Protein AF-A0AAF0U626-F1 (afdb_monomer)

Radius of gyration: 37.74 Å; Cα contacts (8 Å, |Δi|>4): 1266; chains: 1; bounding box: 113×102×126 Å

InterPro domains:
  IPR004651 Histidine biosynthesis, HisF [TIGR00735] (276-587)
  IPR004651 Histidine biosynthesis, HisF [cd04731] (278-582)
  IPR006062 Histidine biosynthesis protein [PF00977] (279-570)
  IPR010139 Imidazole glycerol phosphate synthase, subunit H [MF_00278] (59-260)
  IPR010139 Imidazole glycerol phosphate synthase, subunit H [TIGR01855] (60-258)
  IPR010139 Imidazole glycerol phosphate synthase, subunit H [cd01748] (60-258)
  IPR011060 Ribulose-phosphate binding barrel [SSF51366] (275-587)
  IPR013785 Aldolase-type TIM barrel [G3DSA:3.20.20.70] (281-589)
  IPR017926 Glutamine amidotransferase [PF00117] (62-257)
  IPR029062 Class I glutamine amidotransferase-like [G3DSA:3.40.50.880] (55-280)
  IPR029062 Class I glutamine amidotransferase-like [SSF52317] (59-260)
  IPR050064 Imidazole glycerol phosphate synthase HisA/HisF [PTHR21235] (273-588)

Solvent-accessible surface area (backbone atoms only — not comparable to full-atom values): 47835 Å² total; per-residue (Å²): 134,88,81,87,80,88,83,88,86,87,83,88,88,86,88,86,81,92,78,92,78,79,92,74,87,78,81,74,83,78,81,76,80,92,67,80,78,81,82,76,79,76,74,88,69,87,74,70,66,70,87,60,85,50,87,81,65,41,49,37,31,35,45,71,91,80,58,50,48,59,43,32,48,54,27,47,42,44,74,66,59,34,48,80,42,76,46,85,49,34,64,48,53,66,66,42,80,30,38,37,30,62,38,49,42,39,66,52,68,50,46,53,51,29,54,76,60,48,35,46,65,29,48,51,61,37,51,77,67,50,38,42,33,38,18,27,28,44,35,33,55,41,36,18,36,24,29,50,68,96,44,86,36,71,40,71,52,78,34,67,52,54,30,36,68,67,67,46,91,75,77,39,49,49,24,44,73,44,34,31,21,68,50,70,48,90,88,43,79,50,52,69,70,44,67,29,39,50,40,27,34,72,40,51,59,46,39,63,77,45,86,83,33,46,81,35,57,38,22,31,29,69,70,90,56,67,29,52,35,25,37,37,53,90,44,32,36,25,26,46,34,40,40,50,35,19,40,72,56,14,50,48,30,52,45,32,66,74,40,72,81,60,71,83,69,77,79,58,78,75,45,83,43,79,48,70,26,51,39,48,31,39,40,47,43,39,34,60,40,98,87,70,47,68,26,22,52,70,64,96,90,52,86,51,45,42,100,51,102,77,54,50,62,51,68,78,42,49,61,38,61,51,49,43,47,41,47,74,44,46,35,59,27,42,37,39,39,40,71,53,91,61,66,59,43,55,78,93,69,37,65,68,43,52,42,32,46,58,28,31,59,75,34,33,40,46,29,34,40,25,55,83,64,42,68,50,52,23,72,85,66,51,75,41,49,25,52,58,47,46,51,51,40,17,55,25,30,24,60,27,42,28,32,43,48,66,50,54,54,47,23,54,52,28,73,74,66,77,52,88,81,67,70,45,60,48,34,46,39,16,66,54,45,27,29,62,28,28,30,34,44,43,40,25,38,82,44,71,32,77,49,66,77,79,49,96,48,74,52,44,75,45,94,69,58,38,100,86,67,18,47,21,29,32,32,38,23,34,26,78,87,69,72,40,81,47,103,44,29,46,57,60,44,51,52,38,36,48,73,41,28,36,16,29,37,40,38,42,30,63,85,28,46,87,64,40,80,28,53,60,58,65,59,46,28,57,43,33,74,69,42,55,38,36,27,30,42,29,32,6,55,55,54,57,62,36,58,49,49,46,55,72,75,29,62,43,47,26,42,39,44,35,76,36,48,85,69,56,76,41,43,57,50,57,37,46,51,51,31,47,74,72,70,42,58,49,75,79,73,80,75,81,73,79,74,72,80,74,71,89,76,84,92,75,89,78,84,85,81,80,92,81,85,80,92,82,86,91,85,89,84,89,86,86,88,84,78,90,76,88,82,87,81,83,84,81,87,78,85,83,85,85,85,85,88,77,84,89,87,88,86,84,90,86,89,86,90,84,87,89,85,85,88,84,88,80,89,81,88,80,91,79,90,88,83,89,82,90,81,90,78,86,82,84,88,85,79,90,83,87,85,88,84,91,88,79,89,80,90,84,87,89,83,81,89,80,84,83,84,88,80,84,84,88,80,91,78,91,85,81,89,85,89,86,91,86,90,84,91,85,89,88,88,87,88,84,90,87,86,88,86,86,84,89,83,89,77,90,80,87,83,87,82,90,78,86,89,85,87,84,85,89,80,92,84,89,84,89,80,88,85,87,80,88,133

pLDDT: mean 71.98, std 30.21, range [23.09, 98.88]

Organism: Solanum verrucosum (NCBI:txid315347)

Foldseek 3Di:
DDDDDDDDDDDDDDDDDDDDDDDDDDDDDDPDDPDDPPPDPPDDDPQPQDPDPDPLLQEEEEEDLQFFFPLLVCLLSVSNPGHYDYDPALVSLLPGQAYEYEDFWDLAVSVVSCVVRVNLVSNVVSVVVLHQYEQEASRVQLCEQFECGVHTDGHSHNAYFYWYFDDLVLVFFPPPFAWAFKAFDPPAQLQPQLAGFTFTAQHGTFTADDPRRPQFAGIWTDGPHITRQKGDDRNHIYGNTQLSARPPSSSSSVSRSSCVPPPDDPRDPRDDGDGGFAFEEAEWEWEAWPVRDTATFADDPDLQFDPDPVRTGDGLDHLLVLLLVCQVLAHQEYEYEYPYPQLQDDLLPPVVLVSQLNNSSRRSHAYEYEDPQAWGAHNVRDTDGSQNSLSSSRHSHHRAYEDEQLLVVQLVVCVVPVDQPCRGSQNVNCNTRNLSRYEYEWEWEKDFDQDCPPAPAGKFQAPDADPVRGRIIWTFTADPSNPGTDSYTPLSSLVSSLVSRHQEYEYEYPVQAPVQQAFRLRSQQSNQVRHSHAYETEGNHNELVSQVCNVVRHNHSYYYDHVCDSVVVYGPQNSQVVCVVVVRGHRDDPDPPPPPPPDDDDDDDDDDDDDDDDDDDDDDDDDDDDDDDDDDDDDDDDDDDDDDDDDDDDDDDDDDDDDDDDYDDDDDDDDDDDDDDDDDDDDDDDDDDDDDDDDDDDDDDDDDDDDDDDDDDDDDDDDDDDDDDDDDDDDDDDDDDDDDDDDDDDDDDDDDDDDDDDDDDDDDDDDDDDDDDDD

Nearest PDB structures (foldseek):
  1ox4-assembly2_B  TM=9.225E-01  e=2.134E-68  Saccharomyces cerevisiae
  1ox6-assembly2_B  TM=9.207E-01  e=5.089E-68  Saccharomyces cerevisiae
  1ox4-assembly1_A  TM=9.168E-01  e=5.714E-68  Saccharomyces cerevisiae
  1ox5-assembly1_A  TM=9.164E-01  e=1.363E-67  Saccharomyces cerevisiae
  1jvn-assembly2_B  TM=9.131E-01  e=2.432E-67  Saccharomyces cerevisiae

Secondary structure (DSSP, 8-state):
-PPPPPPP--------------------------------------------SSTTSSEEEE---S-S--HHHHHHHHHTT-EEEE--SHHHHHH-SSEEEEE-S-HHHHHHHHHHTTHHHHHHHHHHTT--EEEEEHHHHTTEEEE-TTS-EE---SEEEEEEEP-GGGS--SSEEEEEEEEEPSS-GGGTTTTT-EEEEEESEEEPP-TTTGGGEEEEEEESEEEEEEEEETTEEEESS-GGGSHHHHHHHHHHHH-TTS---S--------SPPBEEEEEEEEEE-TTS-EEE---TTS--B-SSTT--B-----HHHHHHHHHHTT-SEEEEEE----TTS-GGG-HHHHHHHHHTTT--S-EEEES--S-EE-TT--EE-HHHHHHHHHHHT-SEEEE-HHHHHHHHHHHHH----S-SHHHHHHHHH-GGGEEEEE-EEEEEESSTTSSSSPPEE-SS--TT---EEEEEEEETTTTEEEEEEHHHHHHHHHHTT--EEEE--TTTTTT-S---HHHHHHHHTT-SS-EEE-S---STHHHHHHHHHS--SEEEESHHHHTTSS-HHHHHHHHHHTT--BPPP----------S--------PPP--------------------------------------------------------------------------------------------------------------------------------------------------------------------

Structure (mmCIF, N/CA/C/O backbone):
data_AF-A0AAF0U626-F1
#
_entry.id   AF-A0AAF0U626-F1
#
loop_
_atom_site.group_PDB
_atom_site.id
_atom_site.type_symbol
_atom_site.label_atom_id
_atom_site.label_alt_id
_atom_site.label_comp_id
_atom_site.label_asym_id
_atom_site.label_entity_id
_atom_site.label_seq_id
_atom_site.pdbx_PDB_ins_code
_atom_site.Cartn_x
_atom_site.Cartn_y
_atom_site.Cartn_z
_atom_site.occupancy
_atom_site.B_iso_or_equiv
_atom_site.auth_seq_id
_atom_site.auth_comp_id
_atom_site.auth_asym_id
_atom_site.auth_atom_id
_atom_site.pdbx_PDB_model_num
ATOM 1 N N . MET A 1 1 ? 26.470 12.028 19.806 1.00 31.80 1 MET A N 1
ATOM 2 C CA . MET A 1 1 ? 26.553 13.447 19.404 1.00 31.80 1 MET A CA 1
ATOM 3 C C . MET A 1 1 ? 25.483 14.185 20.179 1.00 31.80 1 MET A C 1
ATOM 5 O O . MET A 1 1 ? 24.330 13.781 20.111 1.00 31.80 1 MET A O 1
ATOM 9 N N . GLU A 1 2 ? 25.905 15.134 21.011 1.00 23.84 2 GLU A N 1
ATOM 10 C CA . GLU A 1 2 ? 25.067 15.878 21.956 1.00 23.84 2 GLU A CA 1
ATOM 11 C C . GLU A 1 2 ? 23.971 16.684 21.253 1.00 23.84 2 GLU A C 1
ATOM 13 O O . GLU A 1 2 ? 24.203 17.331 20.232 1.00 23.84 2 GLU A O 1
ATOM 18 N N . ALA A 1 3 ? 22.769 16.623 21.825 1.00 25.19 3 ALA A N 1
ATOM 19 C CA . ALA A 1 3 ? 21.618 17.419 21.440 1.00 25.19 3 ALA A CA 1
ATOM 20 C C . ALA A 1 3 ? 21.738 18.828 22.040 1.00 25.19 3 ALA A C 1
ATOM 22 O O . ALA A 1 3 ? 22.026 18.981 23.226 1.00 25.19 3 ALA A O 1
ATOM 23 N N . ALA A 1 4 ? 21.511 19.853 21.220 1.00 25.12 4 ALA A N 1
ATOM 24 C CA . ALA A 1 4 ? 21.540 21.243 21.652 1.00 25.12 4 ALA A CA 1
ATOM 25 C C . ALA A 1 4 ? 20.270 21.616 22.438 1.00 25.12 4 ALA A C 1
ATOM 27 O O . ALA A 1 4 ? 19.146 21.416 21.974 1.00 25.12 4 ALA A O 1
ATOM 28 N N . SER A 1 5 ? 20.482 22.186 23.623 1.00 24.33 5 SER A N 1
ATOM 29 C CA . SER A 1 5 ? 19.471 22.689 24.556 1.00 24.33 5 SER A CA 1
ATOM 30 C C . SER A 1 5 ? 18.962 24.079 24.157 1.00 24.33 5 SER A C 1
ATOM 32 O O . SER A 1 5 ? 19.748 24.966 23.832 1.00 24.33 5 SER A O 1
ATOM 34 N N . PHE A 1 6 ? 17.647 24.296 24.242 1.00 27.78 6 PHE A N 1
ATOM 35 C CA . PHE A 1 6 ? 17.015 25.613 24.106 1.00 27.78 6 PHE A CA 1
ATOM 36 C C . PHE A 1 6 ? 17.108 26.400 25.423 1.00 27.78 6 PHE A C 1
ATOM 38 O O . PHE A 1 6 ? 16.625 25.943 26.457 1.00 27.78 6 PHE A O 1
ATOM 45 N N . THR A 1 7 ? 17.684 27.604 25.381 1.00 24.92 7 THR A N 1
ATOM 46 C CA . THR A 1 7 ? 17.693 28.567 26.495 1.00 24.92 7 THR A CA 1
ATOM 47 C C . THR A 1 7 ? 16.583 29.607 26.356 1.00 24.92 7 THR A C 1
ATOM 49 O O . THR A 1 7 ? 16.414 30.225 25.306 1.00 24.92 7 THR A O 1
ATOM 52 N N . SER A 1 8 ? 15.862 29.817 27.455 1.00 26.56 8 SER A N 1
ATOM 53 C CA . SER A 1 8 ? 14.827 30.829 27.676 1.00 26.56 8 SER A CA 1
ATOM 54 C C . SER A 1 8 ? 15.398 32.234 27.892 1.00 26.56 8 SER A C 1
ATOM 56 O O . SER A 1 8 ? 16.379 32.385 28.619 1.00 26.56 8 SER A O 1
ATOM 58 N N . 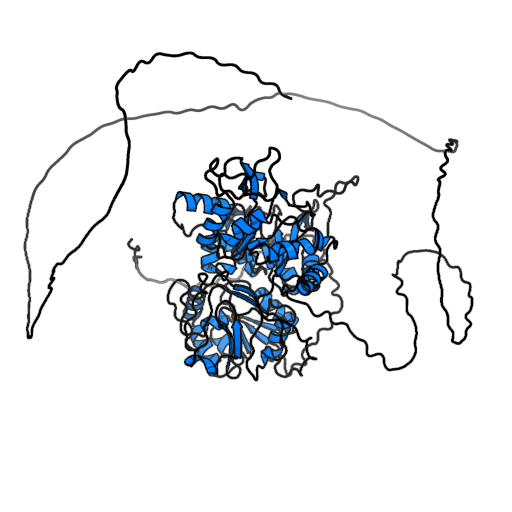ALA A 1 9 ? 14.702 33.264 27.405 1.00 25.16 9 ALA A N 1
ATOM 59 C CA . ALA A 1 9 ? 14.853 34.639 27.880 1.00 25.16 9 ALA A CA 1
ATOM 60 C C . ALA A 1 9 ? 13.486 35.193 28.315 1.00 25.16 9 ALA A C 1
ATOM 62 O O . ALA A 1 9 ? 12.501 35.092 27.587 1.00 25.16 9 ALA A O 1
ATOM 63 N N . SER A 1 10 ? 13.445 35.758 29.522 1.00 25.03 10 SER A N 1
ATOM 64 C CA . SER A 1 10 ? 12.305 36.450 30.128 1.00 25.03 10 SER A CA 1
ATOM 65 C C . SER A 1 10 ? 12.595 37.949 30.158 1.00 25.03 10 SER A C 1
ATOM 67 O O . SER A 1 10 ? 13.672 38.328 30.615 1.00 25.03 10 SER A O 1
ATOM 69 N N . SER A 1 11 ? 11.614 38.791 29.817 1.00 25.64 11 SER A N 1
ATOM 70 C CA . SER A 1 11 ? 11.508 40.129 30.413 1.00 25.64 11 SER A CA 1
ATOM 71 C C . SER A 1 11 ? 10.099 40.735 30.299 1.00 25.64 11 SER A C 1
ATOM 73 O O . SER A 1 11 ? 9.632 41.054 29.210 1.00 25.64 11 SER A O 1
ATOM 75 N N . THR A 1 12 ? 9.507 40.950 31.480 1.00 23.09 12 THR A N 1
ATOM 76 C CA . THR A 1 12 ? 8.748 42.133 31.946 1.00 23.09 12 THR A CA 1
ATOM 77 C C . THR A 1 12 ? 7.420 42.556 31.297 1.00 23.09 12 THR A C 1
ATOM 79 O O . THR A 1 12 ? 7.337 42.997 30.158 1.00 23.09 12 THR A O 1
ATOM 82 N N . THR A 1 13 ? 6.397 42.552 32.155 1.00 26.86 13 THR A N 1
ATOM 83 C CA . THR A 1 13 ? 5.058 43.153 32.061 1.00 26.86 13 THR A CA 1
ATOM 84 C C . THR A 1 13 ? 5.035 44.677 32.250 1.00 26.86 13 THR A C 1
ATOM 86 O O . THR A 1 13 ? 5.698 45.180 33.154 1.00 26.86 13 THR A O 1
ATOM 89 N N . THR A 1 14 ? 4.166 45.390 31.518 1.00 23.84 14 THR A N 1
ATOM 90 C CA . THR A 1 14 ? 3.137 46.340 32.036 1.00 23.84 14 THR A CA 1
ATOM 91 C C . THR A 1 14 ? 2.217 46.848 30.893 1.00 23.84 14 THR A C 1
ATOM 93 O O . THR A 1 14 ? 2.590 46.720 29.728 1.00 23.84 14 THR A O 1
ATOM 96 N N . PRO A 1 15 ? 0.983 47.330 31.184 1.00 41.81 15 PRO A N 1
ATOM 97 C CA . PRO A 1 15 ? -0.194 47.156 30.315 1.00 41.81 15 PRO A CA 1
ATOM 98 C C . PRO A 1 15 ? -0.770 48.465 29.745 1.00 41.81 15 PRO A C 1
ATOM 100 O O . PRO A 1 15 ? -0.789 49.456 30.466 1.00 41.81 15 PRO A O 1
ATOM 103 N N . VAL A 1 16 ? -1.362 48.470 28.535 1.00 23.92 16 VAL A N 1
ATOM 104 C CA . VAL A 1 16 ? -2.274 49.558 28.102 1.00 23.92 16 VAL A CA 1
ATOM 105 C C . VAL A 1 16 ? -3.354 49.110 27.087 1.00 23.92 16 VAL A C 1
ATOM 107 O O . VAL A 1 16 ? -3.061 48.583 26.022 1.00 23.92 16 VAL A O 1
ATOM 110 N N . SER A 1 17 ? -4.599 49.415 27.478 1.00 23.16 17 SER A N 1
ATOM 111 C CA . SER A 1 17 ? -5.842 49.760 26.755 1.00 23.16 17 SER A CA 1
ATOM 112 C C . SER A 1 17 ? -6.482 48.863 25.685 1.00 23.16 17 SER A C 1
ATOM 114 O O . SER A 1 17 ? -6.001 48.695 24.568 1.00 23.16 17 SER A O 1
ATOM 116 N N . SER A 1 18 ? -7.728 48.512 26.003 1.00 29.08 18 SER A N 1
ATOM 117 C CA . SER A 1 18 ? -8.861 48.260 25.116 1.00 29.08 18 SER A CA 1
ATOM 118 C C . SER A 1 18 ? -9.101 49.368 24.080 1.00 29.08 18 SER A C 1
ATOM 120 O O . SER A 1 18 ? -9.328 50.513 24.467 1.00 29.08 18 SER A O 1
ATOM 122 N N . TYR A 1 19 ? -9.208 48.996 22.802 1.00 23.59 19 TYR A N 1
ATOM 123 C CA . TYR A 1 19 ? -10.001 49.723 21.806 1.00 23.59 19 TYR A CA 1
ATOM 124 C C . TYR A 1 19 ? -10.698 48.743 20.858 1.00 23.59 19 TYR A C 1
ATOM 126 O O . TYR A 1 19 ? -10.082 47.865 20.259 1.00 23.59 19 TYR A O 1
ATOM 134 N N . SER A 1 20 ? -12.013 48.914 20.755 1.00 29.73 20 SER A N 1
ATOM 135 C CA . SER A 1 20 ? -12.884 48.306 19.753 1.00 29.73 20 SER A CA 1
ATOM 136 C C . SER A 1 20 ? -12.627 48.961 18.392 1.00 29.73 20 SER A C 1
ATOM 138 O O . SER A 1 20 ? -12.635 50.191 18.315 1.00 29.73 20 SER A O 1
ATOM 140 N N . SER A 1 21 ? -12.516 48.182 17.313 1.00 25.53 21 SER A N 1
ATOM 141 C CA . SER A 1 21 ? -12.768 48.690 15.960 1.00 25.53 21 SER A CA 1
ATOM 142 C C . SER A 1 21 ? -13.402 47.626 15.052 1.00 25.53 21 SER A C 1
ATOM 144 O O . SER A 1 21 ? -12.792 46.670 14.587 1.00 25.53 21 SER A O 1
ATOM 146 N N . THR A 1 22 ? -14.708 47.806 14.869 1.00 24.16 22 THR A N 1
ATOM 147 C CA . THR A 1 22 ? -15.450 47.750 13.601 1.00 24.16 22 THR A CA 1
ATOM 148 C C . THR A 1 22 ? -14.848 46.970 12.428 1.00 24.16 22 THR A C 1
ATOM 150 O O . THR A 1 22 ? -13.879 47.383 11.795 1.00 24.16 22 THR A O 1
ATOM 153 N N . SER A 1 23 ? -15.589 45.924 12.055 1.00 31.30 23 SER A N 1
ATOM 154 C CA . SER A 1 23 ? -15.605 45.281 10.743 1.00 31.30 23 SER A CA 1
ATOM 155 C C . SER A 1 23 ? -15.642 46.312 9.607 1.00 31.30 23 SER A C 1
ATOM 157 O O . SER A 1 23 ? -16.632 47.022 9.428 1.00 31.30 23 SER A O 1
ATOM 159 N N . GLN A 1 24 ? -14.566 46.372 8.821 1.00 24.11 24 GLN A N 1
ATOM 160 C CA . GLN A 1 24 ? -14.593 46.932 7.477 1.00 24.11 24 GLN A CA 1
ATOM 161 C C . GLN A 1 24 ? -14.403 45.807 6.465 1.00 24.11 24 GLN A C 1
ATOM 163 O O . GLN A 1 24 ? -13.385 45.123 6.402 1.00 24.11 24 GLN A O 1
ATOM 168 N N . SER A 1 25 ? -15.454 45.633 5.676 1.00 29.91 25 SER A N 1
ATOM 169 C CA . SER A 1 25 ? -15.549 44.810 4.484 1.00 29.91 25 SER A CA 1
ATOM 170 C C . SER A 1 25 ? -14.429 45.115 3.485 1.00 29.91 25 SER A C 1
ATOM 172 O O . SER A 1 25 ? -14.454 46.155 2.822 1.00 29.91 25 SER A O 1
ATOM 174 N N . LEU A 1 26 ? -13.501 44.177 3.299 1.00 25.92 26 LEU A N 1
ATOM 175 C CA . LEU A 1 26 ? -12.624 44.158 2.132 1.00 25.92 26 LEU A CA 1
ATOM 176 C C . LEU A 1 26 ? -13.365 43.482 0.975 1.00 25.92 26 LEU A C 1
ATOM 178 O O . LEU A 1 26 ? -13.592 42.272 0.953 1.00 25.92 26 LEU A O 1
ATOM 182 N N . ARG A 1 27 ? -13.789 44.309 0.014 1.00 26.52 27 ARG A N 1
ATOM 183 C CA . ARG A 1 27 ? -14.302 43.876 -1.288 1.00 26.52 27 ARG A CA 1
ATOM 184 C C . ARG A 1 27 ? -13.166 43.200 -2.055 1.00 26.52 27 ARG A C 1
ATOM 186 O O . ARG A 1 27 ? -12.328 43.877 -2.640 1.00 26.52 27 ARG A O 1
ATOM 193 N N . PHE A 1 28 ? -13.165 41.873 -2.085 1.00 25.64 28 PHE A N 1
ATOM 194 C CA . PHE A 1 28 ? -12.379 41.117 -3.053 1.00 25.64 28 PHE A CA 1
ATOM 195 C C . PHE A 1 28 ? -12.954 41.328 -4.458 1.00 25.64 28 PHE A C 1
ATOM 197 O O . PHE A 1 28 ? -14.152 41.127 -4.691 1.00 25.64 28 PHE A O 1
ATOM 204 N N . LEU A 1 29 ? -12.094 41.726 -5.401 1.00 26.25 29 LEU A N 1
ATOM 205 C CA . LEU A 1 29 ? -12.391 41.648 -6.826 1.00 26.25 29 LEU A CA 1
ATOM 206 C C . LEU A 1 29 ? -12.688 40.186 -7.176 1.00 26.25 29 LEU A C 1
ATOM 208 O O . LEU A 1 29 ? -11.818 39.321 -7.131 1.00 26.25 29 LEU A O 1
ATOM 212 N N . ARG A 1 30 ? -13.950 39.922 -7.524 1.00 26.20 30 ARG A N 1
ATOM 213 C CA . ARG A 1 30 ? -14.401 38.665 -8.118 1.00 26.20 30 ARG A CA 1
ATOM 214 C C . ARG A 1 30 ? -13.697 38.468 -9.458 1.00 26.20 30 ARG A C 1
ATOM 216 O O . ARG A 1 30 ? -14.129 39.027 -10.464 1.00 26.20 30 ARG A O 1
ATOM 223 N N . TYR A 1 31 ? -12.676 37.622 -9.488 1.00 25.34 31 TYR A N 1
ATOM 224 C CA . TYR A 1 31 ? -12.337 36.901 -10.706 1.00 25.34 31 TYR A CA 1
ATOM 225 C C . TYR A 1 31 ? -13.490 35.924 -10.976 1.00 25.34 31 TYR A C 1
ATOM 227 O O . TYR A 1 31 ? -13.758 35.031 -10.174 1.00 25.34 31 TYR A O 1
ATOM 235 N N . LYS A 1 32 ? -14.260 36.164 -12.042 1.00 25.78 32 LYS A N 1
ATOM 236 C CA . LYS A 1 32 ? -15.289 35.237 -12.528 1.00 25.78 32 LYS A CA 1
ATOM 237 C C . LYS A 1 32 ? -14.609 34.247 -13.480 1.00 25.78 32 LYS A C 1
ATOM 239 O O . LYS A 1 32 ? -14.351 34.640 -14.617 1.00 25.78 32 LYS A O 1
ATOM 244 N N . PRO A 1 33 ? -14.353 32.986 -13.095 1.00 31.55 33 PRO A N 1
ATOM 245 C CA . PRO A 1 33 ? -14.080 31.966 -14.088 1.00 31.55 33 PRO A CA 1
ATOM 246 C C . PRO A 1 33 ? -15.390 31.704 -14.832 1.00 31.55 33 PRO A C 1
ATOM 248 O O . PRO A 1 33 ? -16.407 31.327 -14.247 1.00 31.55 33 PRO A O 1
ATOM 251 N N . ASN A 1 34 ? -15.378 31.957 -16.134 1.00 29.22 34 ASN A N 1
ATOM 252 C CA . ASN A 1 34 ? -16.484 31.668 -17.035 1.00 29.22 34 ASN A CA 1
ATOM 253 C C . ASN A 1 34 ? -16.493 30.156 -17.339 1.00 29.22 34 ASN A C 1
ATOM 255 O O . ASN A 1 34 ? -16.305 29.736 -18.474 1.00 29.22 34 ASN A O 1
ATOM 259 N N . ALA A 1 35 ? -16.640 29.324 -16.305 1.00 34.53 35 ALA A N 1
ATOM 260 C CA . ALA A 1 35 ? -16.758 27.879 -16.437 1.00 34.53 35 ALA A CA 1
ATOM 261 C C . ALA A 1 35 ? -18.232 27.503 -16.272 1.00 34.53 35 ALA A C 1
ATOM 263 O O . ALA A 1 35 ? -18.819 27.658 -15.200 1.00 34.53 35 ALA A O 1
ATOM 264 N N . LYS A 1 36 ? -18.853 27.034 -17.359 1.00 27.27 36 LYS A N 1
ATOM 265 C CA . LYS A 1 36 ? -20.183 26.423 -17.294 1.00 27.27 36 LYS A CA 1
ATOM 266 C C . LYS A 1 36 ? -20.101 25.215 -16.347 1.00 27.27 36 LYS A C 1
ATOM 268 O O . LYS A 1 36 ? -19.218 24.381 -16.545 1.00 27.27 36 LYS A O 1
ATOM 273 N N . PRO A 1 37 ? -20.990 25.080 -15.348 1.00 27.39 37 PRO A N 1
ATOM 274 C CA . PRO A 1 37 ? -21.015 23.889 -14.514 1.00 27.39 37 PRO A CA 1
ATOM 275 C C . PRO A 1 37 ? -21.319 22.674 -15.396 1.00 27.39 37 PRO A C 1
ATOM 277 O O . PRO A 1 37 ? -22.322 22.649 -16.114 1.00 27.39 37 PRO A O 1
ATOM 280 N N . LEU A 1 38 ? -20.431 21.678 -15.363 1.00 31.47 38 LEU A N 1
ATOM 281 C CA . LEU A 1 38 ? -20.667 20.367 -15.958 1.00 31.47 38 LEU A CA 1
ATOM 282 C C . LEU A 1 38 ? -21.896 19.761 -15.276 1.00 31.47 38 LEU A C 1
ATOM 284 O O . LEU A 1 38 ? -21.848 19.336 -14.125 1.00 31.47 38 LEU A O 1
ATOM 288 N N . ASN A 1 39 ? -23.021 19.773 -15.984 1.00 24.44 39 ASN A N 1
ATOM 289 C CA . ASN A 1 39 ? -24.291 19.274 -15.483 1.00 24.44 39 ASN A CA 1
ATOM 290 C C . ASN A 1 39 ? -24.280 17.739 -15.574 1.00 24.44 39 ASN A C 1
ATOM 292 O O . ASN A 1 39 ? -24.715 17.152 -16.565 1.00 24.44 39 ASN A O 1
ATOM 296 N N . TYR A 1 40 ? -23.696 17.088 -14.568 1.00 31.50 40 TYR A N 1
ATOM 297 C CA . TYR A 1 40 ? -23.664 15.634 -14.457 1.00 31.50 40 TYR A CA 1
ATOM 298 C C . TYR A 1 40 ? -25.055 15.136 -14.049 1.00 31.50 40 TYR A C 1
ATOM 300 O O . TYR A 1 40 ? -25.452 15.215 -12.886 1.00 31.50 40 TYR A O 1
ATOM 308 N N . LYS A 1 41 ? -25.830 14.629 -15.013 1.00 25.91 41 LYS A N 1
ATOM 309 C CA . LYS A 1 41 ? -27.034 13.853 -14.700 1.00 25.91 41 LYS A CA 1
ATOM 310 C C . LYS A 1 41 ? -26.591 12.501 -14.151 1.00 25.91 41 LYS A C 1
ATOM 312 O O . LYS A 1 41 ? -26.302 11.583 -14.910 1.00 25.91 41 LYS A O 1
ATOM 317 N N . SER A 1 42 ? -26.546 12.407 -12.825 1.00 31.23 42 SER A N 1
ATOM 318 C CA . SER A 1 42 ? -26.415 11.144 -12.101 1.00 31.23 42 SER A CA 1
ATOM 319 C C . SER A 1 42 ? -27.458 10.147 -12.618 1.00 31.23 42 SER A C 1
ATOM 321 O O . SER A 1 42 ? -28.665 10.413 -12.576 1.00 31.23 42 SER A O 1
ATOM 323 N N . SER A 1 43 ? -27.002 9.007 -13.144 1.00 32.22 43 SER A N 1
ATOM 324 C CA . SER A 1 43 ? -27.875 7.863 -13.391 1.00 32.22 43 SER A CA 1
ATOM 325 C C . SER A 1 43 ? -28.482 7.458 -12.051 1.00 32.22 43 SER A C 1
ATOM 327 O O . SER A 1 43 ? -27.730 7.250 -11.102 1.00 32.22 43 SER A O 1
ATOM 329 N N . ARG A 1 44 ? -29.816 7.367 -11.965 1.00 29.02 44 ARG A N 1
ATOM 330 C CA . ARG A 1 44 ? -30.557 7.022 -10.741 1.00 29.02 44 ARG A CA 1
ATOM 331 C C . ARG A 1 44 ? -29.993 5.747 -10.101 1.00 29.02 44 ARG A C 1
ATOM 333 O O . ARG A 1 44 ? -30.408 4.644 -10.449 1.00 29.02 44 ARG A O 1
ATOM 340 N N . SER A 1 45 ? -29.068 5.902 -9.157 1.00 32.00 45 SER A N 1
ATOM 341 C CA . SER A 1 45 ? -28.708 4.838 -8.235 1.00 32.00 45 SER A CA 1
ATOM 342 C C . SER A 1 45 ? -29.853 4.752 -7.229 1.00 32.00 45 SER A C 1
ATOM 344 O O . SER A 1 45 ? -30.338 5.763 -6.714 1.00 32.00 45 SER A O 1
ATOM 346 N N . PHE A 1 46 ? -30.373 3.547 -7.022 1.00 29.62 46 PHE A N 1
ATOM 347 C CA . PHE A 1 46 ? -31.330 3.296 -5.956 1.00 29.62 46 PHE A CA 1
ATOM 348 C C . PHE A 1 46 ? -30.583 3.475 -4.627 1.00 29.62 46 PHE A C 1
ATOM 350 O O . PHE A 1 46 ? -29.974 2.539 -4.117 1.00 29.62 46 PHE A O 1
ATOM 357 N N . SER A 1 47 ? -30.593 4.691 -4.077 1.00 34.00 47 SER A N 1
ATOM 358 C CA . SER A 1 47 ? -30.138 4.930 -2.714 1.00 34.00 47 SER A CA 1
ATOM 359 C C . SER A 1 47 ? -31.160 4.291 -1.781 1.00 34.00 47 SER A C 1
ATOM 361 O O . SER A 1 47 ? -32.262 4.817 -1.595 1.00 34.00 47 SER A O 1
ATOM 363 N N . VAL A 1 48 ? -30.817 3.149 -1.196 1.00 39.59 48 VAL A N 1
ATOM 364 C CA . VAL A 1 48 ? -31.526 2.657 -0.019 1.00 39.59 48 VAL A CA 1
ATOM 365 C C . VAL A 1 48 ? -31.187 3.640 1.099 1.00 39.59 48 VAL A C 1
ATOM 367 O O . VAL A 1 48 ? -30.166 3.499 1.764 1.00 39.59 48 VAL A O 1
ATOM 370 N N . ARG A 1 49 ? -32.003 4.688 1.281 1.00 41.12 49 ARG A N 1
ATOM 371 C CA . ARG A 1 49 ? -31.971 5.449 2.532 1.00 41.12 49 ARG A CA 1
ATOM 372 C C . ARG A 1 49 ? -32.299 4.445 3.623 1.00 41.12 49 ARG A C 1
ATOM 374 O O . ARG A 1 49 ? -33.382 3.859 3.601 1.00 41.12 49 ARG A O 1
ATOM 381 N N . ALA A 1 50 ? -31.361 4.221 4.538 1.00 44.41 50 ALA A N 1
ATOM 382 C CA . ALA A 1 50 ? -31.673 3.529 5.772 1.00 44.41 50 ALA A CA 1
ATOM 383 C C . ALA A 1 50 ? -32.917 4.207 6.359 1.00 44.41 50 ALA A C 1
ATOM 385 O O . ALA A 1 50 ? -32.958 5.433 6.488 1.00 44.41 50 ALA A O 1
ATOM 386 N N . SER A 1 51 ? -33.959 3.426 6.634 1.00 44.38 51 SER A N 1
ATOM 387 C CA . SER A 1 51 ? -35.138 3.915 7.341 1.00 44.38 51 SER A CA 1
ATOM 388 C C . SER A 1 51 ? -34.711 4.160 8.790 1.00 44.38 51 SER A C 1
ATOM 390 O O . SER A 1 51 ? -34.907 3.313 9.655 1.00 44.38 51 SER A O 1
ATOM 392 N N . ALA A 1 52 ? -33.994 5.261 9.021 1.00 46.50 52 ALA A N 1
ATOM 393 C CA . ALA A 1 52 ? -33.408 5.597 10.303 1.00 46.50 52 ALA A CA 1
ATOM 394 C C . ALA A 1 52 ? -34.510 6.062 11.255 1.00 46.50 52 ALA A C 1
ATOM 396 O O . ALA A 1 52 ? -35.289 6.973 10.962 1.00 46.50 52 ALA A O 1
ATOM 397 N N . THR A 1 53 ? -34.561 5.429 12.418 1.00 48.19 53 THR A N 1
ATOM 398 C CA . THR A 1 53 ? -35.323 5.883 13.574 1.00 48.19 53 THR A CA 1
ATOM 399 C C . THR A 1 53 ? -34.648 7.139 14.142 1.00 48.19 53 THR A C 1
ATOM 401 O O . THR A 1 53 ? -33.858 7.056 15.073 1.00 48.19 53 THR A O 1
ATOM 404 N N . GLY A 1 54 ? -34.928 8.306 13.548 1.00 55.00 54 GLY A N 1
ATOM 405 C CA . GLY A 1 54 ? -34.458 9.626 13.997 1.00 55.00 54 GLY A CA 1
ATOM 406 C C . GLY A 1 54 ? -33.210 10.162 13.274 1.00 55.00 54 GLY A C 1
ATOM 407 O O . GLY A 1 54 ? -32.303 9.416 12.924 1.00 55.00 54 GLY A O 1
ATOM 408 N N . ALA A 1 55 ? -33.156 11.488 13.083 1.00 57.12 55 ALA A N 1
ATOM 409 C CA . ALA A 1 55 ? -32.082 12.200 12.369 1.00 57.12 55 ALA A CA 1
ATOM 410 C C . ALA A 1 55 ? -30.690 12.095 13.029 1.00 57.12 55 ALA A C 1
ATOM 412 O O . ALA A 1 55 ? -29.679 12.360 12.395 1.00 57.12 55 ALA A O 1
ATOM 413 N N . ASP A 1 56 ? -30.637 11.709 14.303 1.00 60.50 56 ASP A N 1
ATOM 414 C CA . ASP A 1 56 ? -29.403 11.591 15.088 1.00 60.50 56 ASP A CA 1
ATOM 415 C C . ASP A 1 56 ? -28.864 10.144 15.112 1.00 60.50 56 ASP A C 1
ATOM 417 O O . ASP A 1 56 ? -27.903 9.851 15.812 1.00 60.50 56 ASP A O 1
ATOM 421 N N . ASP A 1 57 ? -29.503 9.203 14.404 1.00 75.94 57 ASP A N 1
ATOM 422 C CA . ASP A 1 57 ? -29.018 7.820 14.251 1.00 75.94 57 ASP A CA 1
ATOM 423 C C . ASP A 1 57 ? -28.281 7.599 12.915 1.00 75.94 57 ASP A C 1
ATOM 425 O O . ASP A 1 57 ? -27.645 6.565 12.718 1.00 75.94 57 ASP A O 1
ATOM 429 N N . SER A 1 58 ? -28.325 8.587 12.012 1.00 84.81 58 SER A N 1
ATOM 430 C CA . SER A 1 58 ? -27.652 8.582 10.705 1.00 84.81 58 SER A CA 1
ATOM 431 C C . SER A 1 58 ? -26.265 9.230 10.712 1.00 84.81 58 SER A C 1
ATOM 433 O O . SER A 1 58 ? -25.618 9.263 9.668 1.00 84.81 58 SER A O 1
ATOM 435 N N . VAL A 1 59 ? -25.796 9.744 11.856 1.00 94.19 59 VAL A N 1
ATOM 436 C CA . VAL A 1 59 ? -24.495 10.418 11.981 1.00 94.19 59 VAL A CA 1
ATOM 437 C C . VAL A 1 59 ? -23.438 9.460 12.529 1.00 94.19 59 VAL A C 1
ATOM 439 O O . VAL A 1 59 ? -23.650 8.779 13.534 1.00 94.19 59 VAL A O 1
ATOM 442 N N . VAL A 1 60 ? -22.274 9.443 11.884 1.00 96.94 60 VAL A N 1
ATOM 443 C CA . VAL A 1 60 ? -21.083 8.696 12.298 1.00 96.94 60 VAL A CA 1
ATOM 444 C C . VAL A 1 60 ? -20.013 9.684 12.732 1.00 96.94 60 VAL A C 1
ATOM 446 O O . VAL A 1 60 ? -19.630 10.566 11.961 1.00 96.94 60 VAL A O 1
ATOM 449 N N . THR A 1 61 ? -19.511 9.537 13.956 1.00 97.88 61 THR A N 1
ATOM 450 C CA . THR A 1 61 ? -18.387 10.345 14.422 1.00 97.88 61 THR A CA 1
ATOM 451 C C . THR A 1 61 ? -17.082 9.725 13.926 1.00 97.88 61 THR A C 1
ATOM 453 O O . THR A 1 61 ? -16.855 8.532 14.121 1.00 97.88 61 THR A O 1
ATOM 456 N N . VAL A 1 62 ? -16.221 10.517 13.286 1.00 97.75 62 VAL A N 1
ATOM 457 C CA . VAL A 1 62 ? -14.942 10.055 12.727 1.00 97.75 62 VAL A CA 1
ATOM 458 C C . VAL A 1 62 ? -13.786 10.799 13.387 1.00 97.75 62 VAL A C 1
ATOM 460 O O . VAL A 1 62 ? -13.741 12.031 13.378 1.00 97.75 62 VAL A O 1
ATOM 463 N N . LEU A 1 63 ? -12.839 10.043 13.944 1.00 96.00 63 LEU A N 1
ATOM 464 C CA . LEU A 1 63 ? -11.602 10.580 14.505 1.00 96.00 63 LEU A CA 1
ATOM 465 C C . LEU A 1 63 ? -10.513 10.653 13.426 1.00 96.00 63 LEU A C 1
ATOM 467 O O . LEU A 1 63 ? -9.857 9.661 13.126 1.00 96.00 63 LEU A O 1
ATOM 471 N N . ASP A 1 64 ? -10.307 11.837 12.850 1.00 92.38 64 ASP A N 1
ATOM 472 C CA . ASP A 1 64 ? -9.190 12.118 11.938 1.00 92.38 64 ASP A CA 1
ATOM 473 C C . ASP A 1 64 ? -8.059 12.803 12.709 1.00 92.38 64 ASP A C 1
ATOM 475 O O . ASP A 1 64 ? -8.122 13.993 13.019 1.00 92.38 64 ASP A O 1
ATOM 479 N N . TYR A 1 65 ? -7.009 12.049 13.032 1.00 84.75 65 TYR A N 1
ATOM 480 C CA . TYR A 1 65 ? -5.852 12.587 13.751 1.00 84.75 65 TYR A CA 1
ATOM 481 C C . TYR A 1 65 ? -4.876 13.363 12.846 1.00 84.75 65 TYR A C 1
ATOM 483 O O . TYR A 1 65 ? -3.946 13.982 13.360 1.00 84.75 65 TYR A O 1
ATOM 491 N N . GLY A 1 66 ? -5.103 13.388 11.525 1.00 81.25 66 GLY A N 1
ATOM 492 C CA . GLY A 1 66 ? -4.366 14.243 10.591 1.00 81.25 66 GLY A CA 1
ATOM 493 C C . GLY A 1 66 ? -3.384 13.545 9.646 1.00 81.25 66 GLY A C 1
ATOM 494 O O . GLY A 1 66 ? -2.678 14.252 8.934 1.00 81.25 66 GLY A O 1
ATOM 495 N N . ALA A 1 67 ? -3.338 12.208 9.583 1.00 79.31 67 ALA A N 1
ATOM 496 C CA . ALA A 1 67 ? -2.445 11.486 8.664 1.00 79.31 67 ALA A CA 1
ATOM 497 C C . ALA A 1 67 ? -3.170 10.495 7.731 1.00 79.31 67 ALA A C 1
ATOM 499 O O . ALA A 1 67 ? -4.159 9.859 8.096 1.00 79.31 67 ALA A O 1
ATOM 500 N N . GLY A 1 68 ? -2.709 10.425 6.477 1.00 82.12 68 GLY A N 1
ATOM 501 C CA . GLY A 1 68 ? -3.097 9.434 5.470 1.00 82.12 68 GLY A CA 1
ATOM 502 C C . GLY A 1 68 ? -4.415 9.723 4.750 1.00 82.12 68 GLY A C 1
ATOM 503 O O . GLY A 1 68 ? -4.931 10.843 4.783 1.00 82.12 68 GLY A O 1
ATOM 504 N N . ASN A 1 69 ? -4.971 8.711 4.087 1.00 89.31 69 ASN A N 1
ATOM 505 C CA . ASN A 1 69 ? -6.193 8.818 3.291 1.00 89.31 69 ASN A CA 1
ATOM 506 C C . ASN A 1 69 ? -7.460 8.520 4.104 1.00 89.31 69 ASN A C 1
ATOM 508 O O . ASN A 1 69 ? -8.019 7.429 4.046 1.00 89.31 69 ASN A O 1
ATOM 512 N N . VAL A 1 70 ? -7.978 9.516 4.822 1.00 91.19 70 VAL A N 1
ATOM 513 C CA . VAL A 1 70 ? -9.280 9.379 5.509 1.00 91.19 70 VAL A CA 1
ATOM 514 C C . VAL A 1 70 ? -10.454 9.578 4.532 1.00 91.19 70 VAL A C 1
ATOM 516 O O . VAL A 1 70 ? -11.599 9.232 4.830 1.00 91.19 70 VAL A O 1
ATOM 519 N N . ARG A 1 71 ? -10.192 10.103 3.325 1.00 92.62 71 ARG A N 1
ATOM 520 C CA . ARG A 1 71 ? -11.221 10.401 2.318 1.00 92.62 71 ARG A CA 1
ATOM 521 C C . ARG A 1 71 ? -11.962 9.145 1.869 1.00 92.62 71 ARG A C 1
ATOM 523 O O . ARG A 1 71 ? -13.184 9.185 1.768 1.00 92.62 71 ARG A O 1
ATOM 530 N N . SER A 1 72 ? -11.256 8.038 1.658 1.00 93.19 72 SER A N 1
ATOM 531 C CA . SER A 1 72 ? -11.876 6.781 1.223 1.00 93.19 72 SER A CA 1
ATOM 532 C C . SER A 1 72 ? -12.903 6.253 2.226 1.00 93.19 72 SER A C 1
ATOM 534 O O . SER A 1 72 ? -14.019 5.911 1.838 1.00 93.19 72 SER A O 1
ATOM 536 N N . LEU A 1 73 ? -12.586 6.291 3.526 1.00 96.38 73 LEU A N 1
ATOM 537 C CA . LEU A 1 73 ? -13.541 5.930 4.574 1.00 96.38 73 LEU A CA 1
ATOM 538 C C . LEU A 1 73 ? -14.744 6.881 4.571 1.00 96.38 73 LEU A C 1
ATOM 540 O O . LEU A 1 73 ? -15.887 6.433 4.621 1.00 96.38 73 LEU A O 1
ATOM 544 N N . ARG A 1 74 ? -14.504 8.195 4.471 1.00 96.69 74 ARG A N 1
ATOM 545 C CA . ARG A 1 74 ? -15.586 9.193 4.412 1.00 96.69 74 ARG A CA 1
ATOM 546 C C . ARG A 1 74 ? -16.517 8.944 3.225 1.00 96.69 74 ARG A C 1
ATOM 548 O O . ARG A 1 74 ? -17.733 9.048 3.368 1.00 96.69 74 ARG A O 1
ATOM 555 N N . ASN A 1 75 ? -15.961 8.603 2.066 1.00 95.81 75 ASN A N 1
ATOM 556 C CA . ASN A 1 75 ? -16.736 8.279 0.875 1.00 95.81 75 ASN A CA 1
ATOM 557 C C . ASN A 1 75 ? -17.525 6.982 1.059 1.00 95.81 75 ASN A C 1
ATOM 559 O O . ASN A 1 75 ? -18.698 6.956 0.709 1.00 95.81 75 ASN A O 1
ATOM 563 N N . ALA A 1 76 ? -16.944 5.953 1.680 1.00 96.75 76 ALA A N 1
ATOM 564 C CA . ALA A 1 76 ? -17.648 4.710 1.987 1.00 96.75 76 ALA A CA 1
ATOM 565 C C . ALA A 1 76 ? -18.833 4.936 2.949 1.00 96.75 76 ALA A C 1
ATOM 567 O O . ALA A 1 76 ? -19.934 4.454 2.692 1.00 96.75 76 ALA A O 1
ATOM 568 N N . ILE A 1 77 ? -18.650 5.730 4.011 1.00 96.81 77 ILE A N 1
ATOM 569 C CA . ILE A 1 77 ? -19.725 6.088 4.956 1.00 96.81 77 ILE A CA 1
ATOM 570 C C . ILE A 1 77 ? -20.860 6.834 4.233 1.00 96.81 77 ILE A C 1
ATOM 572 O O . ILE A 1 77 ? -22.028 6.458 4.357 1.00 96.81 77 ILE A O 1
ATOM 576 N N . LYS A 1 78 ? -20.523 7.841 3.414 1.00 95.94 78 LYS A N 1
ATOM 577 C CA . LYS A 1 78 ? -21.504 8.594 2.612 1.00 95.94 78 LYS A CA 1
ATOM 578 C C . LYS A 1 78 ? -22.213 7.716 1.585 1.00 95.94 78 LYS A C 1
ATOM 580 O O . LYS A 1 78 ? -23.423 7.829 1.412 1.00 95.94 78 LYS A O 1
ATOM 585 N N . HIS A 1 79 ? -21.477 6.823 0.926 1.00 94.06 79 HIS A N 1
ATOM 586 C CA . HIS A 1 79 ? -22.018 5.860 -0.032 1.00 94.06 79 HIS A CA 1
ATOM 587 C C . HIS A 1 79 ? -23.048 4.930 0.625 1.00 94.06 79 HIS A C 1
ATOM 589 O O . HIS A 1 79 ? -24.056 4.586 0.012 1.00 94.06 79 HIS A O 1
ATOM 595 N N . LEU A 1 80 ? -22.839 4.575 1.896 1.00 94.06 80 LEU A N 1
ATOM 596 C CA . LEU A 1 80 ? -23.776 3.788 2.701 1.00 94.06 80 LEU A CA 1
ATOM 597 C C . LEU A 1 80 ? -24.954 4.607 3.264 1.00 94.06 80 LEU A C 1
ATOM 599 O O . LEU A 1 80 ? -25.807 4.044 3.948 1.00 94.06 80 LEU A O 1
ATOM 603 N N . GLY A 1 81 ? -25.036 5.904 2.954 1.00 93.81 81 GLY A N 1
ATOM 604 C CA . GLY A 1 81 ? -26.160 6.772 3.307 1.00 93.81 81 GLY A CA 1
ATOM 605 C C . GLY A 1 81 ? -26.079 7.399 4.698 1.00 93.81 81 GLY A C 1
ATOM 606 O O . GLY A 1 81 ? -27.116 7.800 5.224 1.00 93.81 81 GLY A O 1
ATOM 607 N N . PHE A 1 82 ? -24.883 7.472 5.287 1.00 95.19 82 PHE A N 1
ATOM 608 C CA . PHE A 1 82 ? -24.646 8.084 6.594 1.00 95.19 82 PHE A CA 1
ATOM 609 C C . PHE A 1 82 ? -23.954 9.446 6.469 1.00 95.19 82 PHE A C 1
ATOM 611 O O . PHE A 1 82 ? -23.110 9.663 5.595 1.00 95.19 82 PHE A O 1
ATOM 618 N N . ASP A 1 83 ? -24.289 10.345 7.389 1.00 95.50 83 ASP A N 1
ATOM 619 C CA . ASP A 1 83 ? -23.629 11.634 7.566 1.00 95.50 83 ASP A CA 1
ATOM 620 C C . ASP A 1 83 ? -22.415 11.496 8.491 1.00 95.50 83 ASP A C 1
ATOM 622 O O . ASP A 1 83 ? -22.302 10.552 9.275 1.00 95.50 83 ASP A O 1
ATOM 626 N N . ILE A 1 84 ? -21.486 12.450 8.410 1.00 96.62 84 ILE A N 1
ATOM 627 C CA . ILE A 1 84 ? -20.226 12.413 9.161 1.00 96.62 84 ILE A CA 1
ATOM 628 C C . ILE A 1 84 ? -20.125 13.632 10.065 1.00 96.62 84 ILE A C 1
ATOM 630 O O . ILE A 1 84 ? -20.319 14.761 9.613 1.00 96.62 84 ILE A O 1
ATOM 634 N N . LYS A 1 85 ? -19.743 13.393 11.320 1.00 96.81 85 LYS A N 1
ATOM 635 C CA . LYS A 1 85 ? -19.279 14.419 12.250 1.00 96.81 85 LYS A CA 1
ATOM 636 C C . LYS A 1 85 ? -17.804 14.187 12.561 1.00 96.81 85 LYS A C 1
ATOM 638 O O . LYS A 1 85 ? -17.423 13.108 13.005 1.00 96.81 85 LYS A O 1
ATOM 643 N N . ASP A 1 86 ? -16.980 15.206 12.368 1.00 96.38 86 ASP A N 1
ATOM 644 C CA . ASP A 1 86 ? -15.565 15.133 12.723 1.00 96.38 86 ASP A CA 1
ATOM 645 C C . ASP A 1 86 ? -15.352 15.352 14.218 1.00 96.38 86 ASP A C 1
ATOM 647 O O . ASP A 1 86 ? -15.954 16.249 14.811 1.00 96.38 86 ASP A O 1
ATOM 651 N N . VAL A 1 87 ? -14.462 14.559 14.814 1.00 96.62 87 VAL A N 1
ATOM 652 C CA . VAL A 1 87 ? -13.943 14.840 16.155 1.00 96.62 87 VAL A CA 1
ATOM 653 C C . VAL A 1 87 ? -13.030 16.059 16.087 1.00 96.62 87 VAL A C 1
ATOM 655 O O . VAL A 1 87 ? -12.029 16.044 15.371 1.00 96.62 87 VAL A O 1
ATOM 658 N N . GLN A 1 88 ? -13.346 17.096 16.860 1.00 94.88 88 GLN A N 1
ATOM 659 C CA . GLN A 1 88 ? -12.468 18.250 17.069 1.00 94.88 88 GLN A CA 1
ATOM 660 C C . GLN A 1 88 ? -11.932 18.290 18.502 1.00 94.88 88 GLN A C 1
ATOM 662 O O . GLN A 1 88 ? -10.788 18.694 18.713 1.00 94.88 88 GLN A O 1
ATOM 667 N N . THR A 1 89 ? -12.727 17.830 19.474 1.00 96.62 89 THR A N 1
ATOM 668 C CA . THR A 1 89 ? -12.353 17.806 20.896 1.00 96.62 89 THR A CA 1
ATOM 669 C C . THR A 1 89 ? -12.643 16.450 21.556 1.00 96.62 89 THR A C 1
ATOM 671 O O . THR A 1 89 ? -13.422 15.655 21.018 1.00 96.62 89 THR A O 1
ATOM 674 N N . PRO A 1 90 ? -12.059 16.161 22.734 1.00 97.81 90 PRO A N 1
ATOM 675 C CA . PRO A 1 90 ? -12.377 14.962 23.518 1.00 97.81 90 PRO A CA 1
ATOM 676 C C . PRO A 1 90 ? -13.881 14.782 23.794 1.00 97.81 90 PRO A C 1
ATOM 678 O O . PRO A 1 90 ? -14.399 13.667 23.786 1.00 97.81 90 PRO A O 1
ATOM 681 N N . GLU A 1 91 ? -14.632 15.872 23.961 1.00 97.94 91 GLU A N 1
ATOM 682 C CA . GLU A 1 91 ? -16.080 15.828 24.186 1.00 97.94 91 GLU A CA 1
ATOM 683 C C . GLU A 1 91 ? -16.854 15.276 22.984 1.00 97.94 91 GLU A C 1
ATOM 685 O O . GLU A 1 91 ? -17.921 14.684 23.170 1.00 97.94 91 GLU A O 1
ATOM 690 N N . ASP A 1 92 ? -16.352 15.446 21.757 1.00 97.62 92 ASP A N 1
ATOM 691 C CA . ASP A 1 92 ? -16.982 14.864 20.570 1.00 97.62 92 ASP A CA 1
ATOM 692 C C . ASP A 1 92 ? -16.910 13.334 20.589 1.00 97.62 92 ASP A C 1
ATOM 694 O O . ASP A 1 92 ? -17.884 12.682 20.205 1.00 97.62 92 ASP A O 1
ATOM 698 N N . ILE A 1 93 ? -15.800 12.772 21.089 1.00 98.06 93 ILE A N 1
ATOM 699 C CA . ILE A 1 93 ? -15.639 11.329 21.326 1.00 98.06 93 ILE A CA 1
ATOM 700 C C . ILE A 1 93 ? -16.654 10.882 22.377 1.00 98.06 93 ILE A C 1
ATOM 702 O O . ILE A 1 93 ? -17.487 10.017 22.112 1.00 98.06 93 ILE A O 1
ATOM 706 N N . LEU A 1 94 ? -16.671 11.538 23.540 1.00 97.50 94 LEU A N 1
ATOM 707 C CA . LEU A 1 94 ? -17.561 11.174 24.647 1.00 97.50 94 LEU A CA 1
ATOM 708 C C . LEU A 1 94 ? -19.053 11.292 24.287 1.00 97.50 94 LEU A C 1
ATOM 710 O O . LEU A 1 94 ? -19.881 10.577 24.849 1.00 97.50 94 LEU A O 1
ATOM 714 N N . LYS A 1 95 ? -19.433 12.140 23.327 1.00 96.38 95 LYS A N 1
ATOM 715 C CA . LYS A 1 95 ? -20.824 12.279 22.851 1.00 96.38 95 LYS A CA 1
ATOM 716 C C . LYS A 1 95 ? -21.168 11.380 21.658 1.00 96.38 95 LYS A C 1
ATOM 718 O O . LYS A 1 95 ? -22.339 11.297 21.295 1.00 96.38 95 LYS A O 1
ATOM 723 N N . ALA A 1 96 ? -20.198 10.700 21.048 1.00 96.94 96 ALA A N 1
ATOM 724 C CA . ALA A 1 96 ? -20.417 9.933 19.824 1.00 96.94 96 ALA A CA 1
ATOM 725 C C . ALA A 1 96 ? -21.370 8.742 20.030 1.00 96.94 96 ALA A C 1
ATOM 727 O O . ALA A 1 96 ? -21.147 7.882 20.878 1.00 96.94 96 ALA A O 1
ATOM 728 N N . LYS A 1 97 ? -22.420 8.605 19.223 1.00 94.50 97 LYS A N 1
ATOM 729 C CA . LYS A 1 97 ? -23.247 7.383 19.270 1.00 94.50 97 LYS A CA 1
ATOM 730 C C . LYS A 1 97 ? -22.563 6.184 18.633 1.00 94.50 97 LYS A C 1
ATOM 732 O O . LYS A 1 97 ? -22.747 5.062 19.087 1.00 94.50 97 LYS A O 1
ATOM 737 N N . ARG A 1 98 ? -21.783 6.449 17.587 1.00 95.44 98 ARG A N 1
ATOM 738 C CA . ARG A 1 98 ? -20.888 5.500 16.932 1.00 95.44 98 ARG A CA 1
ATOM 739 C C . ARG A 1 98 ? -19.619 6.237 16.557 1.00 95.44 98 ARG A C 1
ATOM 741 O O . ARG A 1 98 ? -19.702 7.329 15.987 1.00 95.44 98 ARG A O 1
ATOM 748 N N . LEU A 1 99 ? -18.478 5.649 16.880 1.00 98.19 99 LEU A N 1
ATOM 749 C CA . LEU A 1 99 ? -17.167 6.222 16.624 1.00 98.19 99 LEU A CA 1
ATOM 750 C C . LEU A 1 99 ? -16.376 5.310 15.691 1.00 98.19 99 LEU A C 1
ATOM 752 O O . LEU A 1 99 ? -16.232 4.120 15.957 1.00 98.19 99 LEU A O 1
ATOM 756 N N . ILE A 1 100 ? -15.838 5.873 14.612 1.00 98.50 100 ILE A N 1
ATOM 757 C CA . ILE A 1 100 ? -14.843 5.198 13.780 1.00 98.50 100 ILE A CA 1
ATOM 758 C C . ILE A 1 100 ? -13.513 5.917 13.945 1.00 98.50 100 ILE A C 1
ATOM 760 O O . ILE A 1 100 ? -13.421 7.130 13.741 1.00 98.50 100 ILE A O 1
ATOM 764 N N . PHE A 1 101 ? -12.482 5.152 14.286 1.00 97.38 101 PHE A N 1
ATOM 765 C CA . PHE A 1 101 ? -11.108 5.617 14.330 1.00 97.38 101 PHE A CA 1
ATOM 766 C C . PHE A 1 101 ? -10.301 4.973 13.191 1.00 97.38 101 PHE A C 1
ATOM 768 O O . PHE A 1 101 ? -9.760 3.874 13.354 1.00 97.38 101 PHE A O 1
ATOM 775 N N . PRO A 1 102 ? -10.228 5.624 12.014 1.00 92.62 102 PRO A N 1
ATOM 776 C CA . PRO A 1 102 ? -9.280 5.235 10.983 1.00 92.62 102 PRO A CA 1
ATOM 777 C C . PRO A 1 102 ? -7.857 5.604 11.387 1.00 92.62 102 PRO A C 1
ATOM 779 O O . PRO A 1 102 ? -7.625 6.681 11.938 1.00 92.62 102 PRO A O 1
ATOM 782 N N . GLY A 1 103 ? -6.877 4.798 10.988 1.00 77.81 103 GLY A N 1
ATOM 783 C CA . GLY A 1 103 ? -5.529 5.331 10.922 1.00 77.81 103 GLY A CA 1
ATOM 784 C C . GLY A 1 103 ? -4.610 4.659 9.919 1.00 77.81 103 GLY A C 1
ATOM 785 O O . GLY A 1 103 ? -4.668 3.453 9.688 1.00 77.81 103 GLY A O 1
ATOM 786 N N . VAL A 1 104 ? -3.774 5.504 9.317 1.00 79.06 104 VAL A N 1
ATOM 787 C CA . VAL A 1 104 ? -2.744 5.180 8.330 1.00 79.06 104 VAL A CA 1
ATOM 788 C C . VAL A 1 104 ? -1.515 5.998 8.697 1.00 79.06 104 VAL A C 1
ATOM 790 O O . VAL A 1 104 ? -1.594 7.221 8.785 1.00 79.06 104 VAL A O 1
ATOM 793 N N . GLY A 1 105 ? -0.380 5.337 8.860 1.00 82.06 105 GLY A N 1
ATOM 794 C CA . GLY A 1 105 ? 0.885 5.976 9.200 1.00 82.06 105 GLY A CA 1
ATOM 795 C C . GLY A 1 105 ? 1.529 5.316 10.402 1.00 82.06 105 GLY A C 1
ATOM 796 O O . GLY A 1 105 ? 1.164 4.198 10.762 1.00 82.06 105 GLY A O 1
ATOM 797 N N . ALA A 1 106 ? 2.492 6.013 10.996 1.00 86.75 106 ALA A N 1
ATOM 798 C CA . ALA A 1 106 ? 3.264 5.472 12.102 1.00 86.75 106 ALA A CA 1
ATOM 799 C C . ALA A 1 106 ? 2.535 5.582 13.457 1.00 86.75 106 ALA A C 1
ATOM 801 O O . ALA A 1 106 ? 1.841 6.563 13.748 1.00 86.75 106 ALA A O 1
ATOM 802 N N . PHE A 1 107 ? 2.764 4.591 14.314 1.00 92.25 107 PHE A N 1
ATOM 803 C CA . PHE A 1 107 ? 2.214 4.438 15.659 1.00 92.25 107 PHE A CA 1
ATOM 804 C C . PHE A 1 107 ? 2.579 5.600 16.581 1.00 92.25 107 PHE A C 1
ATOM 806 O O . PHE A 1 107 ? 1.702 6.190 17.21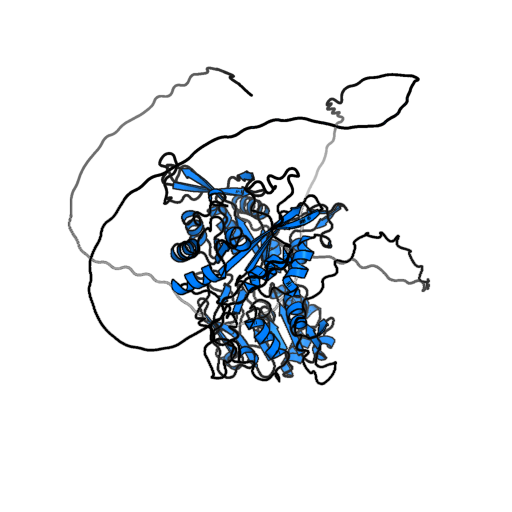3 1.00 92.25 107 PHE A O 1
ATOM 813 N N . ALA A 1 108 ? 3.863 5.970 16.632 1.00 90.19 108 ALA A N 1
ATOM 814 C CA . ALA A 1 108 ? 4.341 6.997 17.555 1.00 90.19 108 ALA A CA 1
ATOM 815 C C . ALA A 1 108 ? 3.742 8.388 17.284 1.00 90.19 108 ALA A C 1
ATOM 817 O O . ALA A 1 108 ? 3.138 8.951 18.198 1.00 90.19 108 ALA A O 1
ATOM 818 N N . PRO A 1 109 ? 3.781 8.916 16.040 1.00 88.88 109 PRO A N 1
ATOM 819 C CA . PRO A 1 109 ? 3.148 10.198 15.737 1.00 88.88 109 PRO A CA 1
ATOM 820 C C . PRO A 1 109 ? 1.646 10.222 16.037 1.00 88.88 109 PRO A C 1
ATOM 822 O O . PRO A 1 109 ? 1.119 11.257 16.442 1.00 88.88 109 PRO A O 1
ATOM 825 N N . ALA A 1 110 ? 0.942 9.099 15.853 1.00 90.88 110 ALA A N 1
ATOM 826 C CA . ALA A 1 110 ? -0.477 9.021 16.175 1.00 90.88 110 ALA A CA 1
ATOM 827 C C . ALA A 1 110 ? -0.722 9.134 17.688 1.00 90.88 110 ALA A C 1
ATOM 829 O O . ALA A 1 110 ? -1.529 9.968 18.104 1.00 90.88 110 ALA A O 1
ATOM 830 N N . MET A 1 111 ? 0.007 8.375 18.515 1.00 94.00 111 MET A N 1
ATOM 831 C CA . MET A 1 111 ? -0.104 8.472 19.977 1.00 94.00 111 MET A CA 1
ATOM 832 C C . MET A 1 111 ? 0.285 9.853 20.506 1.00 94.00 111 MET A C 1
ATOM 834 O O . MET A 1 111 ? -0.409 10.385 21.371 1.00 94.00 111 MET A O 1
ATOM 838 N N . ASP A 1 112 ? 1.325 10.479 19.949 1.00 92.50 112 ASP A N 1
ATOM 839 C CA . ASP A 1 112 ? 1.726 11.842 20.315 1.00 92.50 112 ASP A CA 1
ATOM 840 C C . ASP A 1 112 ? 0.591 12.848 20.082 1.00 92.50 112 ASP A C 1
ATOM 842 O O . ASP A 1 112 ? 0.295 13.680 20.945 1.00 92.50 112 ASP A O 1
ATOM 846 N N . VAL A 1 113 ? -0.084 12.762 18.930 1.00 92.25 113 VAL A N 1
ATOM 847 C CA . VAL A 1 113 ? -1.228 13.628 18.613 1.00 92.25 113 VAL A CA 1
ATOM 848 C C . VAL A 1 113 ? -2.404 13.358 19.549 1.00 92.25 113 VAL A C 1
ATOM 850 O O . VAL A 1 113 ? -3.006 14.317 20.040 1.00 92.25 113 VAL A O 1
ATOM 853 N N . LEU A 1 114 ? -2.732 12.089 19.808 1.00 94.81 114 LEU A N 1
ATOM 854 C CA . LEU A 1 114 ? -3.852 11.720 20.677 1.00 94.81 114 LEU A CA 1
ATOM 855 C C . LEU A 1 114 ? -3.637 12.204 22.113 1.00 94.81 114 LEU A C 1
ATOM 857 O O . LEU A 1 114 ? -4.527 12.847 22.669 1.00 94.81 114 LEU A O 1
ATOM 861 N N . ASN A 1 115 ? -2.451 11.969 22.677 1.00 95.75 115 ASN A N 1
ATOM 862 C CA . ASN A 1 115 ? -2.095 12.396 24.030 1.00 95.75 115 ASN A CA 1
ATOM 863 C C . ASN A 1 115 ? -2.081 13.926 24.140 1.00 95.75 115 ASN A C 1
ATOM 865 O O . ASN A 1 115 ? -2.700 14.500 25.032 1.00 95.75 115 ASN A O 1
ATOM 869 N N . LYS A 1 116 ? -1.447 14.623 23.185 1.00 95.44 116 LYS A N 1
ATOM 870 C CA . LYS A 1 116 ? -1.373 16.094 23.194 1.00 95.44 116 LYS A CA 1
ATOM 871 C C . LYS A 1 116 ? -2.751 16.759 23.124 1.00 95.44 116 LYS A C 1
ATOM 873 O O . LYS A 1 116 ? -2.920 17.863 23.637 1.00 95.44 116 LYS A O 1
ATOM 878 N N . LYS A 1 117 ? -3.719 16.119 22.464 1.00 94.62 117 LYS A N 1
ATOM 879 C CA . LYS A 1 117 ? -5.094 16.622 22.327 1.00 94.62 117 LYS A CA 1
ATOM 880 C C . LYS A 1 117 ? -6.052 16.105 23.412 1.00 94.62 117 LYS A C 1
ATOM 882 O O . LYS A 1 117 ? -7.230 16.447 23.349 1.00 94.62 117 LYS A O 1
ATOM 887 N N . GLY A 1 118 ? -5.589 15.288 24.366 1.00 95.19 118 GLY A N 1
ATOM 888 C CA . GLY A 1 118 ? -6.439 14.644 25.381 1.00 95.19 118 GLY A CA 1
ATOM 889 C C . GLY A 1 118 ? -7.461 13.659 24.797 1.00 95.19 118 GLY A C 1
ATOM 890 O O . GLY A 1 118 ? -8.511 13.405 25.384 1.00 95.19 118 GLY A O 1
ATOM 891 N N . MET A 1 119 ? -7.215 13.169 23.578 1.00 96.38 119 MET A N 1
ATOM 892 C CA . MET A 1 119 ? -8.111 12.253 22.868 1.00 96.38 119 MET A CA 1
ATOM 893 C C . MET A 1 119 ? -7.898 10.801 23.303 1.00 96.38 119 MET A C 1
ATOM 895 O O . MET A 1 119 ? -8.826 10.006 23.180 1.00 96.38 119 MET A O 1
ATOM 899 N N . ALA A 1 120 ? -6.710 10.455 23.810 1.00 97.31 120 ALA A N 1
ATOM 900 C CA . ALA A 1 120 ? -6.391 9.105 24.269 1.00 97.31 120 ALA A CA 1
ATOM 901 C C . ALA A 1 120 ? -7.271 8.698 25.462 1.00 97.31 120 ALA A C 1
ATOM 903 O O . ALA A 1 120 ? -7.929 7.661 25.423 1.00 97.31 120 ALA A O 1
ATOM 904 N N . GLU A 1 121 ? -7.378 9.560 26.474 1.00 97.62 121 GLU A N 1
ATOM 905 C CA . GLU A 1 121 ? -8.195 9.316 27.664 1.00 97.62 121 GLU A CA 1
ATOM 906 C C . GLU A 1 121 ? -9.686 9.226 27.314 1.00 97.62 121 GLU A C 1
ATOM 908 O O . GLU A 1 121 ? -10.397 8.350 27.808 1.00 97.62 121 GLU A O 1
ATOM 913 N N . ALA A 1 122 ? -10.164 10.095 26.417 1.00 98.25 122 ALA A N 1
ATOM 914 C CA . ALA A 1 122 ? -11.547 10.058 25.952 1.00 98.25 122 ALA A CA 1
ATOM 915 C C . ALA A 1 122 ? -11.866 8.792 25.144 1.00 98.25 122 ALA A C 1
ATOM 917 O O . ALA A 1 122 ? -12.969 8.261 25.271 1.00 98.25 122 ALA A O 1
ATOM 918 N N . LEU A 1 123 ? -10.918 8.296 24.338 1.00 98.06 123 LEU A N 1
ATOM 919 C CA . LEU A 1 123 ? -11.052 7.023 23.627 1.00 98.06 123 LEU A CA 1
ATOM 920 C C . LEU A 1 123 ? -11.161 5.851 24.602 1.00 98.06 123 LEU A C 1
ATOM 922 O O . LEU A 1 123 ? -12.094 5.062 24.470 1.00 98.06 123 LEU A O 1
ATOM 926 N N . CYS A 1 124 ? -10.268 5.757 25.593 1.00 98.31 124 CYS A N 1
ATOM 927 C CA . CYS A 1 124 ? -10.333 4.699 26.603 1.00 98.31 124 CYS A CA 1
ATOM 928 C C . CYS A 1 124 ? -11.677 4.723 27.338 1.00 98.31 124 CYS A C 1
ATOM 930 O O . CYS A 1 124 ? -12.391 3.723 27.332 1.00 98.31 124 CYS A O 1
ATOM 932 N N . ALA A 1 125 ? -12.094 5.890 27.841 1.00 98.25 125 ALA A N 1
ATOM 933 C CA . ALA A 1 125 ? -13.372 6.039 28.536 1.00 98.25 125 ALA A CA 1
ATOM 934 C C . ALA A 1 125 ? -14.585 5.683 27.655 1.00 98.25 125 ALA A C 1
ATOM 936 O O . ALA A 1 125 ? -15.580 5.150 28.146 1.00 98.25 125 ALA A O 1
ATOM 937 N N . TYR A 1 126 ? -14.529 5.980 26.353 1.00 98.56 126 TYR A N 1
ATOM 938 C CA . TYR A 1 126 ? -15.574 5.608 25.398 1.00 98.56 126 TYR A CA 1
ATOM 939 C C . TYR A 1 126 ? -15.670 4.092 25.204 1.00 98.56 126 TYR A C 1
ATOM 941 O O . TYR A 1 126 ? -16.768 3.534 25.209 1.00 98.56 126 TYR A O 1
ATOM 949 N N . ILE A 1 127 ? -14.518 3.445 25.017 1.00 98.19 127 ILE A N 1
ATOM 950 C CA . ILE A 1 127 ? -14.399 2.015 24.722 1.00 98.19 127 ILE A CA 1
ATOM 951 C C . ILE A 1 127 ? -14.766 1.175 25.951 1.00 98.19 127 ILE A C 1
ATOM 953 O O . ILE A 1 127 ? -15.504 0.201 25.827 1.00 98.19 127 ILE A O 1
ATOM 957 N N . GLU A 1 128 ? -14.333 1.580 27.146 1.00 97.44 128 GLU A N 1
ATOM 958 C CA . GLU A 1 128 ? -14.647 0.907 28.416 1.00 97.44 128 GLU A CA 1
ATOM 959 C C . GLU A 1 128 ? -16.149 0.906 28.749 1.00 97.44 128 GLU A C 1
ATOM 961 O O . GLU A 1 128 ? -16.624 0.034 29.473 1.00 97.44 128 GLU A O 1
ATOM 966 N N . GLN A 1 129 ? -16.916 1.846 28.188 1.00 97.75 129 GLN A N 1
ATOM 967 C CA . GLN A 1 129 ? -18.379 1.898 28.307 1.00 97.75 129 GLN A CA 1
ATOM 968 C C . GLN A 1 129 ? -19.110 0.987 27.305 1.00 97.75 129 GLN A C 1
ATOM 970 O O . GLN A 1 129 ? -20.331 1.080 27.187 1.00 97.75 129 GLN A O 1
ATOM 975 N N . ASP A 1 130 ? -18.385 0.141 26.566 1.00 96.94 130 ASP A N 1
ATOM 976 C CA . ASP A 1 130 ? -18.925 -0.783 25.562 1.00 96.94 130 ASP A CA 1
ATOM 977 C C . ASP A 1 130 ? -19.777 -0.085 24.485 1.00 96.94 130 ASP A C 1
ATOM 979 O O . ASP A 1 130 ? -20.854 -0.537 24.082 1.00 96.94 130 ASP A O 1
ATOM 983 N N . ARG A 1 131 ? -19.315 1.083 24.032 1.00 96.56 131 ARG A N 1
ATOM 984 C CA . ARG A 1 131 ? -20.015 1.882 23.019 1.00 96.56 131 ARG A CA 1
ATOM 985 C C . ARG A 1 131 ? -19.558 1.507 21.607 1.00 96.56 131 ARG A C 1
ATOM 987 O O . ARG A 1 131 ? -18.410 1.101 21.440 1.00 96.56 131 ARG A O 1
ATOM 994 N N . PRO A 1 132 ? -20.414 1.675 20.575 1.00 97.00 132 PRO A N 1
ATOM 995 C CA . PRO A 1 132 ? -20.083 1.279 19.208 1.00 97.00 132 PRO A CA 1
ATOM 996 C C . PRO A 1 132 ? -18.813 1.956 18.683 1.00 97.00 132 PRO A C 1
ATOM 998 O O . PRO A 1 132 ? -18.812 3.141 18.337 1.00 97.00 132 PRO A O 1
ATOM 1001 N N . PHE A 1 133 ? -17.741 1.176 18.591 1.00 98.38 133 PHE A N 1
ATOM 1002 C CA . PHE A 1 133 ? -16.421 1.624 18.165 1.00 98.38 133 PHE A CA 1
ATOM 1003 C C . PHE A 1 133 ? -15.901 0.736 17.036 1.00 98.38 133 PHE A C 1
ATOM 1005 O O . PHE A 1 133 ? -16.007 -0.487 17.116 1.00 98.38 133 PHE A O 1
ATOM 1012 N N . LEU A 1 134 ? -15.317 1.348 16.004 1.00 98.56 134 LEU A N 1
ATOM 1013 C CA . LEU A 1 134 ? -14.572 0.646 14.962 1.00 98.56 134 LEU A CA 1
ATOM 1014 C C . LEU A 1 134 ? -13.184 1.266 14.780 1.00 98.56 134 LEU A C 1
ATOM 1016 O O . LEU A 1 134 ? -13.055 2.352 14.213 1.00 98.56 134 LEU A O 1
ATOM 1020 N N . GLY A 1 135 ? -12.145 0.556 15.215 1.00 98.31 135 GLY A N 1
ATOM 1021 C CA . GLY A 1 135 ? -10.754 0.870 14.882 1.00 98.31 135 GLY A CA 1
ATOM 1022 C C . GLY A 1 135 ? -10.353 0.255 13.538 1.00 98.31 135 GLY A C 1
ATOM 1023 O O . GLY A 1 135 ? -10.636 -0.915 13.291 1.00 98.31 135 GLY A O 1
ATOM 1024 N N . ILE A 1 136 ? -9.692 1.010 12.658 1.00 98.38 136 ILE A N 1
ATOM 1025 C CA . ILE A 1 136 ? -9.233 0.508 11.349 1.00 98.38 136 ILE A CA 1
ATOM 1026 C C . ILE A 1 136 ? -7.721 0.684 11.224 1.00 98.38 136 ILE A C 1
ATOM 1028 O O . ILE A 1 136 ? -7.211 1.793 11.395 1.00 98.38 136 ILE A O 1
ATOM 1032 N N . CYS A 1 137 ? -7.028 -0.406 10.889 1.00 96.62 137 CYS A N 1
ATOM 1033 C CA . CYS A 1 137 ? -5.582 -0.506 10.712 1.00 96.62 137 CYS A CA 1
ATOM 1034 C C . CYS A 1 137 ? -4.814 0.025 11.925 1.00 96.62 137 CYS A C 1
ATOM 1036 O O . CYS A 1 137 ? -4.756 -0.659 12.948 1.00 96.62 137 CYS A O 1
ATOM 1038 N N . LEU A 1 138 ? -4.284 1.249 11.871 1.00 94.88 138 LEU A N 1
ATOM 1039 C CA . LEU A 1 138 ? -3.621 1.848 13.026 1.00 94.88 138 LEU A CA 1
ATOM 1040 C C . LEU A 1 138 ? -4.592 2.011 14.206 1.00 94.88 138 LEU A C 1
ATOM 1042 O O . LEU A 1 138 ? -4.205 1.805 15.348 1.00 94.88 138 LEU A O 1
ATOM 1046 N N . GLY A 1 139 ? -5.879 2.265 13.943 1.00 96.62 139 GLY A N 1
ATOM 1047 C CA . GLY A 1 139 ? -6.909 2.312 14.983 1.00 96.62 139 GLY A CA 1
ATOM 1048 C C . GLY A 1 139 ? -7.096 0.987 15.737 1.00 96.62 139 GLY A C 1
ATOM 1049 O O . GLY A 1 139 ? -7.506 1.019 16.891 1.00 96.62 139 GLY A O 1
ATOM 1050 N N . LEU A 1 140 ? -6.772 -0.165 15.126 1.00 98.19 140 LEU A N 1
ATOM 1051 C CA . LEU A 1 140 ? -6.666 -1.449 15.836 1.00 98.19 140 LEU A CA 1
ATOM 1052 C C . LEU A 1 140 ? -5.373 -1.505 16.650 1.00 98.19 140 LEU A C 1
ATOM 1054 O O . LEU A 1 140 ? -5.396 -1.880 17.817 1.00 98.19 140 LEU A O 1
ATOM 1058 N N . GLN A 1 141 ? -4.247 -1.152 16.030 1.00 97.75 141 GLN A N 1
ATOM 1059 C CA . GLN A 1 141 ? -2.923 -1.296 16.638 1.00 97.75 141 GLN A CA 1
ATOM 1060 C C . GLN A 1 141 ? -2.785 -0.471 17.917 1.00 97.75 141 GLN A C 1
ATOM 1062 O O . GLN A 1 141 ? -2.253 -0.965 18.905 1.00 97.75 141 GLN A O 1
ATOM 1067 N N . LEU A 1 142 ? -3.315 0.752 17.929 1.00 97.19 142 LEU A N 1
ATOM 1068 C CA . LEU A 1 142 ? -3.231 1.642 19.085 1.00 97.19 142 LEU A CA 1
ATOM 1069 C C . LEU A 1 142 ? -3.992 1.126 20.315 1.00 97.19 142 LEU A C 1
ATOM 1071 O O . LEU A 1 142 ? -3.732 1.611 21.409 1.00 97.19 142 LEU A O 1
ATOM 1075 N N . LEU A 1 143 ? -4.896 0.146 20.178 1.00 98.25 143 LEU A N 1
ATOM 1076 C CA . LEU A 1 143 ? -5.585 -0.470 21.322 1.00 98.25 143 LEU A CA 1
ATOM 1077 C C . LEU A 1 143 ? -4.651 -1.329 22.187 1.00 98.25 143 LEU A C 1
ATOM 1079 O O . LEU A 1 143 ? -4.959 -1.574 23.354 1.00 98.25 143 LEU A O 1
ATOM 1083 N N . PHE A 1 144 ? -3.535 -1.793 21.622 1.00 98.44 144 PHE A N 1
ATOM 1084 C CA . PHE A 1 144 ? -2.573 -2.654 22.302 1.00 98.44 144 PHE A CA 1
ATOM 1085 C C . PHE A 1 144 ? -1.667 -1.867 23.263 1.00 98.44 144 PHE A C 1
ATOM 1087 O O . PHE A 1 144 ? -1.659 -0.633 23.278 1.00 98.44 144 PHE A O 1
ATOM 1094 N N . GLU A 1 145 ? -0.896 -2.574 24.089 1.00 97.88 145 GLU A N 1
ATOM 1095 C CA . GLU A 1 145 ? -0.020 -1.967 25.099 1.00 97.88 145 GLU A CA 1
ATOM 1096 C C . GLU A 1 145 ? 1.112 -1.151 24.487 1.00 97.88 145 GLU A C 1
ATOM 1098 O O . GLU A 1 145 ? 1.464 -0.089 25.006 1.00 97.88 145 GLU A O 1
ATOM 1103 N N . SER A 1 146 ? 1.703 -1.637 23.395 1.00 97.38 146 SER A N 1
ATOM 1104 C CA . SER A 1 146 ? 2.810 -0.944 22.741 1.00 97.38 146 SER A CA 1
ATOM 1105 C C . SER A 1 146 ? 3.062 -1.397 21.305 1.00 97.38 146 SER A C 1
ATOM 1107 O O . SER A 1 146 ? 2.512 -2.397 20.846 1.00 97.38 146 SER A O 1
ATOM 1109 N N . SER A 1 147 ? 3.920 -0.658 20.604 1.00 96.94 147 SER A N 1
ATOM 1110 C CA . SER A 1 147 ? 4.483 -1.013 19.300 1.00 96.94 147 SER A CA 1
ATOM 1111 C C . SER A 1 147 ? 6.002 -0.916 19.315 1.00 96.94 147 SER A C 1
ATOM 1113 O O . SER A 1 147 ? 6.563 -0.098 20.041 1.00 96.94 147 SER A O 1
ATOM 1115 N N . GLU A 1 148 ? 6.652 -1.738 18.493 1.00 94.62 148 GLU A N 1
ATOM 1116 C CA . GLU A 1 148 ? 8.097 -1.688 18.225 1.00 94.62 148 GLU A CA 1
ATOM 1117 C C . GLU A 1 148 ? 8.454 -0.721 17.078 1.00 94.62 148 GLU A C 1
ATOM 1119 O O . GLU A 1 148 ? 9.632 -0.521 16.764 1.00 94.62 148 GLU A O 1
ATOM 1124 N N . GLU A 1 149 ? 7.456 -0.149 16.397 1.00 88.88 149 GLU A N 1
ATOM 1125 C CA . GLU A 1 149 ? 7.665 0.751 15.263 1.00 88.88 149 GLU A CA 1
ATOM 1126 C C . GLU A 1 149 ? 8.411 2.022 15.684 1.00 88.88 149 GLU A C 1
ATOM 1128 O O . GLU A 1 149 ? 7.882 2.873 16.396 1.00 88.88 149 GLU A O 1
ATOM 1133 N N . ASN A 1 150 ? 9.642 2.169 15.182 1.00 79.44 150 ASN A N 1
ATOM 1134 C CA . ASN A 1 150 ? 10.561 3.258 15.528 1.00 79.44 150 ASN A CA 1
ATOM 1135 C C . ASN A 1 150 ? 10.918 3.328 17.029 1.00 79.44 150 ASN A C 1
ATOM 1137 O O . ASN A 1 150 ? 11.232 4.401 17.544 1.00 79.44 150 ASN A O 1
ATOM 1141 N N . GLY A 1 151 ? 10.930 2.175 17.707 1.00 79.69 151 GLY A N 1
ATOM 1142 C CA . GLY A 1 151 ? 11.227 2.037 19.135 1.00 79.69 151 GLY A CA 1
ATOM 1143 C C . GLY A 1 151 ? 9.983 1.685 19.957 1.00 79.69 151 GLY A C 1
ATOM 1144 O O . GLY A 1 151 ? 8.874 1.736 19.434 1.00 79.69 151 GLY A O 1
ATOM 1145 N N . PRO A 1 152 ? 10.143 1.300 21.237 1.00 89.12 152 PRO A N 1
ATOM 1146 C CA . PRO A 1 152 ? 9.013 0.940 22.085 1.00 89.12 152 PRO A CA 1
ATOM 1147 C C . PRO A 1 152 ? 8.159 2.174 22.392 1.00 89.12 152 PRO A C 1
ATOM 1149 O O . PRO A 1 152 ? 8.591 3.077 23.112 1.00 89.12 152 PRO A O 1
ATOM 1152 N N . VAL A 1 153 ? 6.932 2.200 21.875 1.00 93.75 153 VAL A N 1
ATOM 1153 C CA . VAL A 1 153 ? 5.965 3.278 22.120 1.00 93.75 153 VAL A CA 1
ATOM 1154 C C . VAL A 1 153 ? 4.698 2.716 22.734 1.00 93.75 153 VAL A C 1
ATOM 1156 O O . VAL A 1 153 ? 4.145 1.747 22.226 1.00 93.75 153 VAL A O 1
ATOM 1159 N N . LYS A 1 154 ? 4.232 3.329 23.826 1.00 96.69 154 LYS A N 1
ATOM 1160 C CA . LYS A 1 154 ? 3.000 2.921 24.511 1.00 96.69 154 LYS A CA 1
ATOM 1161 C C . LYS A 1 154 ? 1.771 3.246 23.664 1.00 96.69 154 LYS A C 1
ATOM 1163 O O . LYS A 1 154 ? 1.665 4.356 23.147 1.00 96.69 154 LYS A O 1
ATOM 1168 N N . GLY A 1 155 ? 0.858 2.288 23.551 1.00 97.00 155 GLY A N 1
ATOM 1169 C CA . GLY A 1 155 ? -0.483 2.489 23.009 1.00 97.00 155 GLY A CA 1
ATOM 1170 C C . GLY A 1 155 ? -1.481 2.886 24.097 1.00 97.00 155 GLY A C 1
ATOM 1171 O O . GLY A 1 155 ? -1.101 3.369 25.165 1.00 97.00 155 GLY A O 1
ATOM 1172 N N . LEU A 1 156 ? -2.766 2.666 23.825 1.00 97.50 156 LEU A N 1
ATOM 1173 C CA . LEU A 1 156 ? -3.865 2.904 24.765 1.00 97.50 156 LEU A CA 1
ATOM 1174 C C . LEU A 1 156 ? -3.906 1.862 25.893 1.00 97.50 156 LEU A C 1
ATOM 1176 O O . LEU A 1 156 ? -4.467 2.142 26.948 1.00 97.50 156 LEU A O 1
ATOM 1180 N N . GLY A 1 157 ? -3.312 0.677 25.690 1.00 97.19 157 GLY A N 1
ATOM 1181 C CA . GLY A 1 157 ? -3.195 -0.350 26.732 1.00 97.19 157 GLY A CA 1
ATOM 1182 C C . GLY A 1 157 ? -4.510 -1.028 27.119 1.00 97.19 157 GLY A C 1
ATOM 1183 O O . GLY A 1 157 ? -4.638 -1.510 28.240 1.00 97.19 157 GLY A O 1
ATOM 1184 N N . LEU A 1 158 ? -5.483 -1.073 26.206 1.00 97.81 158 LEU A N 1
ATOM 1185 C CA . LEU A 1 158 ? -6.779 -1.731 26.417 1.00 97.81 158 LEU A CA 1
ATOM 1186 C C . LEU A 1 158 ? -6.717 -3.242 26.145 1.00 97.81 158 LEU A C 1
ATOM 1188 O O . LEU A 1 158 ? -7.525 -4.005 26.678 1.00 97.81 158 LEU A O 1
ATOM 1192 N N . ILE A 1 159 ? -5.776 -3.672 25.299 1.00 98.19 159 ILE A N 1
ATOM 1193 C CA . ILE A 1 159 ? -5.579 -5.067 24.897 1.00 98.19 159 ILE A CA 1
ATOM 1194 C C . ILE A 1 159 ? -4.131 -5.478 25.200 1.00 98.19 159 ILE A C 1
ATOM 1196 O O . ILE A 1 159 ? -3.216 -4.806 24.720 1.00 98.19 159 ILE A O 1
ATOM 1200 N N . PRO A 1 160 ? -3.897 -6.587 25.927 1.00 98.00 160 PRO A N 1
ATOM 1201 C CA . PRO A 1 160 ? -2.551 -7.106 26.148 1.00 98.00 160 PRO A CA 1
ATOM 1202 C C . PRO A 1 160 ? -1.821 -7.434 24.840 1.00 98.00 160 PRO A C 1
ATOM 1204 O O . PRO A 1 160 ? -2.396 -8.028 23.916 1.00 98.00 160 PRO A O 1
ATOM 1207 N N . GLY A 1 161 ? -0.536 -7.090 24.772 1.00 96.88 161 GLY A N 1
ATOM 1208 C CA . GLY A 1 161 ? 0.345 -7.468 23.675 1.00 96.88 161 GLY A CA 1
ATOM 1209 C C . GLY A 1 161 ? 1.059 -6.308 22.989 1.00 96.88 161 GLY A C 1
ATOM 1210 O O . GLY A 1 161 ? 0.745 -5.128 23.156 1.00 96.88 161 GLY A O 1
ATOM 1211 N N . VAL A 1 162 ? 2.036 -6.688 22.166 1.00 96.88 162 VAL A N 1
ATOM 1212 C CA . VAL A 1 162 ? 2.930 -5.775 21.450 1.00 96.88 162 VAL A CA 1
ATOM 1213 C C . VAL A 1 162 ? 2.700 -5.886 19.945 1.00 96.88 162 VAL A C 1
ATOM 1215 O O . VAL A 1 162 ? 2.643 -6.979 19.374 1.00 96.88 162 VAL A O 1
ATOM 1218 N N . VAL A 1 163 ? 2.594 -4.736 19.288 1.00 97.75 163 VAL A N 1
ATOM 1219 C CA . VAL A 1 163 ? 2.540 -4.604 17.833 1.00 97.75 163 VAL A CA 1
ATOM 1220 C C . VAL A 1 163 ? 3.972 -4.640 17.291 1.00 97.75 163 VAL A C 1
ATOM 1222 O O . VAL A 1 163 ? 4.681 -3.636 17.272 1.00 97.75 163 VAL A O 1
ATOM 1225 N N . GLY A 1 164 ? 4.420 -5.823 16.874 1.00 96.62 164 GLY A N 1
ATOM 1226 C CA . GLY A 1 164 ? 5.773 -6.035 16.345 1.00 96.62 164 GLY A CA 1
ATOM 1227 C C . GLY A 1 164 ? 5.830 -6.030 14.818 1.00 96.62 164 GLY A C 1
ATOM 1228 O O . GLY A 1 164 ? 4.797 -6.164 14.153 1.00 96.62 164 GLY A O 1
ATOM 1229 N N . ARG A 1 165 ? 7.031 -5.953 14.233 1.00 95.75 165 ARG A N 1
ATOM 1230 C CA . ARG A 1 165 ? 7.232 -6.018 12.767 1.00 95.75 165 ARG A CA 1
ATOM 1231 C C . ARG A 1 165 ? 7.151 -7.453 12.236 1.00 95.75 165 ARG A C 1
ATOM 1233 O O . ARG A 1 165 ? 7.636 -8.375 12.886 1.00 95.75 165 ARG A O 1
ATOM 1240 N N . PHE A 1 166 ? 6.598 -7.656 11.036 1.00 96.44 166 PHE A N 1
ATOM 1241 C CA . PHE A 1 166 ? 6.743 -8.933 10.325 1.00 96.44 166 PHE A CA 1
ATOM 1242 C C . PHE A 1 166 ? 8.217 -9.303 10.123 1.00 96.44 166 PHE A C 1
ATOM 1244 O O . PHE A 1 166 ? 9.063 -8.455 9.823 1.00 96.44 166 PHE A O 1
ATOM 1251 N N . ASP A 1 167 ? 8.490 -10.599 10.247 1.00 91.56 167 ASP A N 1
ATOM 1252 C CA . ASP A 1 167 ? 9.817 -11.174 10.082 1.00 91.56 167 ASP A CA 1
ATOM 1253 C C . ASP A 1 167 ? 10.043 -11.576 8.618 1.00 91.56 167 ASP A C 1
ATOM 1255 O O . ASP A 1 167 ? 9.594 -12.632 8.166 1.00 91.56 167 ASP A O 1
ATOM 1259 N N . SER A 1 168 ? 10.735 -10.717 7.865 1.00 89.38 168 SER A N 1
ATOM 1260 C CA . SER A 1 168 ? 11.075 -10.977 6.462 1.00 89.38 168 SER A CA 1
ATOM 1261 C C . SER A 1 168 ? 12.073 -12.126 6.286 1.00 89.38 168 SER A C 1
ATOM 1263 O O . SER A 1 168 ? 12.151 -12.685 5.192 1.00 89.38 168 SER A O 1
ATOM 1265 N N . SER A 1 169 ? 12.786 -12.553 7.340 1.00 87.50 169 SER A N 1
ATOM 1266 C CA . SER A 1 169 ? 13.696 -13.709 7.263 1.00 87.50 169 SER A CA 1
ATOM 1267 C C . SER A 1 169 ? 12.956 -15.029 7.007 1.00 87.50 169 SER A C 1
ATOM 1269 O O . SER A 1 169 ? 13.542 -15.983 6.500 1.00 87.50 169 SER A O 1
ATOM 1271 N N . LYS A 1 170 ? 11.635 -15.059 7.242 1.00 85.69 170 LYS A N 1
ATOM 1272 C CA . LYS A 1 170 ? 10.742 -16.189 6.932 1.00 85.69 170 LYS A CA 1
ATOM 1273 C C . LYS A 1 170 ? 10.350 -16.289 5.451 1.00 85.69 170 LYS A C 1
ATOM 1275 O O . LYS A 1 170 ? 9.426 -17.025 5.112 1.00 85.69 170 LYS A O 1
ATOM 1280 N N . GLY A 1 171 ? 11.004 -15.534 4.566 1.00 87.56 171 GLY A N 1
ATOM 1281 C CA . GLY A 1 171 ? 10.743 -15.561 3.123 1.00 87.56 171 GLY A CA 1
ATOM 1282 C C . GLY A 1 171 ? 9.443 -14.868 2.701 1.00 87.56 171 GLY A C 1
ATOM 1283 O O . GLY A 1 171 ? 8.990 -15.052 1.573 1.00 87.56 171 GLY A O 1
ATOM 1284 N N . ILE A 1 172 ? 8.836 -14.072 3.587 1.00 94.50 172 ILE A N 1
ATOM 1285 C CA . ILE A 1 172 ? 7.679 -13.224 3.273 1.00 94.50 172 ILE A CA 1
ATOM 1286 C C . ILE A 1 172 ? 8.129 -11.808 2.923 1.00 94.50 172 ILE A C 1
ATOM 1288 O O . ILE A 1 172 ? 9.137 -11.319 3.435 1.00 94.50 172 ILE A O 1
ATOM 1292 N N . ARG A 1 173 ? 7.357 -11.126 2.073 1.00 97.00 173 ARG A N 1
ATOM 1293 C CA . ARG A 1 173 ? 7.640 -9.732 1.722 1.00 97.00 173 ARG A CA 1
ATOM 1294 C C . ARG A 1 173 ? 7.094 -8.786 2.790 1.00 97.00 173 ARG A C 1
ATOM 1296 O O . ARG A 1 173 ? 5.978 -8.982 3.257 1.00 97.00 173 ARG A O 1
ATOM 1303 N N . VAL A 1 174 ? 7.837 -7.771 3.207 1.00 97.62 174 VAL A N 1
ATOM 1304 C CA . VAL A 1 174 ? 7.365 -6.830 4.238 1.00 97.62 174 VAL A CA 1
ATOM 1305 C C . VAL A 1 174 ? 7.560 -5.415 3.723 1.00 97.62 174 VAL A C 1
ATOM 1307 O O . VAL A 1 174 ? 8.706 -5.069 3.457 1.00 97.62 174 VAL A O 1
ATOM 1310 N N . PRO A 1 175 ? 6.506 -4.589 3.601 1.00 97.62 175 PRO A N 1
ATOM 1311 C CA . PRO A 1 175 ? 5.141 -4.746 4.135 1.00 97.62 175 PRO A CA 1
ATOM 1312 C C . PRO A 1 175 ? 4.291 -5.871 3.514 1.00 97.62 175 PRO A C 1
ATOM 1314 O O . PRO A 1 175 ? 4.468 -6.256 2.360 1.00 97.62 175 PRO A O 1
ATOM 1317 N N . HIS A 1 176 ? 3.317 -6.361 4.289 1.00 98.19 176 HIS A N 1
ATOM 1318 C CA . HIS A 1 176 ? 2.199 -7.169 3.797 1.00 98.19 176 HIS A CA 1
ATOM 1319 C C . HIS A 1 176 ? 1.259 -6.256 2.998 1.00 98.19 176 HIS A C 1
ATOM 1321 O O . HIS A 1 176 ? 0.514 -5.476 3.593 1.00 98.19 176 HIS A O 1
ATOM 1327 N N . ILE A 1 177 ? 1.331 -6.328 1.664 1.00 98.38 177 ILE A N 1
ATOM 1328 C CA . ILE A 1 177 ? 0.498 -5.551 0.732 1.00 98.38 177 ILE A CA 1
ATOM 1329 C C . ILE A 1 177 ? -0.312 -6.508 -0.140 1.00 98.38 177 ILE A C 1
ATOM 1331 O O . ILE A 1 177 ? 0.235 -7.175 -1.023 1.00 98.38 177 ILE A O 1
ATOM 1335 N N . GLY A 1 178 ? -1.627 -6.537 0.067 1.00 97.94 178 GLY A N 1
ATOM 1336 C CA . GLY A 1 178 ? -2.541 -7.223 -0.835 1.00 97.94 178 GLY A CA 1
ATOM 1337 C C . GLY A 1 178 ? -3.781 -7.803 -0.178 1.00 97.94 178 GLY A C 1
ATOM 1338 O O . GLY A 1 178 ? -4.191 -7.417 0.911 1.00 97.94 178 GLY A O 1
ATOM 1339 N N . TRP A 1 179 ? -4.408 -8.718 -0.907 1.00 98.25 179 TRP A N 1
ATOM 1340 C CA . TRP A 1 179 ? -5.721 -9.271 -0.604 1.00 98.25 179 TRP A CA 1
ATOM 1341 C C . TRP A 1 179 ? -5.559 -10.644 0.040 1.00 98.25 179 TRP A C 1
ATOM 1343 O O . TRP A 1 179 ? -5.109 -11.571 -0.626 1.00 98.25 179 TRP A O 1
ATOM 1353 N N . ASN A 1 180 ? -5.889 -10.784 1.322 1.00 97.81 180 ASN A N 1
ATOM 1354 C CA . ASN A 1 180 ? -5.642 -12.014 2.082 1.00 97.81 180 ASN A CA 1
ATOM 1355 C C . ASN A 1 180 ? -6.935 -12.562 2.704 1.00 97.81 180 ASN A C 1
ATOM 1357 O O . ASN A 1 180 ? -7.934 -11.848 2.834 1.00 97.81 180 ASN A O 1
ATOM 1361 N N . ALA A 1 181 ? -6.920 -13.849 3.034 1.00 95.69 181 ALA A N 1
ATOM 1362 C CA . ALA A 1 181 ? -8.054 -14.587 3.566 1.00 95.69 181 ALA A CA 1
ATOM 1363 C C . ALA A 1 181 ? -8.124 -14.483 5.096 1.00 95.69 181 ALA A C 1
ATOM 1365 O O . ALA A 1 181 ? -7.111 -14.588 5.793 1.00 95.69 181 ALA A O 1
ATOM 1366 N N . LEU A 1 182 ? -9.338 -14.326 5.623 1.00 94.88 182 LEU A N 1
ATOM 1367 C CA . LEU A 1 182 ? -9.587 -14.332 7.061 1.00 94.88 182 LEU A CA 1
ATOM 1368 C C . LEU A 1 182 ? -9.854 -15.751 7.571 1.00 94.88 182 LEU A C 1
ATOM 1370 O O . LEU A 1 182 ? -10.596 -16.523 6.967 1.00 94.88 182 LEU A O 1
ATOM 1374 N N . LYS A 1 183 ? -9.314 -16.059 8.748 1.00 93.88 183 LYS A N 1
ATOM 1375 C CA . LYS A 1 183 ? -9.709 -17.189 9.591 1.00 93.88 183 LYS A CA 1
ATOM 1376 C C . LYS A 1 183 ? -10.622 -16.658 10.689 1.00 93.88 183 LYS A C 1
ATOM 1378 O O . LYS A 1 183 ? -10.166 -16.148 11.711 1.00 93.88 183 LYS A O 1
ATOM 1383 N N . ILE A 1 184 ? -11.920 -16.723 10.435 1.00 90.50 184 ILE A N 1
ATOM 1384 C CA . ILE A 1 184 ? -12.947 -16.126 11.288 1.00 90.50 184 ILE A CA 1
ATOM 1385 C C . ILE A 1 184 ? -13.301 -17.091 12.436 1.00 90.50 184 ILE A C 1
ATOM 1387 O O . ILE A 1 184 ? -13.541 -18.276 12.197 1.00 90.50 184 ILE A O 1
ATOM 1391 N N . ALA A 1 185 ? -13.332 -16.597 13.678 1.00 79.31 185 ALA A N 1
ATOM 1392 C CA . ALA A 1 185 ? -13.831 -17.345 14.836 1.00 79.31 185 ALA A CA 1
ATOM 1393 C C . ALA A 1 185 ? -15.379 -17.419 14.833 1.00 79.31 185 ALA A C 1
ATOM 1395 O O . ALA A 1 185 ? -16.038 -16.753 14.038 1.00 79.31 185 ALA A O 1
ATOM 1396 N N . LYS A 1 186 ? -16.008 -18.247 15.682 1.00 63.19 186 LYS A N 1
ATOM 1397 C CA . LYS A 1 186 ? -17.488 -18.321 15.741 1.00 63.19 186 LYS A CA 1
ATOM 1398 C C . LYS A 1 186 ? -18.092 -16.993 16.259 1.00 63.19 186 LYS A C 1
ATOM 1400 O O . LYS A 1 186 ? -17.468 -16.337 17.081 1.00 63.19 186 LYS A O 1
ATOM 1405 N N . ASP A 1 187 ? -19.298 -16.642 15.790 1.00 62.66 187 ASP A N 1
ATOM 1406 C CA . ASP A 1 187 ? -20.135 -15.488 16.210 1.00 62.66 187 ASP A CA 1
ATOM 1407 C C . ASP A 1 187 ? -19.639 -14.064 15.859 1.00 62.66 187 ASP A C 1
ATOM 1409 O O . ASP A 1 187 ? -19.579 -13.177 16.711 1.00 62.66 187 ASP A O 1
ATOM 1413 N N . THR A 1 188 ? -19.323 -13.780 14.592 1.00 68.75 188 THR A N 1
ATOM 1414 C CA . THR A 1 188 ? -18.646 -12.523 14.213 1.00 68.75 188 THR A CA 1
ATOM 1415 C C . THR A 1 188 ? -19.533 -11.526 13.458 1.00 68.75 188 THR A C 1
ATOM 1417 O O . THR A 1 188 ? -19.411 -11.325 12.256 1.00 68.75 188 THR A O 1
ATOM 1420 N N . GLN A 1 189 ? -20.362 -10.804 14.215 1.00 84.50 189 GLN A N 1
ATOM 1421 C CA . GLN A 1 189 ? -21.251 -9.696 13.812 1.00 84.50 189 GLN A CA 1
ATOM 1422 C C . GLN A 1 189 ? -20.900 -8.969 12.490 1.00 84.50 189 GLN A C 1
ATOM 1424 O O . GLN A 1 189 ? -21.595 -9.117 11.483 1.00 84.50 189 GLN A O 1
ATOM 1429 N N . ILE A 1 190 ? -19.835 -8.152 12.478 1.00 92.00 190 ILE A N 1
ATOM 1430 C CA . ILE A 1 190 ? -19.474 -7.330 11.308 1.00 92.00 190 ILE A CA 1
ATOM 1431 C C . ILE A 1 190 ? -18.848 -8.149 10.170 1.00 92.00 190 ILE A C 1
ATOM 1433 O O . ILE A 1 190 ? -18.748 -7.656 9.050 1.00 92.00 190 ILE A O 1
ATOM 1437 N N . LEU A 1 191 ? -18.435 -9.390 10.449 1.00 91.31 191 LEU A N 1
ATOM 1438 C CA . LEU A 1 191 ? -17.795 -10.307 9.504 1.00 91.31 191 LEU A CA 1
ATOM 1439 C C . LEU A 1 191 ? -18.733 -11.418 9.001 1.00 91.31 191 LEU A C 1
ATOM 1441 O O . LEU A 1 191 ? -18.337 -12.189 8.129 1.00 91.31 191 LEU A O 1
ATOM 1445 N N . ASP A 1 192 ? -19.980 -11.470 9.482 1.00 86.00 192 ASP A N 1
ATOM 1446 C CA . ASP A 1 192 ? -20.986 -12.489 9.143 1.00 86.00 192 ASP A CA 1
ATOM 1447 C C . ASP A 1 192 ? -21.167 -12.701 7.633 1.00 86.00 192 ASP A C 1
ATOM 1449 O O . ASP A 1 192 ? -21.488 -13.803 7.182 1.00 86.00 192 ASP A O 1
ATOM 1453 N N . ASP A 1 193 ? -21.000 -11.626 6.860 1.00 82.44 193 ASP A N 1
ATOM 1454 C CA . ASP A 1 193 ? -21.227 -11.594 5.416 1.00 82.44 193 ASP A CA 1
ATOM 1455 C C . ASP A 1 193 ? -19.931 -11.728 4.597 1.00 82.44 193 ASP A C 1
ATOM 1457 O O . ASP A 1 193 ? -19.990 -11.725 3.370 1.00 82.44 193 ASP A O 1
ATOM 1461 N N . VAL A 1 194 ? -18.762 -11.843 5.237 1.00 84.31 194 VAL A N 1
ATOM 1462 C CA . VAL A 1 194 ? -17.471 -11.917 4.527 1.00 84.31 194 VAL A CA 1
ATOM 1463 C C . VAL A 1 194 ? -17.303 -13.261 3.818 1.00 84.31 194 VAL A C 1
ATOM 1465 O O . VAL A 1 194 ? -16.764 -13.316 2.710 1.00 84.31 194 VAL A O 1
ATOM 1468 N N . GLY A 1 195 ? -17.787 -14.347 4.430 1.00 81.31 195 GLY A N 1
ATOM 1469 C CA . GLY A 1 195 ? -17.567 -15.705 3.933 1.00 81.31 195 GLY A CA 1
ATOM 1470 C C . GLY A 1 195 ? -16.073 -15.998 3.752 1.00 81.31 195 GLY A C 1
ATOM 1471 O O . GLY A 1 195 ? -15.252 -15.592 4.567 1.00 81.31 195 GLY A O 1
ATOM 1472 N N . ASN A 1 196 ? -15.723 -16.661 2.651 1.00 85.44 196 ASN A N 1
ATOM 1473 C CA . ASN A 1 196 ? -14.337 -16.928 2.254 1.00 85.44 196 ASN A CA 1
ATOM 1474 C C . ASN A 1 196 ? -13.873 -15.911 1.196 1.00 85.44 196 ASN A C 1
ATOM 1476 O O . ASN A 1 196 ? -13.414 -16.293 0.120 1.00 85.44 196 ASN A O 1
ATOM 1480 N N . SER A 1 197 ? -14.073 -14.620 1.450 1.00 90.00 197 SER A N 1
ATOM 1481 C CA . SER A 1 197 ? -13.631 -13.550 0.547 1.00 90.00 197 SER A CA 1
ATOM 1482 C C . SER A 1 197 ? -12.305 -12.951 1.009 1.00 90.00 197 SER A C 1
ATOM 1484 O O . SER A 1 197 ? -11.983 -12.980 2.197 1.00 90.00 197 SER A O 1
ATOM 1486 N N . HIS A 1 198 ? -11.544 -12.365 0.083 1.00 95.06 198 HIS A N 1
ATOM 1487 C CA . HIS A 1 198 ? -10.348 -11.606 0.442 1.00 95.06 198 HIS A CA 1
ATOM 1488 C C . HIS A 1 198 ? -10.694 -10.211 0.975 1.00 95.06 198 HIS A C 1
ATOM 1490 O O . HIS A 1 198 ? -11.624 -9.560 0.495 1.00 95.06 198 HIS A O 1
ATOM 1496 N N . VAL A 1 199 ? -9.873 -9.721 1.902 1.00 97.38 199 VAL A N 1
ATOM 1497 C CA . VAL A 1 199 ? -9.858 -8.323 2.367 1.00 97.38 199 VAL A CA 1
ATOM 1498 C C . VAL A 1 199 ? -8.461 -7.726 2.195 1.00 97.38 199 VAL A C 1
ATOM 1500 O O . VAL A 1 199 ? -7.472 -8.459 2.131 1.00 97.38 199 VAL A O 1
ATOM 1503 N N . TYR A 1 200 ? -8.371 -6.401 2.079 1.00 98.25 200 TYR A N 1
ATOM 1504 C CA . TYR A 1 200 ? -7.133 -5.709 1.725 1.00 98.25 200 TYR A CA 1
ATOM 1505 C C . TYR A 1 200 ? -6.310 -5.281 2.950 1.00 98.25 200 TYR A C 1
ATOM 1507 O O . TYR A 1 200 ? -6.763 -4.487 3.779 1.00 98.25 200 TYR A O 1
ATOM 1515 N N . PHE A 1 201 ? -5.072 -5.767 3.024 1.00 98.56 201 PHE A N 1
ATOM 1516 C CA . PHE A 1 201 ? -4.072 -5.446 4.040 1.00 98.56 201 PHE A CA 1
ATOM 1517 C C . PHE A 1 201 ? -2.922 -4.624 3.444 1.00 98.56 201 PHE A C 1
ATOM 1519 O O . PHE A 1 201 ? -2.503 -4.852 2.308 1.00 98.56 201 PHE A O 1
ATOM 1526 N N . VAL A 1 202 ? -2.393 -3.683 4.233 1.00 97.50 202 VAL A N 1
ATOM 1527 C CA . VAL A 1 202 ? -1.266 -2.817 3.852 1.00 97.50 202 VAL A CA 1
ATOM 1528 C C . VAL A 1 202 ? -0.488 -2.367 5.099 1.00 97.50 202 VAL A C 1
ATOM 1530 O O . VAL A 1 202 ? -0.727 -1.299 5.652 1.00 97.50 202 VAL A O 1
ATOM 1533 N N . HIS A 1 203 ? 0.401 -3.223 5.617 1.00 97.19 203 HIS A N 1
ATOM 1534 C CA . HIS A 1 203 ? 1.075 -2.981 6.904 1.00 97.19 203 HIS A CA 1
ATOM 1535 C C . HIS A 1 203 ? 2.400 -3.743 7.070 1.00 97.19 203 HIS A C 1
ATOM 1537 O O . HIS A 1 203 ? 2.556 -4.866 6.592 1.00 97.19 203 HIS A O 1
ATOM 1543 N N . SER A 1 204 ? 3.351 -3.147 7.797 1.00 96.69 204 SER A N 1
ATOM 1544 C CA . SER A 1 204 ? 4.607 -3.810 8.206 1.00 96.69 204 SER A CA 1
ATOM 1545 C C . SER A 1 204 ? 4.545 -4.408 9.614 1.00 96.69 204 SER A C 1
ATOM 1547 O O . SER A 1 204 ? 5.320 -5.310 9.935 1.00 96.69 204 SER A O 1
ATOM 1549 N N . TYR A 1 205 ? 3.623 -3.917 10.443 1.00 96.88 205 TYR A N 1
ATOM 1550 C CA . TYR A 1 205 ? 3.502 -4.249 11.859 1.00 96.88 205 TYR A CA 1
ATOM 1551 C C . TYR A 1 205 ? 2.149 -4.884 12.158 1.00 96.88 205 TYR A C 1
ATOM 1553 O O . TYR A 1 205 ? 1.159 -4.576 11.499 1.00 96.88 205 TYR A O 1
ATOM 1561 N N . ARG A 1 206 ? 2.107 -5.797 13.126 1.00 97.31 206 ARG A N 1
ATOM 1562 C CA . ARG A 1 206 ? 0.927 -6.606 13.455 1.00 97.31 206 ARG A CA 1
ATOM 1563 C C . ARG A 1 206 ? 0.956 -7.060 14.910 1.00 97.31 206 ARG A C 1
ATOM 1565 O O . ARG A 1 206 ? 2.033 -7.303 15.454 1.00 97.31 206 ARG A O 1
ATOM 1572 N N . ALA A 1 207 ? -0.226 -7.225 15.495 1.00 97.88 207 ALA A N 1
ATOM 1573 C CA . ALA A 1 207 ? -0.396 -7.858 16.797 1.00 97.88 207 ALA A CA 1
ATOM 1574 C C . ALA A 1 207 ? -0.507 -9.385 16.653 1.00 97.88 207 ALA A C 1
ATOM 1576 O O . ALA A 1 207 ? -1.180 -9.887 15.745 1.00 97.88 207 ALA A O 1
ATOM 1577 N N . MET A 1 208 ? 0.146 -10.117 17.553 1.00 96.88 208 MET A N 1
ATOM 1578 C CA . MET A 1 208 ? 0.134 -11.581 17.577 1.00 96.88 208 MET A CA 1
ATOM 1579 C C . MET A 1 208 ? -0.949 -12.107 18.533 1.00 96.88 208 MET A C 1
ATOM 1581 O O . MET A 1 208 ? -1.151 -11.520 19.601 1.00 96.88 208 MET A O 1
ATOM 1585 N N . PRO A 1 209 ? -1.636 -13.211 18.186 1.00 96.88 209 PRO A N 1
ATOM 1586 C CA . PRO A 1 209 ? -2.555 -13.869 19.106 1.00 96.88 209 PRO A CA 1
ATOM 1587 C C . PRO A 1 209 ? -1.797 -14.442 20.316 1.00 96.88 209 PRO A C 1
ATOM 1589 O O . PRO A 1 209 ? -0.743 -15.057 20.156 1.00 96.88 209 PRO A O 1
ATOM 1592 N N . SER A 1 210 ? -2.346 -14.265 21.515 1.00 96.88 210 SER A N 1
ATOM 1593 C CA . SER A 1 210 ? -1.847 -14.826 22.775 1.00 96.88 210 SER A CA 1
ATOM 1594 C C . SER A 1 210 ? -3.013 -15.263 23.666 1.00 96.88 210 SER A C 1
ATOM 1596 O O . SER A 1 210 ? -4.169 -14.920 23.412 1.00 96.88 210 SER A O 1
ATOM 1598 N N . ASP A 1 211 ? -2.729 -16.011 24.734 1.00 96.88 211 ASP A N 1
ATOM 1599 C CA . ASP A 1 211 ? -3.765 -16.378 25.707 1.00 96.88 211 ASP A CA 1
ATOM 1600 C C . ASP A 1 211 ? -4.360 -15.149 26.418 1.00 96.88 211 ASP A C 1
ATOM 1602 O O . ASP A 1 211 ? -5.557 -15.129 26.704 1.00 96.88 211 ASP A O 1
ATOM 1606 N N . GLU A 1 212 ? -3.558 -14.102 26.638 1.00 97.25 212 GLU A N 1
ATOM 1607 C CA . GLU A 1 212 ? -3.961 -12.870 27.334 1.00 97.25 212 GLU A CA 1
ATOM 1608 C C . GLU A 1 212 ? -4.914 -11.996 26.509 1.00 97.25 212 GLU A C 1
ATOM 1610 O O . GLU A 1 212 ? -5.755 -11.295 27.069 1.00 97.25 212 GLU A O 1
ATOM 1615 N N . ASN A 1 213 ? -4.817 -12.047 25.176 1.00 96.75 213 ASN A N 1
ATOM 1616 C CA . ASN A 1 213 ? -5.702 -11.296 24.283 1.00 96.75 213 ASN A CA 1
ATOM 1617 C C . ASN A 1 213 ? -6.754 -12.163 23.578 1.00 96.75 213 ASN A C 1
ATOM 1619 O O . ASN A 1 213 ? -7.564 -11.637 22.816 1.00 96.75 213 ASN A O 1
ATOM 1623 N N . ARG A 1 214 ? -6.812 -13.466 23.884 1.00 95.44 214 ARG A N 1
ATOM 1624 C CA . ARG A 1 214 ? -7.694 -14.448 23.237 1.00 95.44 214 ARG A CA 1
ATOM 1625 C C . ARG A 1 214 ? -9.164 -14.039 23.199 1.00 95.44 214 ARG A C 1
ATOM 1627 O O . ARG A 1 214 ? -9.827 -14.269 22.194 1.00 95.44 214 ARG A O 1
ATOM 1634 N N . GLU A 1 215 ? -9.670 -13.434 24.272 1.00 93.94 215 GLU A N 1
ATOM 1635 C CA . GLU A 1 215 ? -11.074 -13.007 24.373 1.00 93.94 215 GLU A CA 1
ATOM 1636 C C . GLU A 1 215 ? -11.441 -11.869 23.418 1.00 93.94 215 GLU A C 1
ATOM 1638 O O . GLU A 1 215 ? -12.616 -11.672 23.125 1.00 93.94 215 GLU A O 1
ATOM 1643 N N . TRP A 1 216 ? -10.448 -11.120 22.937 1.00 95.62 216 TRP A N 1
ATOM 1644 C CA . TRP A 1 216 ? -10.657 -10.044 21.980 1.00 95.62 216 TRP A CA 1
ATOM 1645 C C . TRP A 1 216 ? -10.649 -10.545 20.541 1.00 95.62 216 TRP A C 1
ATOM 1647 O O . TRP A 1 216 ? -11.179 -9.863 19.677 1.00 95.62 216 TRP A O 1
ATOM 1657 N N . ILE A 1 217 ? -10.029 -11.684 20.231 1.00 96.06 217 ILE A N 1
ATOM 1658 C CA . ILE A 1 217 ? -9.764 -12.081 18.842 1.00 96.06 217 ILE A CA 1
ATOM 1659 C C . ILE A 1 217 ? -11.057 -12.536 18.157 1.00 96.06 217 ILE A C 1
ATOM 1661 O O . ILE A 1 217 ? -11.642 -13.550 18.530 1.00 96.06 217 ILE A O 1
ATOM 1665 N N . SER A 1 218 ? -11.456 -11.842 17.086 1.00 95.56 218 SER A N 1
ATOM 1666 C CA . SER A 1 218 ? -12.593 -12.247 16.245 1.00 95.56 218 SER A CA 1
ATOM 1667 C C . SER A 1 218 ? -12.167 -12.916 14.939 1.00 95.56 218 SER A C 1
ATOM 1669 O O . SER A 1 218 ? -12.866 -13.793 14.431 1.00 95.56 218 SER A O 1
ATOM 1671 N N . SER A 1 219 ? -11.002 -12.564 14.394 1.00 96.69 219 SER A N 1
ATOM 1672 C CA . SER A 1 219 ? -10.398 -13.310 13.288 1.00 96.69 219 SER A CA 1
ATOM 1673 C C . SER A 1 219 ? -8.880 -13.182 13.274 1.00 96.69 219 SER A C 1
ATOM 1675 O O . SER A 1 219 ? -8.306 -12.188 13.732 1.00 96.69 219 SER A O 1
ATOM 1677 N N . THR A 1 220 ? -8.225 -14.192 12.711 1.00 97.38 220 THR A N 1
ATOM 1678 C CA . THR A 1 220 ? -6.795 -14.165 12.400 1.00 97.38 220 THR A CA 1
ATOM 1679 C C . THR A 1 220 ? -6.570 -14.213 10.895 1.00 97.38 220 THR A C 1
ATOM 1681 O O . THR A 1 220 ? -7.470 -14.518 10.115 1.00 97.38 220 THR A O 1
ATOM 1684 N N . CYS A 1 221 ? -5.360 -13.890 10.461 1.00 97.44 221 CYS A N 1
ATOM 1685 C CA . CYS A 1 221 ? -4.927 -14.029 9.077 1.00 97.44 221 CYS A CA 1
ATOM 1686 C C . CYS A 1 221 ? -3.519 -14.621 9.068 1.00 97.44 221 CYS A C 1
ATOM 1688 O O . CYS A 1 221 ? -2.720 -14.332 9.959 1.00 97.44 221 CYS A O 1
ATOM 1690 N N . LYS A 1 222 ? -3.209 -15.452 8.067 1.00 96.31 222 LYS A N 1
ATOM 1691 C CA . LYS A 1 222 ? -1.883 -16.060 7.929 1.00 96.31 222 LYS A CA 1
ATOM 1692 C C . LYS A 1 222 ? -1.019 -15.241 6.975 1.00 96.31 222 LYS A C 1
ATOM 1694 O O . LYS A 1 222 ? -1.360 -15.091 5.800 1.00 96.31 222 LYS A O 1
ATOM 1699 N N . TYR A 1 223 ? 0.119 -14.754 7.460 1.00 96.25 223 TYR A N 1
ATOM 1700 C CA . TYR A 1 223 ? 1.164 -14.154 6.633 1.00 96.25 223 TYR A CA 1
ATOM 1701 C C . TYR A 1 223 ? 2.531 -14.389 7.283 1.00 96.25 223 TYR A C 1
ATOM 1703 O O . TYR A 1 223 ? 2.958 -13.656 8.174 1.00 96.25 223 TYR A O 1
ATOM 1711 N N . GLY A 1 224 ? 3.180 -15.489 6.891 1.00 93.50 224 GLY A N 1
ATOM 1712 C CA . GLY A 1 224 ? 4.193 -16.127 7.731 1.00 93.50 224 GLY A CA 1
ATOM 1713 C C . GLY A 1 224 ? 3.501 -16.802 8.913 1.00 93.50 224 GLY A C 1
ATOM 1714 O O . GLY A 1 224 ? 2.926 -17.883 8.755 1.00 93.50 224 GLY A O 1
ATOM 1715 N N . ASP A 1 225 ? 3.501 -16.128 10.060 1.00 92.44 225 ASP A N 1
ATOM 1716 C CA . ASP A 1 225 ? 2.750 -16.549 11.244 1.00 92.44 225 ASP A CA 1
ATOM 1717 C C . ASP A 1 225 ? 1.280 -16.092 11.171 1.00 92.44 225 ASP A C 1
ATOM 1719 O O . ASP A 1 225 ? 0.900 -15.267 10.330 1.00 92.44 225 ASP A O 1
ATOM 1723 N N . ASP A 1 226 ? 0.441 -16.636 12.054 1.00 95.75 226 ASP A N 1
ATOM 1724 C CA . ASP A 1 226 ? -0.910 -16.114 12.258 1.00 95.75 226 ASP A CA 1
ATOM 1725 C C . ASP A 1 226 ? -0.837 -14.804 13.058 1.00 95.75 226 ASP A C 1
ATOM 1727 O O . ASP A 1 226 ? -0.172 -14.733 14.090 1.00 95.75 226 ASP A O 1
ATOM 1731 N N . PHE A 1 227 ? -1.541 -13.774 12.596 1.00 98.00 227 PHE A N 1
ATOM 1732 C CA . PHE A 1 227 ? -1.664 -12.486 13.280 1.00 98.00 227 PHE A CA 1
ATOM 1733 C C . PHE A 1 227 ? -3.136 -12.112 13.473 1.00 98.00 227 PHE A C 1
ATOM 1735 O O . PHE A 1 227 ? -4.020 -12.640 12.792 1.00 98.00 227 PHE A O 1
ATOM 1742 N N . ILE A 1 228 ? -3.406 -11.196 14.404 1.00 98.25 228 ILE A N 1
ATOM 1743 C CA . ILE A 1 228 ? -4.759 -10.708 14.684 1.00 98.25 228 ILE A CA 1
ATOM 1744 C C . ILE A 1 228 ? -5.228 -9.847 13.507 1.00 98.25 228 ILE A C 1
ATOM 1746 O O . ILE A 1 228 ? -4.688 -8.770 13.253 1.00 98.25 228 ILE A O 1
ATOM 1750 N N . ALA A 1 229 ? -6.243 -10.322 12.787 1.00 97.88 229 ALA A N 1
ATOM 1751 C CA . ALA A 1 229 ? -6.834 -9.603 11.663 1.00 97.88 229 ALA A CA 1
ATOM 1752 C C . ALA A 1 229 ? -8.016 -8.734 12.101 1.00 97.88 229 ALA A C 1
ATOM 1754 O O . ALA A 1 229 ? -8.255 -7.679 11.511 1.00 97.88 229 ALA A O 1
ATOM 1755 N N . SER A 1 230 ? -8.732 -9.151 13.146 1.00 97.81 230 SER A N 1
ATOM 1756 C CA . SER A 1 230 ? -9.771 -8.347 13.779 1.00 97.81 230 SER A CA 1
ATOM 1757 C C . SER A 1 230 ? -9.989 -8.723 15.240 1.00 97.81 230 SER A C 1
ATOM 1759 O O . SER A 1 230 ? -9.744 -9.862 15.650 1.00 97.81 230 SER A O 1
ATOM 1761 N N . ILE A 1 231 ? -10.516 -7.764 16.000 1.00 96.69 231 ILE A N 1
ATOM 1762 C CA . ILE A 1 231 ? -10.952 -7.940 17.384 1.00 96.69 231 ILE A CA 1
ATOM 1763 C C . ILE A 1 231 ? -12.436 -7.617 17.548 1.00 96.69 231 ILE A C 1
ATOM 1765 O O . ILE A 1 231 ? -13.027 -6.901 16.734 1.00 96.69 231 ILE A O 1
ATOM 1769 N N . GLN A 1 232 ? -13.036 -8.163 18.597 1.00 95.81 232 GLN A N 1
ATOM 1770 C CA . GLN A 1 232 ? -14.381 -7.864 19.053 1.00 95.81 232 GLN A CA 1
ATOM 1771 C C . GLN A 1 232 ? -14.498 -8.098 20.562 1.00 95.81 232 GLN A C 1
ATOM 1773 O O . GLN A 1 232 ? -14.176 -9.179 21.045 1.00 95.81 232 GLN A O 1
ATOM 1778 N N . LYS A 1 233 ? -15.047 -7.119 21.285 1.00 94.06 233 LYS A N 1
ATOM 1779 C CA . LYS A 1 233 ? -15.535 -7.281 22.662 1.00 94.06 233 LYS A CA 1
ATOM 1780 C C . LYS A 1 233 ? -16.753 -6.383 22.857 1.00 94.06 233 LYS A C 1
ATOM 1782 O O . LYS A 1 233 ? -16.638 -5.168 22.747 1.00 94.06 233 LYS A O 1
ATOM 1787 N N . GLY A 1 234 ? -17.924 -6.985 23.069 1.00 93.62 234 GLY A N 1
ATOM 1788 C CA . GLY A 1 234 ? -19.194 -6.251 23.067 1.00 93.62 234 GLY A CA 1
ATOM 1789 C C . GLY A 1 234 ? -19.434 -5.519 21.737 1.00 93.62 234 GLY A C 1
ATOM 1790 O O . GLY A 1 234 ? -19.443 -6.166 20.687 1.00 93.62 234 GLY A O 1
ATOM 1791 N N . ASN A 1 235 ? -19.614 -4.197 21.783 1.00 95.00 235 ASN A N 1
ATOM 1792 C CA . ASN A 1 235 ? -19.793 -3.290 20.638 1.00 95.00 235 ASN A CA 1
ATOM 1793 C C . ASN A 1 235 ? -18.474 -2.674 20.130 1.00 95.00 235 ASN A C 1
ATOM 1795 O O . ASN A 1 235 ? -18.483 -1.822 19.233 1.00 95.00 235 ASN A O 1
ATOM 1799 N N . VAL A 1 236 ? -17.341 -3.065 20.716 1.00 97.19 236 VAL A N 1
ATOM 1800 C CA . VAL A 1 236 ? -16.007 -2.610 20.325 1.00 97.19 236 VAL A CA 1
ATOM 1801 C C . VAL A 1 236 ? -15.460 -3.564 19.277 1.00 97.19 236 VAL A C 1
ATOM 1803 O O . VAL A 1 236 ? -15.197 -4.732 19.560 1.00 97.19 236 VAL A O 1
ATOM 1806 N N . HIS A 1 237 ? -15.255 -3.055 18.068 1.00 97.81 237 HIS A N 1
ATOM 1807 C CA . HIS A 1 237 ? -14.642 -3.776 16.963 1.00 97.81 237 HIS A CA 1
ATOM 1808 C C . HIS A 1 237 ? -13.363 -3.072 16.521 1.00 97.81 237 HIS A C 1
ATOM 1810 O O . HIS A 1 237 ? -13.248 -1.847 16.571 1.00 97.81 237 HIS A O 1
ATOM 1816 N N . ALA A 1 238 ? -12.403 -3.836 16.012 1.00 98.25 238 ALA A N 1
ATOM 1817 C CA . ALA A 1 238 ? -11.330 -3.262 15.216 1.00 98.25 238 ALA A CA 1
ATOM 1818 C C . ALA A 1 238 ? -10.841 -4.258 14.167 1.00 98.25 238 ALA A C 1
ATOM 1820 O O . ALA A 1 238 ? -10.941 -5.470 14.358 1.00 98.25 238 ALA A O 1
ATOM 1821 N N . VAL A 1 239 ? -10.313 -3.752 13.057 1.00 98.38 239 VAL A N 1
ATOM 1822 C CA . VAL A 1 239 ? -9.821 -4.547 11.926 1.00 98.38 239 VAL A CA 1
ATOM 1823 C C . VAL A 1 239 ? -8.444 -4.054 11.497 1.00 98.38 239 VAL A C 1
ATOM 1825 O O . VAL A 1 239 ? -8.196 -2.854 11.460 1.00 98.38 239 VAL A O 1
ATOM 1828 N N . GLN A 1 240 ? -7.533 -4.974 11.179 1.00 98.56 240 GLN A N 1
ATOM 1829 C CA . GLN A 1 240 ? -6.193 -4.643 10.683 1.00 98.56 240 GLN A CA 1
ATOM 1830 C C . GLN A 1 240 ? -6.218 -4.330 9.179 1.00 98.56 240 GLN A C 1
ATOM 1832 O O . GLN A 1 240 ? -5.406 -3.542 8.698 1.00 98.56 240 GLN A O 1
ATOM 1837 N N . PHE A 1 241 ? -7.140 -4.943 8.437 1.00 98.19 241 PHE A N 1
ATOM 1838 C CA . PHE A 1 241 ? -7.396 -4.637 7.031 1.00 98.19 241 PHE A CA 1
ATOM 1839 C C . PHE A 1 241 ? -8.206 -3.340 6.876 1.00 98.19 241 PHE A C 1
ATOM 1841 O O . PHE A 1 241 ? -8.807 -2.849 7.830 1.00 98.19 241 PHE A O 1
ATOM 1848 N N . HIS A 1 242 ? -8.256 -2.809 5.656 1.00 98.12 242 HIS A N 1
ATOM 1849 C CA . HIS A 1 242 ? -8.996 -1.592 5.317 1.00 98.12 242 HIS A CA 1
ATOM 1850 C C . HIS A 1 242 ? -10.328 -1.935 4.634 1.00 98.12 242 HIS A C 1
ATOM 1852 O O . HIS A 1 242 ? -10.338 -2.229 3.430 1.00 98.12 242 HIS A O 1
ATOM 1858 N N . PRO A 1 243 ? -11.473 -1.933 5.342 1.00 97.50 243 PRO A N 1
ATOM 1859 C CA . PRO A 1 243 ? -12.761 -2.241 4.725 1.00 97.50 243 PRO A CA 1
ATOM 1860 C C . PRO A 1 243 ? -13.152 -1.212 3.648 1.00 97.50 243 PRO A C 1
ATOM 1862 O O . PRO A 1 243 ? -13.698 -1.570 2.613 1.00 97.50 243 PRO A O 1
ATOM 1865 N N . GLU A 1 244 ? -12.778 0.053 3.789 1.00 97.25 244 GLU A N 1
ATOM 1866 C CA . GLU A 1 244 ? -12.955 1.086 2.762 1.00 97.25 244 GLU A CA 1
ATOM 1867 C C . GLU A 1 244 ? -12.112 0.860 1.489 1.00 97.25 244 GLU A C 1
ATOM 1869 O O . GLU A 1 244 ? -12.324 1.535 0.481 1.00 97.25 244 GLU A O 1
ATOM 1874 N N . LYS A 1 245 ? -11.170 -0.094 1.527 1.00 97.62 245 LYS A N 1
ATOM 1875 C CA . LYS A 1 245 ? -10.327 -0.525 0.398 1.00 97.62 245 LYS A CA 1
ATOM 1876 C C . LYS A 1 245 ? -10.518 -1.987 0.007 1.00 97.62 245 LYS A C 1
ATOM 1878 O O . LYS A 1 245 ? -9.793 -2.490 -0.845 1.00 97.62 245 LYS A O 1
ATOM 1883 N N . SER A 1 246 ? -11.496 -2.663 0.608 1.00 96.88 246 SER A N 1
ATOM 1884 C CA . SER A 1 246 ? -11.773 -4.084 0.369 1.00 96.88 246 SER A CA 1
ATOM 1885 C C . SER A 1 246 ? -12.968 -4.304 -0.572 1.00 96.88 246 SER A C 1
ATOM 1887 O O . SER A 1 246 ? -13.623 -5.346 -0.512 1.00 96.88 246 SER A O 1
ATOM 1889 N N . GLY A 1 247 ? -13.282 -3.326 -1.430 1.00 94.81 247 GLY A N 1
ATOM 1890 C CA . GLY A 1 247 ? -14.408 -3.375 -2.365 1.00 94.81 247 GLY A CA 1
ATOM 1891 C C . GLY A 1 247 ? -15.749 -3.650 -1.678 1.00 94.81 247 GLY A C 1
ATOM 1892 O O . GLY A 1 247 ? -15.990 -3.234 -0.544 1.00 94.81 247 GLY A O 1
ATOM 1893 N N . ASP A 1 248 ? -16.618 -4.403 -2.351 1.00 92.38 248 ASP A N 1
ATOM 1894 C CA . ASP A 1 248 ? -17.966 -4.712 -1.856 1.00 92.38 248 ASP A CA 1
ATOM 1895 C C . ASP A 1 248 ? -17.973 -5.498 -0.534 1.00 92.38 248 ASP A C 1
ATOM 1897 O O . ASP A 1 248 ? -18.856 -5.289 0.302 1.00 92.38 248 ASP A O 1
ATOM 1901 N N . VAL A 1 249 ? -16.975 -6.363 -0.313 1.00 92.69 249 VAL A N 1
ATOM 1902 C CA . VAL A 1 249 ? -16.805 -7.110 0.947 1.00 92.69 249 VAL A CA 1
ATOM 1903 C C . VAL A 1 249 ? -16.591 -6.131 2.095 1.00 92.69 249 VAL A C 1
ATOM 1905 O O . VAL A 1 249 ? -17.274 -6.193 3.114 1.00 92.69 249 VAL A O 1
ATOM 1908 N N . GLY A 1 250 ? -15.690 -5.172 1.908 1.00 95.50 250 GLY A N 1
ATOM 1909 C CA . GLY A 1 250 ? -15.417 -4.151 2.907 1.00 95.50 250 GLY A CA 1
ATOM 1910 C C . GLY A 1 250 ? -16.576 -3.179 3.137 1.00 95.50 250 GLY A C 1
ATOM 1911 O O . GLY A 1 250 ? -16.885 -2.854 4.285 1.00 95.50 250 GLY A O 1
ATOM 1912 N N . LEU A 1 251 ? -17.299 -2.793 2.080 1.00 95.19 251 LEU A N 1
ATOM 1913 C CA . LEU A 1 251 ? -18.546 -2.028 2.213 1.00 95.19 251 LEU A CA 1
ATOM 1914 C C . LEU A 1 251 ? -19.612 -2.798 3.005 1.00 95.19 251 LEU A C 1
ATOM 1916 O O . LEU A 1 251 ? -20.378 -2.185 3.751 1.00 95.19 251 LEU A O 1
ATOM 1920 N N . SER A 1 252 ? -19.663 -4.127 2.875 1.00 92.56 252 SER A N 1
ATOM 1921 C CA . SER A 1 252 ? -20.547 -4.981 3.674 1.00 92.56 252 SER A CA 1
ATOM 1922 C C . SER A 1 252 ? -20.190 -4.928 5.164 1.00 92.56 252 SER A C 1
ATOM 1924 O O . SER A 1 252 ? -21.072 -4.710 5.996 1.00 92.56 252 SER A O 1
ATOM 1926 N N . ILE A 1 253 ? -18.897 -5.019 5.498 1.00 94.81 253 ILE A N 1
ATOM 1927 C CA . ILE A 1 253 ? -18.395 -4.920 6.880 1.00 94.81 253 ILE A CA 1
ATOM 1928 C C . ILE A 1 253 ? -18.771 -3.565 7.497 1.00 94.81 253 ILE A C 1
ATOM 1930 O O . ILE A 1 253 ? -19.345 -3.511 8.588 1.00 94.81 253 ILE A O 1
ATOM 1934 N N . LEU A 1 254 ? -18.526 -2.463 6.776 1.00 96.38 254 LEU A N 1
ATOM 1935 C CA . LEU A 1 254 ? -18.909 -1.121 7.230 1.00 96.38 254 LEU A CA 1
ATOM 1936 C C . LEU A 1 254 ? -20.423 -0.999 7.411 1.00 96.38 254 LEU A C 1
ATOM 1938 O O . LEU A 1 254 ? -20.880 -0.472 8.422 1.00 96.38 254 LEU A O 1
ATOM 1942 N N . ARG A 1 255 ? -21.223 -1.525 6.477 1.00 94.50 255 ARG A N 1
ATOM 1943 C CA . ARG A 1 255 ? -22.688 -1.512 6.587 1.00 94.50 255 ARG A CA 1
ATOM 1944 C C . ARG A 1 255 ? -23.169 -2.231 7.845 1.00 94.50 255 ARG A C 1
ATOM 1946 O O . ARG A 1 255 ? -24.068 -1.717 8.506 1.00 94.50 255 ARG A O 1
ATOM 1953 N N . ARG A 1 256 ? -22.585 -3.386 8.180 1.00 92.06 256 ARG A N 1
ATOM 1954 C CA . ARG A 1 256 ? -22.939 -4.149 9.387 1.00 92.06 256 ARG A CA 1
ATOM 1955 C C . ARG A 1 256 ? -22.610 -3.387 10.666 1.00 92.06 256 ARG A C 1
ATOM 1957 O O . ARG A 1 256 ? -23.445 -3.356 11.562 1.00 92.06 256 ARG A O 1
ATOM 1964 N N . PHE A 1 257 ? -21.457 -2.721 10.728 1.00 95.06 257 PHE A N 1
ATOM 1965 C CA . PHE A 1 257 ? -21.111 -1.861 11.863 1.00 95.06 257 PHE A CA 1
ATOM 1966 C C . PHE A 1 257 ? -22.064 -0.659 11.993 1.00 95.06 257 PHE A C 1
ATOM 1968 O O . PHE A 1 257 ? -22.564 -0.356 13.075 1.00 95.06 257 PHE A O 1
ATOM 1975 N N . LEU A 1 258 ? -22.348 0.021 10.878 1.00 93.75 258 LEU A N 1
ATOM 1976 C CA . LEU A 1 258 ? -23.172 1.233 10.860 1.00 93.75 258 LEU A CA 1
ATOM 1977 C C . LEU A 1 258 ? -24.663 0.952 11.088 1.00 93.75 258 LEU A C 1
ATOM 1979 O O . LEU A 1 258 ? -25.364 1.767 11.687 1.00 93.75 258 LEU A O 1
ATOM 1983 N N . ASN A 1 259 ? -25.149 -0.205 10.637 1.00 88.94 259 ASN A N 1
ATOM 1984 C CA . ASN A 1 259 ? -26.532 -0.638 10.800 1.00 88.94 259 ASN A CA 1
ATOM 1985 C C . ASN A 1 259 ? -26.626 -2.112 11.251 1.00 88.94 259 ASN A C 1
ATOM 1987 O O . ASN A 1 259 ? -27.011 -2.977 10.453 1.00 88.94 259 ASN A O 1
ATOM 1991 N N . PRO A 1 260 ? -26.360 -2.412 12.537 1.00 82.06 260 PRO A N 1
ATOM 1992 C CA . PRO A 1 260 ? -26.375 -3.784 13.059 1.00 82.06 260 PRO A CA 1
ATOM 1993 C C . PRO A 1 260 ? -27.745 -4.469 12.968 1.00 82.06 260 PRO A C 1
ATOM 1995 O O . PRO A 1 260 ? -27.838 -5.691 12.960 1.00 82.06 260 PRO A O 1
ATOM 1998 N N . LYS A 1 261 ? -28.825 -3.677 12.890 1.00 72.00 261 LYS A N 1
ATOM 1999 C CA . LYS A 1 261 ? -30.212 -4.158 12.776 1.00 72.00 261 LYS A CA 1
ATOM 2000 C C . LYS A 1 261 ? -30.629 -4.466 11.337 1.00 72.00 261 LYS A C 1
ATOM 2002 O O . LYS A 1 261 ? -31.756 -4.913 11.121 1.00 72.00 261 LYS A O 1
ATOM 2007 N N . SER A 1 262 ? -29.774 -4.199 10.348 1.00 67.06 262 SER A N 1
ATOM 2008 C CA . SER A 1 262 ? -30.063 -4.594 8.971 1.00 67.06 262 SER A CA 1
ATOM 2009 C C . SER A 1 262 ? -30.184 -6.119 8.895 1.00 67.06 262 SER A C 1
ATOM 2011 O O . SER A 1 262 ? -29.304 -6.851 9.341 1.00 67.06 262 SER A O 1
ATOM 2013 N N . GLY A 1 263 ? -31.320 -6.609 8.385 1.00 59.78 263 GLY A N 1
ATOM 2014 C CA . GLY A 1 263 ? -31.516 -8.043 8.177 1.00 59.78 263 GLY A CA 1
ATOM 2015 C C . GLY A 1 263 ? -30.412 -8.602 7.281 1.00 59.78 263 GLY A C 1
ATOM 2016 O O . GLY A 1 263 ? -29.918 -7.887 6.409 1.00 59.78 263 GLY A O 1
ATOM 2017 N N . ARG A 1 264 ? -30.034 -9.871 7.496 1.00 55.78 264 ARG A N 1
ATOM 2018 C CA . ARG A 1 264 ? -29.012 -10.575 6.705 1.00 55.78 264 ARG A CA 1
ATOM 2019 C C . ARG A 1 264 ? -29.229 -10.286 5.218 1.00 55.78 264 ARG A C 1
ATOM 2021 O O . ARG A 1 264 ? -30.239 -10.705 4.646 1.00 55.78 264 ARG A O 1
ATOM 2028 N N . THR A 1 265 ? -28.305 -9.557 4.596 1.00 52.72 265 THR A N 1
ATOM 2029 C CA . THR A 1 265 ? -28.286 -9.437 3.138 1.00 52.72 265 THR A CA 1
ATOM 2030 C C . THR A 1 265 ? -28.155 -10.854 2.571 1.00 52.72 265 THR A C 1
ATOM 2032 O O . THR A 1 265 ? -27.524 -11.705 3.201 1.00 52.72 265 THR A O 1
ATOM 2035 N N . GLN A 1 266 ? -28.802 -11.153 1.437 1.00 48.19 266 GLN A N 1
ATOM 2036 C CA . GLN A 1 266 ? -28.684 -12.464 0.780 1.00 48.19 266 GLN A CA 1
ATOM 2037 C C . GLN A 1 266 ? -27.221 -12.918 0.776 1.00 48.19 266 GLN A C 1
ATOM 2039 O O . GLN A 1 266 ? -26.362 -12.098 0.459 1.00 48.19 266 GLN A O 1
ATOM 2044 N N . LYS A 1 267 ? -26.973 -14.187 1.154 1.00 47.12 267 LYS A N 1
ATOM 2045 C CA . LYS A 1 267 ? -25.649 -14.833 1.201 1.00 47.12 267 LYS A CA 1
ATOM 2046 C C . LYS A 1 267 ? -24.789 -14.289 0.057 1.00 47.12 267 LYS A C 1
ATOM 2048 O O . LYS A 1 267 ? -25.047 -14.625 -1.100 1.00 47.12 267 LYS A O 1
ATOM 2053 N N . LEU A 1 268 ? -23.821 -13.426 0.377 1.00 51.88 268 LEU A N 1
ATOM 2054 C CA . LEU A 1 268 ? -22.800 -13.055 -0.592 1.00 51.88 268 LEU A CA 1
ATOM 2055 C C . LEU A 1 268 ? -22.146 -14.357 -1.058 1.00 51.88 268 LEU A C 1
ATOM 2057 O O . LEU A 1 268 ? -22.016 -15.308 -0.278 1.00 51.88 268 LEU A O 1
ATOM 2061 N N . VAL A 1 269 ? -21.854 -14.427 -2.356 1.00 49.09 269 VAL A N 1
ATOM 2062 C CA . VAL A 1 269 ? -21.296 -15.621 -2.991 1.00 49.09 269 VAL A CA 1
ATOM 2063 C C . VAL A 1 269 ? -20.122 -16.120 -2.160 1.00 49.09 269 VAL A C 1
ATOM 2065 O O . VAL A 1 269 ? -19.239 -15.356 -1.779 1.00 49.09 269 VAL A O 1
ATOM 2068 N N . GLN A 1 270 ? -20.167 -17.406 -1.827 1.00 56.12 270 GLN A N 1
ATOM 2069 C CA . GLN A 1 270 ? -19.135 -18.068 -1.052 1.00 56.12 270 GLN A CA 1
ATOM 2070 C C . GLN A 1 270 ? -17.838 -18.006 -1.864 1.00 56.12 270 GLN A C 1
ATOM 2072 O O . GLN A 1 270 ? -17.716 -18.685 -2.880 1.00 56.12 270 GLN A O 1
ATOM 2077 N N . GLY A 1 271 ? -16.909 -17.139 -1.457 1.00 65.38 271 GLY A N 1
ATOM 2078 C CA . GLY A 1 271 ? -15.586 -17.086 -2.068 1.00 65.38 271 GLY A CA 1
ATOM 2079 C C . GLY A 1 271 ? -14.783 -18.366 -1.807 1.0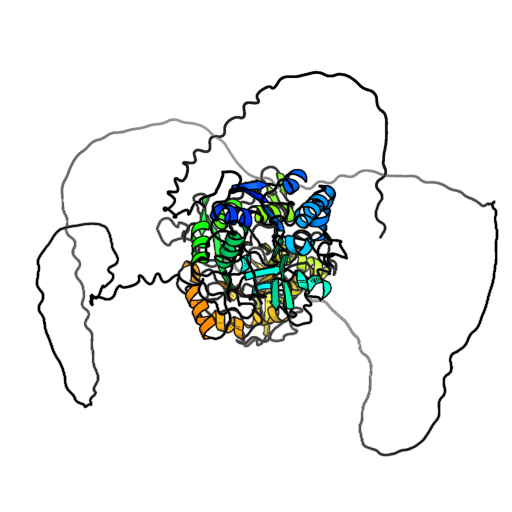0 65.38 271 GLY A C 1
ATOM 2080 O O . GLY A 1 271 ? -15.241 -19.309 -1.153 1.00 65.38 271 GLY A O 1
ATOM 2081 N N . ASN A 1 272 ? -13.561 -18.401 -2.317 1.00 80.19 272 ASN A N 1
ATOM 2082 C CA . ASN A 1 272 ? -12.601 -19.489 -2.128 1.00 80.19 272 ASN A CA 1
ATOM 2083 C C . ASN A 1 272 ? -11.250 -18.975 -1.598 1.00 80.19 272 ASN A C 1
ATOM 2085 O O . ASN A 1 272 ? -10.237 -19.652 -1.761 1.00 80.19 272 ASN A O 1
ATOM 2089 N N . ALA A 1 273 ? -11.236 -17.794 -0.970 1.00 87.81 273 ALA A N 1
ATOM 2090 C CA . ALA A 1 273 ? -10.033 -17.196 -0.409 1.00 87.81 273 ALA A CA 1
ATOM 2091 C C . ALA A 1 273 ? -9.410 -18.122 0.640 1.00 87.81 273 ALA A C 1
ATOM 2093 O O . ALA A 1 273 ? -10.078 -18.548 1.586 1.00 87.81 273 ALA A O 1
ATOM 2094 N N . SER A 1 274 ? -8.122 -18.411 0.475 1.00 91.88 274 SER A N 1
ATOM 2095 C CA . SER A 1 274 ? -7.363 -19.308 1.346 1.00 91.88 274 SER A CA 1
ATOM 2096 C C . SER A 1 274 ? -6.004 -18.741 1.771 1.00 91.88 274 SER A C 1
ATOM 2098 O O . SER A 1 274 ? -5.479 -19.128 2.819 1.00 91.88 274 SER A O 1
ATOM 2100 N N . LYS A 1 275 ? -5.437 -17.805 0.999 1.00 93.94 275 LYS A N 1
ATOM 2101 C CA . LYS A 1 275 ? -4.132 -17.166 1.240 1.00 93.94 275 LYS A CA 1
ATOM 2102 C C . LYS A 1 275 ? -4.072 -15.781 0.582 1.00 93.94 275 LYS A C 1
ATOM 2104 O O . LYS A 1 275 ? -5.055 -15.279 0.042 1.00 93.94 275 LYS A O 1
ATOM 2109 N N . LEU A 1 276 ? -2.896 -15.155 0.633 1.00 96.62 276 LEU A N 1
ATOM 2110 C CA . LEU A 1 276 ? -2.618 -13.918 -0.089 1.00 96.62 276 LEU A CA 1
ATOM 2111 C C . LEU A 1 276 ? -2.761 -14.151 -1.601 1.00 96.62 276 LEU A C 1
ATOM 2113 O O . LEU A 1 276 ? -2.043 -14.968 -2.183 1.00 96.62 276 LEU A O 1
ATOM 2117 N N . ALA A 1 277 ? -3.671 -13.411 -2.222 1.00 97.62 277 ALA A N 1
ATOM 2118 C CA . ALA A 1 277 ? -3.901 -13.418 -3.656 1.00 97.62 277 ALA A CA 1
ATOM 2119 C C . ALA A 1 277 ? -2.798 -12.663 -4.416 1.00 97.62 277 ALA A C 1
ATOM 2121 O O . ALA A 1 277 ? -2.282 -11.639 -3.953 1.00 97.62 277 ALA A O 1
ATOM 2122 N N . LYS A 1 278 ? -2.482 -13.130 -5.628 1.00 98.19 278 LYS A N 1
ATOM 2123 C CA . LYS A 1 278 ? -1.726 -12.349 -6.611 1.00 98.19 278 LYS A CA 1
ATOM 2124 C C . LYS A 1 278 ? -2.585 -11.179 -7.087 1.00 98.19 278 LYS A C 1
ATOM 2126 O O . LYS A 1 278 ? -3.777 -11.339 -7.345 1.00 98.19 278 LYS A O 1
ATOM 2131 N N . ARG A 1 279 ? -1.976 -9.995 -7.181 1.00 98.56 279 ARG A N 1
ATOM 2132 C CA . ARG A 1 279 ? -2.674 -8.756 -7.551 1.00 98.56 279 ARG A CA 1
ATOM 2133 C C . ARG A 1 279 ? -2.573 -8.471 -9.042 1.00 98.56 279 ARG A C 1
ATOM 2135 O O . ARG A 1 279 ? -1.475 -8.498 -9.600 1.00 98.56 279 ARG A O 1
ATOM 2142 N N . VAL A 1 280 ? -3.701 -8.094 -9.635 1.00 98.56 280 VAL A N 1
ATOM 2143 C CA . VAL A 1 280 ? -3.785 -7.518 -10.981 1.00 98.56 280 VAL A CA 1
ATOM 2144 C C . VAL A 1 280 ? -4.047 -6.018 -10.858 1.00 98.56 280 VAL A C 1
ATOM 2146 O O . VAL A 1 280 ? -5.118 -5.596 -10.413 1.00 98.56 280 VAL A O 1
ATOM 2149 N N . ILE A 1 281 ? -3.053 -5.213 -11.234 1.00 98.69 281 ILE A N 1
ATOM 2150 C CA . ILE A 1 281 ? -3.083 -3.750 -11.116 1.00 98.69 281 ILE A CA 1
ATOM 2151 C C . ILE A 1 281 ? -3.410 -3.140 -12.476 1.00 98.69 281 ILE A C 1
ATOM 2153 O O . ILE A 1 281 ? -2.749 -3.435 -13.474 1.00 98.69 281 ILE A O 1
ATOM 2157 N N . ALA A 1 282 ? -4.412 -2.265 -12.513 1.00 97.88 282 ALA A N 1
ATOM 2158 C CA . ALA A 1 282 ? -4.757 -1.521 -13.715 1.00 97.88 282 ALA A CA 1
ATOM 2159 C C . ALA A 1 282 ? -4.129 -0.128 -13.671 1.00 97.88 282 ALA A C 1
ATOM 2161 O O . ALA A 1 282 ? -4.247 0.581 -12.674 1.00 97.88 282 ALA A O 1
ATOM 2162 N N . CYS A 1 283 ? -3.468 0.274 -14.752 1.00 95.56 283 CYS A N 1
ATOM 2163 C CA . CYS A 1 283 ? -2.770 1.551 -14.825 1.00 95.56 283 CYS A CA 1
ATOM 2164 C C . CYS A 1 283 ? -3.341 2.449 -15.927 1.00 95.56 283 CYS A C 1
ATOM 2166 O O . CYS A 1 283 ? -3.799 1.966 -16.968 1.00 95.56 283 CYS A O 1
ATOM 2168 N N . LEU A 1 284 ? -3.321 3.761 -15.692 1.00 90.88 284 LEU A N 1
ATOM 2169 C CA . LEU A 1 284 ? -3.667 4.770 -16.685 1.00 90.88 284 LEU A CA 1
ATOM 2170 C C . LEU A 1 284 ? -2.716 5.968 -16.643 1.00 90.88 284 LEU A C 1
ATOM 2172 O O . LEU A 1 284 ? -2.384 6.488 -15.577 1.00 90.88 284 LEU A O 1
ATOM 2176 N N . ASP A 1 285 ? -2.354 6.438 -17.832 1.00 87.00 285 ASP A N 1
ATOM 2177 C CA . ASP A 1 285 ? -1.565 7.649 -18.019 1.00 87.00 285 ASP A CA 1
ATOM 2178 C C . ASP A 1 285 ? -2.487 8.859 -18.065 1.00 87.00 285 ASP A C 1
ATOM 2180 O O . ASP A 1 285 ? -3.396 8.923 -18.893 1.00 87.00 285 ASP A O 1
ATOM 2184 N N . VAL A 1 286 ? -2.242 9.836 -17.197 1.00 84.50 286 VAL A N 1
ATOM 2185 C CA . VAL A 1 286 ? -3.007 11.081 -17.140 1.00 84.50 286 VAL A CA 1
ATOM 2186 C C . VAL A 1 286 ? -2.186 12.187 -17.796 1.00 84.50 286 VAL A C 1
ATOM 2188 O O . VAL A 1 286 ? -1.164 12.615 -17.256 1.00 84.50 286 VAL A O 1
ATOM 2191 N N . ARG A 1 287 ? -2.640 12.654 -18.966 1.00 81.06 287 ARG A N 1
ATOM 2192 C CA . ARG A 1 287 ? -2.055 13.776 -19.723 1.00 81.06 287 ARG A CA 1
ATOM 2193 C C . ARG A 1 287 ? -3.004 14.962 -19.774 1.00 81.06 287 ARG A C 1
ATOM 2195 O O . ARG A 1 287 ? -4.191 14.838 -19.492 1.00 81.06 287 ARG A O 1
ATOM 2202 N N . THR A 1 288 ? -2.464 16.090 -20.214 1.00 75.25 288 THR A N 1
ATOM 2203 C CA . THR A 1 288 ? -3.235 17.259 -20.632 1.00 75.25 288 THR A CA 1
ATOM 2204 C C . THR A 1 288 ? -3.315 17.270 -22.158 1.00 75.25 288 THR A C 1
ATOM 2206 O O . THR A 1 288 ? -2.287 17.103 -22.813 1.00 75.25 288 THR A O 1
ATOM 2209 N N . ASN A 1 289 ? -4.508 17.433 -22.732 1.00 73.88 289 ASN A N 1
ATOM 2210 C CA . ASN A 1 289 ? -4.661 17.654 -24.174 1.00 73.88 289 ASN A CA 1
ATOM 2211 C C . ASN A 1 289 ? -4.394 19.127 -24.546 1.00 73.88 289 ASN A C 1
ATOM 2213 O O . ASN A 1 289 ? -4.202 19.978 -23.676 1.00 73.88 289 ASN A O 1
ATOM 2217 N N . ASP A 1 290 ? -4.450 19.450 -25.841 1.00 71.12 290 ASP A N 1
ATOM 2218 C CA . ASP A 1 290 ? -4.210 20.814 -26.345 1.00 71.12 290 ASP A CA 1
ATOM 2219 C C . ASP A 1 290 ? -5.230 21.853 -25.829 1.00 71.12 290 ASP A C 1
ATOM 2221 O O . ASP A 1 290 ? -4.978 23.056 -25.871 1.00 71.12 290 ASP A O 1
ATOM 2225 N N . LYS A 1 291 ? -6.380 21.400 -25.309 1.00 66.06 291 LYS A N 1
ATOM 2226 C CA . LYS A 1 291 ? -7.447 22.234 -24.727 1.00 66.06 291 LYS A CA 1
ATOM 2227 C C . LYS A 1 291 ? -7.279 22.434 -23.213 1.00 66.06 291 LYS A C 1
ATOM 2229 O O . LYS A 1 291 ? -8.071 23.152 -22.609 1.00 66.06 291 LYS A O 1
ATOM 2234 N N . GLY A 1 292 ? -6.252 21.837 -22.601 1.00 67.25 292 GLY A N 1
ATOM 2235 C CA . GLY A 1 292 ? -6.026 21.897 -21.156 1.00 67.25 292 GLY A CA 1
ATOM 2236 C C . GLY A 1 292 ? -6.794 20.841 -20.352 1.00 67.25 292 GLY A C 1
ATOM 2237 O O . GLY A 1 292 ? -6.675 20.814 -19.127 1.00 67.25 292 GLY A O 1
ATOM 2238 N N . ASP A 1 293 ? -7.564 19.965 -21.005 1.00 71.19 293 ASP A N 1
ATOM 2239 C CA . ASP A 1 293 ? -8.338 18.922 -20.333 1.00 71.19 293 ASP A CA 1
ATOM 2240 C C . ASP A 1 293 ? -7.458 17.730 -19.959 1.00 71.19 293 ASP A C 1
ATOM 2242 O O . ASP A 1 293 ? -6.561 17.329 -20.707 1.00 71.19 293 ASP A O 1
ATOM 2246 N N . LEU A 1 294 ? -7.778 17.099 -18.829 1.00 71.06 294 LEU A N 1
ATOM 2247 C CA . LEU A 1 294 ? -7.173 15.830 -18.442 1.00 71.06 294 LEU A CA 1
ATOM 2248 C C . LEU A 1 294 ? -7.747 14.681 -19.270 1.00 71.06 294 LEU A C 1
ATOM 2250 O O . LEU A 1 294 ? -8.953 14.422 -19.243 1.00 71.06 294 LEU A O 1
ATOM 2254 N N . VAL A 1 295 ? -6.867 13.955 -19.947 1.00 75.25 295 VAL A N 1
ATOM 2255 C CA . VAL A 1 295 ? -7.208 12.834 -20.824 1.00 75.25 295 VAL A CA 1
ATOM 2256 C C . VAL A 1 295 ? -6.349 11.617 -20.511 1.00 75.25 295 VAL A C 1
ATOM 2258 O O . VAL A 1 295 ? -5.219 11.742 -20.031 1.00 75.25 295 VAL A O 1
ATOM 2261 N N . VAL A 1 296 ? -6.887 10.435 -20.809 1.00 70.00 296 VAL A N 1
ATOM 2262 C CA . VAL A 1 296 ? -6.115 9.189 -20.816 1.00 70.00 296 VAL A CA 1
ATOM 2263 C C . VAL A 1 296 ? -5.568 8.940 -22.215 1.00 70.00 296 VAL A C 1
ATOM 2265 O O . VAL A 1 296 ? -6.310 9.045 -23.192 1.00 70.00 296 VAL A O 1
ATOM 2268 N N . THR A 1 297 ? -4.282 8.604 -22.313 1.00 59.22 297 THR A N 1
ATOM 2269 C CA . THR A 1 297 ? -3.583 8.407 -23.598 1.00 59.22 297 THR A CA 1
ATOM 2270 C C . THR A 1 297 ? -2.896 7.045 -23.683 1.00 59.22 297 THR A C 1
ATOM 2272 O O . THR A 1 297 ? -2.838 6.300 -22.708 1.00 59.22 297 THR A O 1
ATOM 2275 N N . LYS A 1 298 ? -2.401 6.697 -24.877 1.00 54.41 298 LYS A N 1
ATOM 2276 C CA . LYS A 1 298 ? -1.529 5.533 -25.091 1.00 54.41 298 LYS A CA 1
ATOM 2277 C C . LYS A 1 298 ? -0.128 5.858 -24.532 1.00 54.41 298 LYS A C 1
ATOM 2279 O O . LYS A 1 298 ? 0.287 7.007 -24.640 1.00 54.41 298 LYS A O 1
ATOM 2284 N N . GLY A 1 299 ? 0.544 4.862 -23.942 1.00 48.69 299 GLY A N 1
ATOM 2285 C CA . GLY A 1 299 ? 1.829 4.985 -23.229 1.00 48.69 299 GLY A CA 1
ATOM 2286 C C . GLY A 1 299 ? 2.945 5.764 -23.934 1.00 48.69 299 GLY A C 1
ATOM 2287 O O . GLY A 1 299 ? 2.851 6.091 -25.115 1.00 48.69 299 GLY A O 1
ATOM 2288 N N . ASP A 1 300 ? 4.017 6.047 -23.191 1.00 39.97 300 ASP A N 1
ATOM 2289 C CA . ASP A 1 300 ? 5.060 7.038 -23.514 1.00 39.97 300 ASP A CA 1
ATOM 2290 C C . ASP A 1 300 ? 5.807 6.845 -24.850 1.00 39.97 300 ASP A C 1
ATOM 2292 O O . ASP A 1 300 ? 6.420 7.796 -25.334 1.00 39.97 300 ASP A O 1
ATOM 2296 N N . GLN A 1 301 ? 5.753 5.659 -25.469 1.00 35.09 301 GLN A N 1
ATOM 2297 C CA . GLN A 1 301 ? 6.511 5.334 -26.688 1.00 35.09 301 GLN A CA 1
ATOM 2298 C C . GLN A 1 301 ? 5.741 5.431 -28.019 1.00 35.09 301 GLN A C 1
ATOM 2300 O O . GLN A 1 301 ? 6.299 5.104 -29.066 1.00 35.09 301 GLN A O 1
ATOM 2305 N N . TYR A 1 302 ? 4.481 5.874 -28.030 1.00 39.78 302 TYR A N 1
ATOM 2306 C CA . TYR A 1 302 ? 3.707 5.995 -29.274 1.00 39.78 302 TYR A CA 1
ATOM 2307 C C . TYR A 1 302 ? 3.372 7.443 -29.611 1.00 39.78 302 TYR A C 1
ATOM 2309 O O . TYR A 1 302 ? 3.138 8.254 -28.719 1.00 39.78 302 TYR A O 1
ATOM 2317 N N . ASP A 1 303 ? 3.278 7.744 -30.909 1.00 39.47 303 ASP A N 1
ATOM 2318 C CA . ASP A 1 303 ? 2.683 8.992 -31.383 1.00 39.47 303 ASP A CA 1
ATOM 2319 C C . ASP A 1 303 ? 1.233 9.065 -30.865 1.00 39.47 303 ASP A C 1
ATOM 2321 O O . ASP A 1 303 ? 0.374 8.251 -31.220 1.00 39.47 303 ASP A O 1
ATOM 2325 N N . VAL A 1 304 ? 1.000 9.962 -29.904 1.00 43.91 304 VAL A N 1
ATOM 2326 C CA . VAL A 1 304 ? -0.272 10.114 -29.171 1.00 43.91 304 VAL A CA 1
ATOM 2327 C C . VAL A 1 304 ? -1.308 10.923 -29.957 1.00 43.91 304 VAL A C 1
ATOM 2329 O O . VAL A 1 304 ? -2.420 11.142 -29.464 1.00 43.91 304 VAL A O 1
ATOM 2332 N N . ARG A 1 305 ? -0.943 11.373 -31.161 1.00 44.75 305 ARG A N 1
ATOM 2333 C CA . ARG A 1 305 ? -1.775 12.184 -32.044 1.00 44.75 305 ARG A CA 1
ATOM 2334 C C . ARG A 1 305 ? -2.484 11.316 -33.077 1.00 44.75 305 ARG A C 1
ATOM 2336 O O . ARG A 1 305 ? -1.937 10.334 -33.577 1.00 44.75 305 ARG A O 1
ATOM 2343 N N . GLU A 1 306 ? -3.737 11.640 -33.376 1.00 38.72 306 GLU A N 1
ATOM 2344 C CA . GLU A 1 306 ? -4.441 10.995 -34.483 1.00 38.72 306 GLU A CA 1
ATOM 2345 C C . GLU A 1 306 ? -3.827 11.409 -35.830 1.00 38.72 306 GLU A C 1
ATOM 2347 O O . GLU A 1 306 ? -3.579 12.590 -36.059 1.00 38.72 306 GLU A O 1
ATOM 2352 N N . ASN A 1 307 ? -3.677 10.462 -36.767 1.00 43.56 307 ASN A N 1
ATOM 2353 C CA . ASN A 1 307 ? -3.385 10.743 -38.184 1.00 43.56 307 ASN A CA 1
ATOM 2354 C C . ASN A 1 307 ? -4.621 11.335 -38.900 1.00 43.56 307 ASN A C 1
ATOM 2356 O O . ASN A 1 307 ? -5.051 10.867 -39.955 1.00 43.56 307 ASN A O 1
ATOM 2360 N N . THR A 1 308 ? -5.237 12.344 -38.295 1.00 43.44 308 THR A N 1
ATOM 2361 C CA . THR A 1 308 ? -6.274 13.193 -38.878 1.00 43.44 308 THR A CA 1
ATOM 2362 C C . THR A 1 308 ? -5.656 14.557 -39.189 1.00 43.44 308 THR A C 1
ATOM 2364 O O . THR A 1 308 ? -4.587 14.903 -38.688 1.00 43.44 308 THR A O 1
ATOM 2367 N N . LYS A 1 309 ? -6.301 15.357 -40.050 1.00 40.34 309 LYS A N 1
ATOM 2368 C CA . LYS A 1 309 ? -5.770 16.662 -40.503 1.00 40.34 309 LYS A CA 1
ATOM 2369 C C . LYS A 1 309 ? -5.458 17.651 -39.362 1.00 40.34 309 LYS A C 1
ATOM 2371 O O . LYS A 1 309 ? -4.782 18.642 -39.619 1.00 40.34 309 LYS A O 1
ATOM 2376 N N . GLU A 1 310 ? -5.939 17.388 -38.145 1.00 49.47 310 GLU A N 1
ATOM 2377 C CA . GLU A 1 310 ? -5.851 18.278 -36.980 1.00 49.47 310 GLU A CA 1
ATOM 2378 C C . GLU A 1 310 ? -4.885 17.789 -35.882 1.00 49.47 310 GLU A C 1
ATOM 2380 O O . GLU A 1 310 ? -4.587 18.557 -34.974 1.00 49.47 310 GLU A O 1
ATOM 2385 N N . ASN A 1 311 ? -4.311 16.580 -35.994 1.00 44.53 311 ASN A N 1
ATOM 2386 C CA . ASN A 1 311 ? -3.232 16.089 -35.119 1.00 44.53 311 ASN A CA 1
ATOM 2387 C C . ASN A 1 311 ? -3.568 16.133 -33.598 1.00 44.53 311 ASN A C 1
ATOM 2389 O O . ASN A 1 311 ? -2.686 16.393 -32.776 1.00 44.53 311 ASN A O 1
ATOM 2393 N N . GLU A 1 312 ? -4.837 15.911 -33.219 1.00 43.88 312 GLU A N 1
ATOM 2394 C CA . GLU A 1 312 ? -5.325 16.004 -31.827 1.00 43.88 312 GLU A CA 1
ATOM 2395 C C . GLU A 1 312 ? -4.857 14.819 -30.946 1.00 43.88 312 GLU A C 1
ATOM 2397 O O . GLU A 1 312 ? -4.722 13.684 -31.414 1.00 43.88 312 GLU A O 1
ATOM 2402 N N . VAL A 1 313 ? -4.651 15.064 -29.640 1.00 45.56 313 VAL A N 1
ATOM 2403 C CA . VAL A 1 313 ? -4.334 14.022 -28.636 1.00 45.56 313 VAL A CA 1
ATOM 2404 C C . VAL A 1 313 ? -5.514 13.060 -28.451 1.00 45.56 313 VAL A C 1
ATOM 2406 O O . VAL A 1 313 ? -6.607 13.466 -28.049 1.00 45.56 313 VAL A O 1
ATOM 2409 N N . ARG A 1 314 ? -5.281 11.759 -28.665 1.00 45.66 314 ARG A N 1
ATOM 2410 C CA . ARG A 1 314 ? -6.323 10.723 -28.587 1.00 45.66 314 ARG A CA 1
ATOM 2411 C C . ARG A 1 314 ? -6.828 10.529 -27.151 1.00 45.66 314 ARG A C 1
ATOM 2413 O O . ARG A 1 314 ? -6.087 10.071 -26.284 1.00 45.66 314 ARG A O 1
ATOM 2420 N N . ASN A 1 315 ? -8.101 10.844 -26.907 1.00 51.19 315 ASN A N 1
ATOM 2421 C CA . ASN A 1 315 ? -8.751 10.733 -25.599 1.00 51.19 315 ASN A CA 1
ATOM 2422 C C . ASN A 1 315 ? -9.420 9.356 -25.424 1.00 51.19 315 ASN A C 1
ATOM 2424 O O . ASN A 1 315 ? -10.421 9.066 -26.076 1.00 51.19 315 ASN A O 1
ATOM 2428 N N . LEU A 1 316 ? -8.887 8.514 -24.533 1.00 47.81 316 LEU A N 1
ATOM 2429 C CA . LEU A 1 316 ? -9.424 7.173 -24.233 1.00 47.81 316 LEU A CA 1
ATOM 2430 C C . LEU A 1 316 ? -10.462 7.173 -23.094 1.00 47.81 316 LEU A C 1
ATOM 2432 O O . LEU A 1 316 ? -10.916 6.117 -22.656 1.00 47.81 316 LEU A O 1
ATOM 2436 N N . GLY A 1 317 ? -10.859 8.358 -22.627 1.00 56.38 317 GLY A N 1
ATOM 2437 C CA . GLY A 1 317 ? -11.835 8.569 -21.565 1.00 56.38 317 GLY A CA 1
ATOM 2438 C C . GLY A 1 317 ? -11.347 9.575 -20.524 1.00 56.38 317 GLY A C 1
ATOM 2439 O O . GLY A 1 317 ? -10.171 9.943 -20.466 1.00 56.38 317 GLY A O 1
ATOM 2440 N N . LYS A 1 318 ? -12.265 10.008 -19.653 1.00 79.25 318 LYS A N 1
ATOM 2441 C CA . LYS A 1 318 ? -11.898 10.787 -18.467 1.00 79.25 318 LYS A CA 1
ATOM 2442 C C . LYS A 1 318 ? -11.229 9.847 -17.456 1.00 79.25 318 LYS A C 1
ATOM 2444 O O . LYS A 1 318 ? -11.803 8.792 -17.175 1.00 79.25 318 LYS A O 1
ATOM 2449 N N . PRO A 1 319 ? -10.084 10.222 -16.855 1.00 86.31 319 PRO A N 1
ATOM 2450 C CA . PRO A 1 319 ? -9.362 9.378 -15.897 1.00 86.31 319 PRO A CA 1
ATOM 2451 C C . PRO A 1 319 ? -10.236 8.775 -14.785 1.00 86.31 319 PRO A C 1
ATOM 2453 O O . PRO A 1 319 ? -10.060 7.621 -14.407 1.00 86.31 319 PRO A O 1
ATOM 2456 N N . VAL A 1 320 ? -11.217 9.543 -14.299 1.00 89.50 320 VAL A N 1
ATOM 2457 C CA . VAL A 1 320 ? -12.165 9.127 -13.253 1.00 89.50 320 VAL A CA 1
ATOM 2458 C C . VAL A 1 320 ? -13.073 7.987 -13.719 1.00 89.50 320 VAL A C 1
ATOM 2460 O O . VAL A 1 320 ? -13.224 6.994 -13.011 1.00 89.50 320 VAL A O 1
ATOM 2463 N N . ASP A 1 321 ? -13.664 8.115 -14.910 1.00 88.81 321 ASP A N 1
ATOM 2464 C CA . ASP A 1 321 ? -14.604 7.125 -15.442 1.00 88.81 321 ASP A CA 1
ATOM 2465 C C . ASP A 1 321 ? -13.883 5.803 -15.731 1.00 88.81 321 ASP A C 1
ATOM 2467 O O . ASP A 1 321 ? -14.388 4.732 -15.392 1.00 88.81 321 ASP A O 1
ATOM 2471 N N . LEU A 1 322 ? -12.669 5.880 -16.289 1.00 91.44 322 LEU A N 1
ATOM 2472 C CA . LEU A 1 322 ? -11.850 4.703 -16.566 1.00 91.44 322 LEU A CA 1
ATOM 2473 C C . LEU A 1 322 ? -11.405 3.998 -15.278 1.00 91.44 322 LEU A C 1
ATOM 2475 O O . LEU A 1 322 ? -11.519 2.779 -15.190 1.00 91.44 322 LEU A O 1
ATOM 2479 N N . ALA A 1 323 ? -10.973 4.742 -14.256 1.00 94.19 323 ALA A N 1
ATOM 2480 C CA . ALA A 1 323 ? -10.659 4.167 -12.947 1.00 94.19 323 ALA A CA 1
ATOM 2481 C C . ALA A 1 323 ? -11.879 3.463 -12.322 1.00 94.19 323 ALA A C 1
ATOM 2483 O O . ALA A 1 323 ? -11.764 2.357 -11.790 1.00 94.19 323 ALA A O 1
ATOM 2484 N N . GLY A 1 324 ? -13.064 4.072 -12.441 1.00 93.94 324 GLY A N 1
ATOM 2485 C CA . GLY A 1 324 ? -14.329 3.466 -12.030 1.00 93.94 324 GLY A CA 1
ATOM 2486 C C . GLY A 1 324 ? -14.660 2.188 -12.802 1.00 93.94 324 GLY A C 1
ATOM 2487 O O . GLY A 1 324 ? -15.187 1.240 -12.221 1.00 93.94 324 GLY A O 1
ATOM 2488 N N . GLN A 1 325 ? -14.342 2.139 -14.097 1.00 93.94 325 GLN A N 1
ATOM 2489 C CA . GLN A 1 325 ? -14.525 0.942 -14.911 1.00 93.94 325 GLN A CA 1
ATOM 2490 C C . GLN A 1 325 ? -13.541 -0.163 -14.517 1.00 93.94 325 GLN A C 1
ATOM 2492 O O . GLN A 1 325 ? -13.975 -1.285 -14.290 1.00 93.94 325 GLN A O 1
ATOM 2497 N N . TYR A 1 326 ? -12.257 0.151 -14.327 1.00 96.00 326 TYR A N 1
ATOM 2498 C CA . TYR A 1 326 ? -11.261 -0.812 -13.850 1.00 96.00 326 TYR A CA 1
ATOM 2499 C C . TYR A 1 326 ? -11.651 -1.448 -12.516 1.00 96.00 326 TYR A C 1
ATOM 2501 O O . TYR A 1 326 ? -11.534 -2.662 -12.362 1.00 96.00 326 TYR A O 1
ATOM 2509 N N . TYR A 1 327 ? -12.169 -0.658 -11.572 1.00 95.94 327 TYR A N 1
ATOM 2510 C CA . TYR A 1 327 ? -12.698 -1.183 -10.314 1.00 95.94 327 TYR A CA 1
ATOM 2511 C C . TYR A 1 327 ? -13.811 -2.218 -10.538 1.00 95.94 327 TYR A C 1
ATOM 2513 O O . TYR A 1 327 ? -13.752 -3.316 -9.981 1.00 95.94 327 TYR A O 1
ATOM 2521 N N . LYS A 1 328 ? -14.797 -1.887 -11.384 1.00 94.56 328 LYS A N 1
ATOM 2522 C CA . LYS A 1 328 ? -15.918 -2.781 -11.725 1.00 94.56 328 LYS A CA 1
ATOM 2523 C C . LYS A 1 328 ? -15.464 -4.038 -12.466 1.00 94.56 328 LYS A C 1
ATOM 2525 O O . LYS A 1 328 ? -16.038 -5.098 -12.247 1.00 94.56 328 LYS A O 1
ATOM 2530 N N . ASP A 1 329 ? -14.437 -3.914 -13.301 1.00 94.50 329 ASP A N 1
ATOM 2531 C CA . ASP A 1 329 ? -13.879 -5.001 -14.113 1.00 94.50 329 ASP A CA 1
ATOM 2532 C C . ASP A 1 329 ? -12.985 -5.956 -13.315 1.00 94.50 329 ASP A C 1
ATOM 2534 O O . ASP A 1 329 ? -12.515 -6.952 -13.864 1.00 94.50 329 ASP A O 1
ATOM 2538 N N . GLY A 1 330 ? -12.722 -5.672 -12.036 1.00 95.62 330 GLY A N 1
ATOM 2539 C CA . GLY A 1 330 ? -11.948 -6.574 -11.192 1.00 95.62 330 GLY A CA 1
ATOM 2540 C C . GLY A 1 330 ? -10.625 -6.038 -10.684 1.00 95.62 330 GLY A C 1
ATOM 2541 O O . GLY A 1 330 ? -9.995 -6.766 -9.927 1.00 95.62 330 GLY A O 1
ATOM 2542 N N . ALA A 1 331 ? -10.175 -4.831 -11.040 1.00 97.75 331 ALA A N 1
ATOM 2543 C CA . ALA A 1 331 ? -8.845 -4.350 -10.649 1.00 97.75 331 ALA A CA 1
ATOM 2544 C C . ALA A 1 331 ? -8.632 -4.444 -9.130 1.00 97.75 331 ALA A C 1
ATOM 2546 O O . ALA A 1 331 ? -9.506 -4.078 -8.339 1.00 97.75 331 ALA A O 1
ATOM 2547 N N . ASP A 1 332 ? -7.480 -4.965 -8.715 1.00 98.50 332 ASP A N 1
ATOM 2548 C CA . ASP A 1 332 ? -7.118 -5.064 -7.296 1.00 98.50 332 ASP A CA 1
ATOM 2549 C C . ASP A 1 332 ? -6.568 -3.755 -6.744 1.00 98.50 332 ASP A C 1
ATOM 2551 O O . ASP A 1 332 ? -6.541 -3.570 -5.531 1.00 98.50 332 ASP A O 1
ATOM 2555 N N . GLU A 1 333 ? -6.126 -2.881 -7.644 1.00 98.69 333 GLU A N 1
ATOM 2556 C CA . GLU A 1 333 ? -5.540 -1.571 -7.406 1.00 98.69 333 GLU A CA 1
ATOM 2557 C C . GLU A 1 333 ? -5.589 -0.778 -8.721 1.00 98.69 333 GLU A C 1
ATOM 2559 O O . GLU A 1 333 ? -5.493 -1.365 -9.806 1.00 98.69 333 GLU A O 1
ATOM 2564 N N . VAL A 1 334 ? -5.735 0.545 -8.624 1.00 98.31 334 VAL A N 1
ATOM 2565 C CA . VAL A 1 334 ? -5.688 1.453 -9.776 1.00 98.31 334 VAL A CA 1
ATOM 2566 C C . VAL A 1 334 ? -4.526 2.431 -9.624 1.00 98.31 334 VAL A C 1
ATOM 2568 O O . VAL A 1 334 ? -4.466 3.189 -8.655 1.00 98.31 334 VAL A O 1
ATOM 2571 N N . SER A 1 335 ? -3.628 2.441 -10.607 1.00 97.88 335 SER A N 1
ATOM 2572 C CA . SER A 1 335 ? -2.467 3.330 -10.662 1.00 97.88 335 SER A CA 1
ATOM 2573 C C . SER A 1 335 ? -2.675 4.460 -11.668 1.00 97.88 335 SER A C 1
ATOM 2575 O O . SER A 1 335 ? -3.031 4.224 -12.822 1.00 97.88 335 SER A O 1
ATOM 2577 N N . PHE A 1 336 ? -2.408 5.690 -11.241 1.00 95.69 336 PHE A N 1
ATOM 2578 C CA . PHE A 1 336 ? -2.418 6.885 -12.077 1.00 95.69 336 PHE A CA 1
ATOM 2579 C C . PHE A 1 336 ? -0.984 7.365 -12.297 1.00 95.69 336 PHE A C 1
ATOM 2581 O O . PHE A 1 336 ? -0.315 7.771 -11.344 1.00 95.69 336 PHE A O 1
ATOM 2588 N N . LEU A 1 337 ? -0.522 7.365 -13.544 1.00 90.62 337 LEU A N 1
ATOM 2589 C CA . LEU A 1 337 ? 0.752 7.970 -13.919 1.00 90.62 337 LEU A CA 1
ATOM 2590 C C . LEU A 1 337 ? 0.501 9.409 -14.364 1.00 90.62 337 LEU A C 1
ATOM 2592 O O . LEU A 1 337 ? 0.018 9.686 -15.461 1.00 90.62 337 LEU A O 1
ATOM 2596 N N . ASN A 1 338 ? 0.784 10.340 -13.460 1.00 87.50 338 ASN A N 1
ATOM 2597 C CA . ASN A 1 338 ? 0.656 11.767 -13.678 1.00 87.50 338 ASN A CA 1
ATOM 2598 C C . ASN A 1 338 ? 1.859 12.300 -14.462 1.00 87.50 338 ASN A C 1
ATOM 2600 O O . ASN A 1 338 ? 2.911 12.628 -13.910 1.00 87.50 338 ASN A O 1
ATOM 2604 N N . ILE A 1 339 ? 1.664 12.444 -15.762 1.00 79.56 339 ILE A N 1
ATOM 2605 C CA . ILE A 1 339 ? 2.661 12.949 -16.711 1.00 79.56 339 ILE A CA 1
ATOM 2606 C C . ILE A 1 339 ? 2.302 14.354 -17.210 1.00 79.56 339 ILE A C 1
ATOM 2608 O O . ILE A 1 339 ? 2.776 14.819 -18.247 1.00 79.56 339 ILE A O 1
ATOM 2612 N N . THR A 1 340 ? 1.455 15.047 -16.453 1.00 74.00 340 THR A N 1
ATOM 2613 C CA . THR A 1 340 ? 1.038 16.416 -16.740 1.00 74.00 340 THR A CA 1
ATOM 2614 C C . THR A 1 340 ? 2.125 17.433 -16.383 1.00 74.00 340 THR A C 1
ATOM 2616 O O . THR A 1 340 ? 2.916 17.260 -15.450 1.00 74.00 340 THR A O 1
ATOM 2619 N N . ALA A 1 341 ? 2.152 18.543 -17.119 1.00 61.28 341 ALA A N 1
ATOM 2620 C CA . ALA A 1 341 ? 3.070 19.655 -16.892 1.00 61.28 341 ALA A CA 1
ATOM 2621 C C . ALA A 1 341 ? 2.404 20.773 -16.065 1.00 61.28 341 ALA A C 1
ATOM 2623 O O . ALA A 1 341 ? 2.292 21.900 -16.526 1.00 61.28 341 ALA A O 1
ATOM 2624 N N . PHE A 1 342 ? 1.950 20.477 -14.840 1.00 60.97 342 PHE A N 1
ATOM 2625 C CA . PHE A 1 342 ? 1.311 21.474 -13.953 1.00 60.97 342 PHE A CA 1
ATOM 2626 C C . PHE A 1 342 ? 2.219 21.974 -12.825 1.00 60.97 342 PHE A C 1
ATOM 2628 O O . PHE A 1 342 ? 1.753 22.312 -11.742 1.00 60.97 342 PHE A O 1
ATOM 2635 N N . ARG A 1 343 ? 3.533 22.026 -13.063 1.00 60.25 343 ARG A N 1
ATOM 2636 C CA . ARG A 1 343 ? 4.523 22.415 -12.039 1.00 60.25 343 ARG A CA 1
ATOM 2637 C C . ARG A 1 343 ? 4.371 23.868 -11.569 1.00 60.25 343 ARG A C 1
ATOM 2639 O O . ARG A 1 343 ? 4.838 24.187 -10.483 1.00 60.25 343 ARG A O 1
ATOM 2646 N N . ASP A 1 344 ? 3.691 24.698 -12.354 1.00 66.00 344 ASP A N 1
ATOM 2647 C CA . ASP A 1 344 ? 3.521 26.128 -12.083 1.00 66.00 344 ASP A CA 1
ATOM 2648 C C . ASP A 1 344 ? 2.264 26.443 -11.250 1.00 66.00 344 ASP A C 1
ATOM 2650 O O . ASP A 1 344 ? 2.071 27.582 -10.825 1.00 66.00 344 ASP A O 1
ATOM 2654 N N . PHE A 1 345 ? 1.412 25.448 -10.983 1.00 71.56 345 PHE A N 1
ATOM 2655 C CA . PHE A 1 345 ? 0.189 25.630 -10.200 1.00 71.56 345 PHE A CA 1
ATOM 2656 C C . PHE A 1 345 ? 0.472 25.559 -8.692 1.00 71.56 345 PHE A C 1
ATOM 2658 O O . PHE A 1 345 ? 1.307 24.757 -8.259 1.00 71.56 345 PHE A O 1
ATOM 2665 N N . PRO A 1 346 ? -0.256 26.333 -7.863 1.00 80.81 346 PRO A N 1
ATOM 2666 C CA . PRO A 1 346 ? -0.304 26.088 -6.427 1.00 80.81 346 PRO A CA 1
ATOM 2667 C C . PRO A 1 346 ? -0.712 24.639 -6.139 1.00 80.81 346 PRO A C 1
ATOM 2669 O O . PRO A 1 346 ? -1.589 24.091 -6.809 1.00 80.81 346 PRO A O 1
ATOM 2672 N N . LEU A 1 347 ? -0.112 24.025 -5.113 1.00 82.81 347 LEU A N 1
ATOM 2673 C CA . LEU A 1 347 ? -0.294 22.599 -4.809 1.00 82.81 347 LEU A CA 1
ATOM 2674 C C . LEU A 1 347 ? -1.776 22.187 -4.724 1.00 82.81 347 LEU A C 1
ATOM 2676 O O . LEU A 1 347 ? -2.163 21.183 -5.310 1.00 82.81 347 LEU A O 1
ATOM 2680 N N . GLY A 1 348 ? -2.617 22.978 -4.052 1.00 79.38 348 GLY A N 1
ATOM 2681 C CA . GLY A 1 348 ? -4.044 22.668 -3.876 1.00 79.38 348 GLY A CA 1
ATOM 2682 C C . GLY A 1 348 ? -4.882 22.691 -5.163 1.00 79.38 348 GLY A C 1
ATOM 2683 O O . GLY A 1 348 ? -5.963 22.094 -5.189 1.00 79.38 348 GLY A O 1
ATOM 2684 N N . ASP A 1 349 ? -4.368 23.329 -6.218 1.00 80.19 349 ASP A N 1
ATOM 2685 C CA . ASP A 1 349 ? -5.039 23.517 -7.508 1.00 80.19 349 ASP A CA 1
ATOM 2686 C C . ASP A 1 349 ? -4.583 22.505 -8.565 1.00 80.19 349 ASP A C 1
ATOM 2688 O O . ASP A 1 349 ? -5.060 22.538 -9.700 1.00 80.19 349 ASP A O 1
ATOM 2692 N N . LEU A 1 350 ? -3.680 21.583 -8.209 1.00 83.25 350 LEU A N 1
ATOM 2693 C CA . LEU A 1 350 ? -3.222 20.546 -9.126 1.00 83.25 350 LEU A CA 1
ATOM 2694 C C . LEU A 1 350 ? -4.413 19.706 -9.627 1.00 83.25 350 LEU A C 1
ATOM 2696 O O . LEU A 1 350 ? -5.084 19.044 -8.824 1.00 83.25 350 LEU A O 1
ATOM 2700 N N . PRO A 1 351 ? -4.656 19.637 -10.950 1.00 85.62 351 PRO A N 1
ATOM 2701 C CA . PRO A 1 351 ? -5.800 18.908 -11.502 1.00 85.62 351 PRO A CA 1
ATOM 2702 C C . PRO A 1 351 ? -5.817 17.414 -11.137 1.00 85.62 351 PRO A C 1
ATOM 2704 O O . PRO A 1 351 ? -6.879 16.821 -10.945 1.00 85.62 351 PRO A O 1
ATOM 2707 N N . MET A 1 352 ? -4.641 16.803 -10.956 1.00 89.75 352 MET A N 1
ATOM 2708 C CA . MET A 1 352 ? -4.520 15.404 -10.535 1.00 89.75 352 MET A CA 1
ATOM 2709 C C . MET A 1 352 ? -5.129 15.143 -9.144 1.00 89.75 352 MET A C 1
ATOM 2711 O O . MET A 1 352 ? -5.680 14.067 -8.901 1.00 89.75 352 MET A O 1
ATOM 2715 N N . LEU A 1 353 ? -5.116 16.133 -8.243 1.00 90.81 353 LEU A N 1
ATOM 2716 C CA . LEU A 1 353 ? -5.789 16.017 -6.947 1.00 90.81 353 LEU A CA 1
ATOM 2717 C C . LEU A 1 353 ? -7.301 15.903 -7.124 1.00 90.81 353 LEU A C 1
ATOM 2719 O O . LEU A 1 353 ? -7.946 15.124 -6.428 1.00 90.81 353 LEU A O 1
ATOM 2723 N N . GLN A 1 354 ? -7.881 16.632 -8.082 1.00 89.38 354 GLN A N 1
ATOM 2724 C CA . GLN A 1 354 ? -9.305 16.518 -8.394 1.00 89.38 354 GLN A CA 1
ATOM 2725 C C . GLN A 1 354 ? -9.646 15.141 -8.968 1.00 89.38 354 GLN A C 1
ATOM 2727 O O . GLN A 1 354 ? -10.641 14.550 -8.555 1.00 89.38 354 GLN A O 1
ATOM 2732 N N . VAL A 1 355 ? -8.802 14.589 -9.849 1.00 90.94 355 VAL A N 1
ATOM 2733 C CA . VAL A 1 355 ? -8.979 13.220 -10.368 1.00 90.94 355 VAL A CA 1
ATOM 2734 C C . VAL A 1 355 ? -9.065 12.212 -9.228 1.00 90.94 355 VAL A C 1
ATOM 2736 O O . VAL A 1 355 ? -10.011 11.432 -9.186 1.00 90.94 355 VAL A O 1
ATOM 2739 N N . LEU A 1 356 ? -8.139 12.261 -8.267 1.00 93.25 356 LEU A N 1
ATOM 2740 C CA . LEU A 1 356 ? -8.173 11.374 -7.100 1.00 93.25 356 LEU A CA 1
ATOM 2741 C C . LEU A 1 356 ? -9.403 11.619 -6.223 1.00 93.25 356 LEU A C 1
ATOM 2743 O O . LEU A 1 356 ? -10.048 10.667 -5.773 1.00 93.25 356 LEU A O 1
ATOM 2747 N N . ARG A 1 357 ? -9.771 12.890 -6.021 1.00 92.62 357 ARG A N 1
ATOM 2748 C CA . ARG A 1 357 ? -10.929 13.269 -5.205 1.00 92.62 357 ARG A CA 1
ATOM 2749 C C . ARG A 1 357 ? -12.226 12.704 -5.766 1.00 92.62 357 ARG A C 1
ATOM 2751 O O . ARG A 1 357 ? -13.037 12.259 -4.959 1.00 92.62 357 ARG A O 1
ATOM 2758 N N . TYR A 1 358 ? -12.390 12.700 -7.089 1.00 91.38 358 TYR A N 1
ATOM 2759 C CA . TYR A 1 358 ? -13.558 12.143 -7.774 1.00 91.38 358 TYR A CA 1
ATOM 2760 C C . TYR A 1 358 ? -13.482 10.620 -7.944 1.00 91.38 358 TYR A C 1
ATOM 2762 O O . TYR A 1 358 ? -14.479 9.935 -7.736 1.00 91.38 358 TYR A O 1
ATOM 2770 N N . ALA A 1 359 ? -12.314 10.058 -8.270 1.00 92.06 359 ALA A N 1
ATOM 2771 C CA . ALA A 1 359 ? -12.151 8.608 -8.397 1.00 92.06 359 ALA A CA 1
ATOM 2772 C C . ALA A 1 359 ? -12.449 7.896 -7.067 1.00 92.06 359 ALA A C 1
ATOM 2774 O O . ALA A 1 359 ? -13.218 6.936 -7.027 1.00 92.06 359 ALA A O 1
ATOM 2775 N N . SER A 1 360 ? -11.924 8.424 -5.957 1.00 94.69 360 SER A N 1
ATOM 2776 C CA . SER A 1 360 ? -12.135 7.866 -4.614 1.00 94.69 360 SER A CA 1
ATOM 2777 C C . SER A 1 360 ? -13.591 7.889 -4.133 1.00 94.69 360 SER A C 1
ATOM 2779 O O . SER A 1 360 ? -13.890 7.257 -3.122 1.00 94.69 360 SER A O 1
ATOM 2781 N N . GLU A 1 361 ? -14.510 8.601 -4.796 1.00 93.19 361 GLU A N 1
ATOM 2782 C CA . GLU A 1 361 ? -15.936 8.602 -4.422 1.00 93.19 361 GLU A CA 1
ATOM 2783 C C . GLU A 1 361 ? -16.619 7.265 -4.719 1.00 93.19 361 GLU A C 1
ATOM 2785 O O . GLU A 1 361 ? -17.571 6.903 -4.031 1.00 93.19 361 GLU A O 1
ATOM 2790 N N . ASN A 1 362 ? -16.137 6.537 -5.732 1.00 91.56 362 ASN A N 1
ATOM 2791 C CA . ASN A 1 362 ? -16.773 5.309 -6.215 1.00 91.56 362 ASN A CA 1
ATOM 2792 C C . ASN A 1 362 ? -15.794 4.143 -6.435 1.00 91.56 362 ASN A C 1
ATOM 2794 O O . ASN A 1 362 ? -16.221 3.067 -6.850 1.00 91.56 362 ASN A O 1
ATOM 2798 N N . VAL A 1 363 ? -14.497 4.343 -6.179 1.00 96.31 363 VAL A N 1
ATOM 2799 C CA . VAL A 1 363 ? -13.459 3.312 -6.298 1.00 96.31 363 VAL A CA 1
ATOM 2800 C C . VAL A 1 363 ? -12.970 2.917 -4.905 1.00 96.31 363 VAL A C 1
ATOM 2802 O O . VAL A 1 363 ? -12.191 3.634 -4.278 1.00 96.31 363 VAL A O 1
ATOM 2805 N N . PHE A 1 364 ? -13.422 1.752 -4.435 1.00 97.44 364 PHE A N 1
ATOM 2806 C CA . PHE A 1 364 ? -13.140 1.218 -3.093 1.00 97.44 364 PHE A CA 1
ATOM 2807 C C . PHE A 1 364 ? -12.030 0.156 -3.100 1.00 97.44 364 PHE A C 1
ATOM 2809 O O . PHE A 1 364 ? -12.100 -0.852 -2.397 1.00 97.44 364 PHE A O 1
ATOM 2816 N N . VAL A 1 365 ? -11.006 0.389 -3.921 1.00 98.06 365 VAL A N 1
ATOM 2817 C CA . VAL A 1 365 ? -9.729 -0.342 -3.947 1.00 98.06 365 VAL A CA 1
ATOM 2818 C C . VAL A 1 365 ? -8.574 0.661 -3.805 1.00 98.06 365 VAL A C 1
ATOM 2820 O O . VAL A 1 365 ? -8.816 1.875 -3.885 1.00 98.06 365 VAL A O 1
ATOM 2823 N N . PRO A 1 366 ? -7.338 0.208 -3.541 1.00 98.38 366 PRO A N 1
ATOM 2824 C CA . PRO A 1 366 ? -6.178 1.086 -3.438 1.00 98.38 366 PRO A CA 1
ATOM 2825 C C . PRO A 1 366 ? -5.954 1.927 -4.695 1.00 98.38 366 PRO A C 1
ATOM 2827 O O . PRO A 1 366 ? -6.069 1.429 -5.817 1.00 98.38 366 PRO A O 1
ATOM 2830 N N . LEU A 1 367 ? -5.632 3.203 -4.484 1.00 98.44 367 LEU A N 1
ATOM 2831 C CA . LEU A 1 367 ? -5.256 4.156 -5.520 1.00 98.44 367 LEU A CA 1
ATOM 2832 C C . LEU A 1 367 ? -3.782 4.532 -5.356 1.00 98.44 367 LEU A C 1
ATOM 2834 O O . LEU A 1 367 ? -3.386 5.077 -4.323 1.00 98.44 367 LEU A O 1
ATOM 2838 N N . THR A 1 368 ? -2.984 4.296 -6.390 1.00 98.38 368 THR A N 1
ATOM 2839 C CA . THR A 1 368 ? -1.573 4.698 -6.434 1.00 98.38 368 THR A CA 1
ATOM 2840 C C . THR A 1 368 ? -1.413 5.864 -7.396 1.00 98.38 368 THR A C 1
ATOM 2842 O O . THR A 1 368 ? -1.973 5.844 -8.488 1.00 98.38 368 THR A O 1
ATOM 2845 N N . VAL A 1 369 ? -0.647 6.888 -7.024 1.00 96.75 369 VAL A N 1
ATOM 2846 C CA . VAL A 1 369 ? -0.341 8.018 -7.915 1.00 96.75 369 VAL A CA 1
ATOM 2847 C C . VAL A 1 369 ? 1.163 8.197 -8.061 1.00 96.75 369 VAL A C 1
ATOM 2849 O O . VAL A 1 369 ? 1.881 8.333 -7.076 1.00 96.75 369 VAL A O 1
ATOM 2852 N N . GLY A 1 370 ? 1.653 8.185 -9.296 1.00 93.19 370 GLY A N 1
ATOM 2853 C CA . GLY A 1 370 ? 3.046 8.465 -9.632 1.00 93.19 370 GLY A CA 1
ATOM 2854 C C . GLY A 1 370 ? 3.175 9.744 -10.436 1.00 93.19 370 GLY A C 1
ATOM 2855 O O . GLY A 1 370 ? 2.254 10.103 -11.156 1.00 93.19 370 GLY A O 1
ATOM 2856 N N . GLY A 1 371 ? 4.323 10.413 -10.341 1.00 85.62 371 GLY A N 1
ATOM 2857 C CA . GLY A 1 371 ? 4.629 11.602 -11.140 1.00 85.62 371 GLY A CA 1
ATOM 2858 C C . GLY A 1 371 ? 4.335 12.928 -10.429 1.00 85.62 371 GLY A C 1
ATOM 2859 O O . GLY A 1 371 ? 3.231 13.204 -9.963 1.00 85.62 371 GLY A O 1
ATOM 2860 N N . GLY A 1 372 ? 5.367 13.772 -10.336 1.00 83.31 372 GLY A N 1
ATOM 2861 C CA . GLY A 1 372 ? 5.287 15.085 -9.685 1.00 83.31 372 GLY A CA 1
ATOM 2862 C C . GLY A 1 372 ? 5.474 15.078 -8.163 1.00 83.31 372 GLY A C 1
ATOM 2863 O O . GLY A 1 372 ? 5.405 16.145 -7.562 1.00 83.31 372 GLY A O 1
ATOM 2864 N N . ILE A 1 373 ? 5.756 13.925 -7.547 1.00 90.00 373 ILE A N 1
ATOM 2865 C CA . ILE A 1 373 ? 6.001 13.806 -6.101 1.00 90.00 373 ILE A CA 1
ATOM 2866 C C . ILE A 1 373 ? 7.467 14.120 -5.804 1.00 90.00 373 ILE A C 1
ATOM 2868 O O . ILE A 1 373 ? 8.328 13.248 -5.864 1.00 90.00 373 ILE A O 1
ATOM 2872 N N . ARG A 1 374 ? 7.754 15.402 -5.591 1.00 89.06 374 ARG A N 1
ATOM 2873 C CA . ARG A 1 374 ? 9.092 15.945 -5.334 1.00 89.06 374 ARG A CA 1
ATOM 2874 C C . ARG A 1 374 ? 8.971 17.350 -4.763 1.00 89.06 374 ARG A C 1
ATOM 2876 O O . ARG A 1 374 ? 7.912 17.968 -4.859 1.00 89.06 374 ARG A O 1
ATOM 2883 N N . ASP A 1 375 ? 10.083 17.878 -4.283 1.00 89.94 375 ASP A N 1
ATOM 2884 C CA . ASP A 1 375 ? 10.191 19.287 -3.933 1.00 89.94 375 ASP A CA 1
ATOM 2885 C C . ASP A 1 375 ? 9.951 20.181 -5.161 1.00 89.94 375 ASP A C 1
ATOM 2887 O O . ASP A 1 375 ? 10.487 19.939 -6.255 1.00 89.94 375 ASP A O 1
ATOM 2891 N N . PHE A 1 376 ? 9.160 21.242 -4.991 1.00 89.44 376 PHE A N 1
ATOM 2892 C CA . PHE A 1 376 ? 8.985 22.257 -6.029 1.00 89.44 376 PHE A CA 1
ATOM 2893 C C . PHE A 1 376 ? 8.623 23.634 -5.462 1.00 89.44 376 PHE A C 1
ATOM 2895 O O . PHE A 1 376 ? 8.240 23.777 -4.302 1.00 89.44 376 PHE A O 1
ATOM 2902 N N . LYS A 1 377 ? 8.769 24.664 -6.302 1.00 90.00 377 LYS A N 1
ATOM 2903 C CA . LYS A 1 377 ? 8.258 26.014 -6.050 1.00 90.00 377 LYS A CA 1
ATOM 2904 C C . LYS A 1 377 ? 7.168 26.321 -7.066 1.00 90.00 377 LYS A C 1
ATOM 2906 O O . LYS A 1 377 ? 7.388 26.068 -8.248 1.00 90.00 377 LYS A O 1
ATOM 2911 N N . ASP A 1 378 ? 6.029 26.834 -6.608 1.00 87.81 378 ASP A N 1
ATOM 2912 C CA . ASP A 1 378 ? 4.956 27.284 -7.502 1.00 87.81 378 ASP A CA 1
ATOM 2913 C C . ASP A 1 378 ? 5.270 28.651 -8.140 1.00 87.81 378 ASP A C 1
ATOM 2915 O O . ASP A 1 378 ? 6.265 29.303 -7.802 1.00 87.81 378 ASP A O 1
ATOM 2919 N N . ALA A 1 379 ? 4.408 29.109 -9.054 1.00 86.19 379 ALA A N 1
ATOM 2920 C CA . ALA A 1 379 ? 4.560 30.401 -9.730 1.00 86.19 379 ALA A CA 1
ATOM 2921 C C . ALA A 1 379 ? 4.534 31.618 -8.782 1.00 86.19 379 ALA A C 1
ATOM 2923 O O . ALA A 1 379 ? 5.018 32.687 -9.147 1.00 86.19 379 ALA A O 1
ATOM 2924 N N . ASN A 1 380 ? 4.010 31.465 -7.560 1.00 88.19 380 ASN A N 1
ATOM 2925 C CA . ASN A 1 380 ? 4.021 32.508 -6.531 1.00 88.19 380 ASN A CA 1
ATOM 2926 C C . ASN A 1 380 ? 5.299 32.469 -5.673 1.00 88.19 380 ASN A C 1
ATOM 2928 O O . ASN A 1 380 ? 5.436 33.241 -4.725 1.00 88.19 380 ASN A O 1
ATOM 2932 N N . GLY A 1 381 ? 6.231 31.561 -5.975 1.00 89.31 381 GLY A N 1
ATOM 2933 C CA . GLY A 1 381 ? 7.480 31.379 -5.244 1.00 89.31 381 GLY A CA 1
ATOM 2934 C C . GLY A 1 381 ? 7.335 30.597 -3.938 1.00 89.31 381 GLY A C 1
ATOM 2935 O O . GLY A 1 381 ? 8.321 30.477 -3.204 1.00 89.31 381 GLY A O 1
ATOM 2936 N N . ARG A 1 382 ? 6.152 30.041 -3.632 1.00 92.44 382 ARG A N 1
ATOM 2937 C CA . ARG A 1 382 ? 5.968 29.207 -2.441 1.00 92.44 382 ARG A CA 1
ATOM 2938 C C . ARG A 1 382 ? 6.623 27.852 -2.671 1.00 92.44 382 ARG A C 1
ATOM 2940 O O . ARG A 1 382 ? 6.350 27.177 -3.659 1.00 92.44 382 ARG A O 1
ATOM 2947 N N . TYR A 1 383 ? 7.490 27.469 -1.742 1.00 92.94 383 TYR A N 1
ATOM 2948 C CA . TYR A 1 383 ? 8.130 26.160 -1.722 1.00 92.94 383 TYR A CA 1
ATOM 2949 C C . TYR A 1 383 ? 7.222 25.127 -1.050 1.00 92.94 383 TYR A C 1
ATOM 2951 O O . TYR A 1 383 ? 6.608 25.424 -0.024 1.00 92.94 383 TYR A O 1
ATOM 2959 N N . TYR A 1 384 ? 7.184 23.930 -1.630 1.00 92.56 384 TYR A N 1
ATOM 2960 C CA . TYR A 1 384 ? 6.555 22.742 -1.069 1.00 92.56 384 TYR A CA 1
ATOM 2961 C C . TYR A 1 384 ? 7.583 21.614 -1.038 1.00 92.56 384 TYR A C 1
ATOM 2963 O O . TYR A 1 384 ? 8.226 21.318 -2.051 1.00 92.56 384 TYR A O 1
ATOM 2971 N N . SER A 1 385 ? 7.712 20.976 0.119 1.00 94.06 385 SER A N 1
ATOM 2972 C CA . SER A 1 385 ? 8.485 19.745 0.285 1.00 94.06 385 SER A CA 1
ATOM 2973 C C . SER A 1 385 ? 7.753 18.544 -0.316 1.00 94.06 385 SER A C 1
ATOM 2975 O O . SER A 1 385 ? 6.522 18.498 -0.347 1.00 94.06 385 SER A O 1
ATOM 2977 N N . SER A 1 386 ? 8.495 17.522 -0.733 1.00 92.94 386 SER A N 1
ATOM 2978 C CA . SER A 1 386 ? 7.947 16.245 -1.205 1.00 92.94 386 SER A CA 1
ATOM 2979 C C . SER A 1 386 ? 6.970 15.611 -0.206 1.00 92.94 386 SER A C 1
ATOM 2981 O O . SER A 1 386 ? 5.959 15.042 -0.620 1.00 92.94 386 SER A O 1
ATOM 2983 N N . LEU A 1 387 ? 7.208 15.778 1.100 1.00 94.50 387 LEU A N 1
ATOM 2984 C CA . LEU A 1 387 ? 6.294 15.346 2.154 1.00 94.50 387 LEU A CA 1
ATOM 2985 C C . LEU A 1 387 ? 4.959 16.107 2.127 1.00 94.50 387 LEU A C 1
ATOM 2987 O O . LEU A 1 387 ? 3.908 15.478 2.244 1.00 94.50 387 LEU A O 1
ATOM 2991 N N . GLU A 1 388 ? 4.967 17.433 1.961 1.00 94.62 388 GLU A N 1
ATOM 2992 C CA . GLU A 1 388 ? 3.733 18.227 1.814 1.00 94.62 388 GLU A CA 1
ATOM 2993 C C . GLU A 1 388 ? 2.963 17.819 0.558 1.00 94.62 388 GLU A C 1
ATOM 2995 O O . GLU A 1 388 ? 1.746 17.637 0.609 1.00 94.62 388 GLU A O 1
ATOM 3000 N N . VAL A 1 389 ? 3.678 17.605 -0.551 1.00 94.31 389 VAL A N 1
ATOM 3001 C CA . VAL A 1 389 ? 3.081 17.133 -1.804 1.00 94.31 389 VAL A CA 1
ATOM 3002 C C . VAL A 1 389 ? 2.415 15.776 -1.601 1.00 94.31 389 VAL A C 1
ATOM 3004 O O . VAL A 1 389 ? 1.226 15.632 -1.881 1.00 94.31 389 VAL A O 1
ATOM 3007 N N . ALA A 1 390 ? 3.138 14.794 -1.061 1.00 95.00 390 ALA A N 1
ATOM 3008 C CA . ALA A 1 390 ? 2.598 13.467 -0.778 1.00 95.00 390 ALA A CA 1
ATOM 3009 C C . ALA A 1 390 ? 1.388 13.529 0.168 1.00 95.00 390 ALA A C 1
ATOM 3011 O O . ALA A 1 390 ? 0.370 12.890 -0.092 1.00 95.00 390 ALA A O 1
ATOM 3012 N N . SER A 1 391 ? 1.462 14.355 1.215 1.00 94.69 391 SER A N 1
ATOM 3013 C CA . SER A 1 391 ? 0.365 14.569 2.166 1.00 94.69 391 SER A CA 1
ATOM 3014 C C . SER A 1 391 ? -0.908 15.051 1.470 1.00 94.69 391 SER A C 1
ATOM 3016 O O . SER A 1 391 ? -1.989 14.523 1.733 1.00 94.69 391 SER A O 1
ATOM 3018 N N . GLU A 1 392 ? -0.795 15.999 0.538 1.00 95.06 392 GLU A N 1
ATOM 3019 C CA . GLU A 1 392 ? -1.947 16.502 -0.215 1.00 95.06 392 GLU A CA 1
ATOM 3020 C C . GLU A 1 392 ? -2.528 15.442 -1.169 1.00 95.06 392 GLU A C 1
ATOM 3022 O O . GLU A 1 392 ? -3.753 15.314 -1.292 1.00 95.06 392 GLU A O 1
ATOM 3027 N N . TYR A 1 393 ? -1.677 14.623 -1.794 1.00 95.88 393 TYR A N 1
ATOM 3028 C CA . TYR A 1 393 ? -2.120 13.483 -2.602 1.00 95.88 393 TYR A CA 1
ATOM 3029 C C . TYR A 1 393 ? -2.874 12.439 -1.762 1.00 95.88 393 TYR A C 1
ATOM 3031 O O . TYR A 1 393 ? -3.958 12.004 -2.166 1.00 95.88 393 TYR A O 1
ATOM 3039 N N . PHE A 1 394 ? -2.375 12.093 -0.568 1.00 95.50 394 PHE A N 1
ATOM 3040 C CA . PHE A 1 394 ? -3.068 11.184 0.354 1.00 95.50 394 PHE A CA 1
ATOM 3041 C C . PHE A 1 394 ? -4.421 11.747 0.800 1.00 95.50 394 PHE A C 1
ATOM 3043 O O . PHE A 1 394 ? -5.442 11.061 0.742 1.00 95.50 394 PHE A O 1
ATOM 3050 N N . ARG A 1 395 ? -4.467 13.032 1.177 1.00 94.00 395 ARG A N 1
ATOM 3051 C CA . ARG A 1 395 ? -5.707 13.735 1.560 1.00 94.00 395 ARG A CA 1
ATOM 3052 C C . ARG A 1 395 ? -6.713 13.826 0.409 1.00 94.00 395 ARG A C 1
ATOM 3054 O O . ARG A 1 395 ? -7.924 13.878 0.641 1.00 94.00 395 ARG A O 1
ATOM 3061 N N . SER A 1 396 ? -6.226 13.799 -0.828 1.00 94.25 396 SER A N 1
ATOM 3062 C CA . SER A 1 396 ? -7.048 13.824 -2.037 1.00 94.25 396 SER A CA 1
ATOM 3063 C C . SER A 1 396 ? -7.556 12.450 -2.475 1.00 94.25 396 SER A C 1
ATOM 3065 O O . SER A 1 396 ? -8.469 12.397 -3.295 1.00 94.25 396 SER A O 1
ATOM 3067 N N . GLY A 1 397 ? -7.062 11.355 -1.894 1.00 94.94 397 GLY A N 1
ATOM 3068 C CA . GLY A 1 397 ? -7.609 10.013 -2.104 1.00 94.94 397 GLY A CA 1
ATOM 3069 C C . GLY A 1 397 ? -6.594 8.947 -2.507 1.00 94.94 397 GLY A C 1
ATOM 3070 O O . GLY A 1 397 ? -6.995 7.787 -2.591 1.00 94.94 397 GLY A O 1
ATOM 3071 N N . ALA A 1 398 ? -5.324 9.301 -2.735 1.00 96.81 398 ALA A N 1
ATOM 3072 C CA . ALA A 1 398 ? -4.272 8.308 -2.945 1.00 96.81 398 ALA A CA 1
ATOM 3073 C C . ALA A 1 398 ? -4.017 7.509 -1.660 1.00 96.81 398 ALA A C 1
ATOM 3075 O O . ALA A 1 398 ? -4.105 8.051 -0.565 1.00 96.81 398 ALA A O 1
ATOM 3076 N N . ASP A 1 399 ? -3.668 6.237 -1.798 1.00 97.19 399 ASP A N 1
ATOM 3077 C CA . ASP A 1 399 ? -3.214 5.371 -0.704 1.00 97.19 399 ASP A CA 1
ATOM 3078 C C . ASP A 1 399 ? -1.699 5.168 -0.750 1.00 97.19 399 ASP A C 1
ATOM 3080 O O . ASP A 1 399 ? -1.064 4.953 0.280 1.00 97.19 399 ASP A O 1
ATOM 3084 N N . LYS A 1 400 ? -1.124 5.271 -1.952 1.00 97.81 400 LYS A N 1
ATOM 3085 C CA . LYS A 1 400 ? 0.307 5.147 -2.216 1.00 97.81 400 LYS A CA 1
ATOM 3086 C C . LYS A 1 400 ? 0.771 6.224 -3.188 1.00 97.81 400 LYS A C 1
ATOM 3088 O O . LYS A 1 400 ? 0.040 6.606 -4.106 1.00 97.81 400 LYS A O 1
ATOM 3093 N N . ILE A 1 401 ? 2.005 6.676 -3.003 1.00 97.19 401 ILE A N 1
ATOM 3094 C CA . ILE A 1 401 ? 2.701 7.554 -3.944 1.00 97.19 401 ILE A CA 1
ATOM 3095 C C . ILE A 1 401 ? 3.840 6.793 -4.612 1.00 97.19 401 ILE A C 1
ATOM 3097 O O . ILE A 1 401 ? 4.483 5.960 -3.980 1.00 97.19 401 ILE A O 1
ATOM 3101 N N . SER A 1 402 ? 4.073 7.066 -5.893 1.00 97.56 402 SER A N 1
ATOM 3102 C CA . SER A 1 402 ? 5.162 6.482 -6.672 1.00 97.56 402 SER A CA 1
ATOM 3103 C C . SER A 1 402 ? 6.225 7.529 -7.005 1.00 97.56 402 SER A C 1
ATOM 3105 O O . SER A 1 402 ? 5.921 8.595 -7.557 1.00 97.56 402 SER A O 1
ATOM 3107 N N . ILE A 1 403 ? 7.474 7.222 -6.652 1.00 96.56 403 ILE A N 1
ATOM 3108 C CA . ILE A 1 403 ? 8.650 8.079 -6.834 1.00 96.56 403 ILE A CA 1
ATOM 3109 C C . ILE A 1 403 ? 9.554 7.463 -7.908 1.00 96.56 403 ILE A C 1
ATOM 3111 O O . ILE A 1 403 ? 9.924 6.298 -7.816 1.00 96.56 403 ILE A O 1
ATOM 3115 N N . GLY A 1 404 ? 9.894 8.256 -8.931 1.00 95.19 404 GLY A N 1
ATOM 3116 C CA . GLY A 1 404 ? 10.783 7.867 -10.036 1.00 95.19 404 GLY A CA 1
ATOM 3117 C C . GLY A 1 404 ? 12.180 8.472 -9.884 1.00 95.19 404 GLY A C 1
ATOM 3118 O O . GLY A 1 404 ? 12.952 8.042 -9.035 1.00 95.19 404 GLY A O 1
ATOM 3119 N N . SER A 1 405 ? 12.498 9.517 -10.663 1.00 94.75 405 SER A N 1
ATOM 3120 C CA . SER A 1 405 ? 13.847 10.116 -10.717 1.00 94.75 405 SER A CA 1
ATOM 3121 C C . SER A 1 405 ? 14.474 10.434 -9.354 1.00 94.75 405 SER A C 1
ATOM 3123 O O . SER A 1 405 ? 15.660 10.195 -9.162 1.00 94.75 405 SER A O 1
ATOM 3125 N N . ASP A 1 406 ? 13.688 10.963 -8.412 1.00 94.62 406 ASP A N 1
ATOM 3126 C CA . ASP A 1 406 ? 14.186 11.350 -7.085 1.00 94.62 406 ASP A CA 1
ATOM 3127 C C . ASP A 1 406 ? 14.714 10.146 -6.286 1.00 94.62 406 ASP A C 1
ATOM 3129 O O . ASP A 1 406 ? 15.708 10.261 -5.574 1.00 94.62 406 ASP A O 1
ATOM 3133 N N . ALA A 1 407 ? 14.123 8.961 -6.482 1.00 96.94 407 ALA A N 1
ATOM 3134 C CA . ALA A 1 407 ? 14.597 7.728 -5.862 1.00 96.94 407 ALA A CA 1
ATOM 3135 C C . ALA A 1 407 ? 15.967 7.304 -6.408 1.00 96.94 407 ALA A C 1
ATOM 3137 O O . ALA A 1 407 ? 16.790 6.790 -5.655 1.00 96.94 407 ALA A O 1
ATOM 3138 N N . VAL A 1 408 ? 16.235 7.553 -7.696 1.00 97.81 408 VAL A N 1
ATOM 3139 C CA . VAL A 1 408 ? 17.538 7.260 -8.309 1.00 97.81 408 VAL A CA 1
ATOM 3140 C C . VAL A 1 408 ? 18.621 8.158 -7.719 1.00 97.81 408 VAL A C 1
ATOM 3142 O O . VAL A 1 408 ? 19.667 7.660 -7.315 1.00 97.81 408 VAL A O 1
ATOM 3145 N N . TYR A 1 409 ? 18.355 9.460 -7.595 1.00 96.81 409 TYR A N 1
ATOM 3146 C CA . TYR A 1 409 ? 19.310 10.398 -6.997 1.00 96.81 409 TYR A CA 1
ATOM 3147 C C . TYR A 1 409 ? 19.569 10.092 -5.517 1.00 96.81 409 TYR A C 1
ATOM 3149 O O . TYR A 1 409 ? 20.722 10.072 -5.088 1.00 96.81 409 TYR A O 1
ATOM 3157 N N . ALA A 1 410 ? 18.517 9.783 -4.752 1.00 97.00 410 ALA A N 1
ATOM 3158 C CA . ALA A 1 410 ? 18.651 9.383 -3.354 1.00 97.00 410 ALA A CA 1
ATOM 3159 C C . ALA A 1 410 ? 19.474 8.091 -3.201 1.00 97.00 410 ALA A C 1
ATOM 3161 O O . ALA A 1 410 ? 20.319 7.993 -2.312 1.00 97.00 410 ALA A O 1
ATOM 3162 N N . ALA A 1 411 ? 19.272 7.112 -4.088 1.00 98.19 411 ALA A N 1
ATOM 3163 C CA . ALA A 1 411 ? 20.039 5.873 -4.094 1.00 98.19 411 ALA A CA 1
ATOM 3164 C C . ALA A 1 411 ? 21.513 6.086 -4.463 1.00 98.19 411 ALA A C 1
ATOM 3166 O O . ALA A 1 411 ? 22.378 5.512 -3.809 1.00 98.19 411 ALA A O 1
ATOM 3167 N N . GLU A 1 412 ? 21.822 6.919 -5.462 1.00 97.62 412 GLU A N 1
ATOM 3168 C CA . GLU A 1 412 ? 23.207 7.271 -5.813 1.00 97.62 412 GLU A CA 1
ATOM 3169 C C . GLU A 1 412 ? 23.935 7.928 -4.626 1.00 97.62 412 GLU A C 1
ATOM 3171 O O . GLU A 1 412 ? 25.066 7.557 -4.301 1.00 97.62 412 GLU A O 1
ATOM 3176 N N . GLU A 1 413 ? 23.282 8.870 -3.936 1.00 96.75 413 GLU A N 1
ATOM 3177 C CA . GLU A 1 413 ? 23.842 9.516 -2.744 1.00 96.75 413 GLU A CA 1
ATOM 3178 C C . GLU A 1 413 ? 24.034 8.520 -1.591 1.00 96.75 413 GLU A C 1
ATOM 3180 O O . GLU A 1 413 ? 25.083 8.516 -0.934 1.00 96.75 413 GLU A O 1
ATOM 3185 N N . TYR A 1 414 ? 23.060 7.636 -1.370 1.00 98.00 414 TYR A N 1
ATOM 3186 C CA . TYR A 1 414 ? 23.136 6.598 -0.347 1.00 98.00 414 TYR A CA 1
ATOM 3187 C C . TYR A 1 414 ? 24.253 5.590 -0.627 1.00 98.00 414 TYR A C 1
ATOM 3189 O O . TYR A 1 414 ? 25.044 5.304 0.264 1.00 98.00 414 TYR A O 1
ATOM 3197 N N . LEU A 1 415 ? 24.380 5.091 -1.857 1.00 96.88 415 LEU A N 1
ATOM 3198 C CA . LEU A 1 415 ? 25.429 4.136 -2.230 1.00 96.88 415 LEU A CA 1
ATOM 3199 C C . LEU A 1 415 ? 26.827 4.754 -2.136 1.00 96.88 415 LEU A C 1
ATOM 3201 O O . LEU A 1 415 ? 27.778 4.074 -1.758 1.00 96.88 415 LEU A O 1
ATOM 3205 N N . LYS A 1 416 ? 26.955 6.053 -2.430 1.00 96.06 416 LYS A N 1
ATOM 3206 C CA . LYS A 1 416 ? 28.220 6.782 -2.294 1.00 96.06 416 LYS A CA 1
ATOM 3207 C C . LYS A 1 416 ? 28.610 7.030 -0.835 1.00 96.06 416 LYS A C 1
ATOM 3209 O O . LYS A 1 416 ? 29.794 7.002 -0.510 1.00 96.06 416 LYS A O 1
ATOM 3214 N N . SER A 1 417 ? 27.641 7.350 0.022 1.00 96.56 417 SER A N 1
ATOM 3215 C CA . SER A 1 417 ? 27.897 7.777 1.406 1.00 96.56 417 SER A CA 1
ATOM 3216 C C . SER A 1 417 ? 27.791 6.653 2.439 1.00 96.56 417 SER A C 1
ATOM 3218 O O . SER A 1 417 ? 28.423 6.733 3.488 1.00 96.56 417 SER A O 1
ATOM 3220 N N . GLY A 1 418 ? 26.977 5.630 2.172 1.00 94.88 418 GLY A N 1
ATOM 3221 C CA . GLY A 1 418 ? 26.550 4.611 3.132 1.00 94.88 418 GLY A CA 1
ATOM 3222 C C . GLY A 1 418 ? 25.593 5.127 4.216 1.00 94.88 418 GLY A C 1
ATOM 3223 O O . GLY A 1 418 ? 25.320 4.402 5.173 1.00 94.88 418 GLY A O 1
ATOM 3224 N N . VAL A 1 419 ? 25.096 6.368 4.115 1.00 95.19 419 VAL A N 1
ATOM 3225 C CA . VAL A 1 419 ? 24.378 7.054 5.202 1.00 95.19 419 VAL A CA 1
ATOM 3226 C C . VAL A 1 419 ? 22.955 7.427 4.792 1.00 95.19 419 VAL A C 1
ATOM 3228 O O . VAL A 1 419 ? 22.730 8.077 3.776 1.00 95.19 419 VAL A O 1
ATOM 3231 N N . LYS A 1 420 ? 21.988 7.067 5.644 1.00 95.50 420 LYS A N 1
ATOM 3232 C CA . LYS A 1 420 ? 20.601 7.550 5.582 1.00 95.50 420 LYS A CA 1
ATOM 3233 C C . LYS A 1 420 ? 20.562 8.992 6.093 1.00 95.50 420 LYS A C 1
ATOM 3235 O O . LYS A 1 420 ? 20.870 9.244 7.259 1.00 95.50 420 LYS A O 1
ATOM 3240 N N . THR A 1 421 ? 20.260 9.948 5.218 1.00 94.06 421 THR A N 1
ATOM 3241 C CA . THR A 1 421 ? 20.313 11.384 5.549 1.00 94.06 421 THR A CA 1
ATOM 3242 C C . THR A 1 421 ? 19.083 11.858 6.324 1.00 94.06 421 THR A C 1
ATOM 3244 O O . THR A 1 421 ? 19.120 12.913 6.961 1.00 94.06 421 THR A O 1
ATOM 3247 N N . GLY A 1 422 ? 17.983 11.105 6.247 1.00 93.44 422 GLY A N 1
ATOM 3248 C CA . GLY A 1 422 ? 16.655 11.490 6.719 1.00 93.44 422 GLY A CA 1
ATOM 3249 C C . GLY A 1 422 ? 15.999 12.598 5.888 1.00 93.44 422 GLY A C 1
ATOM 3250 O O . GLY A 1 422 ? 14.998 13.167 6.329 1.00 93.44 422 GLY A O 1
ATOM 3251 N N . LYS A 1 423 ? 16.574 12.956 4.732 1.00 92.38 423 LYS A N 1
ATOM 3252 C CA . LYS A 1 423 ? 16.154 14.107 3.918 1.00 92.38 423 LYS A CA 1
ATOM 3253 C C . LYS A 1 423 ? 15.570 13.727 2.567 1.00 92.38 423 LYS A C 1
ATOM 3255 O O . LYS A 1 423 ? 14.881 14.563 1.991 1.00 92.38 423 LYS A O 1
ATOM 3260 N N . SER A 1 424 ? 15.833 12.523 2.059 1.00 95.12 424 SER A N 1
ATOM 3261 C CA . SER A 1 424 ? 15.231 12.101 0.793 1.00 95.12 424 SER A CA 1
ATOM 3262 C C . SER A 1 424 ? 13.711 11.987 0.926 1.00 95.12 424 SER A C 1
ATOM 3264 O O . SER A 1 424 ? 13.185 11.737 2.017 1.00 95.12 424 SER A O 1
ATOM 3266 N N . SER A 1 425 ? 12.994 12.135 -0.189 1.00 94.75 425 SER A N 1
ATOM 3267 C CA . SER A 1 425 ? 11.538 11.954 -0.216 1.00 94.75 425 SER A CA 1
ATOM 3268 C C . SER A 1 425 ? 11.123 10.568 0.296 1.00 94.75 425 SER A C 1
ATOM 3270 O O . SER A 1 425 ? 10.156 10.460 1.051 1.00 94.75 425 SER A O 1
ATOM 3272 N N . LEU A 1 426 ? 11.897 9.526 -0.033 1.00 96.62 426 LEU A N 1
ATOM 3273 C CA . LEU A 1 426 ? 11.704 8.156 0.454 1.00 96.62 426 LEU A CA 1
ATOM 3274 C C . LEU A 1 426 ? 11.707 8.104 1.986 1.00 96.62 426 LEU A C 1
ATOM 3276 O O . LEU A 1 426 ? 10.737 7.642 2.589 1.00 96.62 426 LEU A O 1
ATOM 3280 N N . GLU A 1 427 ? 12.756 8.634 2.617 1.00 95.81 427 GLU A N 1
ATOM 3281 C CA . GLU A 1 427 ? 12.927 8.604 4.072 1.00 95.81 427 GLU A CA 1
ATOM 3282 C C . GLU A 1 427 ? 11.873 9.460 4.785 1.00 95.81 427 GLU A C 1
ATOM 3284 O O . GLU A 1 427 ? 11.307 9.047 5.796 1.00 95.81 427 GLU A O 1
ATOM 3289 N N . GLN A 1 428 ? 11.581 10.654 4.264 1.00 94.31 428 GLN A N 1
ATOM 3290 C CA . GLN A 1 428 ? 10.623 11.572 4.882 1.00 94.31 428 GLN A CA 1
ATOM 3291 C C . GLN A 1 428 ? 9.192 11.032 4.829 1.00 94.31 428 GLN A C 1
ATOM 3293 O O . GLN A 1 428 ? 8.484 11.057 5.838 1.00 94.31 428 GLN A O 1
ATOM 3298 N N . ILE A 1 429 ? 8.761 10.540 3.665 1.00 94.44 429 ILE A N 1
ATOM 3299 C CA . ILE A 1 429 ? 7.393 10.056 3.468 1.00 94.44 429 ILE A CA 1
ATOM 3300 C C . ILE A 1 429 ? 7.194 8.736 4.214 1.00 94.44 429 ILE A C 1
ATOM 3302 O O . ILE A 1 429 ? 6.205 8.600 4.935 1.00 94.44 429 ILE A O 1
ATOM 3306 N N . SER A 1 430 ? 8.142 7.796 4.116 1.00 94.00 430 SER A N 1
ATOM 3307 C CA . SER A 1 430 ? 8.053 6.510 4.825 1.00 94.00 430 SER A CA 1
ATOM 3308 C C . SER A 1 430 ? 8.082 6.675 6.345 1.00 94.00 430 SER A C 1
ATOM 3310 O O . SER A 1 430 ? 7.346 5.986 7.044 1.00 94.00 430 SER A O 1
ATOM 3312 N N . ARG A 1 431 ? 8.836 7.641 6.883 1.00 90.94 431 ARG A N 1
ATOM 3313 C CA . ARG A 1 431 ? 8.846 7.923 8.327 1.00 90.94 431 ARG A CA 1
ATOM 3314 C C . ARG A 1 431 ? 7.484 8.372 8.864 1.00 90.94 431 ARG A C 1
ATOM 3316 O O . ARG A 1 431 ? 7.161 8.078 10.013 1.00 90.94 431 ARG A O 1
ATOM 3323 N N . VAL A 1 432 ? 6.704 9.106 8.070 1.00 89.88 432 VAL A N 1
ATOM 3324 C CA . VAL A 1 432 ? 5.393 9.637 8.488 1.00 89.88 432 VAL A CA 1
ATOM 3325 C C . VAL A 1 432 ? 4.267 8.646 8.191 1.00 89.88 432 VAL A C 1
ATOM 3327 O O . VAL A 1 432 ? 3.415 8.394 9.045 1.00 89.88 432 VAL A O 1
ATOM 3330 N N . TYR A 1 433 ? 4.263 8.078 6.985 1.00 91.44 433 TYR A N 1
ATOM 3331 C CA . TYR A 1 433 ? 3.155 7.280 6.456 1.00 91.44 433 TYR A CA 1
ATOM 3332 C C . TYR A 1 433 ? 3.422 5.767 6.438 1.00 91.44 433 TYR A C 1
ATOM 3334 O O . TYR A 1 433 ? 2.518 4.988 6.131 1.00 91.44 433 TYR A O 1
ATOM 3342 N N . GLY A 1 434 ? 4.630 5.349 6.816 1.00 92.88 434 GLY A N 1
ATOM 3343 C CA . GLY A 1 434 ? 5.112 3.974 6.732 1.00 92.88 434 GLY A CA 1
ATOM 3344 C C . GLY A 1 434 ? 5.619 3.620 5.333 1.00 92.88 434 GLY A C 1
ATOM 3345 O O . GLY A 1 434 ? 5.203 4.205 4.329 1.00 92.88 434 GLY A O 1
ATOM 3346 N N . ASN A 1 435 ? 6.501 2.621 5.251 1.00 95.44 435 ASN A N 1
ATOM 3347 C CA . ASN A 1 435 ? 7.072 2.155 3.981 1.00 95.44 435 ASN A CA 1
ATOM 3348 C C . ASN A 1 435 ? 5.982 1.785 2.969 1.00 95.44 435 ASN A C 1
ATOM 3350 O O . ASN A 1 435 ? 6.114 2.055 1.781 1.00 95.44 435 ASN A O 1
ATOM 3354 N N . GLN A 1 436 ? 4.872 1.213 3.443 1.00 95.62 436 GLN A N 1
ATOM 3355 C CA . GLN A 1 436 ? 3.746 0.791 2.613 1.00 95.62 436 GLN A CA 1
ATOM 3356 C C . GLN A 1 436 ? 3.110 1.905 1.768 1.00 95.62 436 GLN A C 1
ATOM 3358 O O . GLN A 1 436 ? 2.403 1.597 0.815 1.00 95.62 436 GLN A O 1
ATOM 3363 N N . ALA A 1 437 ? 3.345 3.176 2.105 1.00 96.31 437 ALA A N 1
ATOM 3364 C CA . ALA A 1 437 ? 2.841 4.321 1.355 1.00 96.31 437 ALA A CA 1
ATOM 3365 C C . ALA A 1 437 ? 3.764 4.737 0.191 1.00 96.31 437 ALA A C 1
ATOM 3367 O O . ALA A 1 437 ? 3.355 5.540 -0.650 1.00 96.31 437 ALA A O 1
ATOM 3368 N N . VAL A 1 438 ? 4.996 4.212 0.142 1.00 98.06 438 VAL A N 1
ATOM 3369 C CA . VAL A 1 438 ? 6.053 4.607 -0.797 1.00 98.06 438 VAL A CA 1
ATOM 3370 C C . VAL A 1 438 ? 6.330 3.487 -1.796 1.00 98.06 438 VAL A C 1
ATOM 3372 O O . VAL A 1 438 ? 6.914 2.455 -1.459 1.00 98.06 438 VAL A O 1
ATOM 3375 N N . VAL A 1 439 ? 5.951 3.731 -3.048 1.00 98.75 439 VAL A N 1
ATOM 3376 C CA . VAL A 1 439 ? 6.286 2.903 -4.209 1.00 98.75 439 VAL A CA 1
ATOM 3377 C C . VAL A 1 439 ? 7.454 3.556 -4.949 1.00 98.75 439 VAL A C 1
ATOM 3379 O O . VAL A 1 439 ? 7.477 4.776 -5.115 1.00 98.75 439 VAL A O 1
ATOM 3382 N N . VAL A 1 440 ? 8.413 2.771 -5.431 1.00 98.56 440 VAL A N 1
ATOM 3383 C CA . VAL A 1 440 ? 9.482 3.276 -6.307 1.00 98.56 440 VAL A CA 1
ATOM 3384 C C . VAL A 1 440 ? 9.301 2.742 -7.716 1.00 98.56 440 VAL A C 1
ATOM 3386 O O . VAL A 1 440 ? 9.295 1.531 -7.919 1.00 98.56 440 VAL A O 1
ATOM 3389 N N . SER A 1 441 ? 9.168 3.649 -8.683 1.00 98.00 441 SER A N 1
ATOM 3390 C CA . SER A 1 441 ? 9.143 3.320 -10.108 1.00 98.00 441 SER A CA 1
ATOM 3391 C C . SER A 1 441 ? 10.571 3.219 -10.628 1.00 98.00 441 SER A C 1
ATOM 3393 O O . SER A 1 441 ? 11.287 4.221 -10.659 1.00 98.00 441 SER A O 1
ATOM 3395 N N . ILE A 1 442 ? 10.984 2.018 -11.026 1.00 98.12 442 ILE A N 1
ATOM 3396 C CA . ILE A 1 442 ? 12.297 1.761 -11.621 1.00 98.12 442 ILE A CA 1
ATOM 3397 C C . ILE A 1 442 ? 12.103 1.544 -13.119 1.00 98.12 442 ILE A C 1
ATOM 3399 O O . ILE A 1 442 ? 11.366 0.643 -13.520 1.00 98.12 442 ILE A O 1
ATOM 3403 N N . ASP A 1 443 ? 12.796 2.356 -13.923 1.00 97.38 443 ASP A N 1
ATOM 3404 C CA . ASP A 1 443 ? 12.738 2.350 -15.390 1.00 97.38 443 ASP A CA 1
ATOM 3405 C C . ASP A 1 443 ? 14.087 1.895 -15.982 1.00 97.38 443 ASP A C 1
ATOM 3407 O O . ASP A 1 443 ? 14.913 2.726 -16.383 1.00 97.38 443 ASP A O 1
ATOM 3411 N N . PRO A 1 444 ? 14.373 0.584 -15.991 1.00 97.81 444 PRO A N 1
ATOM 3412 C CA . PRO A 1 444 ? 15.613 0.043 -16.504 1.00 97.81 444 PRO A CA 1
ATOM 3413 C C . PRO A 1 444 ? 15.584 -0.173 -18.017 1.00 97.81 444 PRO A C 1
ATOM 3415 O O . PRO A 1 444 ? 14.548 -0.484 -18.613 1.00 97.81 444 PRO A O 1
ATOM 3418 N N . ARG A 1 445 ? 16.774 -0.097 -18.611 1.00 96.94 445 ARG A N 1
ATOM 3419 C CA . ARG A 1 445 ? 17.083 -0.533 -19.973 1.00 96.94 445 ARG A CA 1
ATOM 3420 C C . ARG A 1 445 ? 18.145 -1.625 -19.935 1.00 96.94 445 ARG A C 1
ATOM 3422 O O . ARG A 1 445 ? 19.145 -1.496 -19.228 1.00 96.94 445 ARG A O 1
ATOM 3429 N N . ARG A 1 446 ? 17.951 -2.690 -20.702 1.00 97.19 446 ARG A N 1
ATOM 3430 C CA . ARG A 1 446 ? 18.893 -3.803 -20.798 1.00 97.19 446 ARG A CA 1
ATOM 3431 C C . ARG A 1 446 ? 20.171 -3.383 -21.528 1.00 97.19 446 ARG A C 1
ATOM 3433 O O . ARG A 1 446 ? 20.128 -2.777 -22.595 1.00 97.19 446 ARG A O 1
ATOM 3440 N N . VAL A 1 447 ? 21.316 -3.776 -20.978 1.00 97.38 447 VAL A N 1
ATOM 3441 C CA . VAL A 1 447 ? 22.642 -3.592 -21.575 1.00 97.38 447 VAL A CA 1
ATOM 3442 C C . VAL A 1 447 ? 23.372 -4.934 -21.575 1.00 97.38 447 VAL A C 1
ATOM 3444 O O . VAL A 1 447 ? 23.727 -5.464 -20.521 1.00 97.38 447 VAL A O 1
ATOM 3447 N N . TYR A 1 448 ? 23.578 -5.492 -22.768 1.00 97.69 448 TYR A N 1
ATOM 3448 C CA . TYR A 1 448 ? 24.245 -6.780 -22.959 1.00 97.69 448 TYR A CA 1
ATOM 3449 C C . TYR A 1 448 ? 25.759 -6.688 -22.743 1.00 97.69 448 TYR A C 1
ATOM 3451 O O . TYR A 1 448 ? 26.395 -5.704 -23.122 1.00 97.69 448 TYR A O 1
ATOM 3459 N N . VAL A 1 449 ? 26.341 -7.742 -22.170 1.00 97.06 449 VAL A N 1
ATOM 3460 C CA . VAL A 1 449 ? 27.784 -7.894 -21.957 1.00 97.06 449 VAL A CA 1
ATOM 3461 C C . VAL A 1 449 ? 28.214 -9.344 -22.200 1.00 97.06 449 VAL A C 1
ATOM 3463 O O . VAL A 1 449 ? 27.490 -10.289 -21.894 1.00 97.06 449 VAL A O 1
ATOM 3466 N N . LYS A 1 450 ? 29.414 -9.540 -22.760 1.00 94.94 450 LYS A N 1
ATOM 3467 C CA . LYS A 1 450 ? 29.976 -10.885 -22.995 1.00 94.94 450 LYS A CA 1
ATOM 3468 C C . LYS A 1 450 ? 30.519 -11.524 -21.720 1.00 94.94 450 LYS A C 1
ATOM 3470 O O . LYS A 1 450 ? 30.356 -12.721 -21.516 1.00 94.94 450 LYS A O 1
ATOM 3475 N N . ASP A 1 451 ? 31.165 -10.716 -20.886 1.00 95.06 451 ASP A N 1
ATOM 3476 C CA . ASP A 1 451 ? 31.717 -11.125 -19.599 1.00 95.06 451 ASP A CA 1
ATOM 3477 C C . ASP A 1 451 ? 30.895 -10.465 -18.481 1.00 95.06 451 ASP A C 1
ATOM 3479 O O . ASP A 1 451 ? 30.787 -9.233 -18.469 1.00 95.06 451 ASP A O 1
ATOM 3483 N N . PRO A 1 452 ? 30.323 -11.230 -17.532 1.00 95.12 452 PRO A N 1
ATOM 3484 C CA . PRO A 1 452 ? 29.588 -10.672 -16.400 1.00 95.12 452 PRO A CA 1
ATOM 3485 C C . PRO A 1 452 ? 30.430 -9.746 -15.507 1.00 95.12 452 PRO A C 1
ATOM 3487 O O . PRO A 1 452 ? 29.850 -9.015 -14.709 1.00 95.12 452 PRO A O 1
ATOM 3490 N N . LYS A 1 453 ? 31.766 -9.768 -15.629 1.00 95.38 453 LYS A N 1
ATOM 3491 C CA . LYS A 1 453 ? 32.710 -8.895 -14.911 1.00 95.38 453 LYS A CA 1
ATOM 3492 C C . LYS A 1 453 ? 33.095 -7.626 -15.679 1.00 95.38 453 LYS A C 1
ATOM 3494 O O . LYS A 1 453 ? 33.879 -6.833 -15.168 1.00 95.38 453 LYS A O 1
ATOM 3499 N N . ALA A 1 454 ? 32.580 -7.426 -16.894 1.00 94.19 454 ALA A N 1
ATOM 3500 C CA . ALA A 1 454 ? 32.899 -6.252 -17.712 1.00 94.19 454 ALA A CA 1
ATOM 3501 C C . ALA A 1 454 ? 32.321 -4.938 -17.154 1.00 94.19 454 ALA A C 1
ATOM 3503 O O . ALA A 1 454 ? 32.710 -3.858 -17.592 1.00 94.19 454 ALA A O 1
ATOM 3504 N N . VAL A 1 455 ? 31.386 -5.031 -16.209 1.00 95.81 455 VAL A N 1
ATOM 3505 C CA . VAL A 1 455 ? 30.757 -3.904 -15.519 1.00 95.81 455 VAL A CA 1
ATOM 3506 C C . VAL A 1 455 ? 30.759 -4.165 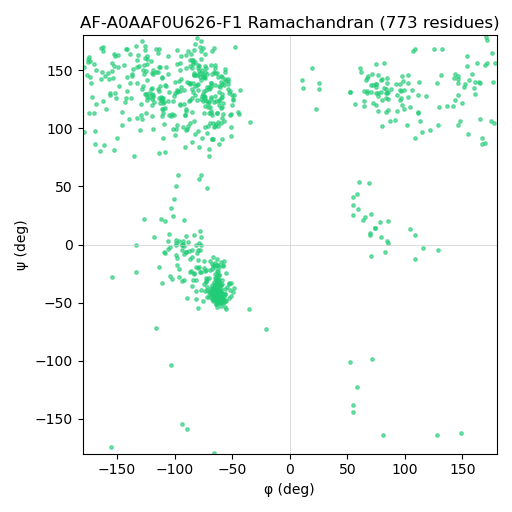-14.016 1.00 95.81 455 VAL A C 1
ATOM 3508 O O . VAL A 1 455 ? 30.755 -5.315 -13.583 1.00 95.81 455 VAL A O 1
ATOM 3511 N N . GLU A 1 456 ? 30.758 -3.098 -13.219 1.00 95.62 456 GLU A N 1
ATOM 3512 C CA . GLU A 1 456 ? 30.691 -3.201 -11.753 1.00 95.62 456 GLU A CA 1
ATOM 3513 C C . GLU A 1 456 ? 29.292 -3.575 -11.237 1.00 95.62 456 GLU A C 1
ATOM 3515 O O . GLU A 1 456 ? 29.150 -4.068 -10.119 1.00 95.62 456 GLU A O 1
ATOM 3520 N N . PHE A 1 457 ? 28.263 -3.363 -12.061 1.00 97.31 457 PHE A N 1
ATOM 3521 C CA . PHE A 1 457 ? 26.868 -3.617 -11.714 1.00 97.31 457 PHE A CA 1
ATOM 3522 C C . PHE A 1 457 ? 26.504 -5.093 -11.828 1.00 97.31 457 PHE A C 1
ATOM 3524 O O . PHE A 1 457 ? 27.044 -5.838 -12.651 1.00 97.31 457 PHE A O 1
ATOM 3531 N N . ARG A 1 458 ? 25.520 -5.516 -11.033 1.00 98.00 458 ARG A N 1
ATOM 3532 C CA . ARG A 1 458 ? 25.021 -6.888 -11.044 1.00 98.00 458 ARG A CA 1
ATOM 3533 C C . ARG A 1 458 ? 24.500 -7.278 -12.429 1.00 98.0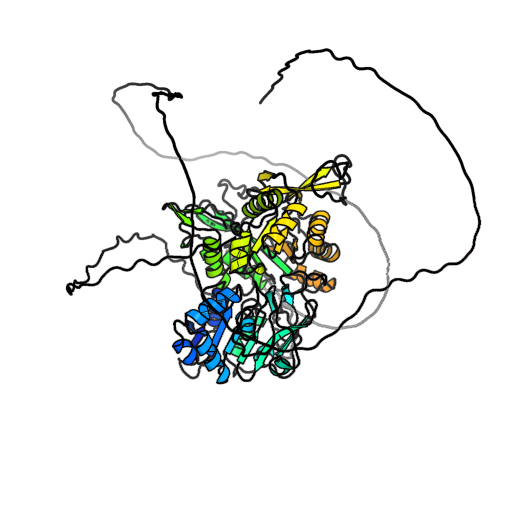0 458 ARG A C 1
ATOM 3535 O O . ARG A 1 458 ? 23.513 -6.736 -12.926 1.00 98.00 458 ARG A O 1
ATOM 3542 N N . THR A 1 459 ? 25.134 -8.291 -13.007 1.00 97.88 459 THR A N 1
ATOM 3543 C CA . THR A 1 459 ? 24.716 -8.930 -14.256 1.00 97.88 459 THR A CA 1
ATOM 3544 C C . THR A 1 459 ? 23.869 -10.177 -13.989 1.00 97.88 459 THR A C 1
ATOM 3546 O O . THR A 1 459 ? 23.957 -10.809 -12.932 1.00 97.88 459 THR A O 1
ATOM 3549 N N . VAL A 1 460 ? 23.041 -10.544 -14.965 1.00 97.25 460 VAL A N 1
ATOM 3550 C CA . VAL A 1 460 ? 22.267 -11.788 -15.005 1.00 97.25 460 VAL A CA 1
ATOM 3551 C C . VAL A 1 460 ? 22.537 -12.505 -16.322 1.00 97.25 460 VAL A C 1
ATOM 3553 O O . VAL A 1 460 ? 22.755 -11.861 -17.349 1.00 97.25 460 VAL A O 1
ATOM 3556 N N . LYS A 1 461 ? 22.533 -13.841 -16.297 1.00 97.19 461 LYS A N 1
ATOM 3557 C CA . LYS A 1 461 ? 22.524 -14.632 -17.527 1.00 97.19 461 LYS A CA 1
ATOM 3558 C C . LYS A 1 461 ? 21.147 -14.499 -18.176 1.00 97.19 461 LYS A C 1
ATOM 3560 O O . LYS A 1 461 ? 20.152 -14.813 -17.530 1.00 97.19 461 LYS A O 1
ATOM 3565 N N . VAL A 1 462 ? 21.095 -14.025 -19.415 1.00 96.06 462 VAL A N 1
ATOM 3566 C CA . VAL A 1 462 ? 19.830 -13.811 -20.131 1.00 96.06 462 VAL A CA 1
ATOM 3567 C C . VAL A 1 462 ? 19.334 -15.105 -20.770 1.00 96.06 462 VAL A C 1
ATOM 3569 O O . VAL A 1 462 ? 20.126 -15.921 -21.242 1.00 96.06 462 VAL A O 1
ATOM 3572 N N . ARG A 1 463 ? 18.011 -15.284 -20.828 1.00 94.00 463 ARG A N 1
ATOM 3573 C CA . ARG A 1 463 ? 17.369 -16.399 -21.552 1.00 94.00 463 ARG A CA 1
ATOM 3574 C C . ARG A 1 463 ? 17.594 -16.315 -23.053 1.00 94.00 463 ARG A C 1
ATOM 3576 O O . ARG A 1 463 ? 17.803 -17.327 -23.712 1.00 94.00 463 ARG A O 1
ATOM 3583 N N . ASN A 1 464 ? 17.534 -15.091 -23.569 1.00 91.62 464 ASN A N 1
ATOM 3584 C CA . ASN A 1 464 ? 17.694 -14.780 -24.979 1.00 91.62 464 ASN A CA 1
ATOM 3585 C C . ASN A 1 464 ? 19.024 -14.040 -25.156 1.00 91.62 464 ASN A C 1
ATOM 3587 O O . ASN A 1 464 ? 19.135 -12.919 -24.648 1.00 91.62 464 ASN A O 1
ATOM 3591 N N . PRO A 1 465 ? 20.020 -14.641 -25.835 1.00 94.00 465 PRO A N 1
ATOM 3592 C CA . PRO A 1 465 ? 21.298 -13.991 -26.086 1.00 94.00 465 PRO A CA 1
ATOM 3593 C C . PRO A 1 465 ? 21.149 -12.653 -26.812 1.00 94.00 465 PRO A C 1
ATOM 3595 O O . PRO A 1 465 ? 20.213 -12.445 -27.590 1.00 94.00 465 PRO A O 1
ATOM 3598 N N . GLY A 1 466 ? 22.098 -11.754 -26.562 1.00 93.56 466 GLY A N 1
ATOM 3599 C CA . GLY A 1 466 ? 22.175 -10.460 -27.221 1.00 93.56 466 GLY A CA 1
ATOM 3600 C C . GLY A 1 466 ? 22.462 -10.566 -28.725 1.00 93.56 466 GLY A C 1
ATOM 3601 O O . GLY A 1 466 ? 22.825 -11.637 -29.225 1.00 93.56 466 GLY A O 1
ATOM 3602 N N . PRO A 1 467 ? 22.327 -9.453 -29.470 1.00 94.06 467 PRO A N 1
ATOM 3603 C CA . PRO A 1 467 ? 22.505 -9.428 -30.923 1.00 94.06 467 PRO A CA 1
ATOM 3604 C C . PRO A 1 467 ? 23.858 -9.959 -31.419 1.00 94.06 467 PRO A C 1
ATOM 3606 O O . PRO A 1 467 ? 23.943 -10.421 -32.554 1.00 94.06 467 PRO A O 1
ATOM 3609 N N . ASN A 1 468 ? 24.903 -9.924 -30.584 1.00 95.06 468 ASN A N 1
ATOM 3610 C CA . ASN A 1 468 ? 26.246 -10.407 -30.911 1.00 95.06 468 ASN A CA 1
ATOM 3611 C C . ASN A 1 468 ? 26.630 -11.669 -30.115 1.00 95.06 468 ASN A C 1
ATOM 3613 O O . ASN A 1 468 ? 27.821 -11.952 -29.941 1.00 95.06 468 ASN A O 1
ATOM 3617 N N . GLY A 1 469 ? 25.638 -12.412 -29.614 1.00 95.25 469 GLY A N 1
ATOM 3618 C CA . GLY A 1 469 ? 25.833 -13.630 -28.827 1.00 95.25 469 GLY A CA 1
ATOM 3619 C C . GLY A 1 469 ? 26.209 -13.381 -27.365 1.00 95.25 469 GLY A C 1
ATOM 3620 O O . GLY A 1 469 ? 26.764 -14.267 -26.722 1.00 95.25 469 GLY A O 1
ATOM 3621 N N . GLU A 1 470 ? 25.957 -12.186 -26.829 1.00 97.50 470 GLU A N 1
ATOM 3622 C CA . GLU A 1 470 ? 26.161 -11.895 -25.411 1.00 97.50 470 GLU A CA 1
ATOM 3623 C C . GLU A 1 470 ? 25.218 -12.735 -24.535 1.00 97.50 470 GLU A C 1
ATOM 3625 O O . GLU A 1 470 ? 24.000 -12.667 -24.681 1.00 97.50 470 GLU A O 1
ATOM 3630 N N . GLU A 1 471 ? 25.763 -13.509 -23.597 1.00 97.31 471 GLU A N 1
ATOM 3631 C CA . GLU A 1 471 ? 24.960 -14.356 -22.698 1.00 97.31 471 GLU A CA 1
ATOM 3632 C C . GLU A 1 471 ? 24.544 -13.656 -21.399 1.00 97.31 471 GLU A C 1
ATOM 3634 O O . GLU A 1 471 ? 23.775 -14.217 -20.618 1.00 97.31 471 GLU A O 1
ATOM 3639 N N . TYR A 1 472 ? 25.037 -12.443 -21.145 1.00 98.12 472 TYR A N 1
ATOM 3640 C CA . TYR A 1 472 ? 24.773 -11.706 -19.915 1.00 98.12 472 TYR A CA 1
ATOM 3641 C C . TYR A 1 472 ? 24.234 -10.311 -20.215 1.00 98.12 472 TYR A C 1
ATOM 3643 O O . TYR A 1 472 ? 24.516 -9.722 -21.259 1.00 98.12 472 TYR A O 1
ATOM 3651 N N . ALA A 1 473 ? 23.480 -9.761 -19.271 1.00 98.00 473 ALA A N 1
ATOM 3652 C CA . ALA A 1 473 ? 23.074 -8.366 -19.292 1.00 98.00 473 ALA A CA 1
ATOM 3653 C C . ALA A 1 473 ? 23.041 -7.782 -17.881 1.00 98.00 473 ALA A C 1
ATOM 3655 O O . ALA A 1 473 ? 22.841 -8.498 -16.900 1.00 98.00 473 ALA A O 1
ATOM 3656 N N . TRP A 1 474 ? 23.199 -6.468 -17.791 1.00 97.94 474 TRP A N 1
ATOM 3657 C CA . TRP A 1 474 ? 22.778 -5.681 -16.637 1.00 97.94 474 TRP A CA 1
ATOM 3658 C C . TRP A 1 474 ? 21.689 -4.702 -17.079 1.00 97.94 474 TRP A C 1
ATOM 3660 O O . TRP A 1 474 ? 21.422 -4.536 -18.270 1.00 97.94 474 TRP A O 1
ATOM 3670 N N . TYR A 1 475 ? 21.032 -4.078 -16.112 1.00 98.44 475 TYR A N 1
ATOM 3671 C CA . TYR A 1 475 ? 19.867 -3.238 -16.355 1.00 98.44 475 TYR A CA 1
ATOM 3672 C C . TYR A 1 475 ? 20.162 -1.822 -15.892 1.00 98.44 475 TYR A C 1
ATOM 3674 O O . TYR A 1 475 ? 20.094 -1.543 -14.699 1.00 98.44 475 TYR A O 1
ATOM 3682 N N . GLN A 1 476 ? 20.520 -0.943 -16.824 1.00 98.38 476 GLN A N 1
ATOM 3683 C CA . GLN A 1 476 ? 20.843 0.446 -16.531 1.00 98.38 476 GLN A CA 1
ATOM 3684 C C . GLN A 1 476 ? 19.572 1.220 -16.182 1.00 98.38 476 GLN A C 1
ATOM 3686 O O . GLN A 1 476 ? 18.643 1.280 -16.987 1.00 98.38 476 GLN A O 1
ATOM 3691 N N . CYS A 1 477 ? 19.536 1.846 -15.009 1.00 98.25 477 CYS A N 1
ATOM 3692 C CA . CYS A 1 477 ? 18.418 2.693 -14.613 1.00 98.25 477 CYS A CA 1
ATOM 3693 C C . CYS A 1 477 ? 18.407 4.010 -15.381 1.00 98.25 477 CYS A C 1
ATOM 3695 O O . CYS A 1 477 ? 19.447 4.557 -15.759 1.00 98.25 477 CYS A O 1
ATOM 3697 N N . THR A 1 478 ? 17.209 4.555 -15.550 1.00 97.50 478 THR A N 1
ATOM 3698 C CA . THR A 1 478 ? 17.005 5.847 -16.191 1.00 97.50 478 THR A CA 1
ATOM 3699 C C . THR A 1 478 ? 16.231 6.804 -15.292 1.00 97.50 478 THR A C 1
ATOM 3701 O O . THR A 1 478 ? 15.582 6.409 -14.325 1.00 97.50 478 THR A O 1
ATOM 3704 N N . VAL A 1 479 ? 16.314 8.089 -15.620 1.00 94.56 479 VAL A N 1
ATOM 3705 C CA . VAL A 1 479 ? 15.532 9.169 -15.018 1.00 94.56 479 VAL A CA 1
ATOM 3706 C C . VAL A 1 479 ? 14.858 9.985 -16.113 1.00 94.56 479 VAL A C 1
ATOM 3708 O O . VAL A 1 479 ? 15.062 9.772 -17.313 1.00 94.56 479 VAL A O 1
ATOM 3711 N N . SER A 1 480 ? 14.034 10.947 -15.698 1.00 89.25 480 SER A N 1
ATOM 3712 C CA . SER A 1 480 ? 13.334 11.850 -16.615 1.00 89.25 480 SER A CA 1
ATOM 3713 C C . SER A 1 480 ? 12.449 11.079 -17.602 1.00 89.25 480 SER A C 1
ATOM 3715 O O . SER A 1 480 ? 12.434 11.392 -18.787 1.00 89.25 480 SER A O 1
ATOM 3717 N N . GLY A 1 481 ? 11.721 10.068 -17.111 1.00 83.56 481 GLY A N 1
ATOM 3718 C CA . GLY A 1 481 ? 10.828 9.228 -17.917 1.00 83.56 481 GLY A CA 1
ATOM 3719 C C . GLY A 1 481 ? 11.566 8.490 -19.033 1.00 83.56 481 GLY A C 1
ATOM 3720 O O . GLY A 1 481 ? 11.241 8.677 -20.202 1.00 83.56 481 GLY A O 1
ATOM 3721 N N . GLY A 1 482 ? 12.622 7.744 -18.698 1.00 88.38 482 GLY A N 1
ATOM 3722 C CA . GLY A 1 482 ? 13.351 6.921 -19.671 1.00 88.38 482 GLY A CA 1
ATOM 3723 C C . GLY A 1 482 ? 14.406 7.636 -20.523 1.00 88.38 482 GLY A C 1
ATOM 3724 O O . GLY A 1 482 ? 15.115 6.975 -21.287 1.00 88.38 482 GLY A O 1
ATOM 3725 N N . ARG A 1 483 ? 14.513 8.971 -20.437 1.00 89.75 483 ARG A N 1
ATOM 3726 C CA . ARG A 1 483 ? 15.310 9.785 -21.377 1.00 89.75 483 ARG A CA 1
ATOM 3727 C C . ARG A 1 483 ? 16.794 9.871 -21.038 1.00 89.75 483 ARG A C 1
ATOM 3729 O O . ARG A 1 483 ? 17.606 10.008 -21.946 1.00 89.75 483 ARG A O 1
ATOM 3736 N N . GLU A 1 484 ? 17.148 9.801 -19.761 1.00 96.06 484 GLU A N 1
ATOM 3737 C CA . GLU A 1 484 ? 18.530 9.943 -19.297 1.00 96.06 484 GLU A CA 1
ATOM 3738 C C . GLU A 1 484 ? 18.967 8.668 -18.574 1.00 96.06 484 GLU A C 1
ATOM 3740 O O . GLU A 1 484 ? 18.358 8.290 -17.577 1.00 96.06 484 GLU A O 1
ATOM 3745 N N . GLY A 1 485 ? 20.016 8.007 -19.069 1.00 96.94 485 GLY A N 1
ATOM 3746 C CA . GLY A 1 485 ? 20.631 6.863 -18.394 1.00 96.94 485 GLY A CA 1
ATOM 3747 C C . GLY A 1 485 ? 21.513 7.304 -17.228 1.00 96.94 485 GLY A C 1
ATOM 3748 O O . GLY A 1 485 ? 22.219 8.307 -17.323 1.00 96.94 485 GLY A O 1
ATOM 3749 N N . ARG A 1 486 ? 21.488 6.542 -16.134 1.00 97.62 486 ARG A N 1
ATOM 3750 C CA . ARG A 1 486 ? 22.284 6.797 -14.929 1.00 97.62 486 ARG A CA 1
ATOM 3751 C C . ARG A 1 486 ? 23.342 5.710 -14.723 1.00 97.62 486 ARG A C 1
ATOM 3753 O O . ARG A 1 486 ? 23.150 4.582 -15.183 1.00 97.62 486 ARG A O 1
ATOM 3760 N N . PRO A 1 487 ? 24.471 6.014 -14.065 1.00 95.31 487 PRO A N 1
ATOM 3761 C CA . PRO A 1 487 ? 25.505 5.032 -13.745 1.00 95.31 487 PRO A CA 1
ATOM 3762 C C . PRO A 1 487 ? 25.102 4.198 -12.515 1.00 95.31 487 PRO A C 1
ATOM 3764 O O . PRO A 1 487 ? 25.799 4.175 -11.507 1.00 95.31 487 PRO A O 1
ATOM 3767 N N . ILE A 1 488 ? 23.939 3.549 -12.580 1.00 97.81 488 ILE A N 1
ATOM 3768 C CA . ILE A 1 488 ? 23.418 2.671 -11.530 1.00 97.81 488 ILE A CA 1
ATOM 3769 C C . ILE A 1 488 ? 22.578 1.563 -12.167 1.00 97.81 488 ILE A C 1
ATOM 3771 O O . ILE A 1 488 ? 21.790 1.814 -13.086 1.00 97.81 488 ILE A O 1
ATOM 3775 N N . GLY A 1 489 ? 22.766 0.330 -11.701 1.00 98.25 489 GLY A N 1
ATOM 3776 C CA . GLY A 1 489 ? 21.969 -0.814 -12.124 1.00 98.25 489 GLY A CA 1
ATOM 3777 C C . GLY A 1 489 ? 20.653 -0.937 -11.350 1.00 98.25 489 GLY A C 1
ATOM 3778 O O . GLY A 1 489 ? 20.513 -0.453 -10.225 1.00 98.25 489 GLY A O 1
ATOM 3779 N N . ALA A 1 490 ? 19.670 -1.613 -11.945 1.00 98.56 490 ALA A N 1
ATOM 3780 C CA . ALA A 1 490 ? 18.361 -1.855 -11.337 1.00 98.56 490 ALA A CA 1
ATOM 3781 C C . ALA A 1 490 ? 18.462 -2.636 -10.026 1.00 98.56 490 ALA A C 1
ATOM 3783 O O . ALA A 1 490 ? 17.704 -2.374 -9.096 1.00 98.56 490 ALA A O 1
ATOM 3784 N N . TYR A 1 491 ? 19.415 -3.566 -9.941 1.00 98.69 491 TYR A N 1
ATOM 3785 C CA . TYR A 1 491 ? 19.682 -4.331 -8.727 1.00 98.69 491 TYR A CA 1
ATOM 3786 C C . TYR A 1 491 ? 20.173 -3.421 -7.596 1.00 98.69 491 TYR A C 1
ATOM 3788 O O . TYR A 1 491 ? 19.611 -3.437 -6.502 1.00 98.69 491 TYR A O 1
ATOM 3796 N N . GLU A 1 492 ? 21.185 -2.594 -7.866 1.00 98.69 492 GLU A N 1
ATOM 3797 C CA . GLU A 1 492 ? 21.762 -1.672 -6.887 1.00 98.69 492 GLU A CA 1
ATOM 3798 C C . GLU A 1 492 ? 20.729 -0.639 -6.432 1.00 98.69 492 GLU A C 1
ATOM 3800 O O . GLU A 1 492 ? 20.579 -0.402 -5.232 1.00 98.69 492 GLU A O 1
ATOM 3805 N N . LEU A 1 493 ? 19.961 -0.089 -7.379 1.00 98.75 493 LEU A N 1
ATOM 3806 C CA . LEU A 1 493 ? 18.865 0.826 -7.082 1.00 98.75 493 LEU A CA 1
ATOM 3807 C C . LEU A 1 493 ? 17.817 0.164 -6.182 1.00 98.75 493 LEU A C 1
ATOM 3809 O O . LEU A 1 493 ? 17.459 0.734 -5.157 1.00 98.75 493 LEU A O 1
ATOM 3813 N N . ALA A 1 494 ? 17.354 -1.042 -6.525 1.00 98.75 494 ALA A N 1
ATOM 3814 C CA . ALA A 1 494 ? 16.333 -1.757 -5.761 1.00 98.75 494 ALA A CA 1
ATOM 3815 C C . ALA A 1 494 ? 16.763 -2.018 -4.307 1.00 98.75 494 ALA A C 1
ATOM 3817 O O . ALA A 1 494 ? 15.973 -1.805 -3.386 1.00 98.75 494 ALA A O 1
ATOM 3818 N N . LYS A 1 495 ? 18.024 -2.417 -4.085 1.00 98.62 495 LYS A N 1
ATOM 3819 C CA . LYS A 1 495 ? 18.586 -2.589 -2.734 1.00 98.62 495 LYS A CA 1
ATOM 3820 C C . LYS A 1 495 ? 18.665 -1.266 -1.972 1.00 98.62 495 LYS A C 1
ATOM 3822 O O . LYS A 1 495 ? 18.303 -1.220 -0.800 1.00 98.62 495 LYS A O 1
ATOM 3827 N N . ALA A 1 496 ? 19.119 -0.199 -2.625 1.00 98.62 496 ALA A N 1
ATOM 3828 C CA . ALA A 1 496 ? 19.262 1.108 -1.995 1.00 98.62 496 ALA A CA 1
ATOM 3829 C C . ALA A 1 496 ? 17.908 1.706 -1.582 1.00 98.62 496 ALA A C 1
ATOM 3831 O O . ALA A 1 496 ? 17.769 2.207 -0.470 1.00 98.62 496 ALA A O 1
ATOM 3832 N N . VAL A 1 497 ? 16.889 1.634 -2.441 1.00 98.62 497 VAL A N 1
ATOM 3833 C CA . VAL A 1 497 ? 15.584 2.241 -2.134 1.00 98.62 497 VAL A CA 1
ATOM 3834 C C . VAL A 1 497 ? 14.807 1.470 -1.071 1.00 98.62 497 VAL A C 1
ATOM 3836 O O . VAL A 1 497 ? 14.093 2.091 -0.285 1.00 98.62 497 VAL A O 1
ATOM 3839 N N . GLU A 1 498 ? 14.982 0.146 -0.997 1.00 98.44 498 GLU A N 1
ATOM 3840 C CA . GLU A 1 498 ? 14.492 -0.672 0.120 1.00 98.44 498 GLU A CA 1
ATOM 3841 C C . GLU A 1 498 ? 15.053 -0.155 1.454 1.00 98.44 498 GLU A C 1
ATOM 3843 O O . GLU A 1 498 ? 14.296 0.092 2.395 1.00 98.44 498 GLU A O 1
ATOM 3848 N N . GLU A 1 499 ? 16.363 0.098 1.515 1.00 97.88 499 GLU A N 1
ATOM 3849 C CA . GLU A 1 499 ? 17.002 0.662 2.705 1.00 97.88 499 GLU A CA 1
ATOM 3850 C C . GLU A 1 499 ? 16.495 2.071 3.037 1.00 97.88 499 GLU A C 1
ATOM 3852 O O . GLU A 1 499 ? 16.322 2.410 4.210 1.00 97.88 499 GLU A O 1
ATOM 3857 N N . LEU A 1 500 ? 16.216 2.890 2.026 1.00 98.12 500 LEU A N 1
ATOM 3858 C CA . LEU A 1 500 ? 15.733 4.265 2.195 1.00 98.12 500 LEU A CA 1
ATOM 3859 C C . LEU A 1 500 ? 14.242 4.363 2.566 1.00 98.12 500 LEU A C 1
ATOM 3861 O O . LEU A 1 500 ? 13.742 5.467 2.775 1.00 98.12 500 LEU A O 1
ATOM 3865 N N . GLY A 1 501 ? 13.539 3.234 2.694 1.00 96.75 501 GLY A N 1
ATOM 3866 C CA . GLY A 1 501 ? 12.165 3.190 3.199 1.00 96.75 501 GLY A CA 1
ATOM 3867 C C . GLY A 1 501 ? 11.089 2.967 2.138 1.00 96.75 501 GLY A C 1
ATOM 3868 O O . GLY A 1 501 ? 9.907 3.130 2.440 1.00 96.75 501 GLY A O 1
ATOM 3869 N N . ALA A 1 502 ? 11.450 2.566 0.915 1.00 98.38 502 ALA A N 1
ATOM 3870 C CA . ALA A 1 502 ? 10.463 2.066 -0.040 1.00 98.38 502 ALA A CA 1
ATOM 3871 C C . ALA A 1 502 ? 9.753 0.826 0.529 1.00 98.38 502 ALA A C 1
ATOM 3873 O O . ALA A 1 502 ? 10.375 -0.029 1.161 1.00 98.38 502 ALA A O 1
ATOM 3874 N N . GLY A 1 503 ? 8.443 0.719 0.311 1.00 98.19 503 GLY A N 1
ATOM 3875 C CA . GLY A 1 503 ? 7.656 -0.454 0.696 1.00 98.19 503 GLY A CA 1
ATOM 3876 C C . GLY A 1 503 ? 7.199 -1.300 -0.476 1.00 98.19 503 GLY A C 1
ATOM 3877 O O . GLY A 1 503 ? 6.638 -2.362 -0.246 1.00 98.19 503 GLY A O 1
ATOM 3878 N N . GLU A 1 504 ? 7.408 -0.855 -1.712 1.00 98.81 504 GLU A N 1
ATOM 3879 C CA . GLU A 1 504 ? 7.043 -1.590 -2.920 1.00 98.81 504 GLU A CA 1
ATOM 3880 C C . GLU A 1 504 ? 7.834 -1.060 -4.125 1.00 98.81 504 GLU A C 1
ATOM 3882 O O . GLU A 1 504 ? 8.104 0.138 -4.224 1.00 98.81 504 GLU A O 1
ATOM 3887 N N . ILE A 1 505 ? 8.201 -1.941 -5.055 1.00 98.88 505 ILE A N 1
ATOM 3888 C CA . ILE A 1 505 ? 8.869 -1.567 -6.308 1.00 98.88 505 ILE A CA 1
ATOM 3889 C C . ILE A 1 505 ? 7.899 -1.766 -7.466 1.00 98.88 505 ILE A C 1
ATOM 3891 O O . ILE A 1 505 ? 7.428 -2.877 -7.698 1.00 98.88 505 ILE A O 1
ATOM 3895 N N . LEU A 1 506 ? 7.646 -0.702 -8.224 1.00 98.69 506 LEU A N 1
ATOM 3896 C CA . LEU A 1 506 ? 7.058 -0.769 -9.555 1.00 98.69 506 LEU A CA 1
ATOM 3897 C C . LEU A 1 506 ? 8.187 -0.938 -10.574 1.00 98.69 506 LEU A C 1
ATOM 3899 O O . LEU A 1 506 ? 8.904 0.013 -10.876 1.00 98.69 506 LEU A O 1
ATOM 3903 N N . LEU A 1 507 ? 8.371 -2.162 -11.064 1.00 98.69 507 LEU A N 1
ATOM 3904 C CA . LEU A 1 507 ? 9.477 -2.509 -11.948 1.00 98.69 507 LEU A CA 1
ATOM 3905 C C . LEU A 1 507 ? 9.005 -2.511 -13.401 1.00 98.69 507 LEU A C 1
ATOM 3907 O O . LEU A 1 507 ? 8.383 -3.473 -13.855 1.00 98.69 507 LEU A O 1
ATOM 3911 N N . ASN A 1 508 ? 9.291 -1.422 -14.110 1.00 97.81 508 ASN A N 1
ATOM 3912 C CA . ASN A 1 508 ? 9.020 -1.305 -15.539 1.00 97.81 508 ASN A CA 1
ATOM 3913 C C . ASN A 1 508 ? 10.145 -1.969 -16.354 1.00 97.81 508 ASN A C 1
ATOM 3915 O O . ASN A 1 508 ? 11.175 -2.377 -15.817 1.00 97.81 508 ASN A O 1
ATOM 3919 N N . CYS A 1 509 ? 9.953 -2.070 -17.666 1.00 96.31 509 CYS A N 1
ATOM 3920 C CA . CYS A 1 509 ? 10.969 -2.518 -18.619 1.00 96.31 509 CYS A CA 1
ATOM 3921 C C . CYS A 1 509 ? 10.867 -1.642 -19.869 1.00 96.31 509 CYS 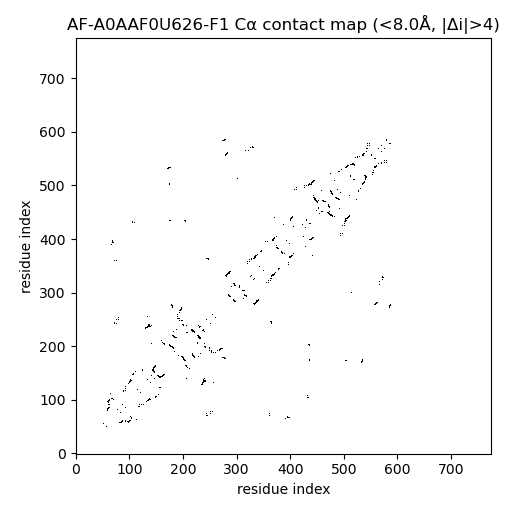A C 1
ATOM 3923 O O . CYS A 1 509 ? 9.917 -1.790 -20.640 1.00 96.31 509 CYS A O 1
ATOM 3925 N N . ILE A 1 510 ? 11.840 -0.750 -20.092 1.00 95.00 510 ILE A N 1
ATOM 3926 C CA . ILE A 1 510 ? 11.824 0.167 -21.247 1.00 95.00 510 ILE A CA 1
ATOM 3927 C C . ILE A 1 510 ? 11.798 -0.611 -22.567 1.00 95.00 510 ILE A C 1
ATOM 3929 O O . ILE A 1 510 ? 11.101 -0.219 -23.498 1.00 95.00 510 ILE A O 1
ATOM 3933 N N . ASP A 1 511 ? 12.527 -1.724 -22.637 1.00 93.25 511 ASP A N 1
ATOM 3934 C CA . ASP A 1 511 ? 12.647 -2.539 -23.851 1.00 93.25 511 ASP A CA 1
ATOM 3935 C C . ASP A 1 511 ? 11.371 -3.345 -24.161 1.00 93.25 511 ASP A C 1
ATOM 3937 O O . ASP A 1 511 ? 11.131 -3.735 -25.305 1.00 93.25 511 ASP A O 1
ATOM 3941 N N . CYS A 1 512 ? 10.541 -3.592 -23.145 1.00 93.56 512 CYS A N 1
ATOM 3942 C CA . CYS A 1 512 ? 9.316 -4.384 -23.236 1.00 93.56 512 CYS A CA 1
ATOM 3943 C C . CYS A 1 512 ? 8.068 -3.513 -23.392 1.00 93.56 512 CYS A C 1
ATOM 3945 O O . CYS A 1 512 ? 6.998 -4.014 -23.754 1.00 93.56 512 CYS A O 1
ATOM 3947 N N . ASP A 1 513 ? 8.174 -2.223 -23.073 1.00 91.94 513 ASP A N 1
ATOM 3948 C CA . ASP A 1 513 ? 7.024 -1.342 -22.996 1.00 91.94 513 ASP A CA 1
ATOM 3949 C C . ASP A 1 513 ? 6.303 -1.236 -24.345 1.00 91.94 513 ASP A C 1
ATOM 3951 O O . ASP A 1 513 ? 6.909 -1.110 -25.408 1.00 91.94 513 ASP A O 1
ATOM 3955 N N . GLY A 1 514 ? 4.979 -1.396 -24.315 1.00 88.00 514 GLY A N 1
ATOM 3956 C CA . GLY A 1 514 ? 4.145 -1.394 -25.520 1.00 88.00 514 GLY A CA 1
ATOM 3957 C C . GLY A 1 514 ? 4.282 -2.603 -26.459 1.00 88.00 514 GLY A C 1
ATOM 3958 O O . GLY A 1 514 ? 3.446 -2.748 -27.348 1.00 88.00 514 GLY A O 1
ATOM 3959 N N . GLN A 1 515 ? 5.258 -3.497 -26.267 1.00 92.38 515 GLN A N 1
ATOM 3960 C CA . GLN A 1 515 ? 5.541 -4.582 -27.219 1.00 92.38 515 GLN A CA 1
ATOM 3961 C C . GLN A 1 515 ? 4.491 -5.700 -27.213 1.00 92.38 515 GLN A C 1
ATOM 3963 O O . GLN A 1 515 ? 4.307 -6.367 -28.228 1.00 92.38 515 GLN A O 1
ATOM 3968 N N . GLY A 1 516 ? 3.826 -5.930 -26.074 1.00 94.19 516 GLY A N 1
ATOM 3969 C CA . GLY A 1 516 ? 2.817 -6.985 -25.926 1.00 94.19 516 GLY A CA 1
ATOM 3970 C C . GLY A 1 516 ? 3.374 -8.410 -26.044 1.00 94.19 516 GLY A C 1
ATOM 3971 O O . GLY A 1 516 ? 2.629 -9.315 -26.402 1.00 94.19 516 GLY A O 1
ATOM 3972 N N . LYS A 1 517 ? 4.672 -8.610 -25.778 1.00 96.12 517 LYS A N 1
ATOM 3973 C CA . LYS A 1 517 ? 5.394 -9.890 -25.939 1.00 96.12 517 LYS A CA 1
ATOM 3974 C C . LYS A 1 517 ? 5.699 -10.616 -24.622 1.00 96.12 517 LYS A C 1
ATOM 3976 O O . LYS A 1 517 ? 6.465 -11.570 -24.633 1.00 96.12 517 LYS A O 1
ATOM 3981 N N . GLY A 1 518 ? 5.144 -10.145 -23.510 1.00 97.00 518 GLY A N 1
ATOM 3982 C CA . GLY A 1 518 ? 5.435 -10.666 -22.177 1.00 97.00 518 GLY A CA 1
ATOM 3983 C C . GLY A 1 518 ? 6.288 -9.711 -21.356 1.00 97.00 518 GLY A C 1
ATOM 3984 O O . GLY A 1 518 ? 6.825 -8.727 -21.867 1.00 97.00 518 GLY A O 1
ATOM 3985 N N . PHE A 1 519 ? 6.351 -9.983 -20.057 1.00 98.19 519 PHE A N 1
ATOM 3986 C CA . PHE A 1 519 ? 7.187 -9.236 -19.123 1.00 98.19 519 PHE A CA 1
ATOM 3987 C C . PHE A 1 519 ? 8.662 -9.655 -19.248 1.00 98.19 519 PHE A C 1
ATOM 3989 O O . PHE A 1 519 ? 8.966 -10.757 -19.701 1.00 98.19 519 PHE A O 1
ATOM 3996 N N . ASP A 1 520 ? 9.593 -8.817 -18.783 1.00 98.06 520 ASP A N 1
ATOM 3997 C CA . ASP A 1 520 ? 11.003 -9.217 -18.676 1.00 98.06 520 ASP A CA 1
ATOM 3998 C C . ASP A 1 520 ? 11.227 -10.135 -17.469 1.00 98.06 520 ASP A C 1
ATOM 4000 O O . ASP A 1 520 ? 11.480 -9.682 -16.349 1.00 98.06 520 ASP A O 1
ATOM 4004 N N . ILE A 1 521 ? 11.126 -11.444 -17.692 1.00 98.50 521 ILE A N 1
ATOM 4005 C CA . ILE A 1 521 ? 11.243 -12.426 -16.612 1.00 98.50 521 ILE A CA 1
ATOM 4006 C C . ILE A 1 521 ? 12.637 -12.411 -15.964 1.00 98.50 521 ILE A C 1
ATOM 4008 O O . ILE A 1 521 ? 12.736 -12.577 -14.748 1.00 98.50 521 ILE A O 1
ATOM 4012 N N . ASP A 1 522 ? 13.706 -12.162 -16.728 1.00 98.31 522 ASP A N 1
ATOM 4013 C CA . ASP A 1 522 ? 15.073 -12.137 -16.192 1.00 98.31 522 ASP A CA 1
ATOM 4014 C C . ASP A 1 522 ? 15.279 -10.935 -15.264 1.00 98.31 522 ASP A C 1
ATOM 4016 O O . ASP A 1 522 ? 15.819 -11.082 -14.164 1.00 98.31 522 ASP A O 1
ATOM 4020 N N . LEU A 1 523 ? 14.793 -9.757 -15.667 1.00 98.62 523 LEU A N 1
ATOM 4021 C CA . LEU A 1 523 ? 14.786 -8.555 -14.833 1.00 98.62 523 LEU A CA 1
ATOM 4022 C C . LEU A 1 523 ? 13.938 -8.746 -13.570 1.00 98.62 523 LEU A C 1
ATOM 4024 O O . LEU A 1 523 ? 14.394 -8.477 -12.458 1.00 98.62 523 LEU A O 1
ATOM 4028 N N . ILE A 1 524 ? 12.700 -9.216 -13.721 1.00 98.75 524 ILE A N 1
ATOM 4029 C CA . ILE A 1 524 ? 11.775 -9.350 -12.591 1.00 98.75 524 ILE A CA 1
ATOM 4030 C C . ILE A 1 524 ? 12.303 -10.376 -11.598 1.00 98.75 524 ILE A C 1
ATOM 4032 O O . ILE A 1 524 ? 12.252 -10.140 -10.389 1.00 98.75 524 ILE A O 1
ATOM 4036 N N . LYS A 1 525 ? 12.862 -11.489 -12.077 1.00 98.56 525 LYS A N 1
ATOM 4037 C CA . LYS A 1 525 ? 13.514 -12.476 -11.220 1.00 98.56 525 LYS A CA 1
ATOM 4038 C C . LYS A 1 525 ? 14.728 -11.885 -10.504 1.00 98.56 525 LYS A C 1
ATOM 4040 O O . LYS A 1 525 ? 14.817 -12.024 -9.288 1.00 98.56 525 LYS A O 1
ATOM 4045 N N . LEU A 1 526 ? 15.608 -11.175 -11.220 1.00 98.50 526 LEU A N 1
ATOM 4046 C CA . LEU A 1 526 ? 16.786 -10.521 -10.639 1.00 98.50 526 LEU A CA 1
ATOM 4047 C C . LEU A 1 526 ? 16.417 -9.621 -9.452 1.00 98.50 526 LEU A C 1
ATOM 4049 O O . LEU A 1 526 ? 17.074 -9.682 -8.415 1.00 98.50 526 LEU A O 1
ATOM 4053 N N . ILE A 1 527 ? 15.374 -8.801 -9.595 1.00 98.69 527 ILE A N 1
ATOM 4054 C CA . ILE A 1 527 ? 14.979 -7.843 -8.557 1.00 98.69 527 ILE A CA 1
ATOM 4055 C C . ILE A 1 527 ? 14.145 -8.503 -7.461 1.00 98.69 527 ILE A C 1
ATOM 4057 O O . ILE A 1 527 ? 14.437 -8.321 -6.280 1.00 98.69 527 ILE A O 1
ATOM 4061 N N . SER A 1 528 ? 13.134 -9.299 -7.820 1.00 98.25 528 SER A N 1
ATOM 4062 C CA . SER A 1 528 ? 12.261 -9.947 -6.831 1.00 98.25 528 SER A CA 1
ATOM 4063 C C . SER A 1 528 ? 12.996 -10.968 -5.958 1.00 98.25 528 SER A C 1
ATOM 4065 O O . SER A 1 528 ? 12.599 -11.177 -4.813 1.00 98.25 528 SER A O 1
ATOM 4067 N N . ASP A 1 529 ? 14.096 -11.558 -6.427 1.00 97.50 529 ASP A N 1
ATOM 4068 C CA . ASP A 1 529 ? 14.952 -12.417 -5.600 1.00 97.50 529 ASP A CA 1
ATOM 4069 C C . ASP A 1 529 ? 15.890 -11.608 -4.676 1.00 97.50 529 ASP A C 1
ATOM 4071 O O . ASP A 1 529 ? 16.364 -12.140 -3.673 1.00 97.50 529 ASP A O 1
ATOM 4075 N N . ALA A 1 530 ? 16.143 -10.326 -4.967 1.00 97.06 530 ALA A N 1
ATOM 4076 C CA . ALA A 1 530 ? 17.138 -9.497 -4.277 1.00 97.06 530 ALA A CA 1
ATOM 4077 C C . ALA A 1 530 ? 16.598 -8.662 -3.100 1.00 97.06 530 ALA A C 1
ATOM 4079 O O . ALA A 1 530 ? 17.335 -8.376 -2.146 1.00 97.06 530 ALA A O 1
ATOM 4080 N N . VAL A 1 531 ? 15.337 -8.230 -3.172 1.00 98.00 531 VAL A N 1
ATOM 4081 C CA . VAL A 1 531 ? 14.708 -7.353 -2.166 1.00 98.00 531 VAL A CA 1
ATOM 4082 C C . VAL A 1 531 ? 13.695 -8.105 -1.317 1.00 98.00 531 VAL A C 1
ATOM 4084 O O . VAL A 1 531 ? 13.092 -9.062 -1.775 1.00 98.00 531 VAL A O 1
ATOM 4087 N N . SER A 1 532 ? 13.457 -7.670 -0.085 1.00 97.56 532 SER A N 1
ATOM 4088 C CA . SER A 1 532 ? 12.429 -8.208 0.817 1.00 97.56 532 SER A CA 1
ATOM 4089 C C . SER A 1 532 ? 11.093 -7.456 0.756 1.00 97.56 532 SER A C 1
ATOM 4091 O O . SER A 1 532 ? 10.116 -7.901 1.354 1.00 97.56 532 SER A O 1
ATOM 4093 N N . ILE A 1 533 ? 11.011 -6.359 0.003 1.00 98.56 533 ILE A N 1
ATOM 4094 C CA . ILE A 1 533 ? 9.759 -5.640 -0.277 1.00 98.56 533 ILE A CA 1
ATOM 4095 C C . ILE A 1 533 ? 9.024 -6.222 -1.506 1.00 98.56 533 ILE A C 1
ATOM 4097 O O . ILE A 1 533 ? 9.656 -6.838 -2.369 1.00 98.56 533 ILE A O 1
ATOM 4101 N N . PRO A 1 534 ? 7.688 -6.081 -1.606 1.00 98.69 534 PRO A N 1
ATOM 4102 C CA . PRO A 1 534 ? 6.918 -6.466 -2.790 1.00 98.69 534 PRO A CA 1
ATOM 4103 C C . PRO A 1 534 ? 7.437 -5.852 -4.101 1.00 98.69 534 PRO A C 1
ATOM 4105 O O . PRO A 1 534 ? 7.790 -4.674 -4.153 1.00 98.69 534 PRO A O 1
ATOM 4108 N N . VAL A 1 535 ? 7.415 -6.643 -5.179 1.00 98.88 535 VAL A N 1
ATOM 4109 C CA . VAL A 1 535 ? 7.763 -6.206 -6.544 1.00 98.88 535 VAL A CA 1
ATOM 4110 C C . VAL A 1 535 ? 6.556 -6.384 -7.462 1.00 98.88 535 VAL A C 1
ATOM 4112 O O . VAL A 1 535 ? 5.974 -7.473 -7.531 1.00 98.88 535 VAL A O 1
ATOM 4115 N N . ILE A 1 536 ? 6.185 -5.314 -8.159 1.00 98.88 536 ILE A N 1
ATOM 4116 C CA . ILE A 1 536 ? 5.166 -5.275 -9.205 1.00 98.88 536 ILE A CA 1
ATOM 4117 C C . ILE A 1 536 ? 5.875 -5.430 -10.552 1.00 98.88 536 ILE A C 1
ATOM 4119 O O . ILE A 1 536 ? 6.701 -4.593 -10.914 1.00 98.88 536 ILE A O 1
ATOM 4123 N N . ALA A 1 537 ? 5.525 -6.469 -11.305 1.00 98.81 537 ALA A N 1
ATOM 4124 C CA . ALA A 1 537 ? 5.933 -6.621 -12.696 1.00 98.81 537 ALA A CA 1
ATOM 4125 C C . ALA A 1 537 ? 5.138 -5.666 -13.595 1.00 98.81 537 ALA A C 1
ATOM 4127 O O . ALA A 1 537 ? 3.907 -5.662 -13.547 1.00 98.81 537 ALA A O 1
ATOM 4128 N N . SER A 1 538 ? 5.818 -4.875 -14.419 1.00 97.88 538 SER A N 1
ATOM 4129 C CA . SER A 1 538 ? 5.206 -3.914 -15.340 1.00 97.88 538 SER A CA 1
ATOM 4130 C C . SER A 1 538 ? 5.914 -3.931 -16.701 1.00 97.88 538 SER A C 1
ATOM 4132 O O . SER A 1 538 ? 7.021 -4.449 -16.822 1.00 97.88 538 SER A O 1
ATOM 4134 N N . SER A 1 539 ? 5.256 -3.357 -17.714 1.00 94.88 539 SER A N 1
ATOM 4135 C CA . SER A 1 539 ? 5.670 -3.289 -19.128 1.00 94.88 539 SER A CA 1
ATOM 4136 C C . SER A 1 539 ? 5.768 -4.644 -19.853 1.00 94.88 539 SER A C 1
ATOM 4138 O O . SER A 1 539 ? 6.512 -5.540 -19.469 1.00 94.88 539 SER A O 1
ATOM 4140 N N . GLY A 1 540 ? 5.033 -4.776 -20.965 1.00 95.06 540 GLY A N 1
ATOM 4141 C CA . GLY A 1 540 ? 5.135 -5.917 -21.892 1.00 95.06 540 GLY A CA 1
ATOM 4142 C C . GLY A 1 540 ? 3.955 -6.897 -21.902 1.00 95.06 540 GLY A C 1
ATOM 4143 O O . GLY A 1 540 ? 3.820 -7.674 -22.850 1.00 95.06 540 GLY A O 1
ATOM 4144 N N . ALA A 1 541 ? 3.043 -6.821 -20.926 1.00 97.19 541 ALA A N 1
ATOM 4145 C CA . ALA A 1 541 ? 1.808 -7.611 -20.919 1.00 97.19 541 ALA A CA 1
ATOM 4146 C C . ALA A 1 541 ? 1.002 -7.440 -22.224 1.00 97.19 541 ALA A C 1
ATOM 4148 O O . ALA A 1 541 ? 0.856 -6.333 -22.745 1.00 97.19 541 ALA A O 1
ATOM 4149 N N . GLY A 1 542 ? 0.466 -8.550 -22.733 1.00 96.75 542 GLY A N 1
ATOM 4150 C CA . GLY A 1 542 ? -0.103 -8.663 -24.083 1.00 96.75 542 GLY A CA 1
ATOM 4151 C C . GLY A 1 542 ? -1.164 -9.756 -24.206 1.00 96.75 542 GLY A C 1
ATOM 4152 O O . GLY A 1 542 ? -2.086 -9.616 -25.000 1.00 96.75 542 GLY A O 1
ATOM 4153 N N . ALA A 1 543 ? -1.067 -10.795 -23.374 1.00 98.00 543 ALA A N 1
ATOM 4154 C CA . ALA A 1 543 ? -2.007 -11.905 -23.282 1.00 98.00 543 ALA A CA 1
ATOM 4155 C C . ALA A 1 543 ? -2.175 -12.342 -21.811 1.00 98.00 543 ALA A C 1
ATOM 4157 O O . ALA A 1 543 ? -1.408 -11.899 -20.946 1.00 98.00 543 ALA A O 1
ATOM 4158 N N . VAL A 1 544 ? -3.174 -13.182 -21.515 1.00 98.44 544 VAL A N 1
ATOM 4159 C CA . VAL A 1 544 ? -3.435 -13.668 -20.143 1.00 98.44 544 VAL A CA 1
ATOM 4160 C C . VAL A 1 544 ? -2.296 -14.557 -19.632 1.00 98.44 544 VAL A C 1
ATOM 4162 O O . VAL A 1 544 ? -1.943 -14.496 -18.455 1.00 98.44 544 VAL A O 1
ATOM 4165 N N . GLU A 1 545 ? -1.642 -15.290 -20.531 1.00 98.56 545 GLU A N 1
ATOM 4166 C CA . GLU A 1 545 ? -0.552 -16.224 -20.246 1.00 98.56 545 GLU A CA 1
ATOM 4167 C C . GLU A 1 545 ? 0.680 -15.508 -19.683 1.00 98.56 545 GLU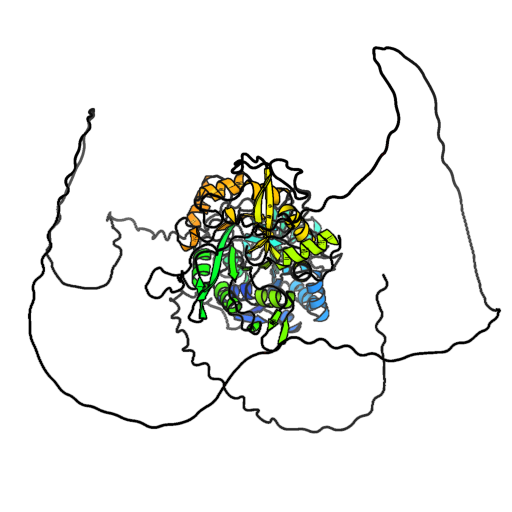 A C 1
ATOM 4169 O O . GLU A 1 545 ? 1.377 -16.063 -18.836 1.00 98.56 545 GLU A O 1
ATOM 4174 N N . HIS A 1 546 ? 0.914 -14.248 -20.071 1.00 98.69 546 HIS A N 1
ATOM 4175 C CA . HIS A 1 546 ? 2.026 -13.448 -19.542 1.00 98.69 546 HIS A CA 1
ATOM 4176 C C . HIS A 1 546 ? 1.896 -13.220 -18.026 1.00 98.69 546 HIS A C 1
ATOM 4178 O O . HIS A 1 546 ? 2.901 -13.096 -17.328 1.00 98.69 546 HIS A O 1
ATOM 4184 N N . PHE A 1 547 ? 0.669 -13.176 -17.492 1.00 98.69 547 PHE A N 1
ATOM 4185 C CA . PHE A 1 547 ? 0.435 -13.070 -16.049 1.00 98.69 547 PHE A CA 1
ATOM 4186 C C . PHE A 1 547 ? 0.744 -14.392 -15.337 1.00 98.69 547 PHE A C 1
ATOM 4188 O O . PHE A 1 547 ? 1.345 -14.393 -14.262 1.00 98.69 547 PHE A O 1
ATOM 4195 N N . THR A 1 548 ? 0.375 -15.522 -15.940 1.00 98.62 548 THR A N 1
ATOM 4196 C CA . THR A 1 548 ? 0.708 -16.851 -15.412 1.00 98.62 548 THR A CA 1
ATOM 4197 C C . THR A 1 548 ? 2.218 -17.079 -15.415 1.00 98.62 548 THR A C 1
ATOM 4199 O O . THR A 1 548 ? 2.771 -17.487 -14.393 1.00 98.62 548 THR A O 1
ATOM 4202 N N . GLU A 1 549 ? 2.895 -16.762 -16.522 1.00 98.56 549 GLU A N 1
ATOM 4203 C CA . GLU A 1 549 ? 4.351 -16.865 -16.672 1.00 98.56 549 GLU A CA 1
ATOM 4204 C C . GLU A 1 549 ? 5.072 -16.081 -15.570 1.00 98.56 549 GLU A C 1
ATOM 4206 O O . GLU A 1 549 ? 5.831 -16.657 -14.787 1.00 98.56 549 GLU A O 1
ATOM 4211 N N . VAL A 1 550 ? 4.772 -14.785 -15.423 1.00 98.75 550 VAL A N 1
ATOM 4212 C CA . VAL A 1 550 ? 5.474 -13.947 -14.442 1.00 98.75 550 VAL A CA 1
ATOM 4213 C C . VAL A 1 550 ? 5.244 -14.409 -13.003 1.00 98.75 550 VAL A C 1
ATOM 4215 O O . VAL A 1 550 ? 6.173 -14.368 -12.195 1.00 98.75 550 VAL A O 1
ATOM 4218 N N . PHE A 1 551 ? 4.047 -14.897 -12.661 1.00 98.62 551 PHE A N 1
ATOM 4219 C CA . PHE A 1 551 ? 3.761 -15.383 -11.310 1.00 98.62 551 PHE A CA 1
ATOM 4220 C C . PHE A 1 551 ? 4.311 -16.779 -11.013 1.00 98.62 551 PHE A C 1
ATOM 4222 O O . PHE A 1 551 ? 4.509 -17.086 -9.835 1.00 98.62 551 PHE A O 1
ATOM 4229 N N . ARG A 1 552 ? 4.545 -17.617 -12.030 1.00 98.31 552 ARG A N 1
ATOM 4230 C CA . ARG A 1 552 ? 5.153 -18.947 -11.863 1.00 98.31 552 ARG A CA 1
ATOM 4231 C C . ARG A 1 552 ? 6.673 -18.896 -11.846 1.00 98.31 552 ARG A C 1
ATOM 4233 O O . ARG A 1 552 ? 7.296 -19.663 -11.119 1.00 98.31 552 ARG A O 1
ATOM 4240 N N . GLU A 1 553 ? 7.265 -18.006 -12.633 1.00 98.25 553 GLU A N 1
ATOM 4241 C CA . GLU A 1 553 ? 8.711 -18.000 -12.858 1.00 98.25 553 GLU A CA 1
ATOM 4242 C C . GLU A 1 553 ? 9.477 -17.002 -11.986 1.00 98.25 553 GLU A C 1
ATOM 4244 O O . GLU A 1 553 ? 10.708 -17.058 -11.896 1.00 98.25 553 GLU A O 1
ATOM 4249 N N . THR A 1 554 ? 8.763 -16.099 -11.314 1.00 98.50 554 THR A N 1
ATOM 4250 C CA . THR A 1 554 ? 9.360 -15.058 -10.474 1.00 98.50 554 THR A CA 1
ATOM 4251 C C . THR A 1 554 ? 8.666 -14.947 -9.124 1.00 98.50 554 THR A C 1
ATOM 4253 O O . THR A 1 554 ? 7.591 -15.500 -8.891 1.00 98.50 554 THR A O 1
ATOM 4256 N N . ASN A 1 555 ? 9.259 -14.154 -8.233 1.00 97.56 555 ASN A N 1
ATOM 4257 C CA . ASN A 1 555 ? 8.648 -13.809 -6.959 1.00 97.56 555 ASN A CA 1
ATOM 4258 C C . ASN A 1 555 ? 7.816 -12.513 -7.011 1.00 97.56 555 ASN A C 1
ATOM 4260 O O . ASN A 1 555 ? 7.565 -11.904 -5.965 1.00 97.56 555 ASN A O 1
ATOM 4264 N N . ALA A 1 556 ? 7.365 -12.088 -8.199 1.00 98.44 556 ALA A N 1
ATOM 4265 C CA . ALA A 1 556 ? 6.487 -10.933 -8.350 1.00 98.44 556 ALA A CA 1
ATOM 4266 C C . ALA A 1 556 ? 5.243 -11.058 -7.452 1.00 98.44 556 ALA A C 1
ATOM 4268 O O . ALA A 1 556 ? 4.549 -12.084 -7.414 1.00 98.44 556 ALA A O 1
ATOM 4269 N N . SER A 1 557 ? 4.964 -9.999 -6.696 1.00 98.31 557 SER A N 1
ATOM 4270 C CA . SER A 1 557 ? 3.803 -9.907 -5.804 1.00 98.31 557 SER A CA 1
ATOM 4271 C C . SER A 1 557 ? 2.553 -9.420 -6.540 1.00 98.31 557 SER A C 1
ATOM 4273 O O . SER A 1 557 ? 1.433 -9.685 -6.100 1.00 98.31 557 SER A O 1
ATOM 4275 N N . ALA A 1 558 ? 2.743 -8.722 -7.657 1.00 98.81 558 ALA A N 1
ATOM 4276 C CA . ALA A 1 558 ? 1.685 -8.199 -8.507 1.00 98.81 558 ALA A CA 1
ATOM 4277 C C . ALA A 1 558 ? 2.154 -8.092 -9.957 1.00 98.81 558 ALA A C 1
ATOM 4279 O O . ALA A 1 558 ? 3.356 -8.062 -10.224 1.00 98.81 558 ALA A O 1
ATOM 4280 N N . ALA A 1 559 ? 1.194 -7.978 -10.865 1.00 98.75 559 ALA A N 1
ATOM 4281 C CA . ALA A 1 559 ? 1.427 -7.665 -12.263 1.00 98.75 559 ALA A CA 1
ATOM 4282 C C . ALA A 1 559 ? 0.530 -6.493 -12.668 1.00 98.75 559 ALA A C 1
ATOM 4284 O O . ALA A 1 559 ? -0.660 -6.457 -12.337 1.00 98.75 559 ALA A O 1
ATOM 4285 N N . LEU A 1 560 ? 1.119 -5.525 -13.359 1.00 98.44 560 LEU A N 1
ATOM 4286 C CA . LEU A 1 560 ? 0.477 -4.301 -13.804 1.00 98.44 560 LEU A CA 1
ATOM 4287 C C . LEU A 1 560 ? 0.381 -4.294 -15.324 1.00 98.44 560 LEU A C 1
ATOM 4289 O O . LEU A 1 560 ? 1.344 -4.599 -16.027 1.00 98.44 560 LEU A O 1
ATOM 4293 N N . ALA A 1 561 ? -0.781 -3.894 -15.834 1.00 96.44 561 ALA A N 1
ATOM 4294 C CA . ALA A 1 561 ? -0.923 -3.542 -17.237 1.00 96.44 561 ALA A CA 1
ATOM 4295 C C . ALA A 1 561 ? -1.750 -2.262 -17.414 1.00 96.44 561 ALA A C 1
ATOM 4297 O O . ALA A 1 561 ? -2.611 -1.920 -16.602 1.00 96.44 561 ALA A O 1
ATOM 4298 N N . ALA A 1 562 ? -1.459 -1.539 -18.494 1.00 89.62 562 ALA A N 1
ATOM 4299 C CA . ALA A 1 562 ? -2.188 -0.342 -18.904 1.00 89.62 562 ALA A CA 1
ATOM 4300 C C . ALA A 1 562 ? -2.860 -0.595 -20.257 1.00 89.62 562 ALA A C 1
ATOM 4302 O O . ALA A 1 562 ? -4.061 -0.837 -20.340 1.00 89.62 562 ALA A O 1
ATOM 4303 N N . GLY A 1 563 ? -2.029 -0.646 -21.307 1.00 86.44 563 GLY A N 1
ATOM 4304 C CA . GLY A 1 563 ? -2.359 -0.838 -22.722 1.00 86.44 563 GLY A CA 1
ATOM 4305 C C . GLY A 1 563 ? -3.530 -1.769 -23.037 1.00 86.44 563 GLY A C 1
ATOM 4306 O O . GLY A 1 563 ? -4.470 -1.395 -23.731 1.00 86.44 563 GLY A O 1
ATOM 4307 N N . ILE A 1 564 ? -3.446 -2.994 -22.545 1.00 92.19 564 ILE A N 1
ATOM 4308 C CA . ILE A 1 564 ? -4.374 -4.067 -22.906 1.00 92.19 564 ILE A CA 1
ATOM 4309 C C . ILE A 1 564 ? -5.734 -3.948 -22.202 1.00 92.19 564 ILE A C 1
ATOM 4311 O O . ILE A 1 564 ? -6.733 -4.427 -22.736 1.00 92.19 564 ILE A O 1
ATOM 4315 N N . PHE A 1 565 ? -5.791 -3.266 -21.047 1.00 93.19 565 PHE A N 1
ATOM 4316 C CA . PHE A 1 565 ? -7.011 -3.114 -20.248 1.00 93.19 565 PHE A CA 1
ATOM 4317 C C . PHE A 1 565 ? -7.927 -2.023 -20.800 1.00 93.19 565 PHE A C 1
ATOM 4319 O O . PHE A 1 565 ? -9.074 -2.310 -21.136 1.00 93.19 565 PHE A O 1
ATOM 4326 N N . HIS A 1 566 ? -7.444 -0.788 -20.980 1.00 83.12 566 HIS A N 1
ATOM 4327 C CA . HIS A 1 566 ? -8.274 0.280 -21.572 1.00 83.12 566 HIS A CA 1
ATOM 4328 C C . HIS A 1 566 ? -8.686 0.013 -23.023 1.00 83.12 566 HIS A C 1
ATOM 4330 O O . HIS A 1 566 ? -9.771 0.430 -23.421 1.00 83.12 566 HIS A O 1
ATOM 4336 N N . ARG A 1 567 ? -7.883 -0.730 -23.802 1.00 85.62 567 ARG A N 1
ATOM 4337 C CA . ARG A 1 567 ? -8.264 -1.175 -25.157 1.00 85.62 567 ARG A CA 1
ATOM 4338 C C . ARG A 1 567 ? -9.177 -2.404 -25.165 1.00 85.62 567 ARG A C 1
ATOM 4340 O O . ARG A 1 567 ? -9.678 -2.761 -26.225 1.00 85.62 567 ARG A O 1
ATOM 4347 N N . LYS A 1 568 ? -9.409 -3.025 -24.000 1.00 87.50 568 LYS A N 1
ATOM 4348 C CA . LYS A 1 568 ? -10.190 -4.262 -23.824 1.00 87.50 568 LYS A CA 1
ATOM 4349 C C . LYS A 1 568 ? -9.701 -5.436 -24.685 1.00 87.50 568 LYS A C 1
ATOM 4351 O O . LYS A 1 568 ? -10.477 -6.332 -24.993 1.00 87.50 568 LYS A O 1
ATOM 4356 N N . GLU A 1 569 ? -8.421 -5.431 -25.054 1.00 93.00 569 GLU A N 1
ATOM 4357 C CA . GLU A 1 569 ? -7.772 -6.530 -25.785 1.00 93.00 569 GLU A CA 1
ATOM 4358 C C . GLU A 1 569 ? -7.637 -7.758 -24.884 1.00 93.00 569 GLU A C 1
ATOM 4360 O O . GLU A 1 569 ? -7.887 -8.880 -25.308 1.00 93.00 569 GLU A O 1
ATOM 4365 N N . VAL A 1 570 ? -7.299 -7.520 -23.615 1.00 95.69 570 VAL A N 1
ATOM 4366 C CA . VAL A 1 570 ? -7.233 -8.543 -22.574 1.00 95.69 570 VAL A CA 1
ATOM 4367 C C . VAL A 1 570 ? -8.017 -8.017 -21.375 1.00 95.69 570 VAL A C 1
ATOM 4369 O O . VAL A 1 570 ? -7.489 -7.188 -20.641 1.00 95.69 570 VAL A O 1
ATOM 4372 N N . PRO A 1 571 ? -9.283 -8.410 -21.166 1.00 96.00 571 PRO A N 1
ATOM 4373 C CA . PRO A 1 571 ? -10.066 -7.943 -20.022 1.00 96.00 571 PRO A CA 1
ATOM 4374 C C . PRO A 1 571 ? -9.451 -8.366 -18.677 1.00 96.00 571 PRO A C 1
ATOM 4376 O O . PRO A 1 571 ? -8.957 -9.483 -18.546 1.00 96.00 571 PRO A O 1
ATOM 4379 N N . ILE A 1 572 ? -9.546 -7.513 -17.648 1.00 96.88 572 ILE A N 1
ATOM 4380 C CA . ILE A 1 572 ? -9.045 -7.820 -16.288 1.00 96.88 572 ILE A CA 1
ATOM 4381 C C . ILE A 1 572 ? -9.680 -9.108 -15.749 1.00 96.88 572 ILE A C 1
ATOM 4383 O O . ILE A 1 572 ? -8.992 -9.961 -15.190 1.00 96.88 572 ILE A O 1
ATOM 4387 N N . GLN A 1 573 ? -10.985 -9.268 -15.962 1.00 94.75 573 GLN A N 1
ATOM 4388 C CA . GLN A 1 573 ? -11.723 -10.464 -15.575 1.00 94.75 573 GLN A CA 1
ATOM 4389 C C . GLN A 1 573 ? -11.163 -11.730 -16.247 1.00 94.75 573 GLN A C 1
ATOM 4391 O O . GLN A 1 573 ? -10.962 -12.727 -15.563 1.00 94.75 573 GLN A O 1
ATOM 4396 N N . ALA A 1 574 ? -10.817 -11.669 -17.539 1.00 96.38 574 ALA A N 1
ATOM 4397 C CA . ALA A 1 574 ? -10.238 -12.802 -18.264 1.00 96.38 574 ALA A CA 1
ATOM 4398 C C . ALA A 1 574 ? -8.856 -13.190 -17.714 1.00 96.38 574 ALA A C 1
ATOM 4400 O O . ALA A 1 574 ? -8.558 -14.373 -17.576 1.00 96.38 574 ALA A O 1
ATOM 4401 N N . VAL A 1 575 ? -8.029 -12.207 -17.325 1.00 97.94 575 VAL A N 1
ATOM 4402 C CA . VAL A 1 575 ? -6.759 -12.474 -16.623 1.00 97.94 575 VAL A CA 1
ATOM 4403 C C . VAL A 1 575 ? -7.018 -13.234 -15.325 1.00 97.94 575 VAL A C 1
ATOM 4405 O O . VAL A 1 575 ? -6.338 -14.212 -15.032 1.00 97.94 575 VAL A O 1
ATOM 4408 N N . LYS A 1 576 ? -7.999 -12.799 -14.532 1.00 96.94 576 LYS A N 1
ATOM 4409 C CA . LYS A 1 576 ? -8.302 -13.415 -13.236 1.00 96.94 576 LYS A CA 1
ATOM 4410 C C . LYS A 1 576 ? -8.892 -14.815 -13.361 1.00 96.94 576 LYS A C 1
ATOM 4412 O O . LYS A 1 576 ? -8.519 -15.689 -12.586 1.00 96.94 576 LYS A O 1
ATOM 4417 N N . GLU A 1 577 ? -9.780 -15.025 -14.323 1.00 95.94 577 GLU A N 1
ATOM 4418 C CA . GLU A 1 577 ? -10.337 -16.342 -14.638 1.00 95.94 577 GLU A CA 1
ATOM 4419 C C . GLU A 1 577 ? -9.221 -17.304 -15.051 1.00 95.94 577 GLU A C 1
ATOM 4421 O O . GLU A 1 577 ? -9.061 -18.342 -14.414 1.00 95.94 577 GLU A O 1
ATOM 4426 N N . HIS A 1 578 ? -8.362 -16.892 -15.989 1.00 97.38 578 HIS A N 1
ATOM 4427 C CA . HIS A 1 578 ? -7.208 -17.682 -16.417 1.00 97.38 578 HIS A CA 1
ATOM 4428 C C . HIS A 1 578 ? -6.253 -18.010 -15.258 1.00 97.38 578 HIS A C 1
ATOM 4430 O O . HIS A 1 578 ? -5.870 -19.161 -15.069 1.00 97.38 578 HIS A O 1
ATOM 4436 N N . LEU A 1 579 ? -5.896 -17.024 -14.427 1.00 97.69 579 LEU A N 1
ATOM 4437 C CA . LEU A 1 579 ? -5.042 -17.259 -13.257 1.00 97.69 579 LEU A CA 1
ATOM 4438 C C . LEU A 1 579 ? -5.678 -18.256 -12.281 1.00 97.69 579 LEU A C 1
ATOM 4440 O O . LEU A 1 579 ? -4.985 -19.136 -11.770 1.00 97.69 579 LEU A O 1
ATOM 4444 N N . SER A 1 580 ? -6.988 -18.152 -12.050 1.00 95.31 580 SER A N 1
ATOM 4445 C CA . SER A 1 580 ? -7.714 -19.089 -11.194 1.00 95.31 580 SER A CA 1
ATOM 4446 C C . SER A 1 580 ? -7.734 -20.508 -11.774 1.00 95.31 580 SER A C 1
ATOM 4448 O O . SER A 1 580 ? -7.579 -21.463 -11.012 1.00 95.31 580 SER A O 1
ATOM 4450 N N . GLU A 1 581 ? -7.915 -20.663 -13.088 1.00 96.19 581 GLU A N 1
ATOM 4451 C CA . GLU A 1 581 ? -7.850 -21.955 -13.795 1.00 96.19 581 GLU A CA 1
ATOM 4452 C C . GLU A 1 581 ? -6.452 -22.583 -13.697 1.00 96.19 581 GLU A C 1
ATOM 4454 O O . GLU A 1 581 ? -6.317 -23.780 -13.446 1.00 96.19 581 GLU A O 1
ATOM 4459 N N . GLU A 1 582 ? -5.408 -21.756 -13.765 1.00 97.69 582 GLU A N 1
ATOM 4460 C CA . GLU A 1 582 ? -4.005 -22.147 -13.596 1.00 97.69 582 GLU A CA 1
ATOM 4461 C C . GLU A 1 582 ? -3.595 -22.370 -12.122 1.00 97.69 582 GLU A C 1
ATOM 4463 O O . GLU A 1 582 ? -2.412 -22.582 -11.819 1.00 97.69 582 GLU A O 1
ATOM 4468 N N . GLY A 1 583 ? -4.552 -22.327 -11.186 1.00 96.31 583 GLY A N 1
ATOM 4469 C CA . GLY A 1 583 ? -4.338 -22.573 -9.756 1.00 96.31 583 GLY A CA 1
ATOM 4470 C C . GLY A 1 583 ? -3.634 -21.433 -9.007 1.00 96.31 583 GLY A C 1
ATOM 4471 O O . GLY A 1 583 ? -3.166 -21.623 -7.878 1.00 96.31 583 GLY A O 1
ATOM 4472 N N . ILE A 1 584 ? -3.541 -20.248 -9.612 1.00 97.00 584 ILE A N 1
ATOM 4473 C CA . ILE A 1 584 ? -2.994 -19.038 -8.997 1.00 97.00 584 ILE A CA 1
ATOM 4474 C C . ILE A 1 584 ? -4.135 -18.287 -8.312 1.00 97.00 584 ILE A C 1
ATOM 4476 O O . ILE A 1 584 ? -5.073 -17.810 -8.944 1.00 97.00 584 ILE A O 1
ATOM 4480 N N . GLU A 1 585 ? -4.047 -18.164 -6.989 1.00 96.50 585 GLU A N 1
ATOM 4481 C CA . GLU A 1 585 ? -5.089 -17.494 -6.216 1.00 96.50 585 GLU A CA 1
ATOM 4482 C C . GLU A 1 585 ? -5.116 -15.994 -6.512 1.00 96.50 585 GLU A C 1
ATOM 4484 O O . GLU A 1 585 ? -4.112 -15.296 -6.358 1.00 96.50 585 GLU A O 1
ATOM 4489 N N . VAL A 1 586 ? -6.289 -15.508 -6.905 1.00 96.44 586 VAL A N 1
ATOM 4490 C CA . VAL A 1 586 ? -6.582 -14.109 -7.214 1.00 96.44 586 VAL A CA 1
ATOM 4491 C C . VAL A 1 586 ? -7.879 -13.698 -6.524 1.00 96.44 586 VAL A C 1
ATOM 4493 O O . VAL A 1 586 ? -8.723 -14.534 -6.201 1.00 96.44 586 VAL A O 1
ATOM 4496 N N . ARG A 1 587 ? -8.075 -12.394 -6.320 1.00 94.50 587 ARG A N 1
ATOM 4497 C CA . ARG A 1 587 ? -9.361 -11.880 -5.837 1.00 94.50 587 ARG A CA 1
ATOM 4498 C C . ARG A 1 587 ? -10.406 -11.995 -6.942 1.00 94.50 587 ARG A C 1
ATOM 4500 O O . ARG A 1 587 ? -10.288 -11.313 -7.957 1.00 94.50 587 ARG A O 1
ATOM 4507 N N . ILE A 1 588 ? -11.465 -12.762 -6.722 1.00 84.50 588 ILE A N 1
ATOM 4508 C CA . ILE A 1 588 ? -12.592 -12.848 -7.657 1.00 84.50 588 ILE A CA 1
ATOM 4509 C C . ILE A 1 588 ? -13.698 -11.882 -7.229 1.00 84.50 588 ILE A C 1
ATOM 4511 O O . ILE A 1 588 ? -14.088 -11.848 -6.061 1.00 84.50 588 ILE A O 1
ATOM 4515 N N . ILE A 1 589 ? -14.219 -11.093 -8.173 1.00 73.75 589 ILE A N 1
ATOM 4516 C CA . ILE A 1 589 ? -15.466 -10.354 -7.966 1.00 73.75 589 ILE A CA 1
ATOM 4517 C C . ILE A 1 589 ? -16.615 -11.271 -8.378 1.00 73.75 589 ILE A C 1
ATOM 4519 O O . ILE A 1 589 ? -16.671 -11.745 -9.510 1.00 73.75 589 ILE A O 1
ATOM 4523 N N . SER A 1 590 ? -17.551 -11.516 -7.463 1.00 57.38 590 SER A N 1
ATOM 4524 C CA . SER A 1 590 ? -18.805 -12.176 -7.810 1.00 57.38 590 SER A CA 1
ATOM 4525 C C . SER A 1 590 ? -19.616 -11.254 -8.717 1.00 57.38 590 SER A C 1
ATOM 4527 O O . SER A 1 590 ? -20.253 -10.313 -8.238 1.00 57.38 590 SER A O 1
ATOM 4529 N N . VAL A 1 591 ? -19.663 -11.554 -10.014 1.00 46.31 591 VAL A N 1
ATOM 4530 C CA . VAL A 1 591 ? -20.682 -10.972 -10.885 1.00 46.31 591 VAL A CA 1
ATOM 4531 C C . VAL A 1 591 ? -22.026 -11.465 -10.359 1.00 46.31 591 VAL A C 1
ATOM 4533 O O . VAL A 1 591 ? -22.314 -12.661 -10.396 1.00 46.31 591 VAL A O 1
ATOM 4536 N N . PHE A 1 592 ? -22.851 -10.558 -9.834 1.00 36.34 592 PHE A N 1
ATOM 4537 C CA . PHE A 1 592 ? -24.261 -10.845 -9.589 1.00 36.34 592 PHE A CA 1
ATOM 4538 C C . PHE A 1 592 ? -24.890 -11.217 -10.937 1.00 36.34 592 PHE A C 1
ATOM 4540 O O . PHE A 1 592 ? -25.393 -10.365 -11.669 1.00 36.34 592 PHE A O 1
ATOM 4547 N N . THR A 1 593 ? -24.885 -12.502 -11.283 1.00 27.41 593 THR A N 1
ATOM 4548 C CA . THR A 1 593 ? -25.835 -13.017 -12.254 1.00 27.41 593 THR A CA 1
ATOM 4549 C C . THR A 1 593 ? -27.189 -12.878 -11.577 1.00 27.41 593 THR A C 1
ATOM 4551 O O . THR A 1 593 ? -27.557 -13.641 -10.687 1.00 27.41 593 THR A O 1
ATOM 4554 N N . ARG A 1 594 ? -27.945 -11.836 -11.942 1.00 26.62 594 ARG A N 1
ATOM 4555 C CA . ARG A 1 594 ? -29.384 -11.812 -11.686 1.00 26.62 594 ARG A CA 1
ATOM 4556 C C . ARG A 1 594 ? -29.972 -12.990 -12.454 1.00 26.62 594 ARG A C 1
ATOM 4558 O O . ARG A 1 594 ? -30.409 -12.844 -13.591 1.00 26.62 594 ARG A O 1
ATOM 4565 N N . THR A 1 595 ? -29.984 -14.168 -11.844 1.00 24.58 595 THR A N 1
ATOM 4566 C CA . THR A 1 595 ? -30.885 -15.234 -12.251 1.00 24.58 595 THR A CA 1
ATOM 4567 C C . THR A 1 595 ? -32.273 -14.726 -11.891 1.00 24.58 595 THR A C 1
ATOM 4569 O O . THR A 1 595 ? -32.753 -14.870 -10.765 1.00 24.58 595 THR A O 1
ATOM 4572 N N . SER A 1 596 ? -32.913 -14.040 -12.837 1.00 25.73 596 SER A N 1
ATOM 4573 C CA . SER A 1 596 ? -34.362 -13.912 -12.827 1.00 25.73 596 SER A CA 1
ATOM 4574 C C . SER A 1 596 ? -34.894 -15.329 -12.674 1.00 25.73 596 SER A C 1
ATOM 4576 O O . SER A 1 596 ? -34.676 -16.168 -13.546 1.00 25.73 596 SER A O 1
ATOM 4578 N N . ARG A 1 597 ? -35.519 -15.617 -11.528 1.00 26.30 597 ARG A N 1
ATOM 4579 C CA . ARG A 1 597 ? -36.302 -16.834 -11.324 1.00 26.30 597 ARG A CA 1
ATOM 4580 C C . ARG A 1 597 ? -37.278 -16.925 -12.496 1.00 26.30 597 ARG A C 1
ATOM 4582 O O . ARG A 1 597 ? -38.282 -16.218 -12.506 1.00 26.30 597 ARG A O 1
ATOM 4589 N N . LYS A 1 598 ? -36.970 -17.762 -13.491 1.00 24.64 598 LYS A N 1
ATOM 4590 C CA . LYS A 1 598 ? -37.979 -18.273 -14.411 1.00 24.64 598 LYS A CA 1
ATOM 4591 C C . LYS A 1 598 ? -38.913 -19.104 -13.545 1.00 24.64 598 LYS A C 1
ATOM 4593 O O . LYS A 1 598 ? -38.559 -20.193 -13.098 1.00 24.64 598 LYS A O 1
ATOM 4598 N N . LEU A 1 599 ? -40.075 -18.530 -13.251 1.00 30.41 599 LEU A N 1
ATOM 4599 C CA . LEU A 1 599 ? -41.258 -19.331 -13.005 1.00 30.41 599 LEU A CA 1
ATOM 4600 C C . LEU A 1 599 ? -41.398 -20.286 -14.193 1.00 30.41 599 LEU A C 1
ATOM 4602 O O . LEU A 1 599 ? -41.211 -19.912 -15.349 1.00 30.41 599 LEU A O 1
ATOM 4606 N N . GLN A 1 600 ? -41.612 -21.538 -13.840 1.00 27.02 600 GLN A N 1
ATOM 4607 C CA . GLN A 1 600 ? -41.838 -22.675 -14.707 1.00 27.02 600 GLN A CA 1
ATOM 4608 C C . GLN A 1 600 ? -42.914 -22.339 -15.753 1.00 27.02 600 GLN A C 1
ATOM 4610 O O . GLN A 1 600 ? -44.008 -21.923 -15.380 1.00 27.02 600 GLN A O 1
ATOM 4615 N N . GLY A 1 601 ? -42.593 -22.495 -17.038 1.00 29.09 601 GLY A N 1
ATOM 4616 C CA . GLY A 1 601 ? -43.540 -22.284 -18.134 1.00 29.09 601 GLY A CA 1
ATOM 4617 C C . GLY A 1 601 ? -42.878 -21.760 -19.406 1.00 29.09 601 GLY A C 1
ATOM 4618 O O . GLY A 1 601 ? -42.507 -20.596 -19.481 1.00 29.09 601 GLY A O 1
ATOM 4619 N N . ASP A 1 602 ? -42.775 -22.658 -20.378 1.00 26.56 602 ASP A N 1
ATOM 4620 C CA . ASP A 1 602 ? -42.686 -22.440 -21.822 1.00 26.56 602 ASP A CA 1
ATOM 4621 C C . ASP A 1 602 ? -41.416 -21.842 -22.454 1.00 26.56 602 ASP A C 1
ATOM 4623 O O . ASP A 1 602 ? -40.816 -20.842 -22.053 1.00 26.56 602 ASP A O 1
ATOM 4627 N N . ALA A 1 603 ? -40.988 -22.549 -23.501 1.00 33.84 603 ALA A N 1
ATOM 4628 C CA . ALA A 1 603 ? -39.837 -22.264 -24.332 1.00 33.84 603 ALA A CA 1
ATOM 4629 C C . ALA A 1 603 ? -40.108 -21.070 -25.251 1.00 33.84 603 ALA A C 1
ATOM 4631 O O . ALA A 1 603 ? -41.019 -21.117 -26.070 1.00 33.84 603 ALA A O 1
ATOM 4632 N N . VAL A 1 604 ? -39.255 -20.046 -25.186 1.00 26.42 604 VAL A N 1
ATOM 4633 C CA . VAL A 1 604 ? -39.081 -19.074 -26.271 1.00 26.42 604 VAL A CA 1
ATOM 4634 C C . VAL A 1 604 ? -37.599 -18.705 -26.336 1.00 26.42 604 VAL A C 1
ATOM 4636 O O . VAL A 1 604 ? -37.005 -18.291 -25.337 1.00 26.42 604 VAL A O 1
ATOM 4639 N N . ALA A 1 605 ? -36.995 -18.914 -27.505 1.00 27.84 605 ALA A N 1
ATOM 4640 C CA . ALA A 1 605 ? -35.666 -18.427 -27.846 1.00 27.84 605 ALA A CA 1
ATOM 4641 C C . ALA A 1 605 ? -35.698 -16.897 -27.975 1.00 27.84 605 ALA A C 1
ATOM 4643 O O . ALA A 1 605 ? -36.631 -16.343 -28.553 1.00 27.84 605 ALA A O 1
ATOM 4644 N N . THR A 1 606 ? -34.683 -16.198 -27.470 1.00 24.66 606 THR A N 1
ATOM 4645 C CA . THR A 1 606 ? -34.527 -14.760 -27.726 1.00 24.66 606 THR A CA 1
ATOM 4646 C C . THR A 1 606 ? -33.090 -14.481 -28.137 1.00 24.66 606 THR A C 1
ATOM 4648 O O . THR A 1 606 ? -32.161 -14.608 -27.342 1.00 24.66 606 THR A O 1
ATOM 4651 N N . VAL A 1 607 ? -32.941 -14.157 -29.419 1.00 24.83 607 VAL A N 1
ATOM 4652 C CA . VAL A 1 607 ? -31.765 -13.550 -30.046 1.00 24.83 607 VAL A CA 1
ATOM 4653 C C . VAL A 1 607 ? -31.655 -12.112 -29.531 1.00 24.83 607 VAL A C 1
ATOM 4655 O O . VAL A 1 607 ? -32.664 -11.411 -29.469 1.00 24.83 607 VAL A O 1
ATOM 4658 N N . PHE A 1 608 ? -30.458 -11.668 -29.149 1.00 24.00 608 PHE A N 1
ATOM 4659 C CA . PHE A 1 608 ? -30.203 -10.262 -28.831 1.00 24.00 608 PHE A CA 1
ATOM 4660 C C . PHE A 1 608 ? -29.742 -9.528 -30.094 1.00 24.00 608 PHE A C 1
ATOM 4662 O O . PHE A 1 608 ? -28.639 -9.769 -30.579 1.00 24.00 608 PHE A O 1
ATOM 4669 N N . GLU A 1 609 ? -30.577 -8.621 -30.603 1.00 23.12 609 GLU A N 1
ATOM 4670 C CA . GLU A 1 609 ? -30.155 -7.554 -31.514 1.00 23.12 609 GLU A CA 1
ATOM 4671 C C . GLU A 1 609 ? -29.678 -6.333 -30.715 1.00 23.12 609 GLU A C 1
ATOM 4673 O O . GLU A 1 609 ? -30.257 -5.949 -29.696 1.00 23.12 609 GLU A O 1
ATOM 4678 N N . ILE A 1 610 ? -28.593 -5.733 -31.200 1.00 27.31 610 ILE A N 1
ATOM 4679 C CA . ILE A 1 610 ? -27.986 -4.496 -30.706 1.00 27.31 610 ILE A CA 1
ATOM 4680 C C . ILE A 1 610 ? -28.719 -3.323 -31.378 1.00 27.31 610 ILE A C 1
ATOM 4682 O O . ILE A 1 610 ? -28.767 -3.297 -32.609 1.00 27.31 610 ILE A O 1
ATOM 4686 N N . PRO A 1 611 ? -29.269 -2.336 -30.645 1.00 24.56 611 PRO A N 1
ATOM 4687 C CA . PRO A 1 611 ? -29.925 -1.203 -31.281 1.00 24.56 611 PRO A CA 1
ATOM 4688 C C . PRO A 1 611 ? -28.887 -0.218 -31.833 1.00 24.56 611 PRO A C 1
ATOM 4690 O O . PRO A 1 611 ? -28.034 0.288 -31.102 1.00 24.56 611 PRO A O 1
ATOM 4693 N N . VAL A 1 612 ? -29.006 0.077 -33.128 1.00 29.62 612 VAL A N 1
ATOM 4694 C CA . VAL A 1 612 ? -28.383 1.222 -33.799 1.00 29.62 612 VAL A CA 1
ATOM 4695 C C . VAL A 1 612 ? -29.508 2.197 -34.161 1.00 29.62 612 VAL A C 1
ATOM 4697 O O . VAL A 1 612 ? -30.378 1.860 -34.956 1.00 29.62 612 VAL A O 1
ATOM 4700 N N . GLU A 1 613 ? -29.501 3.405 -33.595 1.00 30.28 613 GLU A N 1
ATOM 4701 C CA . GLU A 1 613 ? -30.241 4.563 -34.130 1.00 30.28 613 GLU A CA 1
ATOM 4702 C C . GLU A 1 613 ? -29.214 5.444 -34.872 1.00 30.28 613 GLU A C 1
ATOM 4704 O O . GLU A 1 613 ? -28.168 5.773 -34.316 1.00 30.28 613 GLU A O 1
ATOM 4709 N N . ASN A 1 614 ? -29.372 5.778 -36.159 1.00 30.91 614 ASN A N 1
ATOM 4710 C CA . ASN A 1 614 ? -30.427 6.641 -36.700 1.00 30.91 614 ASN A CA 1
ATOM 4711 C C . ASN A 1 614 ? -30.717 6.432 -38.207 1.00 30.91 614 ASN A C 1
ATOM 4713 O O . ASN A 1 614 ? -29.778 6.361 -38.993 1.00 30.91 614 ASN A O 1
ATOM 4717 N N . GLY A 1 615 ? -32.013 6.530 -38.570 1.00 28.78 615 GLY A N 1
ATOM 4718 C CA . GLY A 1 615 ? -32.578 7.009 -39.857 1.00 28.78 615 GLY A CA 1
ATOM 4719 C C . GLY A 1 615 ? -32.408 6.069 -41.062 1.00 28.78 615 GLY A C 1
ATOM 4720 O O . GLY A 1 615 ? -31.290 5.796 -41.457 1.00 28.78 615 GLY A O 1
ATOM 4721 N N . VAL A 1 616 ? -33.421 5.584 -41.791 1.00 30.62 616 VAL A N 1
ATOM 4722 C CA . VAL A 1 616 ? -34.591 6.242 -42.406 1.00 30.62 616 VAL A CA 1
ATOM 4723 C C . VAL A 1 616 ? -35.469 5.129 -43.038 1.00 30.62 616 VAL A C 1
ATOM 4725 O O . VAL A 1 616 ? -34.911 4.211 -43.629 1.00 30.62 616 VAL A O 1
ATOM 4728 N N . GLY A 1 617 ? -36.807 5.257 -43.039 1.00 27.98 617 GLY A N 1
ATOM 4729 C CA . GLY A 1 617 ? -37.664 4.713 -44.117 1.00 27.98 617 GLY A CA 1
ATOM 4730 C C . GLY A 1 617 ? -38.343 3.346 -43.913 1.00 27.98 617 GLY A C 1
ATOM 4731 O O . GLY A 1 617 ? -37.697 2.317 -43.785 1.00 27.98 617 GLY A O 1
ATOM 4732 N N . PHE A 1 618 ? -39.679 3.358 -43.956 1.00 30.34 618 PHE A N 1
ATOM 4733 C CA . PHE A 1 618 ? -40.610 2.225 -43.853 1.00 30.34 618 PHE A CA 1
ATOM 4734 C C . PHE A 1 618 ? -40.528 1.196 -45.001 1.00 30.34 618 PHE A C 1
ATOM 4736 O O . PHE A 1 618 ? -40.325 1.564 -46.155 1.00 30.34 618 PHE A O 1
ATOM 4743 N N . GLY A 1 619 ? -40.879 -0.061 -44.690 1.00 25.78 619 GLY A N 1
ATOM 4744 C CA . GLY A 1 619 ? -41.269 -1.099 -45.656 1.00 25.78 619 GLY A CA 1
ATOM 4745 C C . GLY A 1 619 ? -41.644 -2.426 -44.979 1.00 25.78 619 GLY A C 1
ATOM 4746 O O . GLY A 1 619 ? -40.778 -3.214 -44.626 1.00 25.78 619 GLY A O 1
ATOM 4747 N N . GLN A 1 620 ? -42.940 -2.652 -44.765 1.00 27.25 620 GLN A N 1
ATOM 4748 C CA . GLN A 1 620 ? -43.551 -3.858 -44.183 1.00 27.25 620 GLN A CA 1
ATOM 4749 C C . GLN A 1 620 ? -43.641 -4.988 -45.237 1.00 27.25 620 GLN A C 1
ATOM 4751 O O . GLN A 1 620 ? -43.835 -4.662 -46.403 1.00 27.25 620 GLN A O 1
ATOM 4756 N N . ILE A 1 621 ? -43.560 -6.276 -44.847 1.00 26.62 621 ILE A N 1
ATOM 4757 C CA . ILE A 1 621 ? -44.484 -7.385 -45.228 1.00 26.62 621 ILE A CA 1
ATOM 4758 C C . ILE A 1 621 ? -44.025 -8.742 -44.622 1.00 26.62 621 ILE A C 1
ATOM 4760 O O . ILE A 1 621 ? -43.049 -9.357 -45.029 1.00 26.62 621 ILE A O 1
ATOM 4764 N N . ILE A 1 622 ? -44.765 -9.128 -43.580 1.00 29.19 622 ILE A N 1
ATOM 4765 C CA . ILE A 1 622 ? -45.374 -10.417 -43.177 1.00 29.19 622 ILE A CA 1
ATOM 4766 C C . ILE A 1 622 ? -44.983 -11.733 -43.897 1.00 29.19 622 ILE A C 1
ATOM 4768 O O . ILE A 1 622 ? -45.140 -11.870 -45.105 1.00 29.19 622 ILE A O 1
ATOM 4772 N N . GLY A 1 623 ? -44.736 -12.767 -43.077 1.00 26.86 623 GLY A N 1
ATOM 4773 C CA . GLY A 1 623 ? -45.019 -14.192 -43.339 1.00 26.86 623 GLY A CA 1
ATOM 4774 C C . GLY A 1 623 ? -44.256 -15.054 -42.323 1.00 26.86 623 GLY A C 1
ATOM 4775 O O . GLY A 1 623 ? -43.038 -15.063 -42.343 1.00 26.86 623 GLY A O 1
ATOM 4776 N N . GLY A 1 624 ? -44.842 -15.704 -41.317 1.00 26.66 624 GLY A N 1
ATOM 4777 C CA . GLY A 1 624 ? -46.065 -16.502 -41.318 1.00 26.66 624 GLY A CA 1
ATOM 4778 C C . GLY A 1 624 ? -45.654 -17.943 -40.996 1.00 26.66 624 GLY A C 1
ATOM 4779 O O . GLY A 1 624 ? -45.153 -18.647 -41.861 1.00 26.66 624 GLY A O 1
ATOM 4780 N N . ALA A 1 625 ? -45.776 -18.317 -39.722 1.00 30.20 625 ALA A N 1
ATOM 4781 C CA . ALA A 1 625 ? -45.293 -19.560 -39.127 1.00 30.20 625 ALA A CA 1
ATOM 4782 C C . ALA A 1 625 ? -46.106 -20.813 -39.505 1.00 30.20 625 ALA A C 1
ATOM 4784 O O . ALA A 1 625 ? -47.274 -20.727 -39.876 1.00 30.20 625 ALA A O 1
ATOM 4785 N N . GLY A 1 626 ? -45.500 -21.975 -39.255 1.00 26.92 626 GLY A N 1
ATOM 4786 C CA . GLY A 1 626 ? -46.158 -23.277 -39.103 1.00 26.92 626 GLY A CA 1
ATOM 4787 C C . GLY A 1 626 ? -45.214 -24.388 -39.563 1.00 26.92 626 GLY A C 1
ATOM 4788 O O . GLY A 1 626 ? -44.742 -24.344 -40.687 1.00 26.92 626 GLY A O 1
ATOM 4789 N N . GLY A 1 627 ? -44.832 -25.390 -38.780 1.00 27.33 627 GLY A N 1
ATOM 4790 C CA . GLY A 1 627 ? -45.319 -25.890 -37.501 1.00 27.33 627 GLY A CA 1
ATOM 4791 C C . GLY A 1 627 ? -45.185 -27.417 -37.537 1.00 27.33 627 GLY A C 1
ATOM 4792 O O . GLY A 1 627 ? -45.402 -27.994 -38.599 1.00 27.33 627 GLY A O 1
ATOM 4793 N N . SER A 1 628 ? -44.897 -28.032 -36.377 1.00 27.14 628 SER A N 1
ATOM 4794 C CA . SER A 1 628 ? -45.032 -29.478 -36.055 1.00 27.14 628 SER A CA 1
ATOM 4795 C C . SER A 1 628 ? -44.188 -30.467 -36.886 1.00 27.14 628 SER A C 1
ATOM 4797 O O . SER A 1 628 ? -43.936 -30.251 -38.057 1.00 27.14 628 SER A O 1
ATOM 4799 N N . SER A 1 629 ? -43.716 -31.614 -36.409 1.00 28.12 629 SER A N 1
ATOM 4800 C CA . SER A 1 629 ? -43.715 -32.332 -35.129 1.00 28.12 629 SER A CA 1
ATOM 4801 C C . SER A 1 629 ? -42.975 -33.651 -35.404 1.00 28.12 629 SER A C 1
ATOM 4803 O O . SER A 1 629 ? -43.037 -34.123 -36.535 1.00 28.12 629 SER A O 1
ATOM 4805 N N . GLU A 1 630 ? -42.401 -34.267 -34.363 1.00 31.05 630 GLU A N 1
ATOM 4806 C CA . GLU A 1 630 ? -41.960 -35.680 -34.325 1.00 31.05 630 GLU A CA 1
ATOM 4807 C C . GLU A 1 630 ? -40.784 -36.025 -35.269 1.00 31.05 630 GLU A C 1
ATOM 4809 O O . GLU A 1 630 ? -40.636 -35.506 -36.361 1.00 31.05 630 GLU A O 1
ATOM 4814 N N . GLY A 1 631 ? -39.810 -36.855 -34.926 1.00 27.00 631 GLY A N 1
ATOM 4815 C CA . GLY A 1 631 ? -39.741 -37.899 -33.924 1.00 27.00 631 GLY A CA 1
ATOM 4816 C C . GLY A 1 631 ? -39.041 -39.085 -34.586 1.00 27.00 631 GLY A C 1
ATOM 4817 O O . GLY A 1 631 ? -39.543 -39.630 -35.558 1.00 27.00 631 GLY A O 1
ATOM 4818 N N . GLY A 1 632 ? -37.899 -39.493 -34.033 1.00 27.11 632 GLY A N 1
ATOM 4819 C CA . GLY A 1 632 ? -37.361 -40.840 -34.217 1.00 27.11 632 GLY A CA 1
ATOM 4820 C C . GLY A 1 632 ? -36.376 -41.067 -35.368 1.00 27.11 632 GLY A C 1
ATOM 4821 O O . GLY A 1 632 ? -36.595 -40.686 -36.510 1.00 27.11 632 GLY A O 1
ATOM 4822 N N . GLY A 1 633 ? -35.337 -41.838 -35.038 1.00 27.95 633 GLY A N 1
ATOM 4823 C CA . GLY A 1 633 ? -34.838 -42.874 -35.939 1.00 27.95 633 GLY A CA 1
ATOM 4824 C C . GLY A 1 633 ? -33.490 -42.620 -36.604 1.00 27.95 633 GLY A C 1
ATOM 4825 O O . GLY A 1 633 ? -33.437 -42.142 -37.723 1.00 27.95 633 GLY A O 1
ATOM 4826 N N . GLY A 1 634 ? -32.430 -43.091 -35.942 1.00 28.03 634 GLY A N 1
ATOM 4827 C CA . GLY A 1 634 ? -31.653 -44.225 -36.457 1.00 28.03 634 GLY A CA 1
ATOM 4828 C C . GLY A 1 634 ? -30.662 -44.006 -37.609 1.00 28.03 634 GLY A C 1
ATOM 4829 O O . GLY A 1 634 ? -31.022 -43.576 -38.693 1.00 28.03 634 GLY A O 1
ATOM 4830 N N . GLY A 1 635 ? -29.444 -44.514 -37.383 1.00 29.03 635 GLY A N 1
ATOM 4831 C CA . GLY A 1 635 ? -28.472 -44.888 -38.418 1.00 29.03 635 GLY A CA 1
ATOM 4832 C C . GLY A 1 635 ? -27.640 -43.708 -38.927 1.00 29.03 635 GLY A C 1
ATOM 4833 O O . GLY A 1 635 ? -28.171 -42.680 -39.299 1.00 29.03 635 GLY A O 1
ATOM 4834 N N . GLY A 1 636 ? -26.312 -43.739 -38.937 1.00 28.11 636 GLY A N 1
ATOM 4835 C CA . GLY A 1 636 ? -25.426 -44.883 -39.103 1.00 28.11 636 GLY A CA 1
ATOM 4836 C C . GLY A 1 636 ? -24.718 -44.736 -40.448 1.00 28.11 636 GLY A C 1
ATOM 4837 O O . GLY A 1 636 ? -25.365 -44.844 -41.480 1.00 28.11 636 GLY A O 1
ATOM 4838 N N . GLY A 1 637 ? -23.398 -44.527 -40.404 1.00 27.69 637 GLY A N 1
ATOM 4839 C CA . GLY A 1 637 ? -22.501 -44.527 -41.566 1.00 27.69 637 GLY A CA 1
ATOM 4840 C C . GLY A 1 637 ? -22.614 -43.261 -42.424 1.00 27.69 637 GLY A C 1
ATOM 4841 O O . GLY A 1 637 ? -23.693 -42.775 -42.704 1.00 27.69 637 GLY A O 1
ATOM 4842 N N . GLY A 1 638 ? -21.546 -42.632 -42.882 1.00 27.75 638 GLY A N 1
ATOM 4843 C CA . GLY A 1 638 ? -20.167 -43.062 -42.982 1.00 27.75 638 GLY A CA 1
ATOM 4844 C C . GLY A 1 638 ? -19.588 -42.429 -44.244 1.00 27.75 638 GLY A C 1
ATOM 4845 O O . GLY A 1 638 ? -20.247 -42.419 -45.274 1.00 27.75 638 GLY A O 1
ATOM 4846 N N . GLY A 1 639 ? -18.345 -41.962 -44.145 1.00 27.14 639 GLY A N 1
ATOM 4847 C CA . GLY A 1 639 ? -17.387 -42.025 -45.246 1.00 27.14 639 GLY A CA 1
ATOM 4848 C C . GLY A 1 639 ? -17.422 -40.934 -46.322 1.00 27.14 639 GLY A C 1
ATOM 4849 O O . GLY A 1 639 ? -18.423 -40.704 -46.984 1.00 27.14 639 GLY A O 1
ATOM 4850 N N . GLY A 1 640 ? -16.221 -40.403 -46.575 1.00 28.86 640 GLY A N 1
ATOM 4851 C CA . GLY A 1 640 ? -15.813 -39.769 -47.833 1.00 28.86 640 GLY A CA 1
ATOM 4852 C C . GLY A 1 640 ? -16.030 -38.256 -47.839 1.00 28.86 640 GLY A C 1
ATOM 4853 O O . GLY A 1 640 ? -17.155 -37.802 -47.742 1.00 28.86 640 GLY A O 1
ATOM 4854 N N . GLY A 1 641 ? -15.020 -37.392 -47.905 1.00 26.94 641 GLY A N 1
ATOM 4855 C CA . GLY A 1 641 ? -13.719 -37.537 -48.556 1.00 26.94 641 GLY A CA 1
ATOM 4856 C C . GLY A 1 641 ? -13.717 -36.755 -49.874 1.00 26.94 641 GLY A C 1
ATOM 4857 O O . GLY A 1 641 ? -14.678 -36.841 -50.627 1.00 26.94 641 GLY A O 1
ATOM 4858 N N . PHE A 1 642 ? -12.596 -36.071 -50.137 1.00 29.03 642 PHE A N 1
ATOM 4859 C CA . PHE A 1 642 ? -12.237 -35.279 -51.331 1.00 29.03 642 PHE A CA 1
ATOM 4860 C C . PHE A 1 642 ? -12.831 -33.858 -51.372 1.00 29.03 642 PHE A C 1
ATOM 4862 O O . PHE A 1 642 ? -14.032 -33.664 -51.478 1.00 29.03 642 PHE A O 1
ATOM 4869 N N . SER A 1 643 ? -12.067 -32.806 -51.061 1.00 28.75 643 SER A N 1
ATOM 4870 C CA . SER A 1 643 ? -10.896 -32.216 -51.745 1.00 28.75 643 SER A CA 1
ATOM 4871 C C . SER A 1 643 ? -11.245 -31.387 -52.986 1.00 28.75 643 SER A C 1
ATOM 4873 O O . SER A 1 643 ? -11.569 -31.937 -54.031 1.00 28.75 643 SER A O 1
ATOM 4875 N N . GLY A 1 644 ? -10.960 -30.088 -52.887 1.00 27.47 644 GLY A N 1
ATOM 4876 C CA . GLY A 1 644 ? -10.017 -29.459 -53.809 1.00 27.47 644 GLY A CA 1
ATOM 4877 C C . GLY A 1 644 ? -10.575 -28.540 -54.896 1.00 27.47 644 GLY A C 1
ATOM 4878 O O . GLY A 1 644 ? -11.401 -28.949 -55.700 1.00 27.47 644 GLY A O 1
ATOM 4879 N N . ILE A 1 645 ? -9.897 -27.383 -54.990 1.00 29.52 645 ILE A N 1
ATOM 4880 C CA . ILE A 1 645 ? -9.694 -26.537 -56.185 1.00 29.52 645 ILE A CA 1
ATOM 4881 C C . ILE A 1 645 ? -10.912 -25.650 -56.518 1.00 29.52 645 ILE A C 1
ATOM 4883 O O . ILE A 1 645 ? -12.033 -26.122 -56.566 1.00 29.52 645 ILE A O 1
ATOM 4887 N N . GLY A 1 646 ? -10.814 -24.346 -56.777 1.00 26.44 646 GLY A N 1
ATOM 4888 C CA . GLY A 1 646 ? -9.697 -23.429 -57.002 1.00 26.44 646 GLY A CA 1
ATOM 4889 C C . GLY A 1 646 ? -10.195 -22.249 -57.859 1.00 26.44 646 GLY A C 1
ATOM 4890 O O . GLY A 1 646 ? -11.214 -22.383 -58.529 1.00 26.44 646 GLY A O 1
ATOM 4891 N N . ALA A 1 647 ? -9.432 -21.146 -57.853 1.00 27.92 647 ALA A N 1
ATOM 4892 C CA . ALA A 1 647 ? -9.543 -19.940 -58.701 1.00 27.92 647 ALA A CA 1
ATOM 4893 C C . ALA A 1 647 ? -10.828 -19.088 -58.526 1.00 27.92 647 ALA A C 1
ATOM 4895 O O . ALA A 1 647 ? -11.934 -19.595 -58.478 1.00 27.92 647 ALA A O 1
ATOM 4896 N N . GLY A 1 648 ? -10.796 -17.761 -58.385 1.00 27.12 648 GLY A N 1
ATOM 4897 C CA . GLY A 1 648 ? -9.835 -16.770 -58.862 1.00 27.12 648 GLY A CA 1
ATOM 4898 C C . GLY A 1 648 ? -10.416 -16.070 -60.090 1.00 27.12 648 GLY A C 1
ATOM 4899 O O . GLY A 1 648 ? -10.379 -16.654 -61.159 1.00 27.12 648 GLY A O 1
ATOM 4900 N N . PHE A 1 649 ? -10.925 -14.843 -59.945 1.00 28.47 649 PHE A N 1
ATOM 4901 C CA . PHE A 1 649 ? -11.159 -13.909 -61.055 1.00 28.47 649 PHE A CA 1
ATOM 4902 C C . PHE A 1 649 ? -11.166 -12.467 -60.539 1.00 28.47 649 PHE A C 1
ATOM 4904 O O . PHE A 1 649 ? -11.876 -12.135 -59.593 1.00 28.47 649 PHE A O 1
ATOM 4911 N N . GLY A 1 650 ? -10.376 -11.615 -61.190 1.00 25.44 650 GLY A N 1
ATOM 4912 C CA . GLY A 1 650 ? -10.456 -10.163 -61.106 1.00 25.44 650 GLY A CA 1
ATOM 4913 C C . GLY A 1 650 ? -10.621 -9.575 -62.505 1.00 25.44 650 GLY A C 1
ATOM 4914 O O . GLY A 1 650 ? -10.124 -10.156 -63.460 1.00 25.44 650 GLY A O 1
ATOM 4915 N N . PHE A 1 651 ? -11.308 -8.437 -62.591 1.00 27.83 651 PHE A N 1
ATOM 4916 C CA . PHE A 1 651 ? -11.337 -7.420 -63.658 1.00 27.83 651 PHE A CA 1
ATOM 4917 C C . PHE A 1 651 ? -11.989 -6.179 -62.996 1.00 27.83 651 PHE A C 1
ATOM 4919 O O . PHE A 1 651 ? -12.866 -6.347 -62.158 1.00 27.83 651 PHE A O 1
ATOM 4926 N N . GLY A 1 652 ? -11.646 -4.910 -63.220 1.00 26.27 652 GLY A N 1
ATOM 4927 C CA . GLY A 1 652 ? -10.827 -4.279 -64.246 1.00 26.27 652 GLY A CA 1
ATOM 4928 C C . GLY A 1 652 ? -11.595 -3.113 -64.896 1.00 26.27 652 GLY A C 1
ATOM 4929 O O . GLY A 1 652 ? -12.410 -3.363 -65.769 1.00 26.27 652 GLY A O 1
ATOM 4930 N N . PHE A 1 653 ? -11.248 -1.878 -64.497 1.00 29.31 653 PHE A N 1
ATOM 4931 C CA . PHE A 1 653 ? -11.326 -0.583 -65.217 1.00 29.31 653 PHE A CA 1
ATOM 4932 C C . PHE A 1 653 ? -12.660 0.091 -65.608 1.00 29.31 653 PHE A C 1
ATOM 4934 O O . PHE A 1 653 ? -13.594 -0.527 -66.102 1.00 29.31 653 PHE A O 1
ATOM 4941 N N . GLY A 1 654 ? -12.653 1.435 -65.523 1.00 25.33 654 GLY A N 1
ATOM 4942 C CA . GLY A 1 654 ? -13.563 2.313 -66.271 1.00 25.33 654 GLY A CA 1
ATOM 4943 C C . GLY A 1 654 ? -13.596 3.776 -65.806 1.00 25.33 654 GLY A C 1
ATOM 4944 O O . GLY A 1 654 ? -14.375 4.131 -64.933 1.00 25.33 654 GLY A O 1
ATOM 4945 N N . SER A 1 655 ? -12.760 4.626 -66.407 1.00 34.09 655 SER A N 1
ATOM 4946 C CA . SER A 1 655 ? -12.710 6.096 -66.289 1.00 34.09 655 SER A CA 1
ATOM 4947 C C . SER A 1 655 ? -13.768 6.821 -67.142 1.00 34.09 655 SER A C 1
ATOM 4949 O O . SER A 1 655 ? -14.094 6.334 -68.221 1.00 34.09 655 SER A O 1
ATOM 4951 N N . GLY A 1 656 ? -14.177 8.042 -66.763 1.00 27.06 656 GLY A N 1
ATOM 4952 C CA . GLY A 1 656 ? -14.915 8.962 -67.648 1.00 27.06 656 GLY A CA 1
ATOM 4953 C C . GLY A 1 656 ? -15.037 10.403 -67.119 1.00 27.06 656 GLY A C 1
ATOM 4954 O O . GLY A 1 656 ? -15.587 10.623 -66.046 1.00 27.06 656 GLY A O 1
ATOM 4955 N N . GLN A 1 657 ? -14.516 11.372 -67.885 1.00 33.47 657 GLN A N 1
ATOM 4956 C CA . GLN A 1 657 ? -14.722 12.830 -67.767 1.00 33.47 657 GLN A CA 1
ATOM 4957 C C . GLN A 1 657 ? -16.018 13.276 -68.481 1.00 33.47 657 GLN A C 1
ATOM 4959 O O . GLN A 1 657 ? -16.423 12.624 -69.441 1.00 33.47 657 GLN A O 1
ATOM 4964 N N . GLY A 1 658 ? -16.584 14.441 -68.115 1.00 28.84 658 GLY A N 1
ATOM 4965 C CA . GLY A 1 658 ? -17.571 15.150 -68.956 1.00 28.84 658 GLY A CA 1
ATOM 4966 C C . GLY A 1 658 ? -18.373 16.304 -68.314 1.00 28.84 658 GLY A C 1
ATOM 4967 O O . GLY A 1 658 ? -19.473 16.087 -67.835 1.00 28.84 658 GLY A O 1
ATOM 4968 N N . SER A 1 659 ? -17.793 17.510 -68.341 1.00 30.52 659 SER A N 1
ATOM 4969 C CA . SER A 1 659 ? -18.304 18.874 -68.654 1.00 30.52 659 SER A CA 1
ATOM 4970 C C . SER A 1 659 ? -19.778 19.353 -68.507 1.00 30.52 659 SER A C 1
ATOM 4972 O O . SER A 1 659 ? -20.689 18.772 -69.086 1.00 30.52 659 SER A O 1
ATOM 4974 N N . GLY A 1 660 ? -19.915 20.600 -67.991 1.00 29.45 660 GLY A N 1
ATOM 4975 C CA . GLY A 1 660 ? -20.879 21.674 -68.383 1.00 29.45 660 GLY A CA 1
ATOM 4976 C C . GLY A 1 660 ? -22.099 21.894 -67.456 1.00 29.45 660 GLY A C 1
ATOM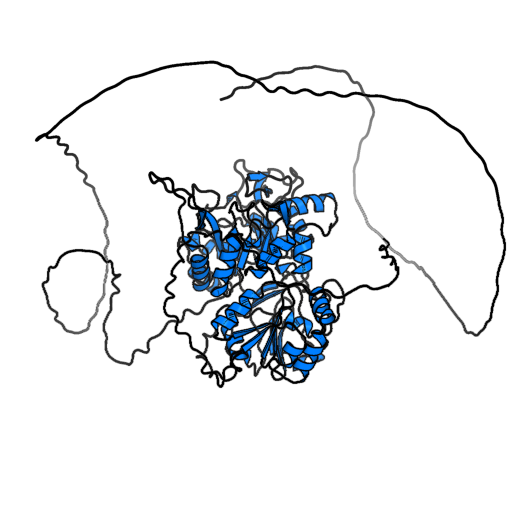 4977 O O . GLY A 1 660 ? -22.621 20.925 -66.935 1.00 29.45 660 GLY A O 1
ATOM 4978 N N . ASN A 1 661 ? -22.689 23.080 -67.211 1.00 30.64 661 ASN A N 1
ATOM 4979 C CA . ASN A 1 661 ? -22.466 24.503 -67.540 1.00 30.64 661 ASN A CA 1
ATOM 4980 C C . ASN A 1 661 ? -23.519 25.370 -66.762 1.00 30.64 661 ASN A C 1
ATOM 4982 O O . ASN A 1 661 ? -24.567 24.839 -66.404 1.00 30.64 661 ASN A O 1
ATOM 4986 N N . GLY A 1 662 ? -23.293 26.690 -66.601 1.00 29.20 662 GLY A N 1
ATOM 4987 C CA . GLY A 1 662 ? -24.277 27.730 -66.180 1.00 29.20 662 GLY A CA 1
ATOM 4988 C C . GLY A 1 662 ? -23.983 28.361 -64.803 1.00 29.20 662 GLY A C 1
ATOM 4989 O O . GLY A 1 662 ? -24.060 27.665 -63.802 1.00 29.20 662 GLY A O 1
ATOM 4990 N N . GLY A 1 663 ? -23.499 29.608 -64.657 1.00 29.03 663 GLY A N 1
ATOM 4991 C CA . GLY A 1 663 ? -24.125 30.919 -64.968 1.00 29.03 663 GLY A CA 1
ATOM 4992 C C . GLY A 1 663 ? -24.736 31.484 -63.660 1.00 29.03 663 GLY A C 1
ATOM 4993 O O . GLY A 1 663 ? -25.390 30.728 -62.963 1.00 29.03 663 GLY A O 1
ATOM 4994 N N . SER A 1 664 ? -24.598 32.726 -63.179 1.00 29.75 664 SER A N 1
ATOM 4995 C CA . SER A 1 664 ? -24.175 34.029 -63.713 1.00 29.75 664 SER A CA 1
ATOM 4996 C C . SER A 1 664 ? -24.221 35.089 -62.580 1.00 29.75 664 SER A C 1
ATOM 4998 O O . SER A 1 664 ? -25.102 34.999 -61.730 1.00 29.75 664 SER A O 1
ATOM 5000 N N . GLY A 1 665 ? -23.387 36.141 -62.668 1.00 29.73 665 GLY A N 1
ATOM 5001 C CA . GLY A 1 665 ? -23.589 37.478 -62.056 1.00 29.73 665 GLY A CA 1
ATOM 5002 C C . GLY A 1 665 ? -22.914 37.717 -60.690 1.00 29.73 665 GLY A C 1
ATOM 5003 O O . GLY A 1 665 ? -23.030 36.892 -59.801 1.00 29.73 665 GLY A O 1
ATOM 5004 N N . GLY A 1 666 ? -22.198 38.811 -60.407 1.00 28.59 666 GLY A N 1
ATOM 5005 C CA . GLY A 1 666 ? -21.860 40.024 -61.157 1.00 28.59 666 GLY A CA 1
ATOM 5006 C C . GLY A 1 666 ? -21.440 41.153 -60.188 1.00 28.59 666 GLY A C 1
ATOM 5007 O O . GLY A 1 666 ? -22.137 41.372 -59.206 1.00 28.59 666 GLY A O 1
ATOM 5008 N N . GLY A 1 667 ? -20.343 41.865 -60.508 1.00 29.14 667 GLY A N 1
ATOM 5009 C CA . GLY A 1 667 ? -19.969 43.224 -60.038 1.00 29.14 667 GLY A CA 1
ATOM 5010 C C . GLY A 1 667 ? -19.435 43.369 -58.598 1.00 29.14 667 GLY A C 1
ATOM 5011 O O . GLY A 1 667 ? -19.969 42.774 -57.679 1.00 29.14 667 GLY A O 1
ATOM 5012 N N . GLY A 1 668 ? -18.404 44.160 -58.280 1.00 29.95 668 GLY A N 1
ATOM 5013 C CA . GLY A 1 668 ? -17.568 45.094 -59.041 1.00 29.95 668 GLY A CA 1
ATOM 5014 C C . GLY A 1 668 ? -16.946 46.150 -58.097 1.00 29.95 668 GLY A C 1
ATOM 5015 O O . GLY A 1 668 ? -17.640 46.620 -57.205 1.00 29.95 668 GLY A O 1
ATOM 5016 N N . GLY A 1 669 ? -15.675 46.526 -58.338 1.00 30.33 669 GLY A N 1
ATOM 5017 C CA . GLY A 1 669 ? -14.988 47.766 -57.885 1.00 30.33 669 GLY A CA 1
ATOM 5018 C C . GLY A 1 669 ? -14.568 47.856 -56.403 1.00 30.33 669 GLY A C 1
ATOM 5019 O O . GLY A 1 669 ? -15.337 47.505 -55.526 1.00 30.33 669 GLY A O 1
ATOM 5020 N N . GLY A 1 670 ? -13.391 48.352 -56.004 1.00 30.56 670 GLY A N 1
ATOM 5021 C CA . GLY A 1 670 ? -12.282 48.997 -56.712 1.00 30.56 670 GLY A CA 1
ATOM 5022 C C . GLY A 1 670 ? -11.510 49.956 -55.774 1.00 30.56 670 GLY A C 1
ATOM 5023 O O . GLY A 1 670 ? -12.160 50.686 -55.040 1.00 30.56 670 GLY A O 1
ATOM 5024 N N . GLY A 1 671 ? -10.162 49.945 -55.852 1.00 31.23 671 GLY A N 1
ATOM 5025 C CA . GLY A 1 671 ? -9.171 51.011 -55.519 1.00 31.23 671 GLY A CA 1
ATOM 5026 C C . GLY A 1 671 ? -9.083 51.550 -54.074 1.00 31.23 671 GLY A C 1
ATOM 5027 O O . GLY A 1 671 ? -10.064 51.569 -53.356 1.00 31.23 671 GLY A O 1
ATOM 5028 N N . GLY A 1 672 ? -7.962 52.055 -53.546 1.00 29.84 672 GLY A N 1
ATOM 5029 C CA . GLY A 1 672 ? -6.601 52.294 -54.042 1.00 29.84 672 GLY A CA 1
ATOM 5030 C C . GLY A 1 672 ? -5.898 53.369 -53.175 1.00 29.84 672 GLY A C 1
ATOM 5031 O O . GLY A 1 672 ? -6.574 54.288 -52.730 1.00 29.84 672 GLY A O 1
ATOM 5032 N N . GLY A 1 673 ? -4.566 53.260 -52.992 1.00 29.41 673 GLY A N 1
ATOM 5033 C CA . GLY A 1 673 ? -3.615 54.306 -52.520 1.00 29.41 673 GLY A CA 1
ATOM 5034 C C . GLY A 1 673 ? -3.689 54.720 -51.034 1.00 29.41 673 GLY A C 1
ATOM 5035 O O . GLY A 1 673 ? -4.765 54.745 -50.462 1.00 29.41 673 GLY A O 1
ATOM 5036 N N . GLY A 1 674 ? -2.630 55.089 -50.302 1.00 29.56 674 GLY A N 1
ATOM 5037 C CA . GLY A 1 674 ? -1.216 55.389 -50.571 1.00 29.56 674 GLY A CA 1
ATOM 5038 C C . GLY A 1 674 ? -0.686 56.352 -49.474 1.00 29.56 674 GLY A C 1
ATOM 5039 O O . GLY A 1 674 ? -1.483 57.099 -48.912 1.00 29.56 674 GLY A O 1
ATOM 5040 N N . GLY A 1 675 ? 0.629 56.340 -49.190 1.00 28.42 675 GLY A N 1
ATOM 5041 C CA . GLY A 1 675 ? 1.369 57.332 -48.364 1.00 28.42 675 GLY A CA 1
ATOM 5042 C C . GLY A 1 675 ? 2.092 56.730 -47.140 1.00 28.42 675 GLY A C 1
ATOM 5043 O O . GLY A 1 675 ? 1.420 56.312 -46.207 1.00 28.42 675 GLY A O 1
ATOM 5044 N N . GLU A 1 676 ? 3.409 56.446 -47.192 1.00 33.59 676 GLU A N 1
ATOM 5045 C CA . GLU A 1 676 ? 4.559 57.317 -46.790 1.00 33.59 676 GLU A CA 1
ATOM 5046 C C . GLU A 1 676 ? 4.663 57.520 -45.252 1.00 33.59 676 GLU A C 1
ATOM 5048 O O . GLU A 1 676 ? 3.651 57.753 -44.614 1.00 33.59 676 GLU A O 1
ATOM 5053 N N . ASN A 1 677 ? 5.793 57.486 -44.526 1.00 32.56 677 ASN A N 1
ATOM 5054 C CA . ASN A 1 677 ? 7.233 57.532 -44.813 1.00 32.56 677 ASN A CA 1
ATOM 5055 C C . ASN A 1 677 ? 8.045 57.189 -43.525 1.00 32.56 677 ASN A C 1
ATOM 5057 O O . ASN A 1 677 ? 7.582 57.487 -42.427 1.00 32.56 677 ASN A O 1
ATOM 5061 N N . GLY A 1 678 ? 9.288 56.695 -43.688 1.00 29.88 678 GLY A N 1
ATOM 5062 C CA . GLY A 1 678 ? 10.424 56.786 -42.732 1.00 29.88 678 GLY A CA 1
ATOM 5063 C C . GLY A 1 678 ? 10.499 55.740 -41.598 1.00 29.88 678 GLY A C 1
ATOM 5064 O O . GLY A 1 678 ? 9.517 55.486 -40.922 1.00 29.88 678 GLY A O 1
ATOM 5065 N N . GLY A 1 679 ? 11.619 55.092 -41.263 1.00 29.11 679 GLY A N 1
ATOM 5066 C CA . GLY A 1 679 ? 13.019 55.229 -41.669 1.00 29.11 679 GLY A CA 1
ATOM 5067 C C . GLY A 1 679 ? 13.942 54.894 -40.477 1.00 29.11 679 GLY A C 1
ATOM 5068 O O . GLY A 1 679 ? 13.791 55.498 -39.424 1.00 29.11 679 GLY A O 1
ATOM 5069 N N . HIS A 1 680 ? 14.912 53.990 -40.701 1.00 31.88 680 HIS A N 1
ATOM 5070 C CA . HIS A 1 680 ? 16.104 53.653 -39.879 1.00 31.88 680 HIS A CA 1
ATOM 5071 C C . HIS A 1 680 ? 15.883 52.877 -38.559 1.00 31.88 680 HIS A C 1
ATOM 5073 O O . HIS A 1 680 ? 14.993 53.190 -37.789 1.00 31.88 680 HIS A O 1
ATOM 5079 N N . GLY A 1 681 ? 16.666 51.862 -38.177 1.00 27.45 681 GLY A N 1
ATOM 5080 C CA . GLY A 1 681 ? 17.900 51.261 -38.692 1.00 27.45 681 GLY A CA 1
ATOM 5081 C C . GLY A 1 681 ? 18.451 50.260 -37.649 1.00 27.45 681 GLY A C 1
ATOM 5082 O O . GLY A 1 681 ? 18.113 50.381 -36.479 1.00 27.45 681 GLY A O 1
ATOM 5083 N N . ALA A 1 682 ? 19.225 49.270 -38.130 1.00 29.27 682 ALA A N 1
ATOM 5084 C CA . ALA A 1 682 ? 20.225 48.376 -37.491 1.00 29.27 682 ALA A CA 1
ATOM 5085 C C . ALA A 1 682 ? 20.344 48.343 -35.943 1.00 29.27 682 ALA A C 1
ATOM 5087 O O . ALA A 1 682 ? 20.354 49.370 -35.290 1.00 29.27 682 ALA A O 1
ATOM 5088 N N . GLY A 1 683 ? 20.565 47.225 -35.250 1.00 25.03 683 GLY A N 1
ATOM 5089 C CA . GLY A 1 683 ? 21.315 46.017 -35.589 1.00 25.03 683 GLY A CA 1
ATOM 5090 C C . GLY A 1 683 ? 22.318 45.705 -34.458 1.00 25.03 683 GLY A C 1
ATOM 5091 O O . GLY A 1 683 ? 22.987 46.606 -33.975 1.00 25.03 683 GLY A O 1
ATOM 5092 N N . ILE A 1 684 ? 22.443 44.413 -34.126 1.00 26.56 684 ILE A N 1
ATOM 5093 C CA . ILE A 1 684 ? 23.627 43.726 -33.560 1.00 26.56 684 ILE A CA 1
ATOM 5094 C C . ILE A 1 684 ? 23.990 43.954 -32.070 1.00 26.56 684 ILE A C 1
ATOM 5096 O O . ILE A 1 684 ? 24.437 45.018 -31.669 1.00 26.56 684 ILE A O 1
ATOM 5100 N N . GLY A 1 685 ? 23.989 42.837 -31.322 1.00 24.83 685 GLY A N 1
ATOM 5101 C CA . GLY A 1 685 ? 25.132 42.408 -30.498 1.00 24.83 685 GLY A CA 1
ATOM 5102 C C . GLY A 1 685 ? 25.103 42.714 -28.999 1.00 24.83 685 GLY A C 1
ATOM 5103 O O . GLY A 1 685 ? 25.246 43.857 -28.593 1.00 24.83 685 GLY A O 1
ATOM 5104 N N . PHE A 1 686 ? 25.094 41.665 -28.169 1.00 27.33 686 PHE A N 1
ATOM 5105 C CA . PHE A 1 686 ? 25.674 41.737 -26.825 1.00 27.33 686 PHE A CA 1
ATOM 5106 C C . PHE A 1 686 ? 26.709 40.630 -26.653 1.00 27.33 686 PHE A C 1
ATOM 5108 O O . PHE A 1 686 ? 26.397 39.441 -26.696 1.00 27.33 686 PHE A O 1
ATOM 5115 N N . GLY A 1 687 ? 27.959 41.073 -26.528 1.00 24.78 687 GLY A N 1
ATOM 5116 C CA . GLY A 1 687 ? 29.120 40.265 -26.205 1.00 24.78 687 GLY A CA 1
ATOM 5117 C C . GLY A 1 687 ? 29.351 40.143 -24.700 1.00 24.78 687 GLY A C 1
ATOM 5118 O O . GLY A 1 687 ? 28.800 40.883 -23.886 1.00 24.78 687 GLY A O 1
ATOM 5119 N N . TYR A 1 688 ? 30.214 39.187 -24.372 1.00 30.70 688 TYR A N 1
ATOM 5120 C CA . TYR A 1 688 ? 30.835 38.982 -23.070 1.00 30.70 688 TYR A CA 1
ATOM 5121 C C . TYR A 1 688 ? 31.728 40.164 -22.663 1.00 30.70 688 TYR A C 1
ATOM 5123 O O . TYR A 1 688 ? 32.439 40.714 -23.502 1.00 30.70 688 TYR A O 1
ATOM 5131 N N . SER A 1 689 ? 31.803 40.452 -21.359 1.00 25.50 689 SER A N 1
ATOM 5132 C CA . SER A 1 689 ? 33.038 40.953 -20.747 1.00 25.50 689 SER A CA 1
ATOM 5133 C C . SER A 1 689 ? 33.103 40.666 -19.245 1.00 25.50 689 SER A C 1
ATOM 5135 O O . SER A 1 689 ? 32.176 40.935 -18.484 1.00 25.50 689 SER A O 1
ATOM 5137 N N . SER A 1 690 ? 34.245 40.109 -18.860 1.00 30.88 690 SER A N 1
ATOM 5138 C CA . SER A 1 690 ? 34.826 39.957 -17.528 1.00 30.88 690 SER A CA 1
ATOM 5139 C C . SER A 1 690 ? 35.483 41.254 -17.033 1.00 30.88 690 SER A C 1
ATOM 5141 O O . SER A 1 690 ? 36.027 42.005 -17.838 1.00 30.88 690 SER A O 1
ATOM 5143 N N . GLY A 1 691 ? 35.578 41.457 -15.714 1.00 26.66 691 GLY A N 1
ATOM 5144 C CA . GLY A 1 691 ? 36.444 42.494 -15.138 1.00 26.66 691 GLY A CA 1
ATOM 5145 C C . GLY A 1 691 ? 36.600 42.401 -13.619 1.00 26.66 691 GLY A C 1
ATOM 5146 O O . GLY A 1 691 ? 35.645 42.617 -12.883 1.00 26.66 691 GLY A O 1
ATOM 5147 N N . GLN A 1 692 ? 37.818 42.076 -13.178 1.00 31.80 692 GLN A N 1
ATOM 5148 C CA . GLN A 1 692 ? 38.334 42.145 -11.804 1.00 31.80 692 GLN A CA 1
ATOM 5149 C C . GLN A 1 692 ? 38.879 43.551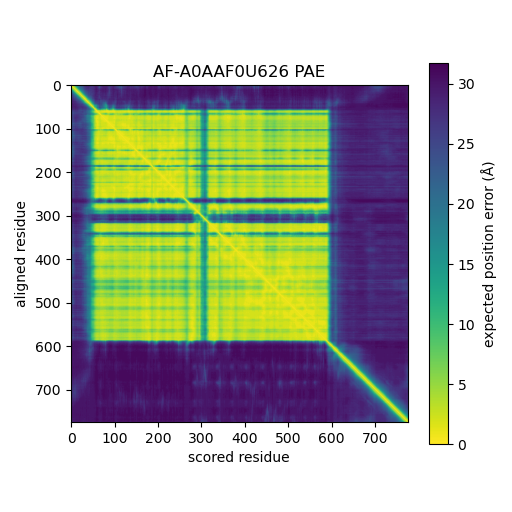 -11.460 1.00 31.80 692 GLN A C 1
ATOM 5151 O O . GLN A 1 692 ? 39.253 44.303 -12.356 1.00 31.80 692 GLN A O 1
ATOM 5156 N N . GLY A 1 693 ? 39.054 43.822 -10.159 1.00 26.52 693 GLY A N 1
ATOM 5157 C CA . GLY A 1 693 ? 39.997 44.791 -9.558 1.00 26.52 693 GLY A CA 1
ATOM 5158 C C . GLY A 1 693 ? 39.744 44.856 -8.038 1.00 26.52 693 GLY A C 1
ATOM 5159 O O . GLY A 1 693 ? 38.620 45.146 -7.652 1.00 26.52 693 GLY A O 1
ATOM 5160 N N . LEU A 1 694 ? 40.571 44.306 -7.133 1.00 31.78 694 LEU A N 1
ATOM 5161 C CA . LEU A 1 694 ? 41.939 44.617 -6.649 1.00 31.78 694 LEU A CA 1
ATOM 5162 C C . LEU A 1 694 ? 42.073 45.829 -5.698 1.00 31.78 694 LEU A C 1
ATOM 5164 O O . LEU A 1 694 ? 41.674 46.938 -6.034 1.00 31.78 694 LEU A O 1
ATOM 5168 N N . GLY A 1 695 ? 42.770 45.580 -4.572 1.00 28.14 695 GLY A N 1
ATOM 5169 C CA . GLY A 1 695 ? 43.375 46.537 -3.619 1.00 28.14 695 GLY A CA 1
ATOM 5170 C C . GLY A 1 695 ? 42.789 46.427 -2.199 1.00 28.14 695 GLY A C 1
ATOM 5171 O O . GLY A 1 695 ? 41.576 46.479 -2.064 1.00 28.14 695 GLY A O 1
ATOM 5172 N N . SER A 1 696 ? 43.521 46.274 -1.086 1.00 29.91 696 SER A N 1
ATOM 5173 C CA . SER A 1 696 ? 44.954 46.445 -0.782 1.00 29.91 696 SER A CA 1
ATOM 5174 C C . SER A 1 696 ? 45.274 45.960 0.658 1.00 29.91 696 SER A C 1
ATOM 5176 O O . SER A 1 696 ? 44.440 46.147 1.539 1.00 29.91 696 SER A O 1
ATOM 5178 N N . ASP A 1 697 ? 46.459 45.353 0.857 1.00 30.97 697 ASP A N 1
ATOM 5179 C CA . ASP A 1 697 ? 47.496 45.542 1.915 1.00 30.97 697 ASP A CA 1
ATOM 5180 C C . ASP A 1 697 ? 47.138 46.236 3.257 1.00 30.97 697 ASP A C 1
ATOM 5182 O O . ASP A 1 697 ? 46.380 47.192 3.276 1.00 30.97 697 ASP A O 1
ATOM 5186 N N . SER A 1 698 ? 47.756 46.012 4.431 1.00 29.59 698 SER A N 1
ATOM 5187 C CA . SER A 1 698 ? 48.848 45.165 4.956 1.00 29.59 698 SER A CA 1
ATOM 5188 C C . SER A 1 698 ? 49.074 45.537 6.452 1.00 29.59 698 SER A C 1
ATOM 5190 O O . SER A 1 698 ? 48.692 46.636 6.845 1.00 29.59 698 SER A O 1
ATOM 5192 N N . ARG A 1 699 ? 49.806 44.692 7.220 1.00 29.62 699 ARG A N 1
ATOM 5193 C CA . ARG A 1 699 ? 50.492 44.962 8.531 1.00 29.62 699 ARG A CA 1
ATOM 5194 C C . ARG A 1 699 ? 49.573 45.220 9.746 1.00 29.62 699 ARG A C 1
ATOM 5196 O O . ARG A 1 699 ? 48.523 45.815 9.604 1.00 29.62 699 ARG A O 1
ATOM 5203 N N . SER A 1 700 ? 49.838 44.837 10.998 1.00 31.02 700 SER A N 1
ATOM 5204 C CA . SER A 1 700 ? 50.957 44.328 11.831 1.00 31.02 700 SER A CA 1
ATOM 5205 C C . SER A 1 700 ? 50.284 43.863 13.154 1.00 31.02 700 SER A C 1
ATOM 5207 O O . SER A 1 700 ? 49.254 44.425 13.499 1.00 31.02 700 SER A O 1
ATOM 5209 N N . GLY A 1 701 ? 50.691 42.879 13.961 1.00 27.41 701 GLY A N 1
ATOM 5210 C CA . GLY A 1 701 ? 52.022 42.428 14.362 1.00 27.41 701 GLY A CA 1
ATOM 5211 C C . GLY A 1 701 ? 52.258 42.738 15.858 1.00 27.41 701 GLY A C 1
ATOM 5212 O O . GLY A 1 701 ? 52.371 43.907 16.205 1.00 27.41 701 GLY A O 1
ATOM 5213 N N . GLY A 1 702 ? 52.392 41.692 16.695 1.00 27.56 702 GLY A N 1
ATOM 5214 C CA . GLY A 1 702 ? 52.901 41.716 18.089 1.00 27.56 702 GLY A CA 1
ATOM 5215 C C . GLY A 1 702 ? 51.811 41.807 19.166 1.00 27.56 702 GLY A C 1
ATOM 5216 O O . GLY A 1 702 ? 50.859 42.552 18.996 1.00 27.56 702 GLY A O 1
ATOM 5217 N N . GLY A 1 703 ? 51.815 41.109 20.304 1.00 27.77 703 GLY A N 1
ATOM 5218 C CA . GLY A 1 703 ? 52.746 40.279 21.098 1.00 27.77 703 GLY A CA 1
ATOM 5219 C C . GLY A 1 703 ? 52.095 40.252 22.507 1.00 27.77 703 GLY A C 1
ATOM 5220 O O . GLY A 1 703 ? 51.440 41.222 22.863 1.00 27.77 703 GLY A O 1
ATOM 5221 N N . GLY A 1 704 ? 52.036 39.193 23.313 1.00 28.34 704 GLY A N 1
ATOM 5222 C CA . GLY A 1 704 ? 53.096 38.377 23.900 1.00 28.34 704 GLY A CA 1
ATOM 5223 C C . GLY A 1 704 ? 52.808 38.213 25.413 1.00 28.34 704 GLY A C 1
ATOM 5224 O O . GLY A 1 704 ? 52.300 39.143 26.029 1.00 28.34 704 GLY A O 1
ATOM 5225 N N . GLY A 1 705 ? 53.161 37.052 25.990 1.00 28.28 705 GLY A N 1
ATOM 5226 C CA . GLY A 1 705 ? 53.258 36.777 27.444 1.00 28.28 705 GLY A CA 1
ATOM 5227 C C . GLY A 1 705 ? 51.931 36.512 28.180 1.00 28.28 705 GLY A C 1
ATOM 5228 O O . GLY A 1 705 ? 50.932 37.151 27.903 1.00 28.28 705 GLY A O 1
ATOM 5229 N N . GLY A 1 706 ? 51.805 35.599 29.145 1.00 28.80 706 GLY A N 1
ATOM 5230 C CA . GLY A 1 706 ? 52.737 34.706 29.831 1.00 28.80 706 GLY A CA 1
ATOM 5231 C C . GLY A 1 706 ? 52.086 34.202 31.137 1.00 28.80 706 GLY A C 1
ATOM 5232 O O . GLY A 1 706 ? 51.217 34.873 31.677 1.00 28.80 706 GLY A O 1
ATOM 5233 N N . GLY A 1 707 ? 52.540 33.048 31.642 1.00 30.27 707 GLY A N 1
ATOM 5234 C CA . GLY A 1 707 ? 52.628 32.752 33.084 1.00 30.27 707 GLY A CA 1
ATOM 5235 C C . GLY A 1 707 ? 51.396 32.242 33.856 1.00 30.27 707 GLY A C 1
ATOM 5236 O O . GLY A 1 707 ? 50.495 33.001 34.173 1.00 30.27 707 GLY A O 1
ATOM 5237 N N . GLY A 1 708 ? 51.488 30.986 34.319 1.00 29.23 708 GLY A N 1
ATOM 5238 C CA . GLY A 1 708 ? 51.560 30.686 35.761 1.00 29.23 708 GLY A CA 1
ATOM 5239 C C . GLY A 1 708 ? 50.269 30.512 36.580 1.00 29.23 708 GLY A C 1
ATOM 5240 O O . GLY A 1 708 ? 49.679 31.484 37.016 1.00 29.23 708 GLY A O 1
ATOM 5241 N N . GLY A 1 709 ? 49.975 29.252 36.932 1.00 30.17 709 GLY A N 1
ATOM 5242 C CA . GLY A 1 709 ? 50.101 28.750 38.314 1.00 30.17 709 GLY A CA 1
ATOM 5243 C C . GLY A 1 709 ? 49.049 29.097 39.385 1.00 30.17 709 GLY A C 1
ATOM 5244 O O . GLY A 1 709 ? 48.864 30.251 39.742 1.00 30.17 709 GLY A O 1
ATOM 5245 N N . GLY A 1 710 ? 48.548 28.034 40.037 1.00 29.95 710 GLY A N 1
ATOM 5246 C CA . GLY A 1 710 ? 47.965 28.033 41.391 1.00 29.95 710 GLY A CA 1
ATOM 5247 C C . GLY A 1 710 ? 46.466 28.347 41.432 1.00 29.95 710 GLY A C 1
ATOM 5248 O O . GLY A 1 710 ? 46.008 29.276 40.794 1.00 29.95 710 GLY A O 1
ATOM 5249 N N . GLY A 1 711 ? 45.605 27.631 42.146 1.00 29.84 711 GLY A N 1
ATOM 5250 C CA . GLY A 1 711 ? 45.791 26.640 43.196 1.00 29.84 711 GLY A CA 1
ATOM 5251 C C . GLY A 1 711 ? 44.677 26.828 44.230 1.00 29.84 711 GLY A C 1
ATOM 5252 O O . GLY A 1 711 ? 44.322 27.958 44.542 1.00 29.84 711 GLY A O 1
ATOM 5253 N N . GLY A 1 712 ? 44.188 25.722 44.794 1.00 30.17 712 GLY A N 1
ATOM 5254 C CA . GLY A 1 712 ? 43.767 25.692 46.197 1.00 30.17 712 GLY A CA 1
ATOM 5255 C C . GLY A 1 712 ? 42.270 25.697 46.523 1.00 30.17 712 GLY A C 1
ATOM 5256 O O . GLY A 1 712 ? 41.591 26.698 46.344 1.00 30.17 712 GLY A O 1
ATOM 5257 N N . GLY A 1 713 ? 41.866 24.596 47.175 1.00 31.41 713 GLY A N 1
ATOM 5258 C CA . GLY A 1 713 ? 40.916 24.550 48.300 1.00 31.41 713 GLY A CA 1
ATOM 5259 C C . GLY A 1 713 ? 39.445 24.491 47.901 1.00 31.41 713 GLY A C 1
ATOM 5260 O O . GLY A 1 713 ? 38.944 25.411 47.279 1.00 31.41 713 GLY A O 1
ATOM 5261 N N . GLY A 1 714 ? 38.685 23.434 48.194 1.00 32.91 714 GLY A N 1
ATOM 5262 C CA . GLY A 1 714 ? 38.591 22.674 49.451 1.00 32.91 714 GLY A CA 1
ATOM 5263 C C . GLY A 1 714 ? 37.190 22.949 50.031 1.00 32.91 714 GLY A C 1
ATOM 5264 O O . GLY A 1 714 ? 36.711 24.067 49.926 1.00 32.91 714 GLY A O 1
ATOM 5265 N N . GLY A 1 715 ? 36.435 22.022 50.609 1.00 33.41 715 GLY A N 1
ATOM 5266 C CA . GLY A 1 715 ? 36.631 20.617 50.931 1.00 33.41 715 GLY A CA 1
ATOM 5267 C C . GLY A 1 715 ? 35.459 20.132 51.804 1.00 33.41 715 GLY A C 1
ATOM 5268 O O . GLY A 1 715 ? 34.632 20.941 52.218 1.00 33.41 715 GLY A O 1
ATOM 5269 N N . GLY A 1 716 ? 35.469 18.826 52.104 1.00 32.25 716 GLY A N 1
ATOM 5270 C CA . GLY A 1 716 ? 34.827 18.177 53.265 1.00 32.25 716 GLY A CA 1
ATOM 5271 C C . GLY A 1 716 ? 33.329 17.876 53.134 1.00 32.25 716 GLY A C 1
ATOM 5272 O O . GLY A 1 716 ? 32.563 18.728 52.711 1.00 32.25 716 GLY A O 1
ATOM 5273 N N . GLY A 1 717 ? 32.807 16.704 53.500 1.00 32.69 717 GLY A N 1
ATOM 5274 C CA . GLY A 1 717 ? 33.322 15.495 54.169 1.00 32.69 717 GLY A CA 1
ATOM 5275 C C . GLY A 1 717 ? 32.117 14.545 54.360 1.00 32.69 717 GLY A C 1
ATOM 5276 O O . GLY A 1 717 ? 30.990 15.029 54.418 1.00 32.69 717 GLY A O 1
ATOM 5277 N N . GLU A 1 718 ? 32.268 13.227 54.160 1.00 35.69 718 GLU A N 1
ATOM 5278 C CA . GLU A 1 718 ? 32.405 12.186 55.218 1.00 35.69 718 GLU A CA 1
ATOM 5279 C C . GLU A 1 718 ? 31.125 12.000 56.070 1.00 35.69 718 GLU A C 1
ATOM 5281 O O . GLU A 1 718 ? 30.550 12.974 56.531 1.00 35.69 718 GLU A O 1
ATOM 5286 N N . ASN A 1 719 ? 30.537 10.825 56.332 1.00 35.09 719 ASN A N 1
ATOM 5287 C CA . ASN A 1 719 ? 30.970 9.446 56.637 1.00 35.09 719 ASN A CA 1
ATOM 5288 C C . ASN A 1 719 ? 29.755 8.504 56.381 1.00 35.09 719 ASN A C 1
ATOM 5290 O O . ASN A 1 719 ? 28.634 8.993 56.300 1.00 35.09 719 ASN A O 1
ATOM 5294 N N . GLY A 1 720 ? 29.798 7.170 56.300 1.00 32.94 720 GLY A N 1
ATOM 5295 C CA . GLY A 1 720 ? 30.832 6.160 56.522 1.00 32.94 720 GLY A CA 1
ATOM 5296 C C . GLY A 1 720 ? 30.183 4.827 56.975 1.00 32.94 720 GLY A C 1
ATOM 5297 O O . GLY A 1 720 ? 29.321 4.846 57.845 1.00 32.94 720 GLY A O 1
ATOM 5298 N N . GLY A 1 721 ? 30.644 3.703 56.395 1.00 32.03 721 GLY A N 1
ATOM 5299 C CA . GLY A 1 721 ? 30.708 2.329 56.958 1.00 32.03 721 GLY A CA 1
ATOM 5300 C C . GLY A 1 721 ? 29.433 1.464 57.096 1.00 32.03 721 GLY A C 1
ATOM 5301 O O . GLY A 1 721 ? 28.343 1.980 57.278 1.00 32.03 721 GLY A O 1
ATOM 5302 N N . ASN A 1 722 ? 29.478 0.121 57.120 1.00 35.19 722 ASN A N 1
ATOM 5303 C CA . ASN A 1 722 ? 30.498 -0.898 56.802 1.00 35.19 722 ASN A CA 1
ATOM 5304 C C . ASN A 1 722 ? 29.863 -2.317 56.929 1.00 35.19 722 ASN A C 1
ATOM 5306 O O . ASN A 1 722 ? 28.946 -2.491 57.728 1.00 35.19 722 ASN A O 1
ATOM 5310 N N . GLY A 1 723 ? 30.448 -3.318 56.247 1.00 29.41 723 GLY A N 1
ATOM 5311 C CA . GLY A 1 723 ? 30.343 -4.777 56.502 1.00 29.41 723 GLY A CA 1
ATOM 5312 C C . GLY A 1 723 ? 29.566 -5.576 55.436 1.00 29.41 723 GLY A C 1
ATOM 5313 O O . GLY A 1 723 ? 28.445 -5.212 55.120 1.00 29.41 723 GLY A O 1
ATOM 5314 N N . GLY A 1 724 ? 30.028 -6.680 54.827 1.00 31.33 724 GLY A N 1
ATOM 5315 C CA . GLY A 1 724 ? 31.225 -7.526 54.972 1.00 31.33 724 GLY A CA 1
ATOM 5316 C C . GLY A 1 724 ? 30.879 -9.013 54.681 1.00 31.33 724 GLY A C 1
ATOM 5317 O O . GLY A 1 724 ? 29.812 -9.447 55.097 1.00 31.33 724 GLY A O 1
ATOM 5318 N N . HIS A 1 725 ? 31.801 -9.754 54.024 1.00 34.72 725 HIS A N 1
ATOM 5319 C CA . HIS A 1 725 ? 31.821 -11.184 53.568 1.00 34.72 725 HIS A CA 1
ATOM 5320 C C . HIS A 1 725 ? 31.553 -11.401 52.052 1.00 34.72 725 HIS A C 1
ATOM 5322 O O . HIS A 1 725 ? 30.535 -10.948 51.555 1.00 34.72 725 HIS A O 1
ATOM 5328 N N . GLY A 1 726 ? 32.353 -12.097 51.219 1.00 31.44 726 GLY A N 1
ATOM 5329 C CA . GLY A 1 726 ? 33.667 -12.754 51.346 1.00 31.44 726 GLY A CA 1
ATOM 5330 C C . GLY A 1 726 ? 33.770 -14.094 50.563 1.00 31.44 726 GLY A C 1
ATOM 5331 O O . GLY A 1 726 ? 33.083 -15.031 50.945 1.00 31.44 726 GLY A O 1
ATOM 5332 N N . ALA A 1 727 ? 34.707 -14.177 49.588 1.00 31.16 727 ALA A N 1
ATOM 5333 C CA . ALA A 1 727 ? 35.281 -15.347 48.844 1.00 31.16 727 ALA A CA 1
ATOM 5334 C C . ALA A 1 727 ? 34.478 -15.973 47.662 1.00 31.16 727 ALA A C 1
ATOM 5336 O O . ALA A 1 727 ? 33.267 -16.086 47.749 1.00 31.16 727 ALA A O 1
ATOM 5337 N N . GLY A 1 728 ? 35.039 -16.451 46.529 1.00 28.98 728 GLY A N 1
ATOM 5338 C CA . GLY A 1 728 ? 36.416 -16.558 45.992 1.00 28.98 728 GLY A CA 1
ATOM 5339 C C . GLY A 1 728 ? 36.634 -17.836 45.121 1.00 28.98 728 GLY A C 1
ATOM 5340 O O . GLY A 1 728 ? 36.122 -18.884 45.495 1.00 28.98 728 GLY A O 1
ATOM 5341 N N . PHE A 1 729 ? 37.468 -17.741 44.057 1.00 32.41 729 PHE A N 1
ATOM 5342 C CA . PHE A 1 729 ? 38.104 -18.790 43.187 1.00 32.41 729 PHE A CA 1
ATOM 5343 C C . PHE A 1 729 ? 37.303 -19.378 41.992 1.00 32.41 729 PHE A C 1
ATOM 5345 O O . PHE A 1 729 ? 36.108 -19.590 42.105 1.00 32.41 729 PHE A O 1
ATOM 5352 N N . GLY A 1 730 ? 37.865 -19.707 40.809 1.00 27.06 730 GLY A N 1
ATOM 5353 C CA . GLY A 1 730 ? 39.239 -19.699 40.267 1.00 27.06 730 GLY A CA 1
ATOM 5354 C C . GLY A 1 730 ? 39.305 -20.404 38.880 1.00 27.06 730 GLY A C 1
ATOM 5355 O O . GLY A 1 730 ? 38.446 -21.222 38.567 1.00 27.06 730 GLY A O 1
ATOM 5356 N N . TYR A 1 731 ? 40.307 -20.072 38.051 1.00 37.59 731 TYR A N 1
ATOM 5357 C CA . TYR A 1 731 ? 40.649 -20.703 36.753 1.00 37.59 731 TYR A CA 1
ATOM 5358 C C . TYR A 1 731 ? 41.528 -21.961 36.933 1.00 37.59 731 TYR A C 1
ATOM 5360 O O . TYR A 1 731 ? 42.319 -22.015 37.873 1.00 37.59 731 TYR A O 1
ATOM 5368 N N . GLY A 1 732 ? 41.498 -22.901 35.974 1.00 27.19 732 GLY A N 1
ATOM 5369 C CA . GLY A 1 732 ? 42.489 -23.984 35.864 1.00 27.19 732 GLY A CA 1
ATOM 5370 C C . GLY A 1 732 ? 42.371 -24.830 34.587 1.00 27.19 732 GLY A C 1
ATOM 5371 O O . GLY A 1 732 ? 41.306 -25.351 34.274 1.00 27.19 732 GLY A O 1
ATOM 5372 N N . SER A 1 733 ? 43.484 -24.955 33.862 1.00 34.78 733 SER A N 1
ATOM 5373 C CA . SER A 1 733 ? 43.737 -25.795 32.683 1.00 34.78 733 SER A CA 1
ATOM 5374 C C . SER A 1 733 ? 44.365 -27.150 33.063 1.00 34.78 733 SER A C 1
ATOM 5376 O O . SER A 1 733 ? 44.955 -27.282 34.133 1.00 34.78 733 SER A O 1
ATOM 5378 N N . GLY A 1 734 ? 44.307 -28.143 32.163 1.00 27.78 734 GLY A N 1
ATOM 5379 C CA . GLY A 1 734 ? 45.046 -29.410 32.277 1.00 27.78 734 GLY A CA 1
ATOM 5380 C C . GLY A 1 734 ? 45.147 -30.174 30.946 1.00 27.78 734 GLY A C 1
ATOM 5381 O O . GLY A 1 734 ? 44.134 -30.467 30.321 1.00 27.78 734 GLY A O 1
ATOM 5382 N N . GLN A 1 735 ? 46.382 -30.464 30.516 1.00 34.06 735 GLN A N 1
ATOM 5383 C CA . GLN A 1 735 ? 46.787 -31.292 29.363 1.00 34.06 735 GLN A CA 1
ATOM 5384 C C . GLN A 1 735 ? 46.969 -32.776 29.753 1.00 34.06 735 GLN A C 1
ATOM 5386 O O . GLN A 1 735 ? 47.240 -33.060 30.917 1.00 34.06 735 GLN A O 1
ATOM 5391 N N . GLY A 1 736 ? 46.986 -33.694 28.766 1.00 29.47 736 GLY A N 1
ATOM 5392 C CA . GLY A 1 736 ? 47.643 -35.008 28.920 1.00 29.47 736 GLY A CA 1
ATOM 5393 C C . GLY A 1 736 ? 47.402 -36.092 27.844 1.00 29.47 736 GLY A C 1
ATOM 5394 O O . GLY A 1 736 ? 46.548 -36.939 28.041 1.00 29.47 736 GLY A O 1
ATOM 5395 N N . LEU A 1 737 ? 48.225 -36.078 26.779 1.00 31.72 737 LEU A N 1
ATOM 5396 C CA . LEU A 1 737 ? 48.942 -37.194 26.097 1.00 31.72 737 LEU A CA 1
ATOM 5397 C C . LEU A 1 737 ? 48.243 -38.492 25.588 1.00 31.72 737 LEU A C 1
ATOM 5399 O O . LEU A 1 737 ? 47.702 -39.261 26.372 1.00 31.72 737 LEU A O 1
ATOM 5403 N N . GLY A 1 738 ? 48.536 -38.863 24.318 1.00 29.03 738 GLY A N 1
ATOM 5404 C CA . GLY A 1 738 ? 48.987 -40.235 23.981 1.00 29.03 738 GLY A CA 1
ATOM 5405 C C . GLY A 1 738 ? 48.595 -40.902 22.635 1.00 29.03 738 GLY A C 1
ATOM 5406 O O . GLY A 1 738 ? 47.551 -41.528 22.561 1.00 29.03 738 GLY A O 1
ATOM 5407 N N . LEU A 1 739 ? 49.557 -40.935 21.688 1.00 30.75 739 LEU A N 1
ATOM 5408 C CA . LEU A 1 739 ? 49.971 -42.065 20.803 1.00 30.75 739 LEU A CA 1
ATOM 5409 C C . LEU A 1 739 ? 49.286 -42.405 19.444 1.00 30.75 739 LEU A C 1
ATOM 5411 O O . LEU A 1 739 ? 48.130 -42.798 19.386 1.00 30.75 739 LEU A O 1
ATOM 5415 N N . GLY A 1 740 ? 50.147 -42.454 18.401 1.00 28.72 740 GLY A N 1
ATOM 5416 C CA . GLY A 1 740 ? 50.121 -43.345 17.211 1.00 28.72 740 GLY A CA 1
ATOM 5417 C C . GLY A 1 740 ? 49.259 -42.882 16.023 1.00 28.72 740 GLY A C 1
ATOM 5418 O O . GLY A 1 740 ? 48.108 -42.543 16.208 1.00 28.72 740 GLY A O 1
ATOM 5419 N N . GLY A 1 741 ? 49.672 -42.842 14.753 1.00 30.77 741 GLY A N 1
ATOM 5420 C CA . GLY A 1 741 ? 50.845 -43.352 14.052 1.00 30.77 741 GLY A CA 1
ATOM 5421 C C . GLY A 1 741 ? 50.440 -43.820 12.637 1.00 30.77 741 GLY A C 1
ATOM 5422 O O . GLY A 1 741 ? 49.626 -44.725 12.514 1.00 30.77 741 GLY A O 1
ATOM 5423 N N . ASN A 1 742 ? 51.116 -43.270 11.617 1.00 33.00 742 ASN A N 1
ATOM 5424 C CA . ASN A 1 742 ? 51.563 -43.923 10.369 1.00 33.00 742 ASN A CA 1
ATOM 5425 C C . ASN A 1 742 ? 50.792 -43.807 9.021 1.00 33.00 742 ASN A C 1
ATOM 5427 O O . ASN A 1 742 ? 49.610 -44.112 8.923 1.00 33.00 742 ASN A O 1
ATOM 5431 N N . GLY A 1 743 ? 51.596 -43.514 7.974 1.00 31.05 743 GLY A N 1
ATOM 5432 C CA . GLY A 1 743 ? 51.422 -43.799 6.529 1.00 31.05 743 GLY A CA 1
ATOM 5433 C C . GLY A 1 743 ? 50.724 -42.699 5.715 1.00 31.05 743 GLY A C 1
ATOM 5434 O O . GLY A 1 743 ? 49.531 -42.514 5.884 1.00 31.05 743 GLY A O 1
ATOM 5435 N N . GLY A 1 744 ? 51.359 -41.891 4.849 1.00 33.59 744 GLY A N 1
ATOM 5436 C CA . GLY A 1 744 ? 52.310 -42.202 3.760 1.00 33.59 744 GLY A CA 1
ATOM 5437 C C . GLY A 1 744 ? 51.536 -42.219 2.420 1.00 33.59 744 GLY A C 1
ATOM 5438 O O . GLY A 1 744 ? 50.424 -42.721 2.395 1.00 33.59 744 GLY A O 1
ATOM 5439 N N . ASN A 1 745 ? 51.983 -41.740 1.257 1.00 36.84 745 ASN A N 1
ATOM 5440 C CA . ASN A 1 745 ? 53.225 -41.138 0.780 1.00 36.84 745 ASN A CA 1
ATOM 5441 C C . ASN A 1 745 ? 53.000 -40.692 -0.694 1.00 36.84 745 ASN A C 1
ATOM 5443 O O . ASN A 1 745 ? 52.165 -41.282 -1.376 1.00 36.84 745 ASN A O 1
ATOM 5447 N N . GLY A 1 746 ? 53.837 -39.769 -1.186 1.00 32.22 746 GLY A N 1
ATOM 5448 C CA . GLY A 1 746 ? 54.234 -39.630 -2.601 1.00 32.22 746 GLY A CA 1
ATOM 5449 C C . GLY A 1 746 ? 53.402 -38.663 -3.456 1.00 32.22 746 GLY A C 1
ATOM 5450 O O . GLY A 1 746 ? 52.190 -38.782 -3.523 1.00 32.22 746 GLY A O 1
ATOM 5451 N N . GLY A 1 747 ? 53.962 -37.700 -4.189 1.00 32.47 747 GLY A N 1
ATOM 5452 C CA . GLY A 1 747 ? 55.352 -37.357 -4.516 1.00 32.47 747 GLY A CA 1
ATOM 5453 C C . GLY A 1 747 ? 55.329 -36.458 -5.765 1.00 32.47 747 GLY A C 1
ATOM 5454 O O . GLY A 1 747 ? 54.578 -36.756 -6.684 1.00 32.47 747 GLY A O 1
ATOM 5455 N N . GLY A 1 748 ? 56.010 -35.302 -5.741 1.00 33.38 748 GLY A N 1
ATOM 5456 C CA . GLY A 1 748 ? 57.149 -34.978 -6.631 1.00 33.38 748 GLY A CA 1
ATOM 5457 C C . GLY A 1 748 ? 56.740 -34.419 -8.009 1.00 33.38 748 GLY A C 1
ATOM 5458 O O . GLY A 1 748 ? 55.792 -34.904 -8.602 1.00 33.38 748 GLY A O 1
ATOM 5459 N N . GLY A 1 749 ? 57.366 -33.412 -8.623 1.00 30.72 749 GLY A N 1
ATOM 5460 C CA . GLY A 1 749 ? 58.490 -32.513 -8.317 1.00 30.72 749 GLY A CA 1
ATOM 5461 C C . GLY A 1 749 ? 58.221 -31.155 -9.013 1.00 30.72 749 GLY A C 1
ATOM 5462 O O . GLY A 1 749 ? 57.260 -31.043 -9.766 1.00 30.72 749 GLY A O 1
ATOM 5463 N N . GLY A 1 750 ? 58.881 -30.043 -8.666 1.00 35.16 750 GLY A N 1
ATOM 5464 C CA . GLY A 1 750 ? 60.245 -29.676 -9.094 1.00 35.16 750 GLY A CA 1
ATOM 5465 C C . GLY A 1 750 ? 60.215 -29.087 -10.521 1.00 35.16 750 GLY A C 1
ATOM 5466 O O . GLY A 1 750 ? 59.713 -29.747 -11.413 1.00 35.16 750 GLY A O 1
ATOM 5467 N N . GLY A 1 751 ? 60.705 -27.893 -10.857 1.00 32.28 751 GLY A N 1
ATOM 5468 C CA . GLY A 1 751 ? 61.456 -26.855 -10.155 1.00 32.28 751 GLY A CA 1
ATOM 5469 C C . GLY A 1 751 ? 61.934 -25.785 -11.165 1.00 32.28 751 GLY A C 1
ATOM 5470 O O . GLY A 1 751 ? 61.724 -25.938 -12.366 1.00 32.28 751 GLY A O 1
ATOM 5471 N N . GLY A 1 752 ? 62.620 -24.752 -10.656 1.00 29.44 752 GLY A N 1
ATOM 5472 C CA . GLY A 1 752 ? 63.427 -23.765 -11.405 1.00 29.44 752 GLY A CA 1
ATOM 5473 C C . GLY A 1 752 ? 62.696 -22.448 -11.722 1.00 29.44 752 GLY A C 1
ATOM 5474 O O . GLY A 1 752 ? 61.615 -22.479 -12.284 1.00 29.44 752 GLY A O 1
ATOM 5475 N N . GLY A 1 753 ? 63.174 -21.241 -11.402 1.00 31.12 753 GLY A N 1
ATOM 5476 C CA . GLY A 1 753 ? 64.466 -20.785 -10.880 1.00 31.12 753 GLY A CA 1
ATOM 5477 C C . GLY A 1 753 ? 65.015 -19.628 -11.733 1.00 31.12 753 GLY A C 1
ATOM 5478 O O . GLY A 1 753 ? 65.306 -19.853 -12.899 1.00 31.12 753 GLY A O 1
ATOM 5479 N N . GLY A 1 754 ? 65.205 -18.445 -11.121 1.00 30.33 754 GLY A N 1
ATOM 5480 C CA . GLY A 1 754 ? 66.002 -17.297 -11.619 1.00 30.33 754 GLY A CA 1
ATOM 5481 C C . GLY A 1 754 ? 65.342 -16.446 -12.719 1.00 30.33 754 GLY A C 1
ATOM 5482 O O . GLY A 1 754 ? 64.622 -16.969 -13.552 1.00 30.33 754 GLY A O 1
ATOM 5483 N N . GLY A 1 755 ? 65.512 -15.129 -12.824 1.00 31.28 755 GLY A N 1
ATOM 5484 C CA . GLY A 1 755 ? 66.346 -14.154 -12.123 1.00 31.28 755 GLY A CA 1
ATOM 5485 C C . GLY A 1 755 ? 66.375 -12.848 -12.947 1.00 31.28 755 GLY A C 1
ATOM 5486 O O . GLY A 1 755 ? 66.430 -12.905 -14.166 1.00 31.28 755 GLY A O 1
ATOM 5487 N N . GLU A 1 756 ? 66.296 -11.717 -12.241 1.00 34.81 756 GLU A N 1
ATOM 5488 C CA . GLU A 1 756 ? 66.875 -10.379 -12.500 1.00 34.81 756 GLU A CA 1
ATOM 5489 C C . GLU A 1 756 ? 66.715 -9.577 -13.823 1.00 34.81 756 GLU A C 1
ATOM 5491 O O . GLU A 1 756 ? 67.106 -9.988 -14.906 1.00 34.81 756 GLU A O 1
ATOM 5496 N N . ASN A 1 757 ? 66.331 -8.306 -13.594 1.00 33.81 757 ASN A N 1
ATOM 5497 C CA . ASN A 1 757 ? 66.853 -7.029 -14.125 1.00 33.81 757 ASN A CA 1
ATOM 5498 C C . ASN A 1 757 ? 66.718 -6.622 -15.606 1.00 33.81 757 ASN A C 1
ATOM 5500 O O . ASN A 1 757 ? 67.184 -7.285 -16.523 1.00 33.81 757 ASN A O 1
ATOM 5504 N N . GLY A 1 758 ? 66.268 -5.370 -15.791 1.00 28.94 758 GLY A N 1
ATOM 5505 C CA . GLY A 1 758 ? 66.603 -4.548 -16.959 1.00 28.94 758 GLY A CA 1
ATOM 5506 C C . GLY A 1 758 ? 65.572 -3.466 -17.279 1.00 28.94 758 GLY A C 1
ATOM 5507 O O . GLY A 1 758 ? 64.604 -3.728 -17.983 1.00 28.94 758 GLY A O 1
ATOM 5508 N N . GLY A 1 759 ? 65.785 -2.243 -16.787 1.00 32.31 759 GLY A N 1
ATOM 5509 C CA . GLY A 1 759 ? 65.059 -1.058 -17.248 1.00 32.31 759 GLY A CA 1
ATOM 5510 C C . GLY A 1 759 ? 65.643 -0.470 -18.538 1.00 32.31 759 GLY A C 1
ATOM 5511 O O . GLY A 1 759 ? 66.823 -0.656 -18.822 1.00 32.31 759 GLY A O 1
ATOM 5512 N N . ASN A 1 760 ? 64.823 0.273 -19.286 1.00 29.78 760 ASN A N 1
ATOM 5513 C CA . ASN A 1 760 ? 65.198 1.526 -19.952 1.00 29.78 760 ASN A CA 1
ATOM 5514 C C . ASN A 1 760 ? 63.967 2.201 -20.578 1.00 29.78 760 ASN A C 1
ATOM 5516 O O . ASN A 1 760 ? 63.095 1.537 -21.132 1.00 29.78 760 ASN A O 1
ATOM 5520 N N . GLY A 1 761 ? 63.913 3.529 -20.443 1.00 30.22 761 GLY A N 1
ATOM 5521 C CA . GLY A 1 761 ? 62.893 4.407 -21.017 1.00 30.22 761 GLY A CA 1
ATOM 5522 C C . GLY A 1 761 ? 63.270 4.993 -22.385 1.00 30.22 761 GLY A C 1
ATOM 5523 O O . GLY A 1 761 ? 64.119 4.444 -23.082 1.00 30.22 761 GLY A O 1
ATOM 5524 N N . TYR A 1 762 ? 62.658 6.156 -22.671 1.00 29.44 762 TYR A N 1
ATOM 5525 C CA . TYR A 1 762 ? 62.573 6.949 -23.922 1.00 29.44 762 TYR A CA 1
ATOM 5526 C C . TYR A 1 762 ? 61.450 6.486 -24.873 1.00 29.44 762 TYR A C 1
ATOM 5528 O O . TYR A 1 762 ? 61.343 5.307 -25.164 1.00 29.44 762 TYR A O 1
ATOM 5536 N N . GLY A 1 763 ? 60.561 7.319 -25.426 1.00 27.44 763 GLY A N 1
ATOM 5537 C CA . GLY A 1 763 ? 60.365 8.771 -25.411 1.00 27.44 763 GLY A CA 1
ATOM 5538 C C . GLY A 1 763 ? 59.407 9.166 -26.561 1.00 27.44 763 GLY A C 1
ATOM 5539 O O . GLY A 1 763 ? 59.488 8.580 -27.630 1.00 27.44 763 GLY A O 1
ATOM 5540 N N . PHE A 1 764 ? 58.500 10.115 -26.286 1.00 28.67 764 PHE A N 1
ATOM 5541 C CA . PHE A 1 764 ? 57.726 11.037 -27.153 1.00 28.67 764 PHE A CA 1
ATOM 5542 C C . PHE A 1 764 ? 57.393 10.721 -28.633 1.00 28.67 764 PHE A C 1
ATOM 5544 O O . PHE A 1 764 ? 58.272 10.507 -29.460 1.00 28.67 764 PHE A O 1
ATOM 5551 N N . GLY A 1 765 ? 56.123 10.951 -29.006 1.00 26.11 765 GLY A N 1
ATOM 5552 C CA . GLY A 1 765 ? 55.698 11.167 -30.396 1.00 26.11 765 GLY A CA 1
ATOM 5553 C C . GLY A 1 765 ? 54.217 11.548 -30.531 1.00 26.11 765 GLY A C 1
ATOM 5554 O O . GLY A 1 765 ? 53.340 10.754 -30.226 1.00 26.11 765 GLY A O 1
ATOM 5555 N N . ILE A 1 766 ? 53.975 12.782 -30.963 1.00 30.12 766 ILE A N 1
ATOM 5556 C CA . ILE A 1 766 ? 52.705 13.514 -31.093 1.00 30.12 766 ILE A CA 1
ATOM 5557 C C . ILE A 1 766 ? 52.018 13.126 -32.418 1.00 30.12 766 ILE A C 1
ATOM 5559 O O . ILE A 1 766 ? 52.712 12.902 -33.407 1.00 30.12 766 ILE A O 1
ATOM 5563 N N . GLY A 1 767 ? 50.682 13.106 -32.473 1.00 27.36 767 GLY A N 1
ATOM 5564 C CA . GLY A 1 767 ? 49.942 12.940 -33.729 1.00 27.36 767 GLY A CA 1
ATOM 5565 C C . GLY A 1 767 ? 48.444 13.202 -33.592 1.00 27.36 767 GLY A C 1
ATOM 5566 O O . GLY A 1 767 ? 47.670 12.278 -33.366 1.00 27.36 767 GLY A O 1
ATOM 5567 N N . GLU A 1 768 ? 48.053 14.471 -33.725 1.00 33.72 768 GLU A N 1
ATOM 5568 C CA . GLU A 1 768 ? 46.675 14.903 -33.976 1.00 33.72 768 GLU A CA 1
ATOM 5569 C C . GLU A 1 768 ? 46.185 14.420 -35.352 1.00 33.72 768 GLU A C 1
ATOM 5571 O O . GLU A 1 768 ? 46.951 14.366 -36.314 1.00 33.72 768 GLU A O 1
ATOM 5576 N N . GLY A 1 769 ? 44.888 14.129 -35.463 1.00 29.20 769 GLY A N 1
ATOM 5577 C CA . GLY A 1 769 ? 44.235 13.790 -36.725 1.00 29.20 769 GLY A CA 1
ATOM 5578 C C . GLY A 1 769 ? 42.721 13.946 -36.631 1.00 29.20 769 GLY A C 1
ATOM 5579 O O . GLY A 1 769 ? 42.008 12.994 -36.332 1.00 29.20 769 GLY A O 1
ATOM 5580 N N . PHE A 1 770 ? 42.252 15.171 -36.867 1.00 32.50 770 PHE A N 1
ATOM 5581 C CA . PHE A 1 770 ? 40.850 15.531 -37.080 1.00 32.50 770 PHE A CA 1
ATOM 5582 C C . PHE A 1 770 ? 40.248 14.804 -38.295 1.00 32.50 770 PHE A C 1
ATOM 5584 O O . PHE A 1 770 ? 40.898 14.662 -39.328 1.00 32.50 770 PHE A O 1
ATOM 5591 N N . GLY A 1 771 ? 38.962 14.458 -38.206 1.00 30.84 771 GLY A N 1
ATOM 5592 C CA . GLY A 1 771 ? 38.155 13.994 -39.335 1.00 30.84 771 GLY A CA 1
ATOM 5593 C C . GLY A 1 771 ? 36.667 14.034 -39.005 1.00 30.84 771 GLY A C 1
ATOM 5594 O O . GLY A 1 771 ? 36.087 13.023 -38.627 1.00 30.84 771 GLY A O 1
ATOM 5595 N N . GLY A 1 772 ? 36.069 15.223 -39.099 1.00 31.62 772 GLY A N 1
ATOM 5596 C CA . GLY A 1 772 ? 34.623 15.425 -39.017 1.00 31.62 772 GLY A CA 1
ATOM 5597 C C . GLY A 1 772 ? 33.924 15.230 -40.365 1.00 31.62 772 GLY A C 1
ATOM 5598 O O . GLY A 1 772 ? 34.535 15.377 -41.422 1.00 31.62 772 GLY A O 1
ATOM 5599 N N . GLY A 1 773 ? 32.621 14.961 -40.303 1.00 33.47 773 GLY A N 1
ATOM 5600 C CA . GLY A 1 773 ? 31.699 14.991 -41.436 1.00 33.47 773 GLY A CA 1
ATOM 5601 C C . GLY A 1 773 ? 30.249 14.896 -40.956 1.00 33.47 773 GLY A C 1
ATOM 5602 O O . GLY A 1 773 ? 29.782 13.801 -40.662 1.00 33.47 773 GLY A O 1
ATOM 5603 N N . GLY A 1 774 ? 29.577 16.051 -40.843 1.00 37.31 774 GLY A N 1
ATOM 5604 C CA . GLY A 1 774 ? 28.108 16.168 -40.799 1.00 37.31 774 GLY A CA 1
ATOM 5605 C C . GLY A 1 774 ? 27.497 15.784 -42.155 1.00 37.31 774 GLY A C 1
ATOM 5606 O O . GLY A 1 774 ? 28.227 15.656 -43.138 1.00 37.31 774 GLY A O 1
ATOM 5607 N N . ILE A 1 775 ? 26.190 15.553 -42.273 1.00 42.97 775 ILE A N 1
ATOM 5608 C CA . ILE A 1 775 ? 25.073 16.462 -41.954 1.00 42.97 775 ILE A CA 1
ATOM 5609 C C . ILE A 1 775 ? 23.853 15.649 -41.520 1.00 42.97 775 ILE A C 1
ATOM 5611 O O . ILE A 1 775 ? 23.644 14.574 -42.128 1.00 42.97 775 ILE A O 1
#

Mean predicted aligned error: 17.04 Å

Sequence (775 aa):
MEAASFTSASSTTTPVSSYSSTSQSLRFLRYKPNAKPLNYKSSRSFSVRASATGADDSVVTVLDYGAGNVRSLRNAIKHLGFDIKDVQTPEDILKAKRLIFPGVGAFAPAMDVLNKKGMAEALCAYIEQDRPFLGICLGLQLLFESSEENGPVKGLGLIPGVVGRFDSSKGIRVPHIGWNALKIAKDTQILDDVGNSHVYFVHSYRAMPSDENREWISSTCKYGDDFIASIQKGNVHAVQFHPEKSGDVGLSILRRFLNPKSGRTQKLVQGNASKLAKRVIACLDVRTNDKGDLVVTKGDQYDVRENTKENEVRNLGKPVDLAGQYYKDGADEVSFLNITAFRDFPLGDLPMLQVLRYASENVFVPLTVGGGIRDFKDANGRYYSSLEVASEYFRSGADKISIGSDAVYAAEEYLKSGVKTGKSSLEQISRVYGNQAVVVSIDPRRVYVKDPKAVEFRTVKVRNPGPNGEEYAWYQCTVSGGREGRPIGAYELAKAVEELGAGEILLNCIDCDGQGKGFDIDLIKLISDAVSIPVIASSGAGAVEHFTEVFRETNASAALAAGIFHRKEVPIQAVKEHLSEEGIEVRIISVFTRTSRKLQGDAVATVFEIPVENGVGFGQIIGGAGGSSEGGGGGGGGGGGFSGIGAGFGFGFGSGQGSGNGGSGGGGGGGGGGGENGGHGAGIGFGYSSGQGLGSDSRSGGGGGGGGGGGGGGGGGENGGNGGHGAGFGYGSGQGLGLGGNGGNGGGGGGGGGGENGGNGYGFGIGEGFGGGGI